Protein AF-0000000068498548 (afdb_homodimer)

Radius of gyration: 34.23 Å; Cα contacts (8 Å, |Δi|>4): 3346; chains: 2; bounding box: 77×100×80 Å

Nearest PDB structures (foldseek):
  8wt1-assembly1_C  TM=9.119E-01  e=1.079E-57  Geobacillus stearothermophilus ATCC 12980
  8wt1-assembly2_E  TM=9.090E-01  e=5.939E-58  Geobacillus stearothermophilus ATCC 12980
  8wt1-assembly2_F  TM=9.086E-01  e=1.578E-57  Geobacillus stearothermophilus ATCC 12980
  3azo-assembly2_B  TM=7.215E-01  e=2.220E-34  Streptomyces morookaense
  3azq-assembly1_A  TM=7.205E-01  e=7.916E-35  Streptomyces morookaense

Sequence (1302 aa):
MEKIKIESSDIFEYIFPHDISCSPDGKHIAYIISNINEEKDCYEHDLYVMDIKTEKQIHMTQTKDVTSFSWISNTELLFTSKRNKPKAGTTDFYTISIEGGEAKKAFSIPKACSVPVSLGNKLWLLTTKNPTDSKKSEPDRAVEGVDYWTFTDKPFIRDGENFSQRRRVTLELYQEGENITKAITPKFCEVAGIDVSSDKNRILYTGQIYEDCATPFSGLWEYHIDSGETKELVPQGKYQISLAKYIGKDKVMLQASTLDRSITQNHDIFILDLSTSEINMIASPDGMYATLLDVDAVYGGGRSNKVIGDKFIGARICRTMTEFNEFDTKTGNIRIITKVDAFTSFDIYDNTMYTVMLKDYELAEIYSIDMTTGTMKKMTAFSKPYLDTHKVSLPEKLTFVAKNKEEVDGFVIPPIDAKEGEKYPAVLFIHGGPKWAYGYMFTHLKQCVTSKGMYVIYCNPHGGDGYGEKFLEMVERWGYVDYEHLMEFVDTCIEKYPGIDADRLGVAGGSYGGYMTNWIIGHTDRFKAAVSQRGISNLITASLIIDFGDRIMKQTCGDKTPWNHEEVLWNHSPIKYVKNVKTPTLFLHSDRDYRCFMGDTFQMFTALKQLGVDTEMYLFHGDTHGLSRNGRPSNRIARANAIVDWFERYLMEKIKIESSDIFEYIFPHDISCSPDGKHIAYIISNINEEKDCYEHDLYVMDIKTEKQIHMTQTKDVTSFSWISNTELLFTSKRNKPKAGTTDFYTISIEGGEAKKAFSIPKACSVPVSLGNKLWLLTTKNPTDSKKSEPDRAVEGVDYWTFTDKPFIRDGENFSQRRRVTLELYQEGENITKAITPKFCEVAGIDVSSDKNRILYTGQIYEDCATPFSGLWEYHIDSGETKELVPQGKYQISLAKYIGKDKVMLQASTLDRSITQNHDIFILDLSTSEINMIASPDGMYATLLDVDAVYGGGRSNKVIGDKFIGARICRTMTEFNEFDTKTGNIRIITKVDAFTSFDIYDNTMYTVMLKDYELAEIYSIDMTTGTMKKMTAFSKPYLDTHKVSLPEKLTFVAKNKEEVDGFVIPPIDAKEGEKYPAVLFIHGGPKWAYGYMFTHLKQCVTSKGMYVIYCNPHGGDGYGEKFLEMVERWGYVDYEHLMEFVDTCIEKYPGIDADRLGVAGGSYGGYMTNWIIGHTDRFKAAVSQRGISNLITASLIIDFGDRIMKQTCGDKTPWNHEEVLWNHSPIKYVKNVKTPTLFLHSDRDYRCFMGDTFQMFTALKQLGVDTEMYLFHGDTHGLSRNGRPSNRIARANAIVDWFERYL

Structure (mmCIF, N/CA/C/O backbone):
data_AF-0000000068498548-model_v1
#
loop_
_entity.id
_entity.type
_entity.pdbx_description
1 polymer 'Peptidase, S9 family'
#
loop_
_atom_site.group_PDB
_atom_site.id
_atom_site.type_symbol
_atom_site.label_atom_id
_atom_site.label_alt_id
_atom_site.label_comp_id
_atom_site.label_asym_id
_atom_site.label_entity_id
_atom_site.label_seq_id
_atom_site.pdbx_PDB_ins_code
_atom_site.Cartn_x
_atom_site.Cartn_y
_atom_site.Cartn_z
_atom_site.occupancy
_atom_site.B_iso_or_equiv
_atom_site.auth_seq_id
_atom_site.auth_comp_id
_atom_site.auth_asym_id
_atom_site.auth_atom_id
_atom_site.pdbx_PDB_model_num
ATOM 1 N N . MET A 1 1 ? -24.969 -42.531 7.281 1 64.19 1 MET A N 1
ATOM 2 C CA . MET A 1 1 ? -25.312 -41.188 7.656 1 64.19 1 MET A CA 1
ATOM 3 C C . MET A 1 1 ? -25.406 -40.281 6.426 1 64.19 1 MET A C 1
ATOM 5 O O . MET A 1 1 ? -24.672 -40.5 5.453 1 64.19 1 MET A O 1
ATOM 9 N N . GLU A 1 2 ? -26.344 -39.406 6.344 1 86.25 2 GLU A N 1
ATOM 10 C CA . GLU A 1 2 ? -26.547 -38.531 5.207 1 86.25 2 GLU A CA 1
ATOM 11 C C . GLU A 1 2 ? -25.391 -37.531 5.086 1 86.25 2 GLU A C 1
ATOM 13 O O . GLU A 1 2 ? -24.969 -36.938 6.086 1 86.25 2 GLU A O 1
ATOM 18 N N . LYS A 1 3 ? -24.688 -37.5 3.918 1 93.81 3 LYS A N 1
ATOM 19 C CA . LYS A 1 3 ? -23.578 -36.594 3.678 1 93.81 3 LYS A CA 1
ATOM 20 C C . LYS A 1 3 ? -24.016 -35.125 3.877 1 93.81 3 LYS A C 1
ATOM 22 O O . LYS A 1 3 ? -25.188 -34.812 3.635 1 93.81 3 LYS A O 1
ATOM 27 N N . ILE A 1 4 ? -23.156 -34.344 4.406 1 96.44 4 ILE A N 1
ATOM 28 C CA . ILE A 1 4 ? -23.469 -32.969 4.672 1 96.44 4 ILE A CA 1
ATOM 29 C C . ILE A 1 4 ? -22.844 -32.094 3.588 1 96.44 4 ILE A C 1
ATOM 31 O O . ILE A 1 4 ? -21.969 -32.531 2.852 1 96.44 4 ILE A O 1
ATOM 35 N N . LYS A 1 5 ? -23.359 -30.844 3.449 1 97.62 5 LYS A N 1
ATOM 36 C CA . LYS A 1 5 ? -22.875 -29.891 2.443 1 97.62 5 LYS A CA 1
ATOM 37 C C . LYS A 1 5 ? -21.531 -29.297 2.857 1 97.62 5 LYS A C 1
ATOM 39 O O . LYS A 1 5 ? -21.25 -29.156 4.051 1 97.62 5 LYS A O 1
ATOM 44 N N . ILE A 1 6 ? -20.766 -28.906 1.907 1 97.62 6 ILE A N 1
ATOM 45 C CA . ILE A 1 6 ? -19.438 -28.344 2.121 1 97.62 6 ILE A CA 1
ATOM 46 C C . ILE A 1 6 ? -19.562 -26.875 2.561 1 97.62 6 ILE A C 1
ATOM 48 O O . ILE A 1 6 ? -20.375 -26.125 2.021 1 97.62 6 ILE A O 1
ATOM 52 N N . GLU A 1 7 ? -18.766 -26.516 3.537 1 97.31 7 GLU A N 1
ATOM 53 C CA . GLU A 1 7 ? -18.688 -25.141 4.047 1 97.31 7 GLU A CA 1
ATOM 54 C C . GLU A 1 7 ? -17.281 -24.578 3.908 1 97.31 7 GLU A C 1
ATOM 56 O O . GLU A 1 7 ? -16.312 -25.328 3.711 1 97.31 7 GLU A O 1
ATOM 61 N N . SER A 1 8 ? -17.203 -23.281 4.027 1 96.88 8 SER A N 1
ATOM 62 C CA . SER A 1 8 ? -15.93 -22.594 3.842 1 96.88 8 SER A CA 1
ATOM 63 C C . SER A 1 8 ? -14.883 -23.094 4.836 1 96.88 8 SER A C 1
ATOM 65 O O . SER A 1 8 ? -13.695 -23.188 4.504 1 96.88 8 SER A O 1
ATOM 67 N N . SER A 1 9 ? -15.219 -23.453 6.027 1 96.56 9 SER A N 1
ATOM 68 C CA . SER A 1 9 ? -14.289 -23.844 7.086 1 96.56 9 SER A CA 1
ATOM 69 C C . SER A 1 9 ? -13.766 -25.266 6.863 1 96.56 9 SER A C 1
ATOM 71 O O . SER A 1 9 ? -12.836 -25.703 7.535 1 96.56 9 SER A O 1
ATOM 73 N N . ASP A 1 10 ? -14.336 -25.984 5.895 1 97.62 10 ASP A N 1
ATOM 74 C CA . ASP A 1 10 ? -13.945 -27.375 5.664 1 97.62 10 ASP A CA 1
ATOM 75 C C . ASP A 1 10 ? -12.492 -27.469 5.191 1 97.62 10 ASP A C 1
ATOM 77 O O . ASP A 1 10 ? -11.906 -28.547 5.188 1 97.62 10 ASP A O 1
ATOM 81 N N . ILE A 1 11 ? -11.891 -26.375 4.793 1 96.31 11 ILE A N 1
ATOM 82 C CA . ILE A 1 11 ? -10.492 -26.391 4.367 1 96.31 11 ILE A CA 1
ATOM 83 C C . ILE A 1 11 ? -9.609 -26.891 5.508 1 96.31 11 ILE A C 1
ATOM 85 O O . ILE A 1 11 ? -8.508 -27.391 5.273 1 96.31 11 ILE A O 1
ATOM 89 N N . PHE A 1 12 ? -10.102 -26.812 6.777 1 96.12 12 PHE A N 1
ATOM 90 C CA . PHE A 1 12 ? -9.352 -27.281 7.941 1 96.12 12 PHE A CA 1
ATOM 91 C C . PHE A 1 12 ? -9.203 -28.797 7.906 1 96.12 12 PHE A C 1
ATOM 93 O O . PHE A 1 12 ? -8.312 -29.344 8.562 1 96.12 12 PHE A O 1
ATOM 100 N N . GLU A 1 13 ? -10.062 -29.438 7.148 1 96.25 13 GLU A N 1
ATOM 101 C CA . GLU A 1 13 ? -10.086 -30.906 7.145 1 96.25 13 GLU A CA 1
ATOM 102 C C . GLU A 1 13 ? -9.25 -31.469 5.996 1 96.25 13 GLU A C 1
ATOM 104 O O . GLU A 1 13 ? -9.031 -32.688 5.918 1 96.25 13 GLU A O 1
ATOM 109 N N . TYR A 1 14 ? -8.812 -30.672 5.121 1 96.62 14 TYR A N 1
ATOM 110 C CA . TYR A 1 14 ? -8.094 -31.125 3.938 1 96.62 14 TYR A CA 1
ATOM 111 C C . TYR A 1 14 ? -6.66 -31.516 4.285 1 96.62 14 TYR A C 1
ATOM 113 O O . TYR A 1 14 ? -6.059 -30.938 5.195 1 96.62 14 TYR A O 1
ATOM 121 N N . ILE A 1 15 ? -6.176 -32.531 3.598 1 96.69 15 ILE A N 1
ATOM 122 C CA . ILE A 1 15 ? -4.785 -32.969 3.617 1 96.69 15 ILE A CA 1
ATOM 123 C C . ILE A 1 15 ? -4.117 -32.625 2.287 1 96.69 15 ILE A C 1
ATOM 125 O O . ILE A 1 15 ? -4.648 -32.938 1.221 1 96.69 15 ILE A O 1
ATOM 129 N N . PHE A 1 16 ? -2.932 -31.969 2.365 1 96.06 16 PHE A N 1
ATOM 130 C CA . PHE A 1 16 ? -2.291 -31.484 1.148 1 96.06 16 PHE A CA 1
ATOM 131 C C . PHE A 1 16 ? -0.941 -32.156 0.942 1 96.06 16 PHE A C 1
ATOM 133 O O . PHE A 1 16 ? 0.096 -31.625 1.34 1 96.06 16 PHE A O 1
ATOM 140 N N . PRO A 1 17 ? -0.869 -33.281 0.301 1 96.94 17 PRO A N 1
ATOM 141 C CA . PRO A 1 17 ? 0.431 -33.875 -0.059 1 96.94 17 PRO A CA 1
ATOM 142 C C . PRO A 1 17 ? 1.116 -33.094 -1.191 1 96.94 17 PRO A C 1
ATOM 144 O O . PRO A 1 17 ? 0.447 -32.594 -2.105 1 96.94 17 PRO A O 1
ATOM 147 N N . HIS A 1 18 ? 2.377 -32.969 -1.12 1 95.12 18 HIS A N 1
ATOM 148 C CA . HIS A 1 18 ? 3.141 -32.344 -2.184 1 95.12 18 HIS A CA 1
ATOM 149 C C . HIS A 1 18 ? 4.625 -32.656 -2.07 1 95.12 18 HIS A C 1
ATOM 151 O O . HIS A 1 18 ? 5.051 -33.312 -1.113 1 95.12 18 HIS A O 1
ATOM 157 N N . ASP A 1 19 ? 5.395 -32.312 -3.107 1 95.69 19 ASP A N 1
ATOM 158 C CA . ASP A 1 19 ? 6.848 -32.406 -3.15 1 95.69 19 ASP A CA 1
ATOM 159 C C . ASP A 1 19 ? 7.285 -33.875 -2.986 1 95.69 19 ASP A C 1
ATOM 161 O O . ASP A 1 19 ? 8.047 -34.188 -2.076 1 95.69 19 ASP A O 1
ATOM 165 N N . ILE A 1 20 ? 6.957 -34.688 -3.93 1 97.19 20 ILE A N 1
ATOM 166 C CA . ILE A 1 20 ? 7.211 -36.125 -3.869 1 97.19 20 ILE A CA 1
ATOM 167 C C . ILE A 1 20 ? 8.57 -36.438 -4.488 1 97.19 20 ILE A C 1
ATOM 169 O O . ILE A 1 20 ? 8.953 -35.844 -5.492 1 97.19 20 ILE A O 1
ATOM 173 N N . SER A 1 21 ? 9.328 -37.438 -3.873 1 97.56 21 SER A N 1
ATOM 174 C CA . SER A 1 21 ? 10.648 -37.844 -4.355 1 97.56 21 SER A CA 1
ATOM 175 C C . SER A 1 21 ? 10.914 -39.312 -4.078 1 97.56 21 SER A C 1
ATOM 177 O O . SER A 1 21 ? 10.617 -39.812 -2.986 1 97.56 21 SER A O 1
ATOM 179 N N . CYS A 1 22 ? 11.5 -39.969 -5.023 1 98 22 CYS A N 1
ATOM 180 C CA . CYS A 1 22 ? 11.836 -41.375 -4.871 1 98 22 CYS A CA 1
ATOM 181 C C . CYS A 1 22 ? 13.188 -41.531 -4.184 1 98 22 CYS A C 1
ATOM 183 O O . CYS A 1 22 ? 14.117 -40.781 -4.434 1 98 22 CYS A O 1
ATOM 185 N N . SER A 1 23 ? 13.227 -42.656 -3.344 1 97.94 23 SER A N 1
ATOM 186 C CA . SER A 1 23 ? 14.539 -43.031 -2.836 1 97.94 23 SER A CA 1
ATOM 187 C C . SER A 1 23 ? 15.445 -43.531 -3.957 1 97.94 23 SER A C 1
ATOM 189 O O . SER A 1 23 ? 14.969 -44 -4.984 1 97.94 23 SER A O 1
ATOM 191 N N . PRO A 1 24 ? 16.766 -43.469 -3.717 1 95.56 24 PRO A N 1
ATOM 192 C CA . PRO A 1 24 ? 17.688 -43.875 -4.781 1 95.56 24 PRO A CA 1
ATOM 193 C C . PRO A 1 24 ? 17.5 -45.312 -5.207 1 95.56 24 PRO A C 1
ATOM 195 O O . PRO A 1 24 ? 17.734 -45.656 -6.371 1 95.56 24 PRO A O 1
ATOM 198 N N . ASP A 1 25 ? 17.062 -46.188 -4.305 1 97 25 ASP A N 1
ATOM 199 C CA . ASP A 1 25 ? 16.906 -47.594 -4.637 1 97 25 ASP A CA 1
ATOM 200 C C . ASP A 1 25 ? 15.484 -47.906 -5.109 1 97 25 ASP A C 1
ATOM 202 O O . ASP A 1 25 ? 15.156 -49.031 -5.398 1 97 25 ASP A O 1
ATOM 206 N N . GLY A 1 26 ? 14.602 -46.906 -5.105 1 97.25 26 GLY A N 1
ATOM 207 C CA . GLY A 1 26 ? 13.258 -47.031 -5.645 1 97.25 26 GLY A CA 1
ATOM 208 C C . GLY A 1 26 ? 12.328 -47.812 -4.723 1 97.25 26 GLY A C 1
ATOM 209 O O . GLY A 1 26 ? 11.234 -48.219 -5.133 1 97.25 26 GLY A O 1
ATOM 210 N N . LYS A 1 27 ? 12.688 -47.969 -3.51 1 97.94 27 LYS A N 1
ATOM 211 C CA . LYS A 1 27 ? 11.875 -48.75 -2.6 1 97.94 27 LYS A CA 1
ATOM 212 C C . LYS A 1 27 ? 10.906 -47.875 -1.815 1 97.94 27 LYS A C 1
ATOM 214 O O . LYS A 1 27 ? 9.906 -48.375 -1.283 1 97.94 27 LYS A O 1
ATOM 219 N N . HIS A 1 28 ? 11.266 -46.656 -1.709 1 98.31 28 HIS A N 1
ATOM 220 C CA . HIS A 1 28 ? 10.453 -45.75 -0.924 1 98.31 28 HIS A CA 1
ATOM 221 C C . HIS A 1 28 ? 10.195 -44.438 -1.688 1 98.31 28 HIS A C 1
ATOM 223 O O . HIS A 1 28 ? 10.922 -44.125 -2.625 1 98.31 28 HIS A O 1
ATOM 229 N N . ILE A 1 29 ? 9.141 -43.75 -1.32 1 98.25 29 ILE A N 1
ATOM 230 C CA . ILE A 1 29 ? 8.891 -42.375 -1.748 1 98.25 29 ILE A CA 1
ATOM 231 C C . ILE A 1 29 ? 8.734 -41.5 -0.524 1 98.25 29 ILE A C 1
ATOM 233 O O . ILE A 1 29 ? 8.133 -41.875 0.474 1 98.25 29 ILE A O 1
ATOM 237 N N . ALA A 1 30 ? 9.359 -40.344 -0.555 1 98.38 30 ALA A N 1
ATOM 238 C CA . ALA A 1 30 ? 9.195 -39.312 0.46 1 98.38 30 ALA A CA 1
ATOM 239 C C . ALA A 1 30 ? 8.344 -38.156 -0.067 1 98.38 30 ALA A C 1
ATOM 241 O O . ALA A 1 30 ? 8.367 -37.875 -1.265 1 98.38 30 ALA A O 1
ATOM 242 N N . TYR A 1 31 ? 7.543 -37.531 0.761 1 97.75 31 TYR A N 1
ATOM 243 C CA . TYR A 1 31 ? 6.707 -36.406 0.413 1 97.75 31 TYR A CA 1
ATOM 244 C C . TYR A 1 31 ? 6.363 -35.562 1.649 1 97.75 31 TYR A C 1
ATOM 246 O O . TYR A 1 31 ? 6.555 -36.031 2.779 1 97.75 31 TYR A O 1
ATOM 254 N N . ILE A 1 32 ? 5.957 -34.375 1.445 1 97.12 32 ILE A N 1
ATOM 255 C CA . ILE A 1 32 ? 5.512 -33.5 2.525 1 97.12 32 ILE A CA 1
ATOM 256 C C . ILE A 1 32 ? 3.988 -33.5 2.594 1 97.12 32 ILE A C 1
ATOM 258 O O . ILE A 1 32 ? 3.312 -33.5 1.562 1 97.12 32 ILE A O 1
ATOM 262 N N . ILE A 1 33 ? 3.436 -33.562 3.754 1 97.31 33 ILE A N 1
ATOM 263 C CA . ILE A 1 33 ? 2.016 -33.312 3.986 1 97.31 33 ILE A CA 1
ATOM 264 C C . ILE A 1 33 ? 1.83 -32 4.73 1 97.31 33 ILE A C 1
ATOM 266 O O . ILE A 1 33 ? 2.428 -31.781 5.785 1 97.31 33 ILE A O 1
ATOM 270 N N . SER A 1 34 ? 1.054 -31.156 4.145 1 96.31 34 SER A N 1
ATOM 271 C CA . SER A 1 34 ? 0.666 -29.906 4.801 1 96.31 34 SER A CA 1
ATOM 272 C C . SER A 1 34 ? -0.772 -29.969 5.301 1 96.31 34 SER A C 1
ATOM 274 O O . SER A 1 34 ? -1.644 -30.531 4.637 1 96.31 34 SER A O 1
ATOM 276 N N . ASN A 1 35 ? -0.998 -29.438 6.465 1 95.19 35 ASN A N 1
ATOM 277 C CA . ASN A 1 35 ? -2.312 -29.281 7.078 1 95.19 35 ASN A CA 1
ATOM 278 C C . ASN A 1 35 ? -2.488 -27.875 7.664 1 95.19 35 ASN A C 1
ATOM 280 O O . ASN A 1 35 ? -1.508 -27.172 7.883 1 95.19 35 ASN A O 1
ATOM 284 N N . ILE A 1 36 ? -3.729 -27.531 7.832 1 96.31 36 ILE A N 1
ATOM 285 C CA . ILE A 1 36 ? -4.023 -26.234 8.422 1 96.31 36 ILE A CA 1
ATOM 286 C C . ILE A 1 36 ? -4.242 -26.375 9.922 1 96.31 36 ILE A C 1
ATOM 288 O O . ILE A 1 36 ? -4.984 -27.25 10.367 1 96.31 36 ILE A O 1
ATOM 292 N N . ASN A 1 37 ? -3.562 -25.609 10.68 1 96.5 37 ASN A N 1
ATOM 293 C CA . ASN A 1 37 ? -3.828 -25.453 12.102 1 96.5 37 ASN A CA 1
ATOM 294 C C . ASN A 1 37 ? -4.789 -24.297 12.375 1 96.5 37 ASN A C 1
ATOM 296 O O . ASN A 1 37 ? -4.418 -23.125 12.25 1 96.5 37 ASN A O 1
ATOM 300 N N . GLU A 1 38 ? -5.957 -24.641 12.742 1 94.38 38 GLU A N 1
ATOM 301 C CA . GLU A 1 38 ? -7.012 -23.656 12.93 1 94.38 38 GLU A CA 1
ATOM 302 C C . GLU A 1 38 ? -6.66 -22.672 14.055 1 94.38 38 GLU A C 1
ATOM 304 O O . GLU A 1 38 ? -6.805 -21.469 13.898 1 94.38 38 GLU A O 1
ATOM 309 N N . GLU A 1 39 ? -6.156 -23.141 15.117 1 93.06 39 GLU A N 1
ATOM 310 C CA . GLU A 1 39 ? -5.863 -22.312 16.297 1 93.06 39 GLU A CA 1
ATOM 311 C C . GLU A 1 39 ? -4.758 -21.312 15.992 1 93.06 39 GLU A C 1
ATOM 313 O O . GLU A 1 39 ? -4.859 -20.141 16.359 1 93.06 39 GLU A O 1
ATOM 318 N N . LYS A 1 40 ? -3.746 -21.781 15.305 1 93.31 40 LYS A N 1
ATOM 319 C CA . LYS A 1 40 ? -2.607 -20.922 15 1 93.31 40 LYS A CA 1
ATOM 320 C C . LYS A 1 40 ? -2.822 -20.156 13.703 1 93.31 40 LYS A C 1
ATOM 322 O O . LYS A 1 40 ? -2.053 -19.25 13.367 1 93.31 40 LYS A O 1
ATOM 327 N N . ASP A 1 41 ? -3.846 -20.484 12.922 1 94.06 41 ASP A N 1
ATOM 328 C CA . ASP A 1 41 ? -4.195 -19.859 11.656 1 94.06 41 ASP A CA 1
ATOM 329 C C . ASP A 1 41 ? -3.018 -19.891 10.68 1 94.06 41 ASP A C 1
ATOM 331 O O . ASP A 1 41 ? -2.613 -18.844 10.156 1 94.06 41 ASP A O 1
ATOM 335 N N . CYS A 1 42 ? -2.451 -21.078 10.531 1 94.88 42 CYS A N 1
ATOM 336 C CA . CYS A 1 42 ? -1.297 -21.25 9.656 1 94.88 42 CYS A CA 1
ATOM 337 C C . CYS A 1 42 ? -1.255 -22.656 9.07 1 94.88 42 CYS A C 1
ATOM 339 O O . CYS A 1 42 ? -2.123 -23.469 9.359 1 94.88 42 CYS A O 1
ATOM 341 N N . TYR A 1 43 ? -0.313 -22.891 8.227 1 95.69 43 TYR A N 1
ATOM 342 C CA . TYR A 1 43 ? -0.053 -24.203 7.648 1 95.69 43 TYR A CA 1
ATOM 343 C C . TYR A 1 43 ? 1.107 -24.891 8.359 1 95.69 43 TYR A C 1
ATOM 345 O O . TYR A 1 43 ? 2.102 -24.25 8.703 1 95.69 43 TYR A O 1
ATOM 353 N N . GLU A 1 44 ? 0.979 -26.156 8.539 1 96.94 44 GLU A N 1
ATOM 354 C CA . GLU A 1 44 ? 2.029 -26.984 9.125 1 96.94 44 GLU A CA 1
ATOM 355 C C . GLU A 1 44 ? 2.49 -28.062 8.156 1 96.94 44 GLU A C 1
ATOM 357 O O . GLU A 1 44 ? 1.691 -28.594 7.375 1 96.94 44 GLU A O 1
ATOM 362 N N . HIS A 1 45 ? 3.727 -28.359 8.172 1 96.69 45 HIS A N 1
ATOM 363 C CA . HIS A 1 45 ? 4.34 -29.234 7.176 1 96.69 45 HIS A CA 1
ATOM 364 C C . HIS A 1 45 ? 5.203 -30.312 7.836 1 96.69 45 HIS A C 1
ATOM 366 O O . HIS A 1 45 ? 6.027 -30 8.695 1 96.69 45 HIS A O 1
ATOM 372 N N . ASP A 1 46 ? 5.031 -31.516 7.422 1 97.31 46 ASP A N 1
ATOM 373 C CA . ASP A 1 46 ? 5.859 -32.625 7.926 1 97.31 46 ASP A CA 1
ATOM 374 C C . ASP A 1 46 ? 6.258 -33.562 6.801 1 97.31 46 ASP A C 1
ATOM 376 O O . ASP A 1 46 ? 5.566 -33.656 5.785 1 97.31 46 ASP A O 1
ATOM 380 N N . LEU A 1 47 ? 7.324 -34.219 7.086 1 97.56 47 LEU A N 1
ATOM 381 C CA . LEU A 1 47 ? 7.879 -35.156 6.137 1 97.56 47 LEU A CA 1
ATOM 382 C C . LEU A 1 47 ? 7.301 -36.562 6.371 1 97.56 47 LEU A C 1
ATOM 384 O O . LEU A 1 47 ? 7.172 -37 7.516 1 97.56 47 LEU A O 1
ATOM 388 N N . TYR A 1 48 ? 6.926 -37.219 5.305 1 98.12 48 TYR A N 1
ATOM 389 C CA . TYR A 1 48 ? 6.434 -38.594 5.309 1 98.12 48 TYR A CA 1
ATOM 390 C C . TYR A 1 48 ? 7.219 -39.469 4.332 1 98.12 48 TYR A C 1
ATOM 392 O O . TYR A 1 48 ? 7.812 -38.969 3.377 1 98.12 48 TYR A O 1
ATOM 400 N N . VAL A 1 49 ? 7.219 -40.781 4.617 1 98.38 49 VAL A N 1
ATOM 401 C CA . VAL A 1 49 ? 7.812 -41.781 3.721 1 98.38 49 VAL A CA 1
ATOM 402 C C . VAL A 1 49 ? 6.859 -42.938 3.543 1 98.38 49 VAL A C 1
ATOM 404 O O . VAL A 1 49 ? 6.199 -43.375 4.496 1 98.38 49 VAL A O 1
ATOM 407 N N . MET A 1 50 ? 6.738 -43.375 2.338 1 98.31 50 MET A N 1
ATOM 408 C CA . MET A 1 50 ? 5.918 -44.562 2.027 1 98.31 50 MET A CA 1
ATOM 409 C C . MET A 1 50 ? 6.758 -45.656 1.419 1 98.31 50 MET A C 1
ATOM 411 O O . MET A 1 50 ? 7.582 -45.406 0.537 1 98.31 50 MET A O 1
ATOM 415 N N . ASP A 1 51 ? 6.578 -46.875 1.948 1 97.75 51 ASP A N 1
ATOM 416 C CA . ASP A 1 51 ? 7.113 -48.062 1.289 1 97.75 51 ASP A CA 1
ATOM 417 C C . ASP A 1 51 ? 6.309 -48.406 0.04 1 97.75 51 ASP A C 1
ATOM 419 O O . ASP A 1 51 ? 5.094 -48.594 0.115 1 97.75 51 ASP A O 1
ATOM 423 N N . ILE A 1 52 ? 6.949 -48.531 -1.05 1 97.06 52 ILE A N 1
ATOM 424 C CA . ILE A 1 52 ? 6.258 -48.656 -2.326 1 97.06 52 ILE A CA 1
ATOM 425 C C . ILE A 1 52 ? 5.57 -50.031 -2.398 1 97.06 52 ILE A C 1
ATOM 427 O O . ILE A 1 52 ? 4.453 -50.125 -2.912 1 97.06 52 ILE A O 1
ATOM 431 N N . LYS A 1 53 ? 6.168 -51 -1.882 1 95.5 53 LYS A N 1
ATOM 432 C CA . LYS A 1 53 ? 5.637 -52.375 -1.973 1 95.5 53 LYS A CA 1
ATOM 433 C C . LYS A 1 53 ? 4.449 -52.562 -1.036 1 95.5 53 LYS A C 1
ATOM 435 O O . LYS A 1 53 ? 3.408 -53.062 -1.443 1 95.5 53 LYS A O 1
ATOM 440 N N . THR A 1 54 ? 4.531 -52.094 0.168 1 96.25 54 THR A N 1
ATOM 441 C CA . THR A 1 54 ? 3.5 -52.312 1.172 1 96.25 54 THR A CA 1
ATOM 442 C C . THR A 1 54 ? 2.533 -51.156 1.24 1 96.25 54 THR A C 1
ATOM 444 O O . THR A 1 54 ? 1.456 -51.25 1.829 1 96.25 54 THR A O 1
ATOM 447 N N . GLU A 1 55 ? 2.975 -50.031 0.701 1 95.19 55 GLU A N 1
ATOM 448 C CA . GLU A 1 55 ? 2.232 -48.781 0.731 1 95.19 55 GLU A CA 1
ATOM 449 C C . GLU A 1 55 ? 2.053 -48.281 2.162 1 95.19 55 GLU A C 1
ATOM 451 O O . GLU A 1 55 ? 1.184 -47.438 2.43 1 95.19 55 GLU A O 1
ATOM 456 N N . LYS A 1 56 ? 2.893 -48.844 3.084 1 96.31 56 LYS A N 1
ATOM 457 C CA . LYS A 1 56 ? 2.893 -48.344 4.461 1 96.31 56 LYS A CA 1
ATOM 458 C C . LYS A 1 56 ? 3.543 -46.969 4.555 1 96.31 56 LYS A C 1
ATOM 460 O O . LYS A 1 56 ? 4.625 -46.75 4.008 1 96.31 56 LYS A O 1
ATOM 465 N N . GLN A 1 57 ? 2.83 -46.062 5.211 1 96.5 57 GLN A N 1
ATOM 466 C CA . GLN A 1 57 ? 3.318 -44.688 5.387 1 96.5 57 GLN A CA 1
ATOM 467 C C . GLN A 1 57 ? 3.916 -44.5 6.777 1 96.5 57 GLN A C 1
ATOM 469 O O . GLN A 1 57 ? 3.385 -45 7.766 1 96.5 57 GLN A O 1
ATOM 474 N N . ILE A 1 58 ? 4.984 -43.781 6.812 1 96.25 58 ILE A N 1
ATOM 475 C CA . ILE A 1 58 ? 5.633 -43.438 8.07 1 96.25 58 ILE A CA 1
ATOM 476 C C . ILE A 1 58 ? 5.691 -41.906 8.219 1 96.25 58 ILE A C 1
ATOM 478 O O . ILE A 1 58 ? 6.152 -41.219 7.316 1 96.25 58 ILE A O 1
ATOM 482 N N . HIS A 1 59 ? 5.184 -41.438 9.32 1 96.56 59 HIS A N 1
ATOM 483 C CA . HIS A 1 59 ? 5.309 -40.031 9.695 1 96.56 59 HIS A CA 1
ATOM 484 C C . HIS A 1 59 ? 6.695 -39.75 10.266 1 96.56 59 HIS A C 1
ATOM 486 O O . HIS A 1 59 ? 6.961 -40 11.438 1 96.56 59 HIS A O 1
ATOM 492 N N . MET A 1 60 ? 7.523 -39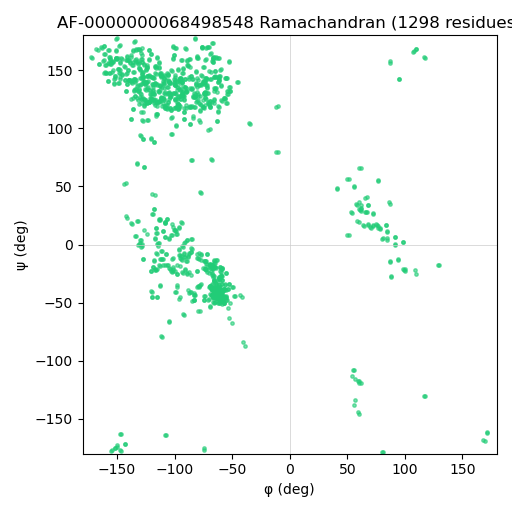.062 9.492 1 97 60 MET A N 1
ATOM 493 C CA . MET A 1 60 ? 8.953 -39 9.781 1 97 60 MET A CA 1
ATOM 494 C C . MET A 1 60 ? 9.258 -37.844 10.742 1 97 60 MET A C 1
ATOM 496 O O . MET A 1 60 ? 10.141 -37.969 11.586 1 97 60 MET A O 1
ATOM 500 N N . THR A 1 61 ? 8.625 -36.75 10.516 1 95.69 61 THR A N 1
ATOM 501 C CA . THR A 1 61 ? 8.922 -35.594 11.352 1 95.69 61 THR A CA 1
ATOM 502 C C . THR A 1 61 ? 7.664 -35.094 12.047 1 95.69 61 THR A C 1
ATOM 504 O O . THR A 1 61 ? 6.547 -35.344 11.602 1 95.69 61 THR A O 1
ATOM 507 N N . GLN A 1 62 ? 7.828 -34.281 13.203 1 92.75 62 GLN A N 1
ATOM 508 C CA . GLN A 1 62 ? 6.738 -33.656 13.938 1 92.75 62 GLN A CA 1
ATOM 509 C C . GLN A 1 62 ? 7.043 -32.188 14.234 1 92.75 62 GLN A C 1
ATOM 511 O O . GLN A 1 62 ? 6.449 -31.594 15.141 1 92.75 62 GLN A O 1
ATOM 516 N N . THR A 1 63 ? 7.934 -31.656 13.492 1 91.12 63 THR A N 1
ATOM 517 C CA . THR A 1 63 ? 8.359 -30.281 13.719 1 91.12 63 THR A CA 1
ATOM 518 C C . THR A 1 63 ? 7.367 -29.297 13.117 1 91.12 63 THR A C 1
ATOM 520 O O . THR A 1 63 ? 7.359 -28.109 13.461 1 91.12 63 THR A O 1
ATOM 523 N N . LYS A 1 64 ? 6.594 -29.641 12.188 1 94.12 64 LYS A N 1
ATOM 524 C CA . LYS A 1 64 ? 5.504 -28.859 11.602 1 94.12 64 LYS A CA 1
ATOM 525 C C . LYS A 1 64 ? 6.039 -27.719 10.75 1 94.12 64 LYS A C 1
ATOM 527 O O . LYS A 1 64 ? 5.316 -26.766 10.453 1 94.12 64 LYS A O 1
ATOM 532 N N . ASP A 1 65 ? 7.359 -27.781 10.375 1 93.88 65 ASP A N 1
ATOM 533 C CA . ASP A 1 65 ? 7.922 -26.656 9.648 1 93.88 65 ASP A CA 1
ATOM 534 C C . ASP A 1 65 ? 8.891 -27.109 8.562 1 93.88 65 ASP A C 1
ATOM 536 O O . ASP A 1 65 ? 9.812 -26.391 8.195 1 93.88 65 ASP A O 1
ATOM 540 N N . VAL A 1 66 ? 8.734 -28.344 8.117 1 93.5 66 VAL A N 1
ATOM 541 C CA . VAL A 1 66 ? 9.594 -28.859 7.055 1 93.5 66 VAL A CA 1
ATOM 542 C C . VAL A 1 66 ? 9.18 -28.25 5.715 1 93.5 66 VAL A C 1
ATOM 544 O O . VAL A 1 66 ? 8.07 -28.5 5.227 1 93.5 66 VAL A O 1
ATOM 547 N N . THR A 1 67 ? 10.07 -27.547 5.18 1 86.75 67 THR A N 1
ATOM 548 C CA . THR A 1 67 ? 9.672 -26.891 3.943 1 86.75 67 THR A CA 1
ATOM 549 C C . THR A 1 67 ? 10.422 -27.469 2.748 1 86.75 67 THR A C 1
ATOM 551 O O . THR A 1 67 ? 10.062 -27.219 1.598 1 86.75 67 THR A O 1
ATOM 554 N N . SER A 1 68 ? 11.414 -28.219 2.994 1 90.62 68 SER A N 1
ATOM 555 C CA . SER A 1 68 ? 12.188 -28.828 1.917 1 90.62 68 SER A CA 1
ATOM 556 C C . SER A 1 68 ? 12.969 -30.047 2.416 1 90.62 68 SER A C 1
ATOM 558 O O . SER A 1 68 ? 13.336 -30.109 3.59 1 90.62 68 SER A O 1
ATOM 560 N N . PHE A 1 69 ? 13.258 -30.969 1.433 1 95.69 69 PHE A N 1
ATOM 561 C CA . PHE A 1 69 ? 14.008 -32.156 1.803 1 95.69 69 PHE A CA 1
ATOM 562 C C . PHE A 1 69 ? 14.703 -32.781 0.587 1 95.69 69 PHE A C 1
ATOM 564 O O . PHE A 1 69 ? 14.43 -32.375 -0.549 1 95.69 69 PHE A O 1
ATOM 571 N N . SER A 1 70 ? 15.633 -33.719 0.852 1 94.88 70 SER A N 1
ATOM 572 C CA . SER A 1 70 ? 16.297 -34.5 -0.18 1 94.88 70 SER A CA 1
ATOM 573 C C . SER A 1 70 ? 16.828 -35.812 0.381 1 94.88 70 SER A C 1
ATOM 575 O O . SER A 1 70 ? 17.188 -35.875 1.558 1 94.88 70 SER A O 1
ATOM 577 N N . TRP A 1 71 ? 16.828 -36.844 -0.466 1 95.5 71 TRP A N 1
ATOM 578 C CA . TRP A 1 71 ? 17.484 -38.062 -0.098 1 95.5 71 TRP A CA 1
ATOM 579 C C . TRP A 1 71 ? 19 -37.938 -0.146 1 95.5 71 TRP A C 1
ATOM 581 O O . TRP A 1 71 ? 19.562 -37.469 -1.145 1 95.5 71 TRP A O 1
ATOM 591 N N . ILE A 1 72 ? 19.656 -38.344 0.868 1 93.12 72 ILE A N 1
ATOM 592 C CA . ILE A 1 72 ? 21.109 -38.312 0.835 1 93.12 72 ILE A CA 1
ATOM 593 C C . ILE A 1 72 ? 21.656 -39.719 0.771 1 93.12 72 ILE A C 1
ATOM 595 O O . ILE A 1 72 ? 22.844 -39.938 0.528 1 93.12 72 ILE A O 1
ATOM 599 N N . SER A 1 73 ? 20.859 -40.688 1.095 1 94.38 73 SER A N 1
ATOM 600 C CA . SER A 1 73 ? 21.094 -42.125 0.885 1 94.38 73 SER A CA 1
ATOM 601 C C . SER A 1 73 ? 19.781 -42.875 0.678 1 94.38 73 SER A C 1
ATOM 603 O O . SER A 1 73 ? 18.719 -42.25 0.544 1 94.38 73 SER A O 1
ATOM 605 N N . ASN A 1 74 ? 19.891 -44.188 0.633 1 96.06 74 ASN A N 1
ATOM 606 C CA . ASN A 1 74 ? 18.688 -45 0.47 1 96.06 74 ASN A CA 1
ATOM 607 C C . ASN A 1 74 ? 17.781 -44.906 1.693 1 96.06 74 ASN A C 1
ATOM 609 O O . ASN A 1 74 ? 16.578 -45.156 1.604 1 96.06 74 ASN A O 1
ATOM 613 N N . THR A 1 75 ? 18.406 -44.5 2.797 1 96.12 75 THR A N 1
ATOM 614 C CA . THR A 1 75 ? 17.625 -44.625 4.027 1 96.12 75 THR A CA 1
ATOM 615 C C . THR A 1 75 ? 17.656 -43.312 4.805 1 96.12 75 THR A C 1
ATOM 617 O O . THR A 1 75 ? 17.078 -43.219 5.891 1 96.12 75 THR A O 1
ATOM 620 N N . GLU A 1 76 ? 18.312 -42.375 4.25 1 95.56 76 GLU A N 1
ATOM 621 C CA . GLU A 1 76 ? 18.453 -41.125 5.008 1 95.56 76 GLU A CA 1
ATOM 622 C C . GLU A 1 76 ? 17.953 -39.938 4.203 1 95.56 76 GLU A C 1
ATOM 624 O O . GLU A 1 76 ? 18.203 -39.844 3.002 1 95.56 76 GLU A O 1
ATOM 629 N N . LEU A 1 77 ? 17.234 -39.031 4.965 1 96.81 77 LEU A N 1
ATOM 630 C CA . LEU A 1 77 ? 16.719 -37.812 4.379 1 96.81 77 LEU A CA 1
ATOM 631 C C . LEU A 1 77 ? 17.312 -36.562 5.059 1 96.81 77 LEU A C 1
ATOM 633 O O . LEU A 1 77 ? 17.484 -36.562 6.277 1 96.81 77 LEU A O 1
ATOM 637 N N . LEU A 1 78 ? 17.688 -35.625 4.227 1 95.56 78 LEU A N 1
ATOM 638 C CA . LEU A 1 78 ? 18.094 -34.281 4.68 1 95.56 78 LEU A CA 1
ATOM 639 C C . LEU A 1 78 ? 16.938 -33.312 4.578 1 95.56 78 LEU A C 1
ATOM 641 O O . LEU A 1 78 ? 16.203 -33.312 3.59 1 95.56 78 LEU A O 1
ATOM 645 N N . PHE A 1 79 ? 16.703 -32.469 5.621 1 95.69 79 PHE A N 1
ATOM 646 C CA . PHE A 1 79 ? 15.625 -31.484 5.578 1 95.69 79 PHE A CA 1
ATOM 647 C C . PHE A 1 79 ? 15.969 -30.266 6.418 1 95.69 79 PHE A C 1
ATOM 649 O O . PHE A 1 79 ? 16.953 -30.266 7.16 1 95.69 79 PHE A O 1
ATOM 656 N N . THR A 1 80 ? 15.234 -29.203 6.254 1 92.44 80 THR A N 1
ATOM 657 C CA . THR A 1 80 ? 15.406 -27.984 7.043 1 92.44 80 THR A CA 1
ATOM 658 C C . THR A 1 80 ? 14.32 -27.891 8.117 1 92.44 80 THR A C 1
ATOM 660 O O . THR A 1 80 ? 13.203 -28.375 7.926 1 92.44 80 THR A O 1
ATOM 663 N N . SER A 1 81 ? 14.625 -27.297 9.227 1 91.69 81 SER A N 1
ATOM 664 C CA . SER A 1 81 ? 13.703 -27.047 10.328 1 91.69 81 SER A CA 1
ATOM 665 C C . SER A 1 81 ? 14.211 -25.938 11.234 1 91.69 81 SER A C 1
ATOM 667 O O . SER A 1 81 ? 15.422 -25.703 11.328 1 91.69 81 SER A O 1
ATOM 669 N N . LYS A 1 82 ? 13.328 -25.172 11.812 1 87.5 82 LYS A N 1
ATOM 670 C CA . LYS A 1 82 ? 13.688 -24.109 12.75 1 87.5 82 LYS A CA 1
ATOM 671 C C . LYS A 1 82 ? 13.586 -24.594 14.195 1 87.5 82 LYS A C 1
ATOM 673 O O . LYS A 1 82 ? 13.523 -23.797 15.125 1 87.5 82 LYS A O 1
ATOM 678 N N . ARG A 1 83 ? 13.516 -25.859 14.375 1 86.62 83 ARG A N 1
ATOM 679 C CA . ARG A 1 83 ? 13.227 -26.484 15.656 1 86.62 83 ARG A CA 1
ATOM 680 C C . ARG A 1 83 ? 14.211 -26.016 16.734 1 86.62 83 ARG A C 1
ATOM 682 O O . ARG A 1 83 ? 13.883 -26 17.922 1 86.62 83 ARG A O 1
ATOM 689 N N . ASN A 1 84 ? 15.336 -25.594 16.359 1 78.38 84 ASN A N 1
ATOM 690 C CA . ASN A 1 84 ? 16.297 -25.141 17.359 1 78.38 84 ASN A CA 1
ATOM 691 C C . ASN A 1 84 ? 16.469 -23.625 17.328 1 78.38 84 ASN A C 1
ATOM 693 O O . ASN A 1 84 ? 17.484 -23.094 17.797 1 78.38 84 ASN A O 1
ATOM 697 N N . LYS A 1 85 ? 15.57 -22.844 16.781 1 77.69 85 LYS A N 1
ATOM 698 C CA . LYS A 1 85 ? 15.516 -21.391 16.75 1 77.69 85 LYS A CA 1
ATOM 699 C C . LYS A 1 85 ? 16.844 -20.812 16.281 1 77.69 85 LYS A C 1
ATOM 701 O O . LYS A 1 85 ? 17.5 -20.062 17 1 77.69 85 LYS A O 1
ATOM 706 N N . PRO A 1 86 ? 17.188 -21.266 15.133 1 79.62 86 PRO A N 1
ATOM 707 C CA . PRO A 1 86 ? 18.453 -20.75 14.594 1 79.62 86 PRO A CA 1
ATOM 708 C C . PRO A 1 86 ? 18.5 -19.219 14.578 1 79.62 86 PRO A C 1
ATOM 710 O O . PRO A 1 86 ? 17.453 -18.562 14.625 1 79.62 86 PRO A O 1
ATOM 713 N N . LYS A 1 87 ? 19.734 -18.594 14.57 1 75.38 87 LYS A N 1
ATOM 714 C CA . LYS A 1 87 ? 19.922 -17.141 14.461 1 75.38 87 LYS A CA 1
ATOM 715 C C . LYS A 1 87 ? 19.328 -16.609 13.164 1 75.38 87 LYS A C 1
ATOM 717 O O . LYS A 1 87 ? 19.266 -17.328 12.164 1 75.38 87 LYS A O 1
ATOM 722 N N . ALA A 1 88 ? 18.938 -15.383 13.273 1 75.69 88 ALA A N 1
ATOM 723 C CA . ALA A 1 88 ? 18.406 -14.742 12.062 1 75.69 88 ALA A CA 1
ATOM 724 C C . ALA A 1 88 ? 19.422 -14.82 10.922 1 75.69 88 ALA A C 1
ATOM 726 O O . ALA A 1 88 ? 20.609 -14.57 11.117 1 75.69 88 ALA A O 1
ATOM 727 N N . GLY A 1 89 ? 19.016 -15.414 9.867 1 77.81 89 GLY A N 1
ATOM 728 C CA . GLY A 1 89 ? 19.875 -15.484 8.695 1 77.81 89 GLY A CA 1
ATOM 729 C C . GLY A 1 89 ? 20.609 -16.797 8.57 1 77.81 89 GLY A C 1
ATOM 730 O O . GLY A 1 89 ? 21.453 -16.969 7.688 1 77.81 89 GLY A O 1
ATOM 731 N N . THR A 1 90 ? 20.375 -17.688 9.438 1 86.38 90 THR A N 1
ATOM 732 C CA . THR A 1 90 ? 21.016 -19 9.383 1 86.38 90 THR A CA 1
ATOM 733 C C . THR A 1 90 ? 20 -20.078 9.078 1 86.38 90 THR A C 1
ATOM 735 O O . THR A 1 90 ? 18.844 -20 9.516 1 86.38 90 THR A O 1
ATOM 738 N N . THR A 1 91 ? 20.484 -21.125 8.359 1 90.69 91 THR A N 1
ATOM 739 C CA . THR A 1 91 ? 19.641 -22.266 8.078 1 90.69 91 THR A CA 1
ATOM 740 C C . THR A 1 91 ? 20.25 -23.547 8.641 1 90.69 91 THR A C 1
ATOM 742 O O . THR A 1 91 ? 21.406 -23.891 8.328 1 90.69 91 THR A O 1
ATOM 745 N N . ASP A 1 92 ? 19.484 -24.188 9.422 1 92 92 ASP A N 1
ATOM 746 C CA . ASP A 1 92 ? 19.906 -25.469 9.969 1 92 92 ASP A CA 1
ATOM 747 C C . ASP A 1 92 ? 19.375 -26.641 9.125 1 92 92 ASP A C 1
ATOM 749 O O . ASP A 1 92 ? 18.234 -26.609 8.68 1 92 92 ASP A O 1
ATOM 753 N N . PHE A 1 93 ? 20.25 -27.609 8.984 1 93 93 PHE A N 1
ATOM 754 C CA . PHE A 1 93 ? 19.891 -28.828 8.258 1 93 93 PHE A CA 1
ATOM 755 C C . PHE A 1 93 ? 19.953 -30.047 9.18 1 93 93 PHE A C 1
ATOM 757 O O . PHE A 1 93 ? 20.875 -30.156 9.992 1 93 93 PHE A O 1
ATOM 764 N N . TYR A 1 94 ? 18.969 -30.891 9.031 1 95.25 94 TYR A N 1
ATOM 765 C CA . TYR A 1 94 ? 18.859 -32.094 9.836 1 95.25 94 TYR A CA 1
ATOM 766 C C . TYR A 1 94 ? 18.781 -33.344 8.945 1 95.25 94 TYR A C 1
ATOM 768 O O . TYR A 1 94 ? 18.375 -33.25 7.789 1 95.25 94 TYR A O 1
ATOM 776 N N . THR A 1 95 ? 19.203 -34.5 9.492 1 95.69 95 THR A N 1
ATOM 777 C CA . THR A 1 95 ? 19 -35.781 8.844 1 95.69 95 THR A CA 1
ATOM 778 C C . THR A 1 95 ? 18.109 -36.688 9.695 1 95.69 95 THR A C 1
ATOM 780 O O . THR A 1 95 ? 18.109 -36.562 10.93 1 95.69 95 THR A O 1
ATOM 783 N N . ILE A 1 96 ? 17.375 -37.469 9.016 1 97.31 96 ILE A N 1
ATOM 784 C CA . ILE A 1 96 ? 16.562 -38.469 9.703 1 97.31 96 ILE A CA 1
ATOM 785 C C . ILE A 1 96 ? 16.562 -39.781 8.898 1 97.31 96 ILE A C 1
ATOM 787 O O . ILE A 1 96 ? 16.5 -39.75 7.668 1 97.31 96 ILE A O 1
ATOM 791 N N . SER A 1 97 ? 16.672 -40.906 9.609 1 97.44 97 SER A N 1
ATOM 792 C CA . SER A 1 97 ? 16.703 -42.25 8.984 1 97.44 97 SER A CA 1
ATOM 793 C C . SER A 1 97 ? 15.312 -42.875 8.953 1 97.44 97 SER A C 1
ATOM 795 O O . SER A 1 97 ? 14.555 -42.781 9.922 1 97.44 97 SER A O 1
ATOM 797 N N . ILE A 1 98 ? 14.977 -43.594 7.875 1 96.62 98 ILE A N 1
ATOM 798 C CA . ILE A 1 98 ? 13.688 -44.281 7.789 1 96.62 98 ILE A CA 1
ATOM 799 C C . ILE A 1 98 ? 13.734 -45.562 8.578 1 96.62 98 ILE A C 1
ATOM 801 O O . ILE A 1 98 ? 12.703 -46.219 8.797 1 96.62 98 ILE A O 1
ATOM 805 N N . GLU A 1 99 ? 14.859 -45.906 9.039 1 94.62 99 GLU A N 1
ATOM 806 C CA . GLU A 1 99 ? 15.031 -47.125 9.828 1 94.62 99 GLU A CA 1
ATOM 807 C C . GLU A 1 99 ? 14.867 -46.844 11.32 1 94.62 99 GLU A C 1
ATOM 809 O O . GLU A 1 99 ? 15.047 -47.75 12.148 1 94.62 99 GLU A O 1
ATOM 814 N N . GLY A 1 100 ? 14.602 -45.719 11.633 1 90.88 100 GLY A N 1
ATOM 815 C CA . GLY A 1 100 ? 14.312 -45.344 13.008 1 90.88 100 GLY A CA 1
ATOM 816 C C . GLY A 1 100 ? 15.305 -44.375 13.586 1 90.88 100 GLY A C 1
ATOM 817 O O . GLY A 1 100 ? 16.312 -44.062 12.961 1 90.88 100 GLY A O 1
ATOM 818 N N . GLY A 1 101 ? 14.859 -43.688 14.711 1 90.75 101 GLY A N 1
ATOM 819 C CA . GLY A 1 101 ? 15.672 -42.688 15.383 1 90.75 101 GLY A CA 1
ATOM 820 C C . GLY A 1 101 ? 15.148 -41.281 15.195 1 90.75 101 GLY A C 1
ATOM 821 O O . GLY A 1 101 ? 14.32 -41.031 14.32 1 90.75 101 GLY A O 1
ATOM 822 N N . GLU A 1 102 ? 15.719 -40.438 15.984 1 92.62 102 GLU A N 1
ATOM 823 C CA . GLU A 1 102 ? 15.336 -39.031 15.922 1 92.62 102 GLU A CA 1
ATOM 824 C C . GLU A 1 102 ? 16.188 -38.281 14.906 1 92.62 102 GLU A C 1
ATOM 826 O O . GLU A 1 102 ? 17.266 -38.719 14.531 1 92.62 102 GLU A O 1
ATOM 831 N N . ALA A 1 103 ? 15.641 -37.156 14.445 1 95.06 103 ALA A N 1
ATOM 832 C CA . ALA A 1 103 ? 16.391 -36.281 13.547 1 95.06 103 ALA A CA 1
ATOM 833 C C . ALA A 1 103 ? 17.672 -35.75 14.227 1 95.06 103 ALA A C 1
ATOM 835 O O . ALA A 1 103 ? 17.656 -35.438 15.414 1 95.06 103 ALA A O 1
ATOM 836 N N . LYS A 1 104 ? 18.75 -35.656 13.523 1 94.75 104 LYS A N 1
ATOM 837 C CA . LYS A 1 104 ? 20.031 -35.125 13.992 1 94.75 104 LYS A CA 1
ATOM 838 C C . LYS A 1 104 ? 20.453 -33.906 13.188 1 94.75 104 LYS A C 1
ATOM 840 O O . LYS A 1 104 ? 20.297 -33.875 11.969 1 94.75 104 LYS A O 1
ATOM 845 N N . LYS A 1 105 ? 20.953 -32.969 13.922 1 93.38 105 LYS A N 1
ATOM 846 C CA . LYS A 1 105 ? 21.5 -31.797 13.211 1 93.38 105 LYS A CA 1
ATOM 847 C C . LYS A 1 105 ? 22.719 -32.188 12.383 1 93.38 105 LYS A C 1
ATOM 849 O O . LYS A 1 105 ? 23.656 -32.812 12.891 1 93.38 105 LYS A O 1
ATOM 854 N N . ALA A 1 106 ? 22.656 -31.906 11.18 1 91.94 106 ALA A N 1
ATOM 855 C CA . ALA A 1 106 ? 23.734 -32.25 10.273 1 91.94 106 ALA A CA 1
ATOM 856 C C . ALA A 1 106 ? 24.75 -31.094 10.164 1 91.94 106 ALA A C 1
ATOM 858 O O . ALA A 1 106 ? 25.922 -31.266 10.5 1 91.94 106 ALA A O 1
ATOM 859 N N . PHE A 1 107 ? 24.297 -29.922 9.703 1 90.44 107 PHE A N 1
ATOM 860 C CA . PHE A 1 107 ? 25.125 -28.734 9.586 1 90.44 107 PHE A CA 1
ATOM 861 C C . PHE A 1 107 ? 24.266 -27.484 9.477 1 90.44 107 PHE A C 1
ATOM 863 O O . PHE A 1 107 ? 23.031 -27.562 9.469 1 90.44 107 PHE A O 1
ATOM 870 N N . SER A 1 108 ? 24.922 -26.391 9.562 1 90.44 108 SER A N 1
ATOM 871 C CA . SER A 1 108 ? 24.266 -25.094 9.414 1 90.44 108 SER A CA 1
ATOM 872 C C . SER A 1 108 ? 24.984 -24.234 8.367 1 90.44 108 SER A C 1
ATOM 874 O O . SER A 1 108 ? 26.203 -24.344 8.195 1 90.44 108 SER A O 1
ATOM 876 N N . ILE A 1 109 ? 24.203 -23.453 7.734 1 88.94 109 ILE A N 1
ATOM 877 C CA . ILE A 1 109 ? 24.734 -22.484 6.793 1 88.94 109 ILE A CA 1
ATOM 878 C C . ILE A 1 109 ? 24.328 -21.062 7.227 1 88.94 109 ILE A C 1
ATOM 880 O O . ILE A 1 109 ? 23.172 -20.812 7.52 1 88.94 109 ILE A O 1
ATOM 884 N N . PRO A 1 110 ? 25.25 -20.141 7.312 1 84.62 110 PRO A N 1
ATOM 885 C CA . PRO A 1 110 ? 24.938 -18.781 7.758 1 84.62 110 PRO A CA 1
ATOM 886 C C .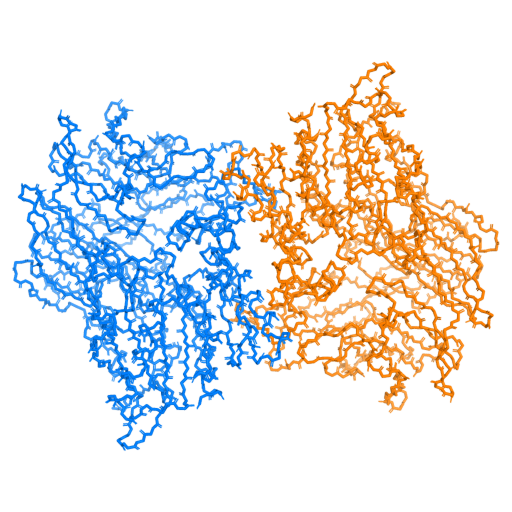 PRO A 1 110 ? 24.266 -17.938 6.668 1 84.62 110 PRO A C 1
ATOM 888 O O . PRO A 1 110 ? 24.641 -16.781 6.445 1 84.62 110 PRO A O 1
ATOM 891 N N . LYS A 1 111 ? 23.344 -18.5 6.004 1 85.56 111 LYS A N 1
ATOM 892 C CA . LYS A 1 111 ? 22.484 -17.859 5.008 1 85.56 111 LYS A CA 1
ATOM 893 C C . LYS A 1 111 ? 21.109 -18.516 4.977 1 85.56 111 LYS A C 1
ATOM 895 O O . LYS A 1 111 ? 20.969 -19.688 5.328 1 85.56 111 LYS A O 1
ATOM 900 N N . ALA A 1 112 ? 20.188 -17.656 4.602 1 83.56 112 ALA A N 1
ATOM 901 C CA . ALA A 1 112 ? 18.875 -18.25 4.324 1 83.56 112 ALA A CA 1
ATOM 902 C C . ALA A 1 112 ? 18.875 -18.984 2.992 1 83.56 112 ALA A C 1
ATOM 904 O O . ALA A 1 112 ? 19.219 -18.406 1.955 1 83.56 112 ALA A O 1
ATOM 905 N N . CYS A 1 113 ? 18.641 -20.172 3.049 1 85.19 113 CYS A N 1
ATOM 906 C CA . CYS A 1 113 ? 18.609 -20.969 1.821 1 85.19 113 CYS A CA 1
ATOM 907 C C . CYS A 1 113 ? 17.734 -22.203 1.984 1 85.19 113 CYS A C 1
ATOM 909 O O . CYS A 1 113 ? 17.391 -22.578 3.105 1 85.19 113 CYS A O 1
ATOM 911 N N . SER A 1 114 ? 17.25 -22.703 0.773 1 81.75 114 SER A N 1
ATOM 912 C CA . SER A 1 114 ? 16.562 -23.984 0.767 1 81.75 114 SER A CA 1
ATOM 913 C C . SER A 1 114 ? 17.547 -25.141 0.735 1 81.75 114 SER A C 1
ATOM 915 O O . SER A 1 114 ? 18.766 -24.938 0.763 1 81.75 114 SER A O 1
ATOM 917 N N . VAL A 1 115 ? 16.938 -26.375 0.78 1 80.12 115 VAL A N 1
ATOM 918 C CA . VAL A 1 115 ? 17.828 -27.531 0.75 1 80.12 115 VAL A CA 1
ATOM 919 C C . VAL A 1 115 ? 18.703 -27.484 -0.492 1 80.12 115 VAL A C 1
ATOM 921 O O . VAL A 1 115 ? 18.203 -27.391 -1.616 1 80.12 115 VAL A O 1
ATOM 924 N N . PRO A 1 116 ? 20.016 -27.578 -0.256 1 86.81 116 PRO A N 1
ATOM 925 C CA . PRO A 1 116 ? 21 -27.469 -1.339 1 86.81 116 PRO A CA 1
ATOM 926 C C . PRO A 1 116 ? 21.156 -28.766 -2.121 1 86.81 116 PRO A C 1
ATOM 928 O O . PRO A 1 116 ? 20.688 -29.812 -1.682 1 86.81 116 PRO A O 1
ATOM 931 N N . VAL A 1 117 ? 21.672 -28.641 -3.268 1 91.12 117 VAL A N 1
ATOM 932 C CA . VAL A 1 117 ? 21.984 -29.781 -4.102 1 91.12 117 VAL A CA 1
ATOM 933 C C . VAL A 1 117 ? 23.344 -30.344 -3.713 1 91.12 117 VAL A C 1
ATOM 935 O O . VAL A 1 117 ? 24.328 -29.609 -3.643 1 91.12 117 VAL A O 1
ATOM 938 N N . SER A 1 118 ? 23.406 -31.656 -3.422 1 92.25 118 SER A N 1
ATOM 939 C CA . SER A 1 118 ? 24.672 -32.312 -3.107 1 92.25 118 SER A CA 1
ATOM 940 C C . SER A 1 118 ? 25.531 -32.5 -4.355 1 92.25 118 SER A C 1
ATOM 942 O O . SER A 1 118 ? 25.062 -33.031 -5.359 1 92.25 118 SER A O 1
ATOM 944 N N . LEU A 1 119 ? 26.781 -32.094 -4.254 1 94.62 119 LEU A N 1
ATOM 945 C CA . LEU A 1 119 ? 27.719 -32.25 -5.355 1 94.62 119 LEU A CA 1
ATOM 946 C C . LEU A 1 119 ? 28.75 -33.344 -5.043 1 94.62 119 LEU A C 1
ATOM 948 O O . LEU A 1 119 ? 29.719 -33.5 -5.781 1 94.62 119 LEU A O 1
ATOM 952 N N . GLY A 1 120 ? 28.531 -34 -3.959 1 90.81 120 GLY A N 1
ATOM 953 C CA . GLY A 1 120 ? 29.484 -35 -3.504 1 90.81 120 GLY A CA 1
ATOM 954 C C . GLY A 1 120 ? 30.594 -34.438 -2.648 1 90.81 120 GLY A C 1
ATOM 955 O O . GLY A 1 120 ? 30.812 -33.219 -2.639 1 90.81 120 GLY A O 1
ATOM 956 N N . ASN A 1 121 ? 31.172 -35.281 -1.847 1 91.31 121 ASN A N 1
ATOM 957 C CA . ASN A 1 121 ? 32.312 -34.938 -1.003 1 91.31 121 ASN A CA 1
ATOM 958 C C . ASN A 1 121 ? 31.984 -33.781 -0.065 1 91.31 121 ASN A C 1
ATOM 960 O O . ASN A 1 121 ? 32.781 -32.844 0.097 1 91.31 121 ASN A O 1
ATOM 964 N N . LYS A 1 122 ? 30.766 -33.719 0.368 1 90.94 122 LYS A N 1
ATOM 965 C CA . LYS A 1 122 ? 30.281 -32.75 1.332 1 90.94 122 LYS A CA 1
ATOM 966 C C . LYS A 1 122 ? 30.281 -31.344 0.731 1 90.94 122 LYS A C 1
ATOM 968 O O . LYS A 1 122 ? 30.359 -30.344 1.459 1 90.94 122 LYS A O 1
ATOM 973 N N . LEU A 1 123 ? 30.359 -31.344 -0.595 1 93.62 123 LEU A N 1
ATOM 974 C CA . LEU A 1 123 ? 30.203 -30.078 -1.315 1 93.62 123 LEU A CA 1
ATOM 975 C C . LEU A 1 123 ? 28.75 -29.875 -1.722 1 93.62 123 LEU A C 1
ATOM 977 O O . LEU A 1 123 ? 28.109 -30.781 -2.25 1 93.62 123 LEU A O 1
ATOM 981 N N . TRP A 1 124 ? 28.25 -28.641 -1.433 1 94.12 124 TRP A N 1
ATOM 982 C CA . TRP A 1 124 ? 26.844 -28.344 -1.666 1 94.12 124 TRP A CA 1
ATOM 983 C C . TRP A 1 124 ? 26.688 -27.125 -2.58 1 94.12 124 TRP A C 1
ATOM 985 O O . TRP A 1 124 ? 27.453 -26.156 -2.473 1 94.12 124 TRP A O 1
ATOM 995 N N . LEU A 1 125 ? 25.734 -27.203 -3.469 1 95.69 125 LEU A N 1
ATOM 996 C CA . LEU A 1 125 ? 25.328 -26.062 -4.273 1 95.69 125 LEU A CA 1
ATOM 997 C C . LEU A 1 125 ? 24.125 -25.344 -3.639 1 95.69 125 LEU A C 1
ATOM 999 O O . LEU A 1 125 ? 23.047 -25.938 -3.521 1 95.69 125 LEU A O 1
ATOM 1003 N N . LEU A 1 126 ? 24.328 -24.078 -3.303 1 93.75 126 LEU A N 1
ATOM 1004 C CA . LEU A 1 126 ? 23.312 -23.281 -2.641 1 93.75 126 LEU A CA 1
ATOM 1005 C C . LEU A 1 126 ? 22.672 -22.297 -3.617 1 93.75 126 LEU A C 1
ATOM 1007 O O . LEU A 1 126 ? 23.359 -21.734 -4.473 1 93.75 126 LEU A O 1
ATOM 1011 N N . THR A 1 127 ? 21.359 -22.141 -3.49 1 92.62 127 THR A N 1
ATOM 1012 C CA . THR A 1 127 ? 20.656 -21 -4.066 1 92.62 127 THR A CA 1
ATOM 1013 C C . THR A 1 127 ? 20.297 -19.984 -2.988 1 92.62 127 THR A C 1
ATOM 1015 O O . THR A 1 127 ? 19.594 -20.312 -2.033 1 92.62 127 THR A O 1
ATOM 1018 N N . THR A 1 128 ? 20.828 -18.781 -3.094 1 89.88 128 THR A N 1
ATOM 1019 C CA . THR A 1 128 ? 20.625 -17.734 -2.092 1 89.88 128 THR A CA 1
ATOM 1020 C C . THR A 1 128 ? 20.156 -16.438 -2.746 1 89.88 128 THR A C 1
ATOM 1022 O O . THR A 1 128 ? 20.188 -16.312 -3.971 1 89.88 128 THR A O 1
ATOM 1025 N N . LYS A 1 129 ? 19.562 -15.594 -1.976 1 87.56 129 LYS A N 1
ATOM 1026 C CA . LYS A 1 129 ? 19.219 -14.242 -2.402 1 87.56 129 LYS A CA 1
ATOM 1027 C C . LYS A 1 129 ? 20.109 -13.203 -1.727 1 87.56 129 LYS A C 1
ATOM 1029 O O . LYS A 1 129 ? 20.094 -13.07 -0.5 1 87.56 129 LYS A O 1
ATOM 1034 N N . ASN A 1 130 ? 20.875 -12.469 -2.531 1 85.69 130 ASN A N 1
ATOM 1035 C CA . ASN A 1 130 ? 21.859 -11.547 -1.994 1 85.69 130 ASN A CA 1
ATOM 1036 C C . ASN A 1 130 ? 21.703 -10.148 -2.592 1 85.69 130 ASN A C 1
ATOM 1038 O O . ASN A 1 130 ? 21.281 -10.008 -3.738 1 85.69 130 ASN A O 1
ATOM 1042 N N . PRO A 1 131 ? 21.984 -9.141 -1.833 1 82.38 131 PRO A N 1
ATOM 1043 C CA . PRO A 1 131 ? 21.984 -7.781 -2.379 1 82.38 131 PRO A CA 1
ATOM 1044 C C . PRO A 1 131 ? 23.078 -7.559 -3.414 1 82.38 131 PRO A C 1
ATOM 1046 O O . PRO A 1 131 ? 24.156 -8.164 -3.318 1 82.38 131 PRO A O 1
ATOM 1049 N N . THR A 1 132 ? 22.781 -6.75 -4.445 1 78.38 132 THR A N 1
ATOM 1050 C CA . THR A 1 132 ? 23.781 -6.441 -5.465 1 78.38 132 THR A CA 1
ATOM 1051 C C . THR A 1 132 ? 24.828 -5.465 -4.93 1 78.38 132 THR A C 1
ATOM 1053 O O . THR A 1 132 ? 25.953 -5.426 -5.422 1 78.38 132 THR A O 1
ATOM 1056 N N . ASP A 1 133 ? 24.453 -4.461 -4.34 1 66.12 133 ASP A N 1
ATOM 1057 C CA . ASP A 1 133 ? 25.422 -3.516 -3.777 1 66.12 133 ASP A CA 1
ATOM 1058 C C . ASP A 1 133 ? 25.609 -3.748 -2.279 1 66.12 133 ASP A C 1
ATOM 1060 O O . ASP A 1 133 ? 24.625 -3.789 -1.526 1 66.12 133 ASP A O 1
ATOM 1064 N N . SER A 1 134 ? 26.797 -4.461 -1.911 1 51.78 134 SER A N 1
ATOM 1065 C CA . SER A 1 134 ? 27.219 -4.832 -0.561 1 51.78 134 SER A CA 1
ATOM 1066 C C . SER A 1 134 ? 26.969 -3.691 0.422 1 51.78 134 SER A C 1
ATOM 1068 O O . SER A 1 134 ? 26.797 -3.922 1.619 1 51.78 134 SER A O 1
ATOM 1070 N N . LYS A 1 135 ? 27.297 -2.49 0.084 1 46.44 135 LYS A N 1
ATOM 1071 C CA . LYS A 1 135 ? 27.25 -1.445 1.104 1 46.44 135 LYS A CA 1
ATOM 1072 C C . LYS A 1 135 ? 25.844 -1.297 1.675 1 46.44 135 LYS A C 1
ATOM 1074 O O . LYS A 1 135 ? 25.656 -0.746 2.762 1 46.44 135 LYS A O 1
ATOM 1079 N N . LYS A 1 136 ? 24.844 -1.64 0.9 1 48.09 136 LYS A N 1
ATOM 1080 C CA . LYS A 1 136 ? 23.453 -1.424 1.263 1 48.09 136 LYS A CA 1
ATOM 1081 C C . LYS A 1 136 ? 22.797 -2.721 1.737 1 48.09 136 LYS A C 1
ATOM 1083 O O . LYS A 1 136 ? 21.578 -2.865 1.676 1 48.09 136 LYS A O 1
ATOM 1088 N N . SER A 1 137 ? 23.469 -3.785 1.927 1 39.66 137 SER A N 1
ATOM 1089 C CA . SER A 1 137 ? 23.172 -5.211 1.836 1 39.66 137 SER A CA 1
ATOM 1090 C C . SER A 1 137 ? 21.938 -5.566 2.664 1 39.66 137 SER A C 1
ATOM 1092 O O . SER A 1 137 ? 21.469 -6.707 2.621 1 39.66 137 SER A O 1
ATOM 1094 N N . GLU A 1 138 ? 21.844 -5.43 4.012 1 37.91 138 GLU A N 1
ATOM 1095 C CA . GLU A 1 138 ? 20.953 -6.41 4.621 1 37.91 138 GLU A CA 1
ATOM 1096 C C . GLU A 1 138 ? 19.484 -6.121 4.277 1 37.91 138 GLU A C 1
ATOM 1098 O O . GLU A 1 138 ? 18.984 -5.039 4.574 1 37.91 138 GLU A O 1
ATOM 1103 N N . PRO A 1 139 ? 19.078 -6.789 3.377 1 39.06 139 PRO A N 1
ATOM 1104 C CA . PRO A 1 139 ? 17.766 -6.66 2.721 1 39.06 139 PRO A CA 1
ATOM 1105 C C . PRO A 1 139 ? 16.641 -6.352 3.705 1 39.06 139 PRO A C 1
ATOM 1107 O O . PRO A 1 139 ? 15.805 -5.488 3.438 1 39.06 139 PRO A O 1
ATOM 1110 N N . ASP A 1 140 ? 16.234 -7.625 4.121 1 36.88 140 ASP A N 1
ATOM 1111 C CA . ASP A 1 140 ? 14.93 -7.805 4.746 1 36.88 140 ASP A CA 1
ATOM 1112 C C . ASP A 1 140 ? 14.742 -6.836 5.91 1 36.88 140 ASP A C 1
ATOM 1114 O O . ASP A 1 140 ? 13.68 -6.82 6.543 1 36.88 140 ASP A O 1
ATOM 1118 N N . ARG A 1 141 ? 15.836 -6.918 6.738 1 35.47 141 ARG A N 1
ATOM 1119 C CA . ARG A 1 141 ? 15.594 -6.148 7.953 1 35.47 141 ARG A CA 1
ATOM 1120 C C . ARG A 1 141 ? 15.664 -4.652 7.672 1 35.47 141 ARG A C 1
ATOM 1122 O O . ARG A 1 141 ? 16.453 -4.203 6.844 1 35.47 141 ARG A O 1
ATOM 1129 N N . ALA A 1 142 ? 14.695 -3.889 7.875 1 37.12 142 ALA A N 1
ATOM 1130 C CA . ALA A 1 142 ? 15.008 -2.564 8.406 1 37.12 142 ALA A CA 1
ATOM 1131 C C . ALA A 1 142 ? 16.469 -2.479 8.836 1 37.12 142 ALA A C 1
ATOM 1133 O O . ALA A 1 142 ? 16.953 -3.346 9.57 1 37.12 142 ALA A O 1
ATOM 1134 N N . VAL A 1 143 ? 17.5 -2.287 8.031 1 35.38 143 VAL A N 1
ATOM 1135 C CA . VAL A 1 143 ? 18.75 -2.066 8.75 1 35.38 143 VAL A CA 1
ATOM 1136 C C . VAL A 1 143 ? 18.453 -1.877 10.242 1 35.38 143 VAL A C 1
ATOM 1138 O O . VAL A 1 143 ? 17.516 -1.169 10.609 1 35.38 143 VAL A O 1
ATOM 1141 N N . GLU A 1 144 ? 18.953 -2.668 10.977 1 38.22 144 GLU A N 1
ATOM 1142 C CA . GLU A 1 144 ? 18.922 -2.27 12.383 1 38.22 144 GLU A CA 1
ATOM 1143 C C . GLU A 1 144 ? 19.094 -0.76 12.531 1 38.22 144 GLU A C 1
ATOM 1145 O O . GLU A 1 144 ? 20.031 -0.177 11.992 1 38.22 144 GLU A O 1
ATOM 1150 N N . GLY A 1 145 ? 18.156 0.013 12.797 1 46 145 GLY A N 1
ATOM 1151 C CA . GLY A 1 145 ? 18.109 1.443 13.055 1 46 145 GLY A CA 1
ATOM 1152 C C . GLY A 1 145 ? 17.469 2.234 11.938 1 46 145 GLY A C 1
ATOM 1153 O O . GLY A 1 145 ? 17.156 3.418 12.102 1 46 145 GLY A O 1
ATOM 1154 N N . VAL A 1 146 ? 17.531 1.376 10.484 1 60 146 VAL A N 1
ATOM 1155 C CA . VAL A 1 146 ? 16.859 2.252 9.523 1 60 146 VAL A CA 1
ATOM 1156 C C . VAL A 1 146 ? 15.516 1.652 9.125 1 60 146 VAL A C 1
ATOM 1158 O O . VAL A 1 146 ? 15.391 0.433 8.984 1 60 146 VAL A O 1
ATOM 1161 N N . ASP A 1 147 ? 14.375 2.27 8.922 1 79.88 147 ASP A N 1
ATOM 1162 C CA . ASP A 1 147 ? 13 1.843 8.68 1 79.88 147 ASP A CA 1
ATOM 1163 C C . ASP A 1 147 ? 12.5 2.346 7.332 1 79.88 147 ASP A C 1
ATOM 1165 O O . ASP A 1 147 ? 11.422 2.936 7.246 1 79.88 147 ASP A O 1
ATOM 1169 N N . TYR A 1 148 ? 13.602 2.189 6.062 1 86.5 148 TYR A N 1
ATOM 1170 C CA . TYR A 1 148 ? 13.188 2.527 4.703 1 86.5 148 TYR A CA 1
ATOM 1171 C C . TYR A 1 148 ? 13.805 1.566 3.695 1 86.5 148 TYR A C 1
ATOM 1173 O O . TYR A 1 148 ? 14.773 0.867 4.008 1 86.5 148 TYR A O 1
ATOM 1181 N N . TRP A 1 149 ? 13.25 1.417 2.475 1 85.81 149 TRP A N 1
ATOM 1182 C CA . TRP A 1 149 ? 13.805 0.691 1.336 1 85.81 149 TRP A CA 1
ATOM 1183 C C . TRP A 1 149 ? 14.312 1.656 0.27 1 85.81 149 TRP A C 1
ATOM 1185 O O . TRP A 1 149 ? 13.812 2.777 0.15 1 85.81 149 TRP A O 1
ATOM 1195 N N . THR A 1 150 ? 15.367 1.267 -0.439 1 88.38 150 THR A N 1
ATOM 1196 C CA . THR A 1 150 ? 15.875 2.021 -1.582 1 88.38 150 THR A CA 1
ATOM 1197 C C . THR A 1 150 ? 15.812 1.182 -2.854 1 88.38 150 THR A C 1
ATOM 1199 O O . THR A 1 150 ? 16.078 -0.02 -2.826 1 88.38 150 THR A O 1
ATOM 1202 N N . PHE A 1 151 ? 15.492 1.847 -3.959 1 87 151 PHE A N 1
ATOM 1203 C CA . PHE A 1 151 ? 15.352 1.172 -5.246 1 87 151 PHE A CA 1
ATOM 1204 C C . PHE A 1 151 ? 16.078 1.947 -6.344 1 87 151 PHE A C 1
ATOM 1206 O O . PHE A 1 151 ? 15.992 3.176 -6.398 1 87 151 PHE A O 1
ATOM 1213 N N . THR A 1 152 ? 16.844 1.202 -7.156 1 88.56 152 THR A N 1
ATOM 1214 C CA . THR A 1 152 ? 17.5 1.8 -8.312 1 88.56 152 THR A CA 1
ATOM 1215 C C . THR A 1 152 ? 17.266 0.954 -9.562 1 88.56 152 THR A C 1
ATOM 1217 O O . THR A 1 152 ? 17.797 1.259 -10.633 1 88.56 152 THR A O 1
ATOM 1220 N N . ASP A 1 153 ? 16.516 -0.162 -9.375 1 88.25 153 ASP A N 1
ATOM 1221 C CA . ASP A 1 153 ? 16.281 -1.06 -10.5 1 88.25 153 ASP A CA 1
ATOM 1222 C C . ASP A 1 153 ? 14.82 -1.511 -10.547 1 88.25 153 ASP A C 1
ATOM 1224 O O . ASP A 1 153 ? 14.039 -1.191 -9.656 1 88.25 153 ASP A O 1
ATOM 1228 N N . LYS A 1 154 ? 14.477 -2.1 -11.672 1 88.19 154 LYS A N 1
ATOM 1229 C CA . LYS A 1 154 ? 13.164 -2.717 -11.883 1 88.19 154 LYS A CA 1
ATOM 1230 C C . LYS A 1 154 ? 13.312 -4.156 -12.359 1 88.19 154 LYS A C 1
ATOM 1232 O O . LYS A 1 154 ? 14.164 -4.457 -13.203 1 88.19 154 LYS A O 1
ATOM 1237 N N . PRO A 1 155 ? 12.492 -5.035 -11.906 1 88.19 155 PRO A N 1
ATOM 1238 C CA . PRO A 1 155 ? 11.391 -4.77 -10.977 1 88.19 155 PRO A CA 1
ATOM 1239 C C . PRO A 1 155 ? 11.867 -4.484 -9.555 1 88.19 155 PRO A C 1
ATOM 1241 O O . PRO A 1 155 ? 12.836 -5.09 -9.094 1 88.19 155 PRO A O 1
ATOM 1244 N N . PHE A 1 156 ? 11.164 -3.551 -8.875 1 87.69 156 PHE A N 1
ATOM 1245 C CA . PHE A 1 156 ? 11.492 -3.215 -7.492 1 87.69 156 PHE A CA 1
ATOM 1246 C C . PHE A 1 156 ? 10.523 -3.879 -6.523 1 87.69 156 PHE A C 1
ATOM 1248 O O . PHE A 1 156 ? 10.766 -3.916 -5.316 1 87.69 156 PHE A O 1
ATOM 1255 N N . ILE A 1 157 ? 9.492 -4.391 -7.105 1 86.88 157 ILE A N 1
ATOM 1256 C CA . ILE A 1 157 ? 8.516 -5.125 -6.301 1 86.88 157 ILE A CA 1
ATOM 1257 C C . ILE A 1 157 ? 8.227 -6.477 -6.953 1 86.88 157 ILE A C 1
ATOM 1259 O O . ILE A 1 157 ? 8.211 -6.59 -8.18 1 86.88 157 ILE A O 1
ATOM 1263 N N . ARG A 1 158 ? 8.031 -7.465 -6.137 1 86.44 158 ARG A N 1
ATOM 1264 C CA . ARG A 1 158 ? 7.66 -8.805 -6.57 1 86.44 158 ARG A CA 1
ATOM 1265 C C . ARG A 1 158 ? 6.672 -9.438 -5.598 1 86.44 158 ARG A C 1
ATOM 1267 O O . ARG A 1 158 ? 6.879 -9.398 -4.383 1 86.44 158 ARG A O 1
ATOM 1274 N N . ASP A 1 159 ? 5.648 -9.977 -6.184 1 88.06 159 ASP A N 1
ATOM 1275 C CA . ASP A 1 159 ? 4.66 -10.609 -5.316 1 88.06 159 ASP A CA 1
ATOM 1276 C C . ASP A 1 159 ? 5.289 -11.742 -4.5 1 88.06 159 ASP A C 1
ATOM 1278 O O . ASP A 1 159 ? 6.055 -12.547 -5.031 1 88.06 159 ASP A O 1
ATOM 1282 N N . GLY A 1 160 ? 4.953 -11.789 -3.266 1 79.81 160 GLY A N 1
ATOM 1283 C CA . GLY A 1 160 ? 5.484 -12.797 -2.367 1 79.81 160 GLY A CA 1
ATOM 1284 C C . GLY A 1 160 ? 6.785 -12.383 -1.707 1 79.81 160 GLY A C 1
ATOM 1285 O O . GLY A 1 160 ? 7.18 -12.953 -0.686 1 79.81 160 GLY A O 1
ATOM 1286 N N . GLU A 1 161 ? 7.641 -11.531 -2.299 1 69.5 161 GLU A N 1
ATOM 1287 C CA . GLU A 1 161 ? 8.938 -11.141 -1.763 1 69.5 161 GLU A CA 1
ATOM 1288 C C . GLU A 1 161 ? 8.891 -9.727 -1.18 1 69.5 161 GLU A C 1
ATOM 1290 O O . GLU A 1 161 ? 9.867 -9.266 -0.59 1 69.5 161 GLU A O 1
ATOM 1295 N N . ASN A 1 162 ? 7.789 -9.109 -1.113 1 65.5 162 ASN A N 1
ATOM 1296 C CA . ASN A 1 162 ? 7.723 -7.699 -0.762 1 65.5 162 ASN A CA 1
ATOM 1297 C C . ASN A 1 162 ? 8.578 -6.848 -1.695 1 65.5 162 ASN A C 1
ATOM 1299 O O . ASN A 1 162 ? 8.57 -7.047 -2.912 1 65.5 162 ASN A O 1
ATOM 1303 N N . PHE A 1 163 ? 9.352 -5.836 -1.224 1 72.62 163 PHE A N 1
ATOM 1304 C CA . PHE A 1 163 ? 10.211 -4.941 -1.997 1 72.62 163 PHE A CA 1
ATOM 1305 C C . PHE A 1 163 ? 11.594 -5.543 -2.18 1 72.62 163 PHE A C 1
ATOM 1307 O O . PHE A 1 163 ? 12.156 -6.121 -1.246 1 72.62 163 PHE A O 1
ATOM 1314 N N . SER A 1 164 ? 12.008 -5.793 -3.504 1 64.12 164 SER A N 1
ATOM 1315 C CA . SER A 1 164 ? 13.195 -6.543 -3.912 1 64.12 164 SER A CA 1
ATOM 1316 C C . SER A 1 164 ? 14.438 -6.062 -3.166 1 64.12 164 SER A C 1
ATOM 1318 O O . SER A 1 164 ? 15.281 -6.871 -2.775 1 64.12 164 SER A O 1
ATOM 1320 N N . GLN A 1 165 ? 14.555 -4.766 -2.895 1 62.16 165 GLN A N 1
ATOM 1321 C CA . GLN A 1 165 ? 15.703 -4.148 -2.242 1 62.16 165 GLN A CA 1
ATOM 1322 C C . GLN A 1 165 ? 17 -4.512 -2.957 1 62.16 165 GLN A C 1
ATOM 1324 O O . GLN A 1 165 ? 18.016 -4.797 -2.312 1 62.16 165 GLN A O 1
ATOM 1329 N N . ARG A 1 166 ? 16.891 -4.773 -4.254 1 76.31 166 ARG A N 1
ATOM 1330 C CA . ARG A 1 166 ? 18 -5.062 -5.156 1 76.31 166 ARG A CA 1
ATOM 1331 C C . ARG A 1 166 ? 18.641 -6.406 -4.824 1 76.31 166 ARG A C 1
ATOM 1333 O O . ARG A 1 166 ? 19.859 -6.531 -4.832 1 76.31 166 ARG A O 1
ATOM 1340 N N . ARG A 1 167 ? 17.938 -7.266 -4.43 1 83.88 167 ARG A N 1
ATOM 1341 C CA . ARG A 1 167 ? 18.438 -8.617 -4.191 1 83.88 167 ARG A CA 1
ATOM 1342 C C . ARG A 1 167 ? 18.234 -9.5 -5.418 1 83.88 167 ARG A C 1
ATOM 1344 O O . ARG A 1 167 ? 17.281 -9.305 -6.172 1 83.88 167 ARG A O 1
ATOM 1351 N N . ARG A 1 168 ? 19.234 -10.398 -5.508 1 90 168 ARG A N 1
ATOM 1352 C CA . ARG A 1 168 ? 19.219 -11.336 -6.633 1 90 168 ARG A CA 1
ATOM 1353 C C . ARG A 1 168 ? 19.344 -12.773 -6.148 1 90 168 ARG A C 1
ATOM 1355 O O . ARG A 1 168 ? 20.031 -13.055 -5.164 1 90 168 ARG A O 1
ATOM 1362 N N . VAL A 1 169 ? 18.656 -13.648 -6.836 1 92.19 169 VAL A N 1
ATOM 1363 C CA . VAL A 1 169 ? 18.891 -15.07 -6.629 1 92.19 169 VAL A CA 1
ATOM 1364 C C . VAL A 1 169 ? 20.25 -15.461 -7.203 1 92.19 169 VAL A C 1
ATOM 1366 O O . VAL A 1 169 ? 20.516 -15.242 -8.391 1 92.19 169 VAL A O 1
ATOM 1369 N N . THR A 1 170 ? 21.125 -16.016 -6.359 1 93.56 170 THR A N 1
ATOM 1370 C CA . THR A 1 170 ? 22.484 -16.359 -6.758 1 93.56 170 THR A CA 1
ATOM 1371 C C . THR A 1 170 ? 22.812 -17.797 -6.379 1 93.56 170 THR A C 1
ATOM 1373 O O . THR A 1 170 ? 22.078 -18.438 -5.633 1 93.56 170 THR A O 1
ATOM 1376 N N . LEU A 1 171 ? 23.875 -18.297 -6.965 1 96.19 171 LEU A N 1
ATOM 1377 C CA . LEU A 1 171 ? 24.391 -19.625 -6.648 1 96.19 171 LEU A CA 1
ATOM 1378 C C . LEU A 1 171 ? 25.719 -19.547 -5.902 1 96.19 171 LEU A C 1
ATOM 1380 O O . LEU A 1 171 ? 26.562 -18.719 -6.242 1 96.19 171 LEU A O 1
ATOM 1384 N N . GLU A 1 172 ? 25.812 -20.422 -4.922 1 95.38 172 GLU A N 1
ATOM 1385 C CA . GLU A 1 172 ? 27.031 -20.469 -4.121 1 95.38 172 GLU A CA 1
ATOM 1386 C C . GLU A 1 172 ? 27.406 -21.922 -3.795 1 95.38 172 GLU A C 1
ATOM 1388 O O . GLU A 1 172 ? 26.531 -22.781 -3.693 1 95.38 172 GLU A O 1
ATOM 1393 N N . LEU A 1 173 ? 28.719 -22.078 -3.664 1 95.44 173 LEU A N 1
ATOM 1394 C CA . LEU A 1 173 ? 29.219 -23.359 -3.188 1 95.44 173 LEU A CA 1
ATOM 1395 C C . LEU A 1 173 ? 29.516 -23.297 -1.693 1 95.44 173 LEU A C 1
ATOM 1397 O O . LEU A 1 173 ? 30.016 -22.297 -1.194 1 95.44 173 LEU A O 1
ATOM 1401 N N . TYR A 1 174 ? 29.188 -24.344 -1.055 1 94.5 174 TYR A N 1
ATOM 1402 C CA . TYR A 1 174 ? 29.469 -24.469 0.37 1 94.5 174 TYR A CA 1
ATOM 1403 C C . TYR A 1 174 ? 30.109 -25.812 0.675 1 94.5 174 TYR A C 1
ATOM 1405 O O . TYR A 1 174 ? 29.547 -26.875 0.365 1 94.5 174 TYR A O 1
ATOM 1413 N N . GLN A 1 175 ? 31.234 -25.703 1.315 1 92.88 175 GLN A N 1
ATOM 1414 C CA . GLN A 1 175 ? 31.922 -26.891 1.815 1 92.88 175 GLN A CA 1
ATOM 1415 C C . GLN A 1 175 ? 31.609 -27.125 3.293 1 92.88 175 GLN A C 1
ATOM 1417 O O . GLN A 1 175 ? 31.953 -26.297 4.141 1 92.88 175 GLN A O 1
ATOM 1422 N N . GLU A 1 176 ? 31 -28.266 3.52 1 89.69 176 GLU A N 1
ATOM 1423 C CA . GLU A 1 176 ? 30.688 -28.562 4.91 1 89.69 176 GLU A CA 1
ATOM 1424 C C . GLU A 1 176 ? 31.922 -28.484 5.793 1 89.69 176 GLU A C 1
ATOM 1426 O O . GLU A 1 176 ? 32.969 -29.031 5.453 1 89.69 176 GLU A O 1
ATOM 1431 N N . GLY A 1 177 ? 31.781 -27.828 6.84 1 85.94 177 GLY A N 1
ATOM 1432 C CA . GLY A 1 177 ? 32.875 -27.672 7.789 1 85.94 177 GLY A CA 1
ATOM 1433 C C . GLY A 1 177 ? 33.594 -26.344 7.664 1 85.94 177 GLY A C 1
ATOM 1434 O O . GLY A 1 177 ? 34.312 -25.938 8.586 1 85.94 177 GLY A O 1
ATOM 1435 N N . GLU A 1 178 ? 33.625 -25.562 6.582 1 83.38 178 GLU A N 1
ATOM 1436 C CA . GLU A 1 178 ? 34.375 -24.328 6.363 1 83.38 178 GLU A CA 1
ATOM 1437 C C . GLU A 1 178 ? 33.531 -23.094 6.68 1 83.38 178 GLU A C 1
ATOM 1439 O O . GLU A 1 178 ? 34.062 -22.047 7.027 1 83.38 178 GLU A O 1
ATOM 1444 N N . ASN A 1 179 ? 32.188 -23.078 6.926 1 81.19 179 ASN A N 1
ATOM 1445 C CA . ASN A 1 179 ? 31.219 -22.031 7.219 1 81.19 179 ASN A CA 1
ATOM 1446 C C . ASN A 1 179 ? 31.328 -20.875 6.223 1 81.19 179 ASN A C 1
ATOM 1448 O O . ASN A 1 179 ? 30.938 -19.75 6.531 1 81.19 179 ASN A O 1
ATOM 1452 N N . ILE A 1 180 ? 32.062 -20.906 5.176 1 86.06 180 ILE A N 1
ATOM 1453 C CA . ILE A 1 180 ? 32.156 -19.891 4.133 1 86.06 180 ILE A CA 1
ATOM 1454 C C . ILE A 1 180 ? 31.547 -20.406 2.842 1 86.06 180 ILE A C 1
ATOM 1456 O O . ILE A 1 180 ? 31.641 -21.609 2.541 1 86.06 180 ILE A O 1
ATOM 1460 N N . THR A 1 181 ? 30.922 -19.531 2.102 1 90.12 181 THR A N 1
ATOM 1461 C CA . THR A 1 181 ? 30.344 -19.844 0.799 1 90.12 181 THR A CA 1
ATOM 1462 C C . THR A 1 181 ? 31.094 -19.125 -0.315 1 90.12 181 THR A C 1
ATOM 1464 O O . THR A 1 181 ? 31.703 -18.078 -0.086 1 90.12 181 THR A O 1
ATOM 1467 N N . LYS A 1 182 ? 31.219 -19.703 -1.435 1 92 182 LYS A N 1
ATOM 1468 C CA . LYS A 1 182 ? 31.828 -19.094 -2.623 1 92 182 LYS A CA 1
ATOM 1469 C C . LYS A 1 182 ? 30.781 -18.859 -3.709 1 92 182 LYS A C 1
ATOM 1471 O O . LYS A 1 182 ? 30.141 -19.812 -4.191 1 92 182 LYS A O 1
ATOM 1476 N N . ALA A 1 183 ? 30.703 -17.656 -4.121 1 92.38 183 ALA A N 1
ATOM 1477 C CA . ALA A 1 183 ? 29.766 -17.312 -5.184 1 92.38 183 ALA A CA 1
ATOM 1478 C C . ALA A 1 183 ? 30.25 -17.828 -6.535 1 92.38 183 ALA A C 1
ATOM 1480 O O . ALA A 1 183 ? 31.438 -17.719 -6.852 1 92.38 183 ALA A O 1
ATOM 1481 N N . ILE A 1 184 ? 29.281 -18.328 -7.312 1 94.5 184 ILE A N 1
ATOM 1482 C CA . ILE A 1 184 ? 29.703 -18.75 -8.633 1 94.5 184 ILE A CA 1
ATOM 1483 C C . ILE A 1 184 ? 29 -17.938 -9.711 1 94.5 184 ILE A C 1
ATOM 1485 O O . ILE A 1 184 ? 29.359 -17.984 -10.883 1 94.5 184 ILE A O 1
ATOM 1489 N N . THR A 1 185 ? 27.938 -17.188 -9.367 1 95.25 185 THR A N 1
ATOM 1490 C CA . THR A 1 185 ? 27.25 -16.312 -10.312 1 95.25 185 THR A CA 1
ATOM 1491 C C . THR A 1 185 ? 27.75 -14.875 -10.172 1 95.25 185 THR A C 1
ATOM 1493 O O . THR A 1 185 ? 28.125 -14.453 -9.086 1 95.25 185 THR A O 1
ATOM 1496 N N . PRO A 1 186 ? 27.703 -14.117 -11.297 1 91.06 186 PRO A N 1
ATOM 1497 C CA . PRO A 1 186 ? 28.125 -12.719 -11.195 1 91.06 186 PRO A CA 1
ATOM 1498 C C . PRO A 1 186 ? 27.141 -11.867 -10.375 1 91.06 186 PRO A C 1
ATOM 1500 O O . PRO A 1 186 ? 26 -12.281 -10.156 1 91.06 186 PRO A O 1
ATOM 1503 N N . LYS A 1 187 ? 27.594 -10.727 -9.977 1 85.19 187 LYS A N 1
ATOM 1504 C CA . LYS A 1 187 ? 26.938 -9.812 -9.047 1 85.19 187 LYS A CA 1
ATOM 1505 C C . LYS A 1 187 ? 25.547 -9.422 -9.555 1 85.19 187 LYS A C 1
ATOM 1507 O O . LYS A 1 187 ? 24.609 -9.32 -8.766 1 85.19 187 LYS A O 1
ATOM 1512 N N . PHE A 1 188 ? 25.266 -9.203 -10.797 1 91.06 188 PHE A N 1
ATOM 1513 C CA . PHE A 1 188 ? 24 -8.672 -11.305 1 91.06 188 PHE A CA 1
ATOM 1514 C C . PHE A 1 188 ? 23.203 -9.773 -11.992 1 91.06 188 PHE A C 1
ATOM 1516 O O . PHE A 1 188 ? 22.25 -9.484 -12.734 1 91.06 188 PHE A O 1
ATOM 1523 N N . CYS A 1 189 ? 23.594 -10.977 -11.562 1 93.5 189 CYS A N 1
ATOM 1524 C CA . CYS A 1 189 ? 22.891 -12.094 -12.18 1 93.5 189 CYS A CA 1
ATOM 1525 C C . CYS A 1 189 ? 21.688 -12.523 -11.328 1 93.5 189 CYS A C 1
ATOM 1527 O O . CYS A 1 189 ? 21.828 -12.711 -10.117 1 93.5 189 CYS A O 1
ATOM 1529 N N . GLU A 1 190 ? 20.578 -12.617 -11.93 1 94.19 190 GLU A N 1
ATOM 1530 C CA . GLU A 1 190 ? 19.391 -13.234 -11.344 1 94.19 190 GLU A CA 1
ATOM 1531 C C . GLU A 1 190 ? 19.172 -14.641 -11.914 1 94.19 190 GLU A C 1
ATOM 1533 O O . GLU A 1 190 ? 18.719 -14.789 -13.047 1 94.19 190 GLU A O 1
ATOM 1538 N N . VAL A 1 191 ? 19.422 -15.578 -11.039 1 95.56 191 VAL A N 1
ATOM 1539 C CA . VAL A 1 191 ? 19.328 -16.969 -11.492 1 95.56 191 VAL A CA 1
ATOM 1540 C C . VAL A 1 191 ? 17.859 -17.375 -11.594 1 95.56 191 VAL A C 1
ATOM 1542 O O . VAL A 1 191 ? 17.062 -17.062 -10.711 1 95.56 191 VAL A O 1
ATOM 1545 N N . ALA A 1 192 ? 17.562 -18.109 -12.719 1 94.06 192 ALA A N 1
ATOM 1546 C CA . ALA A 1 192 ? 16.172 -18.531 -12.953 1 94.06 192 ALA A CA 1
ATOM 1547 C C . ALA A 1 192 ? 16.078 -20.062 -12.992 1 94.06 192 ALA A C 1
ATOM 1549 O O . ALA A 1 192 ? 14.977 -20.609 -12.867 1 94.06 192 ALA A O 1
ATOM 1550 N N . GLY A 1 193 ? 17.109 -20.734 -13.195 1 94.5 193 GLY A N 1
ATOM 1551 C CA . GLY A 1 193 ? 17.109 -22.188 -13.266 1 94.5 193 GLY A CA 1
ATOM 1552 C C . GLY A 1 193 ? 18.5 -22.781 -13.164 1 94.5 193 GLY A C 1
ATOM 1553 O O . GLY A 1 193 ? 19.484 -22.141 -13.5 1 94.5 193 GLY A O 1
ATOM 1554 N N . ILE A 1 194 ? 18.547 -24.047 -12.711 1 96.19 194 ILE A N 1
ATOM 1555 C CA . ILE A 1 194 ? 19.844 -24.719 -12.539 1 96.19 194 ILE A CA 1
ATOM 1556 C C . ILE A 1 194 ? 19.703 -26.188 -12.906 1 96.19 194 ILE A C 1
ATOM 1558 O O . ILE A 1 194 ? 18.609 -26.75 -12.891 1 96.19 194 ILE A O 1
ATOM 1562 N N . ASP A 1 195 ? 20.781 -26.734 -13.312 1 96.88 195 ASP A N 1
ATOM 1563 C CA . ASP A 1 195 ? 20.938 -28.172 -13.461 1 96.88 195 ASP A CA 1
ATOM 1564 C C . ASP A 1 195 ? 22.375 -28.594 -13.18 1 96.88 195 ASP A C 1
ATOM 1566 O O . ASP A 1 195 ? 23.312 -27.828 -13.383 1 96.88 195 ASP A O 1
ATOM 1570 N N . VAL A 1 196 ? 22.547 -29.781 -12.648 1 96.5 196 VAL A N 1
ATOM 1571 C CA . VAL A 1 196 ? 23.859 -30.328 -12.344 1 96.5 196 VAL A CA 1
ATOM 1572 C C . VAL A 1 196 ? 24.125 -31.562 -13.195 1 96.5 196 VAL A C 1
ATOM 1574 O O . VAL A 1 196 ? 23.234 -32.406 -13.375 1 96.5 196 VAL A O 1
ATOM 1577 N N . SER A 1 197 ? 25.344 -31.641 -13.68 1 95.75 197 SER A N 1
ATOM 1578 C CA . SER A 1 197 ? 25.703 -32.781 -14.523 1 95.75 197 SER A CA 1
ATOM 1579 C C . SER A 1 197 ? 25.703 -34.094 -13.734 1 95.75 197 SER A C 1
ATOM 1581 O O . SER A 1 197 ? 25.812 -34.062 -12.508 1 95.75 197 SER A O 1
ATOM 1583 N N . SER A 1 198 ? 25.609 -35.219 -14.438 1 92 198 SER A N 1
ATOM 1584 C CA . SER A 1 198 ? 25.516 -36.531 -13.797 1 92 198 SER A CA 1
ATOM 1585 C C . SER A 1 198 ? 26.75 -36.812 -12.969 1 92 198 SER A C 1
ATOM 1587 O O . SER A 1 198 ? 26.672 -37.5 -11.945 1 92 198 SER A O 1
ATOM 1589 N N . ASP A 1 199 ? 27.891 -36.344 -13.422 1 92.44 199 ASP A N 1
ATOM 1590 C CA . ASP A 1 199 ? 29.125 -36.594 -12.688 1 92.44 199 ASP A CA 1
ATOM 1591 C C . ASP A 1 199 ? 29.328 -35.562 -11.586 1 92.44 199 ASP A C 1
ATOM 1593 O O . ASP A 1 199 ? 30.328 -35.594 -10.875 1 92.44 199 ASP A O 1
ATOM 1597 N N . LYS A 1 200 ? 28.422 -34.562 -11.492 1 94.88 200 LYS A N 1
ATOM 1598 C CA . LYS A 1 200 ? 28.359 -33.562 -10.445 1 94.88 200 LYS A CA 1
ATOM 1599 C C . LYS A 1 200 ? 29.578 -32.625 -10.508 1 94.88 200 LYS A C 1
ATOM 1601 O O . LYS A 1 200 ? 30.031 -32.125 -9.484 1 94.88 200 LYS A O 1
ATOM 1606 N N . ASN A 1 201 ? 30.109 -32.469 -11.727 1 95.25 201 ASN A N 1
ATOM 1607 C CA . ASN A 1 201 ? 31.297 -31.641 -11.852 1 95.25 201 ASN A CA 1
ATOM 1608 C C . ASN A 1 201 ? 30.984 -30.344 -12.609 1 95.25 201 ASN A C 1
ATOM 1610 O O . ASN A 1 201 ? 31.812 -29.438 -12.648 1 95.25 201 ASN A O 1
ATOM 1614 N N . ARG A 1 202 ? 29.875 -30.25 -13.227 1 96.94 202 ARG A N 1
ATOM 1615 C CA . ARG A 1 202 ? 29.453 -29.047 -13.961 1 96.94 202 ARG A CA 1
ATOM 1616 C C . ARG A 1 202 ? 28.078 -28.594 -13.5 1 96.94 202 ARG A C 1
ATOM 1618 O O . ARG A 1 202 ? 27.188 -29.406 -13.227 1 96.94 202 ARG A O 1
ATOM 1625 N N . ILE A 1 203 ? 27.906 -27.312 -13.383 1 97.56 203 ILE A N 1
ATOM 1626 C CA . ILE A 1 203 ? 26.641 -26.688 -13.008 1 97.56 203 ILE A CA 1
ATOM 1627 C C . ILE A 1 203 ? 26.141 -25.812 -14.164 1 97.56 203 ILE A C 1
ATOM 1629 O O . ILE A 1 203 ? 26.844 -24.922 -14.625 1 97.56 203 ILE A O 1
ATOM 1633 N N . LEU A 1 204 ? 25 -26.141 -14.633 1 97.5 204 LEU A N 1
ATOM 1634 C CA . LEU A 1 204 ? 24.297 -25.328 -15.633 1 97.5 204 LEU A CA 1
ATOM 1635 C C . LEU A 1 204 ? 23.344 -24.344 -14.953 1 97.5 204 LEU A C 1
ATOM 1637 O O . LEU A 1 204 ? 22.594 -24.719 -14.055 1 97.5 204 LEU A O 1
ATOM 1641 N N . TYR A 1 205 ? 23.438 -23.062 -15.312 1 97.44 205 TYR A N 1
ATOM 1642 C CA . TYR A 1 205 ? 22.453 -22.125 -14.781 1 97.44 205 TYR A CA 1
ATOM 1643 C C . TYR A 1 205 ? 22.031 -21.125 -15.844 1 97.44 205 TYR A C 1
ATOM 1645 O O . TYR A 1 205 ? 22.828 -20.766 -16.719 1 97.44 205 TYR A O 1
ATOM 1653 N N . THR A 1 206 ? 20.781 -20.781 -15.859 1 97.44 206 THR A N 1
ATOM 1654 C CA . THR A 1 206 ? 20.203 -19.734 -16.703 1 97.44 206 THR A CA 1
ATOM 1655 C C . THR A 1 206 ? 19.703 -18.578 -15.867 1 97.44 206 THR A C 1
ATOM 1657 O O . THR A 1 206 ? 19.484 -18.719 -14.664 1 97.44 206 THR A O 1
ATOM 1660 N N . GLY A 1 207 ? 19.609 -17.422 -16.484 1 96.12 207 GLY A N 1
ATOM 1661 C CA . GLY A 1 207 ? 19.156 -16.234 -15.805 1 96.12 207 GLY A CA 1
ATOM 1662 C C . GLY A 1 207 ? 19.391 -14.961 -16.594 1 96.12 207 GLY A C 1
ATOM 1663 O O . GLY A 1 207 ? 19.641 -15.008 -17.797 1 96.12 207 GLY A O 1
ATOM 1664 N N . GLN A 1 208 ? 19.203 -13.852 -15.883 1 95.31 208 GLN A N 1
ATOM 1665 C CA . GLN A 1 208 ? 19.359 -12.531 -16.484 1 95.31 208 GLN A CA 1
ATOM 1666 C C . GLN A 1 208 ? 20.422 -11.719 -15.734 1 95.31 208 GLN A C 1
ATOM 1668 O O . GLN A 1 208 ? 20.453 -11.711 -14.508 1 95.31 208 GLN A O 1
ATOM 1673 N N . ILE A 1 209 ? 21.266 -11.133 -16.469 1 95 209 ILE A N 1
ATOM 1674 C CA . ILE A 1 209 ? 22.188 -10.164 -15.906 1 95 209 ILE A CA 1
ATOM 1675 C C . ILE A 1 209 ? 21.719 -8.75 -16.25 1 95 209 ILE A C 1
ATOM 1677 O O . ILE A 1 209 ? 21.594 -8.398 -17.422 1 95 209 ILE A O 1
ATOM 1681 N N . TYR A 1 210 ? 21.359 -7.965 -15.258 1 91.25 210 TYR A N 1
ATOM 1682 C CA . TYR A 1 210 ? 20.906 -6.59 -15.469 1 91.25 210 TYR A CA 1
ATOM 1683 C C . TYR A 1 210 ? 21.203 -5.727 -14.25 1 91.25 210 TYR A C 1
ATOM 1685 O O . TYR A 1 210 ? 21.156 -6.203 -13.117 1 91.25 210 TYR A O 1
ATOM 1693 N N . GLU A 1 211 ? 21.531 -4.496 -14.477 1 88.69 211 GLU A N 1
ATOM 1694 C CA . GLU A 1 211 ? 21.781 -3.561 -13.391 1 88.69 211 GLU A CA 1
ATOM 1695 C C . GLU A 1 211 ? 20.578 -2.676 -13.117 1 88.69 211 GLU A C 1
ATOM 1697 O O . GLU A 1 211 ? 20.219 -2.441 -11.961 1 88.69 211 GLU A O 1
ATOM 1702 N N . ASP A 1 212 ? 19.906 -2.211 -14.211 1 89.06 212 ASP A N 1
ATOM 1703 C CA . ASP A 1 212 ? 18.828 -1.237 -14.086 1 89.06 212 ASP A CA 1
ATOM 1704 C C . ASP A 1 212 ? 17.453 -1.901 -14.281 1 89.06 212 ASP A C 1
ATOM 1706 O O . ASP A 1 212 ? 16.703 -2.076 -13.32 1 89.06 212 ASP A O 1
ATOM 1710 N N . CYS A 1 213 ? 17.25 -2.367 -15.523 1 90.31 213 CYS A N 1
ATOM 1711 C CA . CYS A 1 213 ? 15.977 -2.992 -15.859 1 90.31 213 CYS A CA 1
ATOM 1712 C C . CYS A 1 213 ? 16.172 -4.441 -16.297 1 90.31 213 CYS A C 1
ATOM 1714 O O . CYS A 1 213 ? 17.016 -4.727 -17.156 1 90.31 213 CYS A O 1
ATOM 1716 N N . ALA A 1 214 ? 15.398 -5.262 -15.688 1 89.25 214 ALA A N 1
ATOM 1717 C CA . ALA A 1 214 ? 15.43 -6.656 -16.125 1 89.25 214 ALA A CA 1
ATOM 1718 C C . ALA A 1 214 ? 14.922 -6.797 -17.547 1 89.25 214 ALA A C 1
ATOM 1720 O O . ALA A 1 214 ? 14.141 -5.969 -18.031 1 89.25 214 ALA A O 1
ATOM 1721 N N . THR A 1 215 ? 15.461 -7.773 -18.219 1 86.94 215 THR A N 1
ATOM 1722 C CA . THR A 1 215 ? 15.047 -8.125 -19.578 1 86.94 215 THR A CA 1
ATOM 1723 C C . THR A 1 215 ? 14.383 -9.5 -19.594 1 86.94 215 THR A C 1
ATOM 1725 O O . THR A 1 215 ? 14.625 -10.328 -18.719 1 86.94 215 THR A O 1
ATOM 1728 N N . PRO A 1 216 ? 13.492 -9.703 -20.562 1 86.69 216 PRO A N 1
ATOM 1729 C CA . PRO A 1 216 ? 12.891 -11.039 -20.641 1 86.69 216 PRO A CA 1
ATOM 1730 C C . PRO A 1 216 ? 13.859 -12.094 -21.156 1 86.69 216 PRO A C 1
ATOM 1732 O O . PRO A 1 216 ? 13.562 -13.297 -21.094 1 86.69 216 PRO A O 1
ATOM 1735 N N . PHE A 1 217 ? 15.008 -11.695 -21.609 1 92.81 217 PHE A N 1
ATOM 1736 C CA . PHE A 1 217 ? 15.945 -12.625 -22.219 1 92.81 217 PHE A CA 1
ATOM 1737 C C . PHE A 1 217 ? 16.969 -13.117 -21.219 1 92.81 217 PHE A C 1
ATOM 1739 O O . PHE A 1 217 ? 17.438 -12.344 -20.375 1 92.81 217 PHE A O 1
ATOM 1746 N N . SER A 1 218 ? 17.266 -14.336 -21.391 1 95.94 218 SER A N 1
ATOM 1747 C CA . SER A 1 218 ? 18.156 -15.016 -20.453 1 95.94 218 SER A CA 1
ATOM 1748 C C . SER A 1 218 ? 19.438 -15.469 -21.156 1 95.94 218 SER A C 1
ATOM 1750 O O . SER A 1 218 ? 19.469 -15.602 -22.391 1 95.94 218 SER A O 1
ATOM 1752 N N . GLY A 1 219 ? 20.469 -15.555 -20.344 1 97.12 219 GLY A N 1
ATOM 1753 C CA . GLY A 1 219 ? 21.641 -16.297 -20.766 1 97.12 219 GLY A CA 1
ATOM 1754 C C . GLY A 1 219 ? 21.703 -17.688 -20.188 1 97.12 219 GLY A C 1
ATOM 1755 O O . GLY A 1 219 ? 20.828 -18.094 -19.422 1 97.12 219 GLY A O 1
ATOM 1756 N N . LEU A 1 220 ? 22.641 -18.469 -20.734 1 98.19 220 LEU A N 1
ATOM 1757 C CA . LEU A 1 220 ? 22.953 -19.797 -20.234 1 98.19 220 LEU A CA 1
ATOM 1758 C C . LEU A 1 220 ? 24.453 -19.969 -20 1 98.19 220 LEU A C 1
ATOM 1760 O O . LEU A 1 220 ? 25.25 -19.641 -20.891 1 98.19 220 LEU A O 1
ATOM 1764 N N . TRP A 1 221 ? 24.797 -20.438 -18.828 1 98.06 221 TRP A N 1
ATOM 1765 C CA . TRP A 1 221 ? 26.188 -20.594 -18.453 1 98.06 221 TRP A CA 1
ATOM 1766 C C . TRP A 1 221 ? 26.438 -21.984 -17.875 1 98.06 221 TRP A C 1
ATOM 1768 O O . TRP A 1 221 ? 25.516 -22.625 -17.375 1 98.06 221 TRP A O 1
ATOM 1778 N N . GLU A 1 222 ? 27.656 -22.391 -17.969 1 97.81 222 GLU A N 1
ATOM 1779 C CA . GLU A 1 222 ? 28.141 -23.625 -17.375 1 97.81 222 GLU A CA 1
ATOM 1780 C C . GLU A 1 222 ? 29.359 -23.375 -16.5 1 97.81 222 GLU A C 1
ATOM 1782 O O . GLU A 1 222 ? 30.375 -22.875 -16.984 1 97.81 222 GLU A O 1
ATOM 1787 N N . TYR A 1 223 ? 29.234 -23.703 -15.266 1 97.94 223 TYR A N 1
ATOM 1788 C CA . TYR A 1 223 ? 30.328 -23.594 -14.312 1 97.94 223 TYR A CA 1
ATOM 1789 C C . TYR A 1 223 ? 31 -24.938 -14.094 1 97.94 223 TYR A C 1
ATOM 1791 O O . TYR A 1 223 ? 30.344 -25.938 -13.789 1 97.94 223 TYR A O 1
ATOM 1799 N N . HIS A 1 224 ? 32.312 -24.922 -14.203 1 97.31 224 HIS A N 1
ATOM 1800 C CA . HIS A 1 224 ? 33.125 -26.109 -13.938 1 97.31 224 HIS A CA 1
ATOM 1801 C C . HIS A 1 224 ? 33.719 -26.078 -12.539 1 97.31 224 HIS A C 1
ATOM 1803 O O . HIS A 1 224 ? 34.562 -25.219 -12.242 1 97.31 224 HIS A O 1
ATOM 1809 N N . ILE A 1 225 ? 33.375 -27.031 -11.734 1 96.62 225 ILE A N 1
ATOM 1810 C CA . ILE A 1 225 ? 33.688 -27.016 -10.312 1 96.62 225 ILE A CA 1
ATOM 1811 C C . ILE A 1 225 ? 35.219 -27.156 -10.141 1 96.62 225 ILE A C 1
ATOM 1813 O O . ILE A 1 225 ? 35.812 -26.438 -9.344 1 96.62 225 ILE A O 1
ATOM 1817 N N . ASP A 1 226 ? 35.812 -28 -10.859 1 94.44 226 ASP A N 1
ATOM 1818 C CA . ASP A 1 226 ? 37.25 -28.281 -10.688 1 94.44 226 ASP A CA 1
ATOM 1819 C C . ASP A 1 226 ? 38.094 -27.062 -11.07 1 94.44 226 ASP A C 1
ATOM 1821 O O . ASP A 1 226 ? 39.031 -26.703 -10.344 1 94.44 226 ASP A O 1
ATOM 1825 N N . SER A 1 227 ? 37.75 -26.453 -12.172 1 95.75 227 SER A N 1
ATOM 1826 C CA . SER A 1 227 ? 38.562 -25.344 -12.656 1 95.75 227 SER A CA 1
ATOM 1827 C C . SER A 1 227 ? 38.094 -24.016 -12.07 1 95.75 227 SER A C 1
ATOM 1829 O O . SER A 1 227 ? 38.844 -23.031 -12.062 1 95.75 227 SER A O 1
ATOM 1831 N N . GLY A 1 228 ? 36.875 -23.984 -11.695 1 95.12 228 GLY A N 1
ATOM 1832 C CA . GLY A 1 228 ? 36.312 -22.734 -11.203 1 95.12 228 GLY A CA 1
ATOM 1833 C C . GLY A 1 228 ? 35.938 -21.766 -12.312 1 95.12 228 GLY A C 1
ATOM 1834 O O . GLY A 1 228 ? 35.656 -20.594 -12.055 1 95.12 228 GLY A O 1
ATOM 1835 N N . GLU A 1 229 ? 35.906 -22.234 -13.484 1 95.94 229 GLU A N 1
ATOM 1836 C CA . GLU A 1 229 ? 35.656 -21.375 -14.633 1 95.94 229 GLU A CA 1
ATOM 1837 C C . GLU A 1 229 ? 34.188 -21.484 -15.086 1 95.94 229 GLU A C 1
ATOM 1839 O O . GLU A 1 229 ? 33.594 -22.562 -15.008 1 95.94 229 GLU A O 1
ATOM 1844 N N . THR A 1 230 ? 33.656 -20.391 -15.523 1 97.06 230 THR A N 1
ATOM 1845 C CA . THR A 1 230 ? 32.344 -20.344 -16.094 1 97.06 230 THR A CA 1
ATOM 1846 C C . THR A 1 230 ? 32.375 -20.078 -17.594 1 97.06 230 THR A C 1
ATOM 1848 O O . THR A 1 230 ? 33.062 -19.141 -18.047 1 97.06 230 THR A O 1
ATOM 1851 N N . LYS A 1 231 ? 31.781 -20.859 -18.328 1 96.38 231 LYS A N 1
ATOM 1852 C CA . LYS A 1 231 ? 31.672 -20.688 -19.781 1 96.38 231 LYS A CA 1
ATOM 1853 C C . LYS A 1 231 ? 30.266 -20.219 -20.156 1 96.38 231 LYS A C 1
ATOM 1855 O O . LYS A 1 231 ? 29.281 -20.766 -19.703 1 96.38 231 LYS A O 1
ATOM 1860 N N . GLU A 1 232 ? 30.219 -19.156 -20.984 1 96.88 232 GLU A N 1
ATOM 1861 C CA . GLU A 1 232 ? 28.938 -18.719 -21.562 1 96.88 232 GLU A CA 1
ATOM 1862 C C . GLU A 1 232 ? 28.531 -19.625 -22.734 1 96.88 232 GLU A C 1
ATOM 1864 O O . GLU A 1 232 ? 29.281 -19.75 -23.703 1 96.88 232 GLU A O 1
ATOM 1869 N N . LEU A 1 233 ? 27.406 -20.234 -22.609 1 97.62 233 LEU A N 1
ATOM 1870 C CA . LEU A 1 233 ? 26.938 -21.141 -23.641 1 97.62 233 LEU A CA 1
ATOM 1871 C C . LEU A 1 233 ? 25.984 -20.422 -24.594 1 97.62 233 LEU A C 1
ATOM 1873 O O . LEU A 1 233 ? 26.031 -20.656 -25.812 1 97.62 233 LEU A O 1
ATOM 1877 N N . VAL A 1 234 ? 25.062 -19.703 -24.094 1 97.69 234 VAL A N 1
ATOM 1878 C CA . VAL A 1 234 ? 24.109 -18.891 -24.844 1 97.69 234 VAL A CA 1
ATOM 1879 C C . VAL A 1 234 ? 24.109 -17.453 -24.312 1 97.69 234 VAL A C 1
ATOM 1881 O O . VAL A 1 234 ? 23.719 -17.219 -23.172 1 97.69 234 VAL A O 1
ATOM 1884 N N . PRO A 1 235 ? 24.547 -16.562 -25.141 1 96.19 235 PRO A N 1
ATOM 1885 C CA . PRO A 1 235 ? 24.516 -15.172 -24.688 1 96.19 235 PRO A CA 1
ATOM 1886 C C . PRO A 1 235 ? 23.109 -14.648 -24.453 1 96.19 235 PRO A C 1
ATOM 1888 O O . PRO A 1 235 ? 22.172 -15.062 -25.141 1 96.19 235 PRO A O 1
ATOM 1891 N N . GLN A 1 236 ? 23.031 -13.836 -23.453 1 95.19 236 GLN A N 1
ATOM 1892 C CA . GLN A 1 236 ? 21.766 -13.148 -23.203 1 95.19 236 GLN A CA 1
ATOM 1893 C C . GLN A 1 236 ? 21.359 -12.273 -24.375 1 95.19 236 GLN A C 1
ATOM 1895 O O . GLN A 1 236 ? 22.219 -11.633 -25 1 95.19 236 GLN A O 1
ATOM 1900 N N . GLY A 1 237 ? 19.969 -12.164 -24.672 1 93.69 237 GLY A N 1
ATOM 1901 C CA . GLY A 1 237 ? 19.516 -11.234 -25.703 1 93.69 237 GLY A CA 1
ATOM 1902 C C . GLY A 1 237 ? 18.594 -11.875 -26.719 1 93.69 237 GLY A C 1
ATOM 1903 O O . GLY A 1 237 ? 17.828 -11.18 -27.391 1 93.69 237 GLY A O 1
ATOM 1904 N N . LYS A 1 238 ? 18.641 -13.164 -26.734 1 93.75 238 LYS A N 1
ATOM 1905 C CA . LYS A 1 238 ? 17.891 -13.797 -27.828 1 93.75 238 LYS A CA 1
ATOM 1906 C C . LYS A 1 238 ? 16.812 -14.727 -27.281 1 93.75 238 LYS A C 1
ATOM 1908 O O . LYS A 1 238 ? 15.719 -14.797 -27.844 1 93.75 238 LYS A O 1
ATOM 1913 N N . TYR A 1 239 ? 17.047 -15.477 -26.266 1 95.38 239 TYR A N 1
ATOM 1914 C CA . TYR A 1 239 ? 16.156 -16.516 -25.766 1 95.38 239 TYR A CA 1
ATOM 1915 C C . TYR A 1 239 ? 15.609 -16.156 -24.391 1 95.38 239 TYR A C 1
ATOM 1917 O O . TYR A 1 239 ? 16.344 -15.633 -23.547 1 95.38 239 TYR A O 1
ATOM 1925 N N . GLN A 1 240 ? 14.383 -16.281 -24.281 1 94.62 240 GLN A N 1
ATOM 1926 C CA . GLN A 1 240 ? 13.797 -16.406 -22.953 1 94.62 240 GLN A CA 1
ATOM 1927 C C . GLN A 1 240 ? 13.789 -17.875 -22.5 1 94.62 240 GLN A C 1
ATOM 1929 O O . GLN A 1 240 ? 12.945 -18.656 -22.938 1 94.62 240 GLN A O 1
ATOM 1934 N N . ILE A 1 241 ? 14.711 -18.219 -21.609 1 95.81 241 ILE A N 1
ATOM 1935 C CA . ILE A 1 241 ? 14.898 -19.625 -21.234 1 95.81 241 ILE A CA 1
ATOM 1936 C C . ILE A 1 241 ? 14.148 -19.906 -19.938 1 95.81 241 ILE A C 1
ATOM 1938 O O . ILE A 1 241 ? 14.406 -19.266 -18.906 1 95.81 241 ILE A O 1
ATOM 1942 N N . SER A 1 242 ? 13.242 -20.844 -20 1 92.31 242 SER A N 1
ATOM 1943 C CA . SER A 1 242 ? 12.5 -21.219 -18.797 1 92.31 242 SER A CA 1
ATOM 1944 C C . SER A 1 242 ? 13.102 -22.453 -18.141 1 92.31 242 SER A C 1
ATOM 1946 O O . SER A 1 242 ? 12.898 -22.688 -16.938 1 92.31 242 SER A O 1
ATOM 1948 N N . LEU A 1 243 ? 13.75 -23.234 -18.891 1 94.62 243 LEU A N 1
ATOM 1949 C CA . LEU A 1 243 ? 14.32 -24.484 -18.391 1 94.62 243 LEU A CA 1
ATOM 1950 C C . LEU A 1 243 ? 15.547 -24.875 -19.203 1 94.62 243 LEU A C 1
ATOM 1952 O O . LEU A 1 243 ? 15.562 -24.734 -20.422 1 94.62 243 LEU A O 1
ATOM 1956 N N . ALA A 1 244 ? 16.562 -25.344 -18.562 1 97 244 ALA A N 1
ATOM 1957 C CA . ALA A 1 244 ? 17.766 -25.922 -19.172 1 97 244 ALA A CA 1
ATOM 1958 C C . ALA A 1 244 ? 18.219 -27.172 -18.422 1 97 244 ALA A C 1
ATOM 1960 O O . ALA A 1 244 ? 18.391 -27.141 -17.203 1 97 244 ALA A O 1
ATOM 1961 N N . LYS A 1 245 ? 18.344 -28.25 -19.188 1 96.75 245 LYS A N 1
ATOM 1962 C CA . LYS A 1 245 ? 18.734 -29.516 -18.594 1 96.75 245 LYS A CA 1
ATOM 1963 C C . LYS A 1 245 ? 19.812 -30.219 -19.422 1 96.75 245 LYS A C 1
ATOM 1965 O O . LYS A 1 245 ? 19.781 -30.188 -20.656 1 96.75 245 LYS A O 1
ATOM 1970 N N . TYR A 1 246 ? 20.781 -30.828 -18.734 1 96.94 246 TYR A N 1
ATOM 1971 C CA . TYR A 1 246 ? 21.75 -31.688 -19.422 1 96.94 246 TYR A CA 1
ATOM 1972 C C . TYR A 1 246 ? 21.062 -32.906 -20.016 1 96.94 246 TYR A C 1
ATOM 1974 O O . TYR A 1 246 ? 20.188 -33.5 -19.391 1 96.94 246 TYR A O 1
ATOM 1982 N N . ILE A 1 247 ? 21.391 -33.188 -21.25 1 94.69 247 ILE A N 1
ATOM 1983 C CA . ILE A 1 247 ? 21.062 -34.438 -21.906 1 94.69 247 ILE A CA 1
ATOM 1984 C C . ILE A 1 247 ? 22.344 -35.188 -22.234 1 94.69 247 ILE A C 1
ATOM 1986 O O . ILE A 1 247 ? 23.062 -34.844 -23.172 1 94.69 247 ILE A O 1
ATOM 1990 N N . GLY A 1 248 ? 22.516 -36.281 -21.562 1 88.69 248 GLY A N 1
ATOM 1991 C CA . GLY A 1 248 ? 23.797 -36.938 -21.719 1 88.69 248 GLY A CA 1
ATOM 1992 C C . GLY A 1 248 ? 24.969 -36.094 -21.328 1 88.69 248 GLY A C 1
ATOM 1993 O O . GLY A 1 248 ? 24.906 -35.344 -20.344 1 88.69 248 GLY A O 1
ATOM 1994 N N . LYS A 1 249 ? 26.094 -36.25 -22.062 1 87.56 249 LYS A N 1
ATOM 1995 C CA . LYS A 1 249 ? 27.312 -35.531 -21.672 1 87.56 249 LYS A CA 1
ATOM 1996 C C . LYS A 1 249 ? 27.531 -34.312 -22.531 1 87.56 249 LYS A C 1
ATOM 1998 O O . LYS A 1 249 ? 28.172 -33.344 -22.094 1 87.56 249 LYS A O 1
ATOM 2003 N N . ASP A 1 250 ? 26.922 -34.312 -23.703 1 91.44 250 ASP A N 1
ATOM 2004 C CA . ASP A 1 250 ? 27.406 -33.312 -24.641 1 91.44 250 ASP A CA 1
ATOM 2005 C C . ASP A 1 250 ? 26.25 -32.469 -25.156 1 91.44 250 ASP A C 1
ATOM 2007 O O . ASP A 1 250 ? 26.422 -31.719 -26.125 1 91.44 250 ASP A O 1
ATOM 2011 N N . LYS A 1 251 ? 25.109 -32.562 -24.547 1 95.56 251 LYS A N 1
ATOM 2012 C CA . LYS A 1 251 ? 23.969 -31.781 -25.031 1 95.56 251 LYS A CA 1
ATOM 2013 C C . LYS A 1 251 ? 23.203 -31.156 -23.859 1 95.56 251 LYS A C 1
ATOM 2015 O O . LYS A 1 251 ? 23.266 -31.641 -22.734 1 95.56 251 LYS A O 1
ATOM 2020 N N . VAL A 1 252 ? 22.516 -30.047 -24.172 1 97.31 252 VAL A N 1
ATOM 2021 C CA . VAL A 1 252 ? 21.609 -29.375 -23.25 1 97.31 252 VAL A CA 1
ATOM 2022 C C . VAL A 1 252 ? 20.266 -29.125 -23.922 1 97.31 252 VAL A C 1
ATOM 2024 O O . VAL A 1 252 ? 20.219 -28.625 -25.047 1 97.31 252 VAL A O 1
ATOM 2027 N N . MET A 1 253 ? 19.25 -29.547 -23.312 1 95.94 253 MET A N 1
ATOM 2028 C CA . MET A 1 253 ? 17.906 -29.203 -23.766 1 95.94 253 MET A CA 1
ATOM 2029 C C . MET A 1 253 ? 17.453 -27.875 -23.172 1 95.94 253 MET A C 1
ATOM 2031 O O . MET A 1 253 ? 17.609 -27.641 -21.984 1 95.94 253 MET A O 1
ATOM 2035 N N . LEU A 1 254 ? 16.891 -27.047 -24.031 1 95.88 254 LEU A N 1
ATOM 2036 C CA . LEU A 1 254 ? 16.328 -25.766 -23.609 1 95.88 254 LEU A CA 1
ATOM 2037 C C . LEU A 1 254 ? 14.828 -25.703 -23.891 1 95.88 254 LEU A C 1
ATOM 2039 O O . LEU A 1 254 ? 14.375 -26.094 -24.969 1 95.88 254 LEU A O 1
ATOM 2043 N N . GLN A 1 255 ? 14.055 -25.344 -22.906 1 94.31 255 GLN A N 1
ATOM 2044 C CA . GLN A 1 255 ? 12.75 -24.75 -23.156 1 94.31 255 GLN A CA 1
ATOM 2045 C C . GLN A 1 255 ? 12.836 -23.234 -23.219 1 94.31 255 GLN A C 1
ATOM 2047 O O . GLN A 1 255 ? 13.18 -22.578 -22.234 1 94.31 255 GLN A O 1
ATOM 2052 N N . ALA A 1 256 ? 12.578 -22.688 -24.391 1 95.19 256 ALA A N 1
ATOM 2053 C CA . ALA A 1 256 ? 12.828 -21.266 -24.578 1 95.19 256 ALA A CA 1
ATOM 2054 C C . ALA A 1 256 ? 11.922 -20.688 -25.672 1 95.19 256 ALA A C 1
ATOM 2056 O O . ALA A 1 256 ? 11.312 -21.438 -26.422 1 95.19 256 ALA A O 1
ATOM 2057 N N . SER A 1 257 ? 11.766 -19.422 -25.562 1 93.12 257 SER A N 1
ATOM 2058 C CA . SER A 1 257 ? 11.086 -18.656 -26.609 1 93.12 257 SER A CA 1
ATOM 2059 C C . SER A 1 257 ? 11.969 -17.547 -27.141 1 93.12 257 SER A C 1
ATOM 2061 O O . SER A 1 257 ? 12.766 -16.969 -26.406 1 93.12 257 SER A O 1
ATOM 2063 N N . THR A 1 258 ? 11.867 -17.266 -28.438 1 91.19 258 THR A N 1
ATOM 2064 C CA . THR A 1 258 ? 12.555 -16.125 -29.031 1 91.19 258 THR A CA 1
ATOM 2065 C C . THR A 1 258 ? 11.648 -14.891 -29.031 1 91.19 258 THR A C 1
ATOM 2067 O O . THR A 1 258 ? 12.102 -13.789 -29.344 1 91.19 258 THR A O 1
ATOM 2070 N N . LEU A 1 259 ? 10.398 -15.086 -28.672 1 84.19 259 LEU A N 1
ATOM 2071 C CA . LEU A 1 259 ? 9.375 -14.055 -28.594 1 84.19 259 LEU A CA 1
ATOM 2072 C C . LEU A 1 259 ? 9.156 -13.406 -29.953 1 84.19 259 LEU A C 1
ATOM 2074 O O . LEU A 1 259 ? 8.633 -12.297 -30.047 1 84.19 259 LEU A O 1
ATOM 2078 N N . ASP A 1 260 ? 9.539 -14.016 -31.016 1 80.81 260 ASP A N 1
ATOM 2079 C CA . ASP A 1 260 ? 9.43 -13.469 -32.344 1 80.81 260 ASP A CA 1
ATOM 2080 C C . ASP A 1 260 ? 8 -13.586 -32.875 1 80.81 260 ASP A C 1
ATOM 2082 O O . ASP A 1 260 ? 7.547 -12.734 -33.656 1 80.81 260 ASP A O 1
ATOM 2086 N N . ARG A 1 261 ? 7.352 -14.609 -32.531 1 75.25 261 ARG A N 1
ATOM 2087 C CA . ARG A 1 261 ? 6.008 -14.852 -33.031 1 75.25 261 ARG A CA 1
ATOM 2088 C C . ARG A 1 261 ? 4.965 -14.086 -32.219 1 75.25 261 ARG A C 1
ATOM 2090 O O . ARG A 1 261 ? 4.051 -13.484 -32.781 1 75.25 261 ARG A O 1
ATOM 2097 N N . SER A 1 262 ? 5.117 -14.219 -30.938 1 76.5 262 SER A N 1
ATOM 2098 C CA . SER A 1 262 ? 4.203 -13.539 -30.031 1 76.5 262 SER A CA 1
ATOM 2099 C C . SER A 1 262 ? 4.828 -13.359 -28.656 1 76.5 262 SER A C 1
ATOM 2101 O O . SER A 1 262 ? 5.715 -14.125 -28.266 1 76.5 262 SER A O 1
ATOM 2103 N N . ILE A 1 263 ? 4.316 -12.375 -27.953 1 73.56 263 ILE A N 1
ATOM 2104 C CA . ILE A 1 263 ? 4.809 -12.141 -26.594 1 73.56 263 ILE A CA 1
ATOM 2105 C C . ILE A 1 263 ? 4.262 -13.211 -25.656 1 73.56 263 ILE A C 1
ATOM 2107 O O . ILE A 1 263 ? 4.797 -13.43 -24.578 1 73.56 263 ILE A O 1
ATOM 2111 N N . THR A 1 264 ? 3.246 -13.93 -26.141 1 78.38 264 THR A N 1
ATOM 2112 C CA . THR A 1 264 ? 2.623 -14.945 -25.312 1 78.38 264 THR A CA 1
ATOM 2113 C C . THR A 1 264 ? 2.941 -16.344 -25.828 1 78.38 264 THR A C 1
ATOM 2115 O O . THR A 1 264 ? 2.344 -17.328 -25.391 1 78.38 264 THR A O 1
ATOM 2118 N N . GLN A 1 265 ? 3.854 -16.391 -26.703 1 84.62 265 GLN A N 1
ATOM 2119 C CA . GLN A 1 265 ? 4.133 -17.688 -27.312 1 84.62 265 GLN A CA 1
ATOM 2120 C C . GLN A 1 265 ? 4.633 -18.688 -26.281 1 84.62 265 GLN A C 1
ATOM 2122 O O . GLN A 1 265 ? 5.344 -18.328 -25.344 1 84.62 265 GLN A O 1
ATOM 2127 N N . ASN A 1 266 ? 4.203 -19.969 -26.484 1 89.19 266 ASN A N 1
ATOM 2128 C CA . ASN A 1 266 ? 4.762 -21.047 -25.672 1 89.19 266 ASN A CA 1
ATOM 2129 C C . ASN A 1 266 ? 6.238 -21.266 -25.984 1 89.19 266 ASN A C 1
ATOM 2131 O O . ASN A 1 266 ? 6.711 -20.922 -27.062 1 89.19 266 ASN A O 1
ATOM 2135 N N . HIS A 1 267 ? 6.863 -21.812 -25.062 1 92.06 267 HIS A N 1
ATOM 2136 C CA . HIS A 1 267 ? 8.273 -22.109 -25.25 1 92.06 267 HIS A CA 1
ATOM 2137 C C . HIS A 1 267 ? 8.453 -23.312 -26.172 1 92.06 267 HIS A C 1
ATOM 2139 O O . HIS A 1 267 ? 7.684 -24.281 -26.109 1 92.06 267 HIS A O 1
ATOM 2145 N N . ASP A 1 268 ? 9.414 -23.188 -26.984 1 92.69 268 ASP A N 1
ATOM 2146 C CA . ASP A 1 268 ? 9.852 -24.297 -27.828 1 92.69 268 ASP A CA 1
ATOM 2147 C C . ASP A 1 268 ? 10.93 -25.109 -27.125 1 92.69 268 ASP A C 1
ATOM 2149 O O . ASP A 1 268 ? 11.422 -24.734 -26.062 1 92.69 268 ASP A O 1
ATOM 2153 N N . ILE A 1 269 ? 11.172 -26.266 -27.75 1 93.5 269 ILE A N 1
ATOM 2154 C CA . ILE A 1 269 ? 12.242 -27.125 -27.25 1 93.5 269 ILE A CA 1
ATOM 2155 C C . ILE A 1 269 ? 13.445 -27.047 -28.188 1 93.5 269 ILE A C 1
ATOM 2157 O O . ILE A 1 269 ? 13.328 -27.297 -29.391 1 93.5 269 ILE A O 1
ATOM 2161 N N . PHE A 1 270 ? 14.57 -26.656 -27.625 1 95.56 270 PHE A N 1
ATOM 2162 C CA . PHE A 1 270 ? 15.828 -26.578 -28.359 1 95.56 270 PHE A CA 1
ATOM 2163 C C . PHE A 1 270 ? 16.844 -27.562 -27.797 1 95.56 270 PHE A C 1
ATOM 2165 O O . PHE A 1 270 ? 16.781 -27.938 -26.625 1 95.56 270 PHE A O 1
ATOM 2172 N N . ILE A 1 271 ? 17.766 -28.016 -28.672 1 96.38 271 ILE A N 1
ATOM 2173 C CA . ILE A 1 271 ? 18.922 -28.781 -28.234 1 96.38 271 ILE A CA 1
ATOM 2174 C C . ILE A 1 271 ? 20.203 -28.016 -28.562 1 96.38 271 ILE A C 1
ATOM 2176 O O . ILE A 1 271 ? 20.422 -27.609 -29.703 1 96.38 271 ILE A O 1
ATOM 2180 N N . LEU A 1 272 ? 20.938 -27.781 -27.578 1 97.62 272 LEU A N 1
ATOM 2181 C CA . LEU A 1 272 ? 22.266 -27.203 -27.703 1 97.62 272 LEU A CA 1
ATOM 2182 C C . LEU A 1 272 ? 23.344 -28.281 -27.672 1 97.62 272 LEU A C 1
ATOM 2184 O O . LEU A 1 272 ? 23.438 -29.031 -26.703 1 97.62 272 LEU A O 1
ATOM 2188 N N . ASP A 1 273 ? 24.109 -28.312 -28.75 1 96.25 273 ASP A N 1
ATOM 2189 C CA . ASP A 1 273 ? 25.297 -29.172 -28.766 1 96.25 273 ASP A CA 1
ATOM 2190 C C . ASP A 1 273 ? 26.5 -28.469 -28.141 1 96.25 273 ASP A C 1
ATOM 2192 O O . ASP A 1 273 ? 26.969 -27.453 -28.672 1 96.25 273 ASP A O 1
ATOM 2196 N N . LEU A 1 274 ? 27 -29.047 -27.094 1 95.88 274 LEU A N 1
ATOM 2197 C CA . LEU A 1 274 ? 28.047 -28.359 -26.344 1 95.88 274 LEU A CA 1
ATOM 2198 C C . LEU A 1 274 ? 29.375 -28.391 -27.094 1 95.88 274 LEU A C 1
ATOM 2200 O O . LEU A 1 274 ? 30.25 -27.562 -26.859 1 95.88 274 LEU A O 1
ATOM 2204 N N . SER A 1 275 ? 29.547 -29.297 -27.984 1 93.62 275 SER A N 1
ATOM 2205 C CA . SER A 1 275 ? 30.781 -29.406 -28.734 1 93.62 275 SER A CA 1
ATOM 2206 C C . SER A 1 275 ? 30.812 -28.391 -29.891 1 93.62 275 SER A C 1
ATOM 2208 O O . SER A 1 275 ? 31.859 -27.812 -30.172 1 93.62 275 SER A O 1
ATOM 2210 N N . THR A 1 276 ? 29.688 -28.156 -30.5 1 94.75 276 THR A N 1
ATOM 2211 C CA . THR A 1 276 ? 29.641 -27.281 -31.672 1 94.75 276 THR A CA 1
ATOM 2212 C C . THR A 1 276 ? 29.031 -25.922 -31.312 1 94.75 276 THR A C 1
ATOM 2214 O O . THR A 1 276 ? 29.156 -24.969 -32.094 1 94.75 276 THR A O 1
ATOM 2217 N N . SER A 1 277 ? 28.359 -25.875 -30.219 1 94.06 277 SER A N 1
ATOM 2218 C CA . SER A 1 277 ? 27.641 -24.688 -29.766 1 94.06 277 SER A CA 1
ATOM 2219 C C . SER A 1 277 ? 26.438 -24.391 -30.641 1 94.06 277 SER A C 1
ATOM 2221 O O . SER A 1 277 ? 25.906 -23.281 -30.625 1 94.06 277 SER A O 1
ATOM 2223 N N . GLU A 1 278 ? 26.062 -25.375 -31.422 1 95.88 278 GLU A N 1
ATOM 2224 C CA . GLU A 1 278 ? 24.891 -25.203 -32.25 1 95.88 278 GLU A CA 1
ATOM 2225 C C . GLU A 1 278 ? 23.594 -25.438 -31.469 1 95.88 278 GLU A C 1
ATOM 2227 O O . GLU A 1 278 ? 23.531 -26.359 -30.641 1 95.88 278 GLU A O 1
ATOM 2232 N N . ILE A 1 279 ? 22.641 -24.578 -31.672 1 96.44 279 ILE A N 1
ATOM 2233 C CA . ILE A 1 279 ? 21.312 -24.688 -31.047 1 96.44 279 ILE A CA 1
ATOM 2234 C C . ILE A 1 279 ? 20.266 -24.953 -32.125 1 96.44 279 ILE A C 1
ATOM 2236 O O . ILE A 1 279 ? 20.125 -24.156 -33.062 1 96.44 279 ILE A O 1
ATOM 2240 N N . ASN A 1 280 ? 19.531 -26 -32 1 94.94 280 ASN A N 1
ATOM 2241 C CA . ASN A 1 280 ? 18.5 -26.359 -32.969 1 94.94 280 ASN A CA 1
ATOM 2242 C C . ASN A 1 280 ? 17.141 -26.562 -32.281 1 94.94 280 ASN A C 1
ATOM 2244 O O . ASN A 1 280 ? 17.062 -27.219 -31.25 1 94.94 280 ASN A O 1
ATOM 2248 N N . MET A 1 281 ? 16.109 -25.969 -32.875 1 93.56 281 MET A N 1
ATOM 2249 C CA . MET A 1 281 ? 14.75 -26.234 -32.406 1 93.56 281 MET A CA 1
ATOM 2250 C C . MET A 1 281 ? 14.297 -27.625 -32.844 1 93.56 281 MET A C 1
ATOM 2252 O O . MET A 1 281 ? 14.352 -27.953 -34.031 1 93.56 281 MET A O 1
ATOM 2256 N N . ILE A 1 282 ? 13.797 -28.344 -31.922 1 91.5 282 ILE A N 1
ATOM 2257 C CA . ILE A 1 282 ? 13.477 -29.719 -32.281 1 91.5 282 ILE A CA 1
ATOM 2258 C C . ILE A 1 282 ? 11.977 -29.969 -32.156 1 91.5 282 ILE A C 1
ATOM 2260 O O . ILE A 1 282 ? 11.445 -30.938 -32.688 1 91.5 282 ILE A O 1
ATOM 2264 N N . ALA A 1 283 ? 11.312 -29.141 -31.359 1 90.31 283 ALA A N 1
ATOM 2265 C CA . ALA A 1 283 ? 9.867 -29.281 -31.203 1 90.31 283 ALA A CA 1
ATOM 2266 C C . ALA A 1 283 ? 9.234 -27.953 -30.781 1 90.31 283 ALA A C 1
ATOM 2268 O O . ALA A 1 283 ? 9.891 -27.109 -30.172 1 90.31 283 ALA A O 1
ATOM 2269 N N . SER A 1 284 ? 7.934 -27.781 -31.078 1 89.31 284 SER A N 1
ATOM 2270 C CA . SER A 1 284 ? 7.117 -26.641 -30.688 1 89.31 284 SER A CA 1
ATOM 2271 C C . SER A 1 284 ? 5.777 -27.094 -30.109 1 89.31 284 SER A C 1
ATOM 2273 O O . SER A 1 284 ? 4.73 -26.875 -30.734 1 89.31 284 SER A O 1
ATOM 2275 N N . PRO A 1 285 ? 5.887 -27.672 -28.969 1 87.56 285 PRO A N 1
ATOM 2276 C CA . PRO A 1 285 ? 4.641 -28.188 -28.391 1 87.56 285 PRO A CA 1
ATOM 2277 C C . PRO A 1 285 ? 3.684 -27.078 -27.969 1 87.56 285 PRO A C 1
ATOM 2279 O O . PRO A 1 285 ? 4.125 -26 -27.547 1 87.56 285 PRO A O 1
ATOM 2282 N N . ASP A 1 286 ? 2.385 -27.438 -28.078 1 87.81 286 ASP A N 1
ATOM 2283 C CA . ASP A 1 286 ? 1.351 -26.547 -27.547 1 87.81 286 ASP A CA 1
ATOM 2284 C C . ASP A 1 286 ? 1.184 -26.734 -26.047 1 87.81 286 ASP A C 1
ATOM 2286 O O . ASP A 1 286 ? 1.411 -27.828 -25.516 1 87.81 286 ASP A O 1
ATOM 2290 N N . GLY A 1 287 ? 0.812 -25.594 -25.375 1 89.31 287 GLY A N 1
ATOM 2291 C CA . GLY A 1 287 ? 0.526 -25.672 -23.953 1 89.31 287 GLY A CA 1
ATOM 2292 C C . GLY A 1 287 ? 1.721 -25.328 -23.078 1 89.31 287 GLY A C 1
ATOM 2293 O O . GLY A 1 287 ? 2.854 -25.703 -23.406 1 89.31 287 GLY A O 1
ATOM 2294 N N . MET A 1 288 ? 1.416 -24.672 -22.016 1 85.62 288 MET A N 1
ATOM 2295 C CA . MET A 1 288 ? 2.457 -24.297 -21.062 1 85.62 288 MET A CA 1
ATOM 2296 C C . MET A 1 288 ? 2.91 -25.5 -20.25 1 85.62 288 MET A C 1
ATOM 2298 O O . MET A 1 288 ? 2.086 -26.312 -19.812 1 85.62 288 MET A O 1
ATOM 2302 N N . TYR A 1 289 ? 4.172 -25.578 -20.078 1 78.31 289 TYR A N 1
ATOM 2303 C CA . TYR A 1 289 ? 4.738 -26.641 -19.25 1 78.31 289 TYR A CA 1
ATOM 2304 C C . TYR A 1 289 ? 4.781 -26.234 -17.781 1 78.31 289 TYR A C 1
ATOM 2306 O O . TYR A 1 289 ? 4.906 -25.047 -17.469 1 78.31 289 TYR A O 1
ATOM 2314 N N . ALA A 1 290 ? 4.73 -27.219 -16.906 1 68.31 290 ALA A N 1
ATOM 2315 C CA . ALA A 1 290 ? 4.988 -27.125 -15.469 1 68.31 290 ALA A CA 1
ATOM 2316 C C . ALA A 1 290 ? 3.988 -26.188 -14.797 1 68.31 290 ALA A C 1
ATOM 2318 O O . ALA A 1 290 ? 4.352 -25.422 -13.898 1 68.31 290 ALA A O 1
ATOM 2319 N N . THR A 1 291 ? 2.85 -26.25 -15.352 1 70.75 291 THR A N 1
ATOM 2320 C CA . THR A 1 291 ? 1.837 -25.406 -14.727 1 70.75 291 THR A CA 1
ATOM 2321 C C . THR A 1 291 ? 0.643 -26.25 -14.273 1 70.75 291 THR A C 1
ATOM 2323 O O . THR A 1 291 ? 0.344 -27.281 -14.867 1 70.75 291 THR A O 1
ATOM 2326 N N . LEU A 1 292 ? 0.173 -25.672 -13.141 1 71.62 292 LEU A N 1
ATOM 2327 C CA . LEU A 1 292 ? -1.07 -26.234 -12.633 1 71.62 292 LEU A CA 1
ATOM 2328 C C . LEU A 1 292 ? -2.273 -25.438 -13.109 1 71.62 292 LEU A C 1
ATOM 2330 O O . LEU A 1 292 ? -2.184 -24.219 -13.273 1 71.62 292 LEU A O 1
ATOM 2334 N N . LEU A 1 293 ? -3.299 -26.141 -13.375 1 77.81 293 LEU A N 1
ATOM 2335 C CA . LEU A 1 293 ? -4.582 -25.5 -13.656 1 77.81 293 LEU A CA 1
ATOM 2336 C C . LEU A 1 293 ? -5.094 -24.75 -12.438 1 77.81 293 LEU A C 1
ATOM 2338 O O . LEU A 1 293 ? -4.566 -24.922 -11.336 1 77.81 293 LEU A O 1
ATOM 2342 N N . ASP A 1 294 ? -5.984 -23.844 -12.602 1 84.38 294 ASP A N 1
ATOM 2343 C CA . ASP A 1 294 ? -6.539 -23 -11.555 1 84.38 294 ASP A CA 1
ATOM 2344 C C . ASP A 1 294 ? -7.297 -23.812 -10.516 1 84.38 294 ASP A C 1
ATOM 2346 O O . ASP A 1 294 ? -8.367 -24.359 -10.805 1 84.38 294 ASP A O 1
ATOM 2350 N N . VAL A 1 295 ? -6.68 -23.969 -9.305 1 86.44 295 VAL A N 1
ATOM 2351 C CA . VAL A 1 295 ? -7.281 -24.75 -8.227 1 86.44 295 VAL A CA 1
ATOM 2352 C C . VAL A 1 295 ? -6.938 -24.125 -6.879 1 86.44 295 VAL A C 1
ATOM 2354 O O . VAL A 1 295 ? -5.871 -23.516 -6.723 1 86.44 295 VAL A O 1
ATOM 2357 N N . ASP A 1 296 ? -7.902 -24.219 -5.914 1 92.5 296 ASP A N 1
ATOM 2358 C CA . ASP A 1 296 ? -7.691 -23.578 -4.621 1 92.5 296 ASP A CA 1
ATOM 2359 C C . ASP A 1 296 ? -7.605 -24.609 -3.502 1 92.5 296 ASP A C 1
ATOM 2361 O O . ASP A 1 296 ? -7.68 -24.266 -2.322 1 92.5 296 ASP A O 1
ATOM 2365 N N . ALA A 1 297 ? -7.531 -25.922 -3.861 1 94 297 ALA A N 1
ATOM 2366 C CA . ALA A 1 297 ? -7.527 -26.969 -2.84 1 94 297 ALA A CA 1
ATOM 2367 C C . ALA A 1 297 ? -6.23 -27.766 -2.881 1 94 297 ALA A C 1
ATOM 2369 O O . ALA A 1 297 ? -6.242 -28.984 -2.656 1 94 297 ALA A O 1
ATOM 2370 N N . VAL A 1 298 ? -5.195 -27.141 -3.266 1 91.56 298 VAL A N 1
ATOM 2371 C CA . VAL A 1 298 ? -3.861 -27.734 -3.232 1 91.56 298 VAL A CA 1
ATOM 2372 C C . VAL A 1 298 ? -2.896 -26.812 -2.506 1 91.56 298 VAL A C 1
ATOM 2374 O O . VAL A 1 298 ? -3.184 -25.625 -2.334 1 91.56 298 VAL A O 1
ATOM 2377 N N . TYR A 1 299 ? -1.884 -27.391 -2.033 1 90.81 299 TYR A N 1
ATOM 2378 C CA . TYR A 1 299 ? -0.815 -26.625 -1.403 1 90.81 299 TYR A CA 1
ATOM 2379 C C . TYR A 1 299 ? 0.553 -27.156 -1.814 1 90.81 299 TYR A C 1
ATOM 2381 O O . TYR A 1 299 ? 0.741 -28.359 -1.953 1 90.81 299 TYR A O 1
ATOM 2389 N N . GLY A 1 300 ? 1.402 -26.234 -1.992 1 87.62 300 GLY A N 1
ATOM 2390 C CA . GLY A 1 300 ? 2.775 -26.625 -2.266 1 87.62 300 GLY A CA 1
ATOM 2391 C C . GLY A 1 300 ? 3.006 -27.016 -3.711 1 87.62 300 GLY A C 1
ATOM 2392 O O . GLY A 1 300 ? 2.09 -26.953 -4.531 1 87.62 300 GLY A O 1
ATOM 2393 N N . GLY A 1 301 ? 4.191 -27.406 -4.062 1 88.94 301 GLY A N 1
ATOM 2394 C CA . GLY A 1 301 ? 4.656 -27.828 -5.371 1 88.94 301 GLY A CA 1
ATOM 2395 C C . GLY A 1 301 ? 5.73 -28.906 -5.305 1 88.94 301 GLY A C 1
ATOM 2396 O O . GLY A 1 301 ? 5.777 -29.688 -4.348 1 88.94 301 GLY A O 1
ATOM 2397 N N . GLY A 1 302 ? 6.406 -29.094 -6.324 1 90.69 302 GLY A N 1
ATOM 2398 C CA . GLY A 1 302 ? 7.504 -30.047 -6.441 1 90.69 302 GLY A CA 1
ATOM 2399 C C . GLY A 1 302 ? 8.008 -30.203 -7.863 1 90.69 302 GLY A C 1
ATOM 2400 O O . GLY A 1 302 ? 7.77 -29.344 -8.711 1 90.69 302 GLY A O 1
ATOM 2401 N N . ARG A 1 303 ? 8.672 -31.25 -8.016 1 92.38 303 ARG A N 1
ATOM 2402 C CA . ARG A 1 303 ? 9.273 -31.5 -9.32 1 92.38 303 ARG A CA 1
ATOM 2403 C C . ARG A 1 303 ? 8.203 -31.641 -10.398 1 92.38 303 ARG A C 1
ATOM 2405 O O . ARG A 1 303 ? 7.168 -32.281 -10.18 1 92.38 303 ARG A O 1
ATOM 2412 N N . SER A 1 304 ? 8.523 -31.047 -11.555 1 93.38 304 SER A N 1
ATOM 2413 C CA . SER A 1 304 ? 7.555 -31.078 -12.641 1 93.38 304 SER A CA 1
ATOM 2414 C C . SER A 1 304 ? 8.195 -31.562 -13.938 1 93.38 304 SER A C 1
ATOM 2416 O O . SER A 1 304 ? 7.551 -31.578 -14.992 1 93.38 304 SER A O 1
ATOM 2418 N N . ASN A 1 305 ? 9.469 -31.938 -13.852 1 94.12 305 ASN A N 1
ATOM 2419 C CA . ASN A 1 305 ? 10.164 -32.5 -15.008 1 94.12 305 ASN A CA 1
ATOM 2420 C C . ASN A 1 305 ? 11.336 -33.375 -14.586 1 94.12 305 ASN A C 1
ATOM 2422 O O . ASN A 1 305 ? 11.828 -33.25 -13.461 1 94.12 305 ASN A O 1
ATOM 2426 N N . LYS A 1 306 ? 11.727 -34.219 -15.477 1 94.81 306 LYS A N 1
ATOM 2427 C CA . LYS A 1 306 ? 12.844 -35.094 -15.219 1 94.81 306 LYS A CA 1
ATOM 2428 C C . LYS A 1 306 ? 13.469 -35.594 -16.516 1 94.81 306 LYS A C 1
ATOM 2430 O O . LYS A 1 306 ? 12.758 -35.844 -17.5 1 94.81 306 LYS A O 1
ATOM 2435 N N . VAL A 1 307 ? 14.789 -35.656 -16.5 1 94.44 307 VAL A N 1
ATOM 2436 C CA . VAL A 1 307 ? 15.516 -36.25 -17.625 1 94.44 307 VAL A CA 1
ATOM 2437 C C . VAL A 1 307 ? 15.953 -37.688 -17.281 1 94.44 307 VAL A C 1
ATOM 2439 O O . VAL A 1 307 ? 16.516 -37.906 -16.219 1 94.44 307 VAL A O 1
ATOM 2442 N N . ILE A 1 308 ? 15.672 -38.594 -18.172 1 93.31 308 ILE A N 1
ATOM 2443 C CA . ILE A 1 308 ? 16.109 -40 -18.078 1 93.31 308 ILE A CA 1
ATOM 2444 C C . ILE A 1 308 ? 16.812 -40.406 -19.359 1 93.31 308 ILE A C 1
ATOM 2446 O O . ILE A 1 308 ? 16.156 -40.656 -20.375 1 93.31 308 ILE A O 1
ATOM 2450 N N . GLY A 1 309 ? 18.094 -40.531 -19.281 1 90.62 309 GLY A N 1
ATOM 2451 C CA . GLY A 1 309 ? 18.844 -40.781 -20.516 1 90.62 309 GLY A CA 1
ATOM 2452 C C . GLY A 1 309 ? 18.703 -39.656 -21.516 1 90.62 309 GLY A C 1
ATOM 2453 O O . GLY A 1 309 ? 18.969 -38.5 -21.203 1 90.62 309 GLY A O 1
ATOM 2454 N N . ASP A 1 310 ? 18.141 -40.031 -22.688 1 91.19 310 ASP A N 1
ATOM 2455 C CA . ASP A 1 310 ? 17.969 -39.062 -23.75 1 91.19 310 ASP A CA 1
ATOM 2456 C C . ASP A 1 310 ? 16.516 -38.594 -23.828 1 91.19 310 ASP A C 1
ATOM 2458 O O . ASP A 1 310 ? 16.094 -38.031 -24.844 1 91.19 310 ASP A O 1
ATOM 2462 N N . LYS A 1 311 ? 15.805 -38.844 -22.734 1 93.31 311 LYS A N 1
ATOM 2463 C CA . LYS A 1 311 ? 14.391 -38.5 -22.719 1 93.31 311 LYS A CA 1
ATOM 2464 C C . LYS A 1 311 ? 14.102 -37.406 -21.688 1 93.31 311 LYS A C 1
ATOM 2466 O O . LYS A 1 311 ? 14.656 -37.438 -20.578 1 93.31 311 LYS A O 1
ATOM 2471 N N . PHE A 1 312 ? 13.289 -36.5 -22.125 1 93.75 312 PHE A N 1
ATOM 2472 C CA . PHE A 1 312 ? 12.766 -35.469 -21.234 1 93.75 312 PHE A CA 1
ATOM 2473 C C . PHE A 1 312 ? 11.297 -35.719 -20.922 1 93.75 312 PHE A C 1
ATOM 2475 O O . PHE A 1 312 ? 10.469 -35.781 -21.844 1 93.75 312 PHE A O 1
ATOM 2482 N N . ILE A 1 313 ? 10.984 -35.906 -19.641 1 95.31 313 ILE A N 1
ATOM 2483 C CA . ILE A 1 313 ? 9.609 -36.125 -19.203 1 95.31 313 ILE A CA 1
ATOM 2484 C C . ILE A 1 313 ? 9.07 -34.844 -18.562 1 95.31 313 ILE A C 1
ATOM 2486 O O . ILE A 1 313 ? 9.719 -34.25 -17.703 1 95.31 313 ILE A O 1
ATOM 2490 N N . GLY A 1 314 ? 7.938 -34.375 -19.031 1 93.12 314 GLY A N 1
ATOM 2491 C CA . GLY A 1 314 ? 7.285 -33.188 -18.5 1 93.12 314 GLY A CA 1
ATOM 2492 C C . GLY A 1 314 ? 5.773 -33.25 -18.547 1 93.12 314 GLY A C 1
ATOM 2493 O O . GLY A 1 314 ? 5.207 -34.312 -18.844 1 93.12 314 GLY A O 1
ATOM 2494 N N . ALA A 1 315 ? 5.152 -32.156 -18.109 1 93 315 ALA A N 1
ATOM 2495 C CA . ALA A 1 315 ? 3.699 -32.031 -18.125 1 93 315 ALA A CA 1
ATOM 2496 C C . ALA A 1 315 ? 3.275 -30.703 -18.766 1 93 315 ALA A C 1
ATOM 2498 O O . ALA A 1 315 ? 3.896 -29.672 -18.516 1 93 315 ALA A O 1
ATOM 2499 N N . ARG A 1 316 ? 2.291 -30.719 -19.578 1 91.94 316 ARG A N 1
ATOM 2500 C CA . ARG A 1 316 ? 1.796 -29.516 -20.234 1 91.94 316 ARG A CA 1
ATOM 2501 C C . ARG A 1 316 ? 0.273 -29.438 -20.172 1 91.94 316 ARG A C 1
ATOM 2503 O O . ARG A 1 316 ? -0.397 -30.469 -20.094 1 91.94 316 ARG A O 1
ATOM 2510 N N . ILE A 1 317 ? -0.25 -28.266 -20.297 1 93.19 317 ILE A N 1
ATOM 2511 C CA . ILE A 1 317 ? -1.692 -28.047 -20.344 1 93.19 317 ILE A CA 1
ATOM 2512 C C . ILE A 1 317 ? -2.229 -28.484 -21.703 1 93.19 317 ILE A C 1
ATOM 2514 O O . ILE A 1 317 ? -1.645 -28.156 -22.75 1 93.19 317 ILE A O 1
ATOM 2518 N N . CYS A 1 318 ? -3.221 -29.234 -21.656 1 94.06 318 CYS A N 1
ATOM 2519 C CA . CYS A 1 318 ? -3.967 -29.641 -22.844 1 94.06 318 CYS A CA 1
ATOM 2520 C C . CYS A 1 318 ? -5.461 -29.422 -22.641 1 94.06 318 CYS A C 1
ATOM 2522 O O . CYS A 1 318 ? -6.164 -30.312 -22.156 1 94.06 318 CYS A O 1
ATOM 2524 N N . ARG A 1 319 ? -5.867 -28.188 -23.141 1 94.31 319 ARG A N 1
ATOM 2525 C CA . ARG A 1 319 ? -7.25 -27.75 -22.969 1 94.31 319 ARG A CA 1
ATOM 2526 C C . ARG A 1 319 ? -7.656 -27.781 -21.5 1 94.31 319 ARG A C 1
ATOM 2528 O O . ARG A 1 319 ? -7.117 -27.031 -20.672 1 94.31 319 ARG A O 1
ATOM 2535 N N . THR A 1 320 ? -8.539 -28.766 -21.109 1 95.12 320 THR A N 1
ATOM 2536 C CA . THR A 1 320 ? -9.039 -28.781 -19.734 1 95.12 320 THR A CA 1
ATOM 2537 C C . THR A 1 320 ? -8.289 -29.797 -18.891 1 95.12 320 THR A C 1
ATOM 2539 O O . THR A 1 320 ? -8.719 -30.125 -17.781 1 95.12 320 THR A O 1
ATOM 2542 N N . MET A 1 321 ? -7.152 -30.344 -19.375 1 94.06 321 MET A N 1
ATOM 2543 C CA . MET A 1 321 ? -6.395 -31.391 -18.703 1 94.06 321 MET A CA 1
ATOM 2544 C C . MET A 1 321 ? -4.902 -31.094 -18.734 1 94.06 321 MET A C 1
ATOM 2546 O O . MET A 1 321 ? -4.477 -30.109 -19.328 1 94.06 321 MET A O 1
ATOM 2550 N N . THR A 1 322 ? -4.184 -31.969 -18.031 1 93.75 322 THR A N 1
ATOM 2551 C CA . THR A 1 322 ? -2.727 -31.984 -18.078 1 93.75 322 THR A CA 1
ATOM 2552 C C . THR A 1 322 ? -2.209 -33.25 -18.75 1 93.75 322 THR A C 1
ATOM 2554 O O . THR A 1 322 ? -2.676 -34.344 -18.438 1 93.75 322 THR A O 1
ATOM 2557 N N . GLU A 1 323 ? -1.326 -33.062 -19.609 1 94.25 323 GLU A N 1
ATOM 2558 C CA . GLU A 1 323 ? -0.748 -34.188 -20.344 1 94.25 323 GLU A CA 1
ATOM 2559 C C . GLU A 1 323 ? 0.692 -34.438 -19.906 1 94.25 323 GLU A C 1
ATOM 2561 O O . GLU A 1 323 ? 1.551 -33.562 -20.031 1 94.25 323 GLU A O 1
ATOM 2566 N N . PHE A 1 324 ? 0.93 -35.688 -19.359 1 95.5 324 PHE A N 1
ATOM 2567 C CA . PHE A 1 324 ? 2.305 -36.125 -19.172 1 95.5 324 PHE A CA 1
ATOM 2568 C C . PHE A 1 324 ? 2.889 -36.656 -20.469 1 95.5 324 PHE A C 1
ATOM 2570 O O . PHE A 1 324 ? 2.271 -37.5 -21.141 1 95.5 324 PHE A O 1
ATOM 2577 N N . ASN A 1 325 ? 4.062 -36.188 -20.781 1 94.38 325 ASN A N 1
ATOM 2578 C CA . ASN A 1 325 ? 4.652 -36.625 -22.047 1 94.38 325 ASN A CA 1
ATOM 2579 C C . ASN A 1 325 ? 6.148 -36.875 -21.906 1 94.38 325 ASN A C 1
ATOM 2581 O O . ASN A 1 325 ? 6.777 -36.438 -20.938 1 94.38 325 ASN A O 1
ATOM 2585 N N . GLU A 1 326 ? 6.613 -37.625 -22.797 1 94.31 326 GLU A N 1
ATOM 2586 C CA . GLU A 1 326 ? 8.023 -37.938 -22.969 1 94.31 326 GLU A CA 1
ATOM 2587 C C . GLU A 1 326 ? 8.555 -37.406 -24.297 1 94.31 326 GLU A C 1
ATOM 2589 O O . GLU A 1 326 ? 8.016 -37.719 -25.359 1 94.31 326 GLU A O 1
ATOM 2594 N N . PHE A 1 327 ? 9.539 -36.625 -24.172 1 91.94 327 PHE A N 1
ATOM 2595 C CA . PHE A 1 327 ? 10.203 -36.094 -25.359 1 91.94 327 PHE A CA 1
ATOM 2596 C C . PHE A 1 327 ? 11.523 -36.812 -25.609 1 91.94 327 PHE A C 1
ATOM 2598 O O . PHE A 1 327 ? 12.406 -36.844 -24.75 1 91.94 327 PHE A O 1
ATOM 2605 N N . ASP A 1 328 ? 11.617 -37.281 -26.844 1 92.5 328 ASP A N 1
ATOM 2606 C CA . ASP A 1 328 ? 12.867 -37.938 -27.266 1 92.5 328 ASP A CA 1
ATOM 2607 C C . ASP A 1 328 ? 13.812 -36.906 -27.891 1 92.5 328 ASP A C 1
ATOM 2609 O O . ASP A 1 328 ? 13.531 -36.375 -28.969 1 92.5 328 ASP A O 1
ATOM 2613 N N . THR A 1 329 ? 14.938 -36.719 -27.281 1 89 329 THR A N 1
ATOM 2614 C CA . THR A 1 329 ? 15.812 -35.625 -27.688 1 89 329 THR A CA 1
ATOM 2615 C C . THR A 1 329 ? 16.562 -35.969 -28.969 1 89 329 THR A C 1
ATOM 2617 O O . THR A 1 329 ? 17.156 -35.094 -29.609 1 89 329 THR A O 1
ATOM 2620 N N . LYS A 1 330 ? 16.578 -37.156 -29.375 1 86.5 330 LYS A N 1
ATOM 2621 C CA . LYS A 1 330 ? 17.25 -37.594 -30.594 1 86.5 330 LYS A CA 1
ATOM 2622 C C . LYS A 1 330 ? 16.328 -37.438 -31.812 1 86.5 330 LYS A C 1
ATOM 2624 O O . LYS A 1 330 ? 16.766 -36.969 -32.875 1 86.5 330 LYS A O 1
ATOM 2629 N N . THR A 1 331 ? 15.125 -37.781 -31.578 1 87.94 331 THR A N 1
ATOM 2630 C CA . THR A 1 331 ? 14.219 -37.844 -32.719 1 87.94 331 THR A CA 1
ATOM 2631 C C . THR A 1 331 ? 13.32 -36.594 -32.75 1 87.94 331 THR A C 1
ATOM 2633 O O . THR A 1 331 ? 12.734 -36.281 -33.781 1 87.94 331 THR A O 1
ATOM 2636 N N . GLY A 1 332 ? 13.188 -36.062 -31.641 1 88.44 332 GLY A N 1
ATOM 2637 C CA . GLY A 1 332 ? 12.266 -34.938 -31.547 1 88.44 332 GLY A CA 1
ATOM 2638 C C . GLY A 1 332 ? 10.82 -35.344 -31.344 1 88.44 332 GLY A C 1
ATOM 2639 O O . GLY A 1 332 ? 9.93 -34.531 -31.219 1 88.44 332 GLY A O 1
ATOM 2640 N N . ASN A 1 333 ? 10.609 -36.625 -31.172 1 91.88 333 ASN A N 1
ATOM 2641 C CA . ASN A 1 333 ? 9.25 -37.125 -31.031 1 91.88 333 ASN A CA 1
ATOM 2642 C C . ASN A 1 333 ? 8.727 -36.938 -29.609 1 91.88 333 ASN A C 1
ATOM 2644 O O . ASN A 1 333 ? 9.469 -37.094 -28.641 1 91.88 333 ASN A O 1
ATOM 2648 N N . ILE A 1 334 ? 7.445 -36.625 -29.531 1 91.38 334 ILE A N 1
ATOM 2649 C CA . ILE A 1 334 ? 6.75 -36.5 -28.266 1 91.38 334 ILE A CA 1
ATOM 2650 C C . ILE A 1 334 ? 5.746 -37.625 -28.109 1 91.38 334 ILE A C 1
ATOM 2652 O O . ILE A 1 334 ? 4.863 -37.812 -28.938 1 91.38 334 ILE A O 1
ATOM 2656 N N . ARG A 1 335 ? 5.93 -38.375 -27.125 1 94.75 335 ARG A N 1
ATOM 2657 C CA . ARG A 1 335 ? 4.992 -39.438 -26.797 1 94.75 335 ARG A CA 1
ATOM 2658 C C . ARG A 1 335 ? 4.152 -39.094 -25.578 1 94.75 335 ARG A C 1
ATOM 2660 O O . ARG A 1 335 ? 4.688 -38.688 -24.531 1 94.75 335 ARG A O 1
ATOM 2667 N N . ILE A 1 336 ? 2.824 -39.25 -25.719 1 95.56 336 ILE A N 1
ATOM 2668 C CA . ILE A 1 336 ? 1.922 -39.031 -24.594 1 95.56 336 ILE A CA 1
ATOM 2669 C C . ILE A 1 336 ? 1.922 -40.219 -23.656 1 95.56 336 ILE A C 1
ATOM 2671 O O . ILE A 1 336 ? 1.64 -41.344 -24.078 1 95.56 336 ILE A O 1
ATOM 2675 N N . ILE A 1 337 ? 2.26 -39.969 -22.406 1 96.62 337 ILE A N 1
ATOM 2676 C CA . ILE A 1 337 ? 2.197 -41.031 -21.406 1 96.62 337 ILE A CA 1
ATOM 2677 C C . ILE A 1 337 ? 0.754 -41.219 -20.953 1 96.62 337 ILE A C 1
ATOM 2679 O O . ILE A 1 337 ? 0.212 -42.344 -21.031 1 96.62 337 ILE A O 1
ATOM 2683 N N . THR A 1 338 ? 0.178 -40.188 -20.469 1 95.81 338 THR A N 1
ATOM 2684 C CA . THR A 1 338 ? -1.225 -40.156 -20.062 1 95.81 338 THR A CA 1
ATOM 2685 C C . THR A 1 338 ? -1.712 -38.75 -19.828 1 95.81 338 THR A C 1
ATOM 2687 O O . THR A 1 338 ? -0.926 -37.781 -19.891 1 95.81 338 THR A O 1
ATOM 2690 N N . LYS A 1 339 ? -2.99 -38.594 -19.719 1 93.88 339 LYS A N 1
ATOM 2691 C CA . LYS A 1 339 ? -3.611 -37.344 -19.359 1 93.88 339 LYS A CA 1
ATOM 2692 C C . LYS A 1 339 ? -4.277 -37.406 -17.984 1 93.88 339 LYS A C 1
ATOM 2694 O O . LYS A 1 339 ? -4.879 -38.438 -17.641 1 93.88 339 LYS A O 1
ATOM 2699 N N . VAL A 1 340 ? -4.094 -36.406 -17.203 1 93.06 340 VAL A N 1
ATOM 2700 C CA . VAL A 1 340 ? -4.691 -36.312 -15.875 1 93.06 340 VAL A CA 1
ATOM 2701 C C . VAL A 1 340 ? -5.387 -34.969 -15.688 1 93.06 340 VAL A C 1
ATOM 2703 O O . VAL A 1 340 ? -5.223 -34.062 -16.516 1 93.06 340 VAL A O 1
ATOM 2706 N N . ASP A 1 341 ? -6.176 -34.844 -14.656 1 92.88 341 ASP A N 1
ATOM 2707 C CA . ASP A 1 341 ? -6.883 -33.594 -14.398 1 92.88 341 ASP A CA 1
ATOM 2708 C C . ASP A 1 341 ? -5.914 -32.469 -13.984 1 92.88 341 ASP A C 1
ATOM 2710 O O . ASP A 1 341 ? -5.898 -31.406 -14.586 1 92.88 341 ASP A O 1
ATOM 2714 N N . ALA A 1 342 ? -5.098 -32.719 -12.992 1 91.38 342 ALA A N 1
ATOM 2715 C CA . ALA A 1 342 ? -4.039 -31.828 -12.539 1 91.38 342 ALA A CA 1
ATOM 2716 C C . ALA A 1 342 ? -3.006 -32.562 -11.703 1 91.38 342 ALA A C 1
ATOM 2718 O O . ALA A 1 342 ? -3.256 -33.688 -11.25 1 91.38 342 ALA A O 1
ATOM 2719 N N . PHE A 1 343 ? -1.862 -31.938 -11.531 1 92.69 343 PHE A N 1
ATOM 2720 C CA . PHE A 1 343 ? -0.826 -32.531 -10.688 1 92.69 343 PHE A CA 1
ATOM 2721 C C . PHE A 1 343 ? -0.044 -31.438 -9.961 1 92.69 343 PHE A C 1
ATOM 2723 O O . PHE A 1 343 ? -0.066 -30.281 -10.359 1 92.69 343 PHE A O 1
ATOM 2730 N N . THR A 1 344 ? 0.64 -31.781 -8.867 1 91.75 344 THR A N 1
ATOM 2731 C CA . THR A 1 344 ? 1.472 -30.812 -8.172 1 91.75 344 THR A CA 1
ATOM 2732 C C . THR A 1 344 ? 2.949 -31.172 -8.297 1 91.75 344 THR A C 1
ATOM 2734 O O . THR A 1 344 ? 3.809 -30.281 -8.336 1 91.75 344 THR A O 1
ATOM 2737 N N . SER A 1 345 ? 3.232 -32.469 -8.297 1 95.06 345 SER A N 1
ATOM 2738 C CA . SER A 1 345 ? 4.617 -32.906 -8.375 1 95.06 345 SER A CA 1
ATOM 2739 C C . SER A 1 345 ? 4.699 -34.375 -8.805 1 95.06 345 SER A C 1
ATOM 2741 O O . SER A 1 345 ? 3.719 -35.094 -8.695 1 95.06 345 SER A O 1
ATOM 2743 N N . PHE A 1 346 ? 5.867 -34.719 -9.344 1 96.69 346 PHE A N 1
ATOM 2744 C CA . PHE A 1 346 ? 6.086 -36.125 -9.641 1 96.69 346 PHE A CA 1
ATOM 2745 C C . PHE A 1 346 ? 7.57 -36.469 -9.555 1 96.69 346 PHE A C 1
ATOM 2747 O O . PHE A 1 346 ? 8.422 -35.594 -9.539 1 96.69 346 PHE A O 1
ATOM 2754 N N . ASP A 1 347 ? 7.84 -37.688 -9.406 1 97.62 347 ASP A N 1
ATOM 2755 C CA . ASP A 1 347 ? 9.156 -38.281 -9.586 1 97.62 347 ASP A CA 1
ATOM 2756 C C . ASP A 1 347 ? 9.055 -39.656 -10.266 1 97.62 347 ASP A C 1
ATOM 2758 O O . ASP A 1 347 ? 7.965 -40.188 -10.383 1 97.62 347 ASP A O 1
ATOM 2762 N N . ILE A 1 348 ? 10.211 -40.062 -10.789 1 97.94 348 ILE A N 1
ATOM 2763 C CA . ILE A 1 348 ? 10.18 -41.281 -11.594 1 97.94 348 ILE A CA 1
ATOM 2764 C C . ILE A 1 348 ? 11.297 -42.219 -11.141 1 97.94 348 ILE A C 1
ATOM 2766 O O . ILE A 1 348 ? 12.43 -41.781 -10.914 1 97.94 348 ILE A O 1
ATOM 2770 N N . TYR A 1 349 ? 10.961 -43.406 -10.961 1 97 349 TYR A N 1
ATOM 2771 C CA . TYR A 1 349 ? 11.93 -44.5 -10.766 1 97 349 TYR A CA 1
ATOM 2772 C C . TYR A 1 349 ? 11.633 -45.656 -11.695 1 97 349 TYR A C 1
ATOM 2774 O O . TYR A 1 349 ? 10.516 -46.188 -11.711 1 97 349 TYR A O 1
ATOM 2782 N N . ASP A 1 350 ? 12.695 -45.969 -12.516 1 92.69 350 ASP A N 1
ATOM 2783 C CA . ASP A 1 350 ? 12.57 -46.969 -13.547 1 92.69 350 ASP A CA 1
ATOM 2784 C C . ASP A 1 350 ? 11.398 -46.688 -14.484 1 92.69 350 ASP A C 1
ATOM 2786 O O . ASP A 1 350 ? 11.336 -45.594 -15.086 1 92.69 350 ASP A O 1
ATOM 2790 N N . ASN A 1 351 ? 10.398 -47.375 -14.562 1 95.5 351 ASN A N 1
ATOM 2791 C CA . ASN A 1 351 ? 9.312 -47.156 -15.516 1 95.5 351 ASN A CA 1
ATOM 2792 C C . ASN A 1 351 ? 8.023 -46.75 -14.812 1 95.5 351 ASN A C 1
ATOM 2794 O O . ASN A 1 351 ? 6.934 -46.906 -15.375 1 95.5 351 ASN A O 1
ATOM 2798 N N . THR A 1 352 ? 8.203 -46.25 -13.641 1 98.06 352 THR A N 1
ATOM 2799 C CA . THR A 1 352 ? 7.016 -45.875 -12.883 1 98.06 352 THR A CA 1
ATOM 2800 C C . THR A 1 352 ? 7.113 -44.438 -12.43 1 98.06 352 THR A C 1
ATOM 2802 O O . THR A 1 352 ? 8.117 -44.031 -11.828 1 98.06 352 THR A O 1
ATOM 2805 N N . MET A 1 353 ? 6.102 -43.656 -12.766 1 98.12 353 MET A N 1
ATOM 2806 C CA . MET A 1 353 ? 5.953 -42.312 -12.25 1 98.12 353 MET A CA 1
ATOM 2807 C C . MET A 1 353 ? 5.113 -42.281 -10.977 1 98.12 353 MET A C 1
ATOM 2809 O O . MET A 1 353 ? 4.031 -42.875 -10.938 1 98.12 353 MET A O 1
ATOM 2813 N N . TYR A 1 354 ? 5.629 -41.75 -9.938 1 98.38 354 TYR A N 1
ATOM 2814 C CA . TYR A 1 354 ? 4.875 -41.438 -8.727 1 98.38 354 TYR A CA 1
ATOM 2815 C C . TYR A 1 354 ? 4.504 -39.969 -8.672 1 98.38 354 TYR A C 1
ATOM 2817 O O . TYR A 1 354 ? 5.371 -39.094 -8.812 1 98.38 354 TYR A O 1
ATOM 2825 N N . THR A 1 355 ? 3.215 -39.688 -8.531 1 97.38 355 THR A N 1
ATOM 2826 C CA . THR A 1 355 ? 2.752 -38.312 -8.68 1 97.38 355 THR A CA 1
ATOM 2827 C C . THR A 1 355 ? 1.693 -37.969 -7.633 1 97.38 355 THR A C 1
ATOM 2829 O O . THR A 1 355 ? 0.946 -38.844 -7.199 1 97.38 355 THR A O 1
ATOM 2832 N N . VAL A 1 356 ? 1.767 -36.75 -7.129 1 96.62 356 VAL A N 1
ATOM 2833 C CA . VAL A 1 356 ? 0.635 -36.156 -6.426 1 96.62 356 VAL A CA 1
ATOM 2834 C C . VAL A 1 356 ? -0.297 -35.469 -7.426 1 96.62 356 VAL A C 1
ATOM 2836 O O . VAL A 1 356 ? 0.102 -34.531 -8.109 1 96.62 356 VAL A O 1
ATOM 2839 N N . MET A 1 357 ? -1.505 -35.906 -7.496 1 94.56 357 MET A N 1
ATOM 2840 C CA . MET A 1 357 ? -2.391 -35.406 -8.531 1 94.56 357 MET A CA 1
ATOM 2841 C C . MET A 1 357 ? -3.844 -35.406 -8.07 1 94.56 357 MET A C 1
ATOM 2843 O O . MET A 1 357 ? -4.164 -36.031 -7.051 1 94.56 357 MET A O 1
ATOM 2847 N N . LEU A 1 358 ? -4.625 -34.625 -8.758 1 93.44 358 LEU A N 1
ATOM 2848 C CA . LEU A 1 358 ? -6.074 -34.625 -8.617 1 93.44 358 LEU A CA 1
ATOM 2849 C C . LEU A 1 358 ? -6.73 -35.469 -9.695 1 93.44 358 LEU A C 1
ATOM 2851 O O . LEU A 1 358 ? -6.332 -35.406 -10.867 1 93.44 358 LEU A O 1
ATOM 2855 N N . LYS A 1 359 ? -7.625 -36.281 -9.273 1 92.88 359 LYS A N 1
ATOM 2856 C CA . LYS A 1 359 ? -8.352 -37.125 -10.203 1 92.88 359 LYS A CA 1
ATOM 2857 C C . LYS A 1 359 ? -9.781 -37.375 -9.727 1 92.88 359 LYS A C 1
ATOM 2859 O O . LYS A 1 359 ? -10.031 -37.469 -8.523 1 92.88 359 LYS A O 1
ATOM 2864 N N . ASP A 1 360 ? -10.734 -37.406 -10.734 1 92.56 360 ASP A N 1
ATOM 2865 C CA . ASP A 1 360 ? -12.125 -37.812 -10.508 1 92.56 360 ASP A CA 1
ATOM 2866 C C . ASP A 1 360 ? -12.82 -36.812 -9.578 1 92.56 360 ASP A C 1
ATOM 2868 O O . ASP A 1 360 ? -13.648 -37.188 -8.758 1 92.56 360 ASP A O 1
ATOM 2872 N N . TYR A 1 361 ? -12.32 -35.562 -9.641 1 94.38 361 TYR A N 1
ATOM 2873 C CA . TYR A 1 361 ? -12.867 -34.438 -8.891 1 94.38 361 TYR A CA 1
ATOM 2874 C C . TYR A 1 361 ? -12.758 -34.688 -7.387 1 94.38 361 TYR A C 1
ATOM 2876 O O . TYR A 1 361 ? -13.648 -34.312 -6.625 1 94.38 361 TYR A O 1
ATOM 2884 N N . GLU A 1 362 ? -11.688 -35.438 -6.973 1 94.62 362 GLU A N 1
ATOM 2885 C CA . GLU A 1 362 ? -11.312 -35.625 -5.574 1 94.62 362 GLU A CA 1
ATOM 2886 C C . GLU A 1 362 ? -10.125 -34.719 -5.207 1 94.62 362 GLU A C 1
ATOM 2888 O O . GLU A 1 362 ? -9.562 -34.062 -6.07 1 94.62 362 GLU A O 1
ATOM 2893 N N . LEU A 1 363 ? -9.883 -34.719 -3.887 1 95.5 363 LEU A N 1
ATOM 2894 C CA . LEU A 1 363 ? -8.695 -34 -3.428 1 95.5 363 LEU A CA 1
ATOM 2895 C C . LEU A 1 363 ? -7.426 -34.75 -3.824 1 95.5 363 LEU A C 1
ATOM 2897 O O . LEU A 1 363 ? -7.492 -35.875 -4.328 1 95.5 363 LEU A O 1
ATOM 2901 N N . ALA A 1 364 ? -6.277 -34.094 -3.646 1 95.38 364 ALA A N 1
ATOM 2902 C CA . ALA A 1 364 ? -5.004 -34.625 -4.125 1 95.38 364 ALA A CA 1
ATOM 2903 C C . ALA A 1 364 ? -4.641 -35.938 -3.402 1 95.38 364 ALA A C 1
ATOM 2905 O O . ALA A 1 364 ? -4.84 -36.031 -2.191 1 95.38 364 ALA A O 1
ATOM 2906 N N . GLU A 1 365 ? -4.215 -36.906 -4.109 1 97.31 365 GLU A N 1
ATOM 2907 C CA . GLU A 1 365 ? -3.705 -38.188 -3.641 1 97.31 365 GLU A CA 1
ATOM 2908 C C . GLU A 1 365 ? -2.41 -38.562 -4.355 1 97.31 365 GLU A C 1
ATOM 2910 O O . GLU A 1 365 ? -2.047 -37.938 -5.355 1 97.31 365 GLU A O 1
ATOM 2915 N N . ILE A 1 366 ? -1.776 -39.531 -3.85 1 98.06 366 ILE A N 1
ATOM 2916 C CA . ILE A 1 366 ? -0.579 -40.062 -4.496 1 98.06 366 ILE A CA 1
ATOM 2917 C C . ILE A 1 366 ? -0.954 -41.219 -5.406 1 98.06 366 ILE A C 1
ATOM 2919 O O . ILE A 1 366 ? -1.713 -42.125 -5.008 1 98.06 366 ILE A O 1
ATOM 2923 N N . TYR A 1 367 ? -0.481 -41.156 -6.621 1 98.19 367 TYR A N 1
ATOM 2924 C CA . TYR A 1 367 ? -0.702 -42.219 -7.613 1 98.19 367 TYR A CA 1
ATOM 2925 C C . TYR A 1 367 ? 0.621 -42.719 -8.164 1 98.19 367 TYR A C 1
ATOM 2927 O O . TYR A 1 367 ? 1.616 -42 -8.188 1 98.19 367 TYR A O 1
ATOM 2935 N N . SER A 1 368 ? 0.621 -44 -8.57 1 98.25 368 SER A N 1
ATOM 2936 C CA . SER A 1 368 ? 1.655 -44.531 -9.461 1 98.25 368 SER A CA 1
ATOM 2937 C C . SER A 1 368 ? 1.133 -44.688 -10.883 1 98.25 368 SER A C 1
ATOM 2939 O O . SER A 1 368 ? -0.022 -45.062 -11.086 1 98.25 368 SER A O 1
ATOM 2941 N N . ILE A 1 369 ? 1.941 -44.344 -11.867 1 98.25 369 ILE A N 1
ATOM 2942 C CA . ILE A 1 369 ? 1.594 -44.469 -13.281 1 98.25 369 ILE A CA 1
ATOM 2943 C C . ILE A 1 369 ? 2.65 -45.281 -14.016 1 98.25 369 ILE A C 1
ATOM 2945 O O . ILE A 1 369 ? 3.84 -44.969 -13.969 1 98.25 369 ILE A O 1
ATOM 2949 N N . ASP A 1 370 ? 2.238 -46.344 -14.664 1 98.19 370 ASP A N 1
ATOM 2950 C CA . ASP A 1 370 ? 3.129 -47.062 -15.57 1 98.19 370 ASP A CA 1
ATOM 2951 C C . ASP A 1 370 ? 3.412 -46.25 -16.828 1 98.19 370 ASP A C 1
ATOM 2953 O O . ASP A 1 370 ? 2.5 -45.969 -17.609 1 98.19 370 ASP A O 1
ATOM 2957 N N . MET A 1 371 ? 4.605 -45.969 -17.062 1 96.94 371 MET A N 1
ATOM 2958 C CA . MET A 1 371 ? 4.949 -45.031 -18.125 1 96.94 371 MET A CA 1
ATOM 2959 C C . MET A 1 371 ? 4.777 -45.625 -19.5 1 96.94 371 MET A C 1
ATOM 2961 O O . MET A 1 371 ? 4.703 -44.938 -20.5 1 96.94 371 MET A O 1
ATOM 2965 N N . THR A 1 372 ? 4.766 -46.906 -19.547 1 96 372 THR A N 1
ATOM 2966 C CA . THR A 1 372 ? 4.594 -47.594 -20.828 1 96 372 THR A CA 1
ATOM 2967 C C . THR A 1 372 ? 3.115 -47.688 -21.188 1 96 372 THR A C 1
ATOM 2969 O O . THR A 1 372 ? 2.729 -47.375 -22.312 1 96 372 THR A O 1
ATOM 2972 N N . THR A 1 373 ? 2.271 -48 -20.203 1 96.81 373 THR A N 1
ATOM 2973 C CA . THR A 1 373 ? 0.866 -48.281 -20.484 1 96.81 373 THR A CA 1
ATOM 2974 C C . THR A 1 373 ? 0.004 -47.062 -20.141 1 96.81 373 THR A C 1
ATOM 2976 O O . THR A 1 373 ? -1.133 -46.938 -20.594 1 96.81 373 THR A O 1
ATOM 2979 N N . GLY A 1 374 ? 0.51 -46.312 -19.344 1 96.25 374 GLY A N 1
ATOM 2980 C CA . GLY A 1 374 ? -0.282 -45.188 -18.859 1 96.25 374 GLY A CA 1
ATOM 2981 C C . GLY A 1 374 ? -1.244 -45.562 -17.75 1 96.25 374 GLY A C 1
ATOM 2982 O O . GLY A 1 374 ? -2.012 -44.719 -17.266 1 96.25 374 GLY A O 1
ATOM 2983 N N . THR A 1 375 ? -1.183 -46.781 -17.281 1 96.88 375 THR A N 1
ATOM 2984 C CA . THR A 1 375 ? -2.09 -47.281 -16.25 1 96.88 375 THR A CA 1
ATOM 2985 C C . THR A 1 375 ? -1.757 -46.656 -14.891 1 96.88 375 THR A C 1
ATOM 2987 O O . THR A 1 375 ? -0.587 -46.562 -14.508 1 96.88 375 THR A O 1
ATOM 2990 N N . MET A 1 376 ? -2.826 -46.25 -14.242 1 97 376 MET A N 1
ATOM 2991 C CA . MET A 1 376 ? -2.664 -45.562 -12.969 1 97 376 MET A CA 1
ATOM 2992 C C . MET A 1 376 ? -3.17 -46.406 -11.812 1 97 376 MET A C 1
ATOM 2994 O O . MET A 1 376 ? -4.164 -47.125 -11.953 1 97 376 MET A O 1
ATOM 2998 N N . LYS A 1 377 ? -2.502 -46.312 -10.68 1 97.69 377 LYS A N 1
ATOM 2999 C CA . LYS A 1 377 ? -2.932 -46.906 -9.422 1 97.69 377 LYS A CA 1
ATOM 3000 C C . LYS A 1 377 ? -2.924 -45.875 -8.289 1 97.69 377 LYS A C 1
ATOM 3002 O O . LYS A 1 377 ? -1.907 -45.219 -8.039 1 97.69 377 LYS A O 1
ATOM 3007 N N . LYS A 1 378 ? -4.094 -45.719 -7.586 1 97.56 378 LYS A N 1
ATOM 3008 C CA . LYS A 1 378 ? -4.172 -44.875 -6.406 1 97.56 378 LYS A CA 1
ATOM 3009 C C . LYS A 1 378 ? -3.477 -45.5 -5.211 1 97.56 378 LYS A C 1
ATOM 3011 O O . LYS A 1 378 ? -3.811 -46.625 -4.816 1 97.56 378 LYS A O 1
ATOM 3016 N N . MET A 1 379 ? -2.549 -44.781 -4.609 1 98.12 379 MET A N 1
ATOM 3017 C CA . MET A 1 379 ? -1.718 -45.375 -3.564 1 98.12 379 MET A CA 1
ATOM 3018 C C . MET A 1 379 ? -2.16 -44.906 -2.184 1 98.12 379 MET A C 1
ATOM 3020 O O . MET A 1 379 ? -1.784 -45.5 -1.17 1 98.12 379 MET A O 1
ATOM 3024 N N . THR A 1 380 ? -2.852 -43.812 -2.119 1 97.75 380 THR A N 1
ATOM 3025 C CA . THR A 1 380 ? -3.277 -43.25 -0.838 1 97.75 380 THR A CA 1
ATOM 3026 C C . THR A 1 380 ? -4.77 -42.969 -0.851 1 97.75 380 THR A C 1
ATOM 3028 O O . THR A 1 380 ? -5.406 -43 -1.905 1 97.75 380 THR A O 1
ATOM 3031 N N . ALA A 1 381 ? -5.359 -42.656 0.318 1 96.62 381 ALA A N 1
ATOM 3032 C CA . ALA A 1 381 ? -6.758 -42.281 0.492 1 96.62 381 ALA A CA 1
ATOM 3033 C C . ALA A 1 381 ? -6.906 -41.219 1.579 1 96.62 381 ALA A C 1
ATOM 3035 O O . ALA A 1 381 ? -7.711 -41.375 2.502 1 96.62 381 ALA A O 1
ATOM 3036 N N . PHE A 1 382 ? -6.148 -40.188 1.421 1 96.44 382 PHE A N 1
ATOM 3037 C CA . PHE A 1 382 ? -6.133 -39.125 2.408 1 96.44 382 PHE A CA 1
ATOM 3038 C C . PHE A 1 382 ? -7.504 -38.469 2.527 1 96.44 382 PHE A C 1
ATOM 3040 O O . PHE A 1 382 ? -7.906 -38.062 3.615 1 96.44 382 PHE A O 1
ATOM 3047 N N . SER A 1 383 ? -8.195 -38.344 1.451 1 94.31 383 SER A N 1
ATOM 3048 C CA . SER A 1 383 ? -9.414 -37.531 1.386 1 94.31 383 SER A CA 1
ATOM 3049 C C . SER A 1 383 ? -10.648 -38.375 1.687 1 94.31 383 SER A C 1
ATOM 3051 O O . SER A 1 383 ? -11.742 -37.844 1.872 1 94.31 383 SER A O 1
ATOM 3053 N N . LYS A 1 384 ? -10.531 -39.625 1.743 1 95.69 384 LYS A N 1
ATOM 3054 C CA . LYS A 1 384 ? -11.672 -40.531 1.838 1 95.69 384 LYS A CA 1
ATOM 3055 C C . LYS A 1 384 ? -12.516 -40.219 3.066 1 95.69 384 LYS A C 1
ATOM 3057 O O . LYS A 1 384 ? -13.742 -40.094 2.971 1 95.69 384 LYS A O 1
ATOM 3062 N N . PRO A 1 385 ? -11.945 -40.062 4.23 1 96 385 PRO A N 1
ATOM 3063 C CA . PRO A 1 385 ? -12.789 -39.781 5.395 1 96 385 PRO A CA 1
ATOM 3064 C C . PRO A 1 385 ? -13.641 -38.531 5.203 1 96 385 PRO A C 1
ATOM 3066 O O . PRO A 1 385 ? -14.805 -38.5 5.613 1 96 385 PRO A O 1
ATOM 3069 N N . TYR A 1 386 ? -13.07 -37.531 4.602 1 96.38 386 TYR A N 1
ATOM 3070 C CA . TYR A 1 386 ? -13.805 -36.312 4.363 1 96.38 386 TYR A CA 1
ATOM 3071 C C . TYR A 1 386 ? -14.883 -36.5 3.307 1 96.38 386 TYR A C 1
ATOM 3073 O O . TYR A 1 386 ? -16.031 -36.094 3.494 1 96.38 386 TYR A O 1
ATOM 3081 N N . LEU A 1 387 ? -14.562 -37.125 2.201 1 95.94 387 LEU A N 1
ATOM 3082 C CA . LEU A 1 387 ? -15.469 -37.25 1.071 1 95.94 387 LEU A CA 1
ATOM 3083 C C . LEU A 1 387 ? -16.594 -38.25 1.405 1 95.94 387 LEU A C 1
ATOM 3085 O O . LEU A 1 387 ? -17.656 -38.219 0.776 1 95.94 387 LEU A O 1
ATOM 3089 N N . ASP A 1 388 ? -16.344 -39.125 2.387 1 96.19 388 ASP A N 1
ATOM 3090 C CA . ASP A 1 388 ? -17.375 -40.062 2.822 1 96.19 388 ASP A CA 1
ATOM 3091 C C . ASP A 1 388 ? -18.5 -39.344 3.562 1 96.19 388 ASP A C 1
ATOM 3093 O O . ASP A 1 388 ? -19.625 -39.844 3.643 1 96.19 388 ASP A O 1
ATOM 3097 N N . THR A 1 389 ? -18.234 -38.156 4.043 1 97.12 389 THR A N 1
ATOM 3098 C CA . THR A 1 389 ? -19.203 -37.5 4.902 1 97.12 389 THR A CA 1
ATOM 3099 C C . THR A 1 389 ? -19.734 -36.219 4.238 1 97.12 389 THR A C 1
ATOM 3101 O O . THR A 1 389 ? -20.688 -35.594 4.73 1 97.12 389 THR A O 1
ATOM 3104 N N . HIS A 1 390 ? -19.188 -35.812 3.148 1 97.5 390 HIS A N 1
ATOM 3105 C CA . HIS A 1 390 ? -19.578 -34.562 2.531 1 97.5 390 HIS A CA 1
ATOM 3106 C C . HIS A 1 390 ? -20.078 -34.781 1.11 1 97.5 390 HIS A C 1
ATOM 3108 O O . HIS A 1 390 ? -19.562 -35.594 0.376 1 97.5 390 HIS A O 1
ATOM 3114 N N . LYS A 1 391 ? -21.078 -33.969 0.705 1 97.06 391 LYS A N 1
ATOM 3115 C CA . LYS A 1 391 ? -21.625 -34 -0.649 1 97.06 391 LYS A CA 1
ATOM 3116 C C . LYS A 1 391 ? -20.781 -33.156 -1.6 1 97.06 391 LYS A C 1
ATOM 3118 O O . LYS A 1 391 ? -20.453 -32 -1.299 1 97.06 391 LYS A O 1
ATOM 3123 N N . VAL A 1 392 ? -20.422 -33.781 -2.662 1 97.25 392 VAL A N 1
ATOM 3124 C CA . VAL A 1 392 ? -19.688 -33.062 -3.705 1 97.25 392 VAL A CA 1
ATOM 3125 C C . VAL A 1 392 ? -20.531 -33 -4.973 1 97.25 392 VAL A C 1
ATOM 3127 O O . VAL A 1 392 ? -21.047 -34.031 -5.449 1 97.25 392 VAL A O 1
ATOM 3130 N N . SER A 1 393 ? -20.781 -31.781 -5.434 1 97.81 393 SER A N 1
ATOM 3131 C CA . SER A 1 393 ? -21.469 -31.594 -6.711 1 97.81 393 SER A CA 1
ATOM 3132 C C . SER A 1 393 ? -20.5 -31.703 -7.879 1 97.81 393 SER A C 1
ATOM 3134 O O . SER A 1 393 ? -19.484 -31 -7.926 1 97.81 393 SER A O 1
ATOM 3136 N N . LEU A 1 394 ? -20.766 -32.531 -8.852 1 97.56 394 LEU A N 1
ATOM 3137 C CA . LEU A 1 394 ? -19.828 -32.844 -9.922 1 97.56 394 LEU A CA 1
ATOM 3138 C C . LEU A 1 394 ? -20.078 -31.938 -11.133 1 97.56 394 LEU A C 1
ATOM 3140 O O . LEU A 1 394 ? -21.219 -31.641 -11.477 1 97.56 394 LEU A O 1
ATOM 3144 N N . PRO A 1 395 ? -19.031 -31.484 -11.766 1 97.62 395 PRO A N 1
ATOM 3145 C CA . PRO A 1 395 ? -19.172 -30.672 -12.984 1 97.62 395 PRO A CA 1
ATOM 3146 C C . PRO A 1 395 ? -19.594 -31.5 -14.195 1 97.62 395 PRO A C 1
ATOM 3148 O O . PRO A 1 395 ? -19.156 -32.656 -14.352 1 97.62 395 PRO A O 1
ATOM 3151 N N . GLU A 1 396 ? -20.422 -30.922 -14.938 1 98 396 GLU A N 1
ATOM 3152 C CA . GLU A 1 396 ? -20.703 -31.406 -16.281 1 98 396 GLU A CA 1
ATOM 3153 C C . GLU A 1 396 ? -19.922 -30.625 -17.328 1 98 396 GLU A C 1
ATOM 3155 O O . GLU A 1 396 ? -20 -29.406 -17.375 1 98 396 GLU A O 1
ATOM 3160 N N . LYS A 1 397 ? -19.188 -31.391 -18.109 1 97.31 397 LYS A N 1
ATOM 3161 C CA . LYS A 1 397 ? -18.438 -30.734 -19.172 1 97.31 397 LYS A CA 1
ATOM 3162 C C . LYS A 1 397 ? -19.344 -30.25 -20.281 1 97.31 397 LYS A C 1
ATOM 3164 O O . LYS A 1 397 ? -20.312 -30.922 -20.656 1 97.31 397 LYS A O 1
ATOM 3169 N N . LEU A 1 398 ? -19.062 -29.047 -20.75 1 97.69 398 LEU A N 1
ATOM 3170 C CA . LEU A 1 398 ? -19.797 -28.422 -21.828 1 97.69 398 LEU A CA 1
ATOM 3171 C C . LEU A 1 398 ? -18.859 -27.766 -22.828 1 97.69 398 LEU A C 1
ATOM 3173 O O . LEU A 1 398 ? -18.047 -26.922 -22.469 1 97.69 398 LEU A O 1
ATOM 3177 N N . THR A 1 399 ? -18.859 -28.266 -24.078 1 97.81 399 THR A N 1
ATOM 3178 C CA . THR A 1 399 ? -18.109 -27.641 -25.156 1 97.81 399 THR A CA 1
ATOM 3179 C C . THR A 1 399 ? -19.047 -27.016 -26.188 1 97.81 399 THR A C 1
ATOM 3181 O O . THR A 1 399 ? -20.062 -27.609 -26.547 1 97.81 399 THR A O 1
ATOM 3184 N N . PHE A 1 400 ? -18.734 -25.797 -26.625 1 97.75 400 PHE A N 1
ATOM 3185 C CA . PHE A 1 400 ? -19.531 -25.141 -27.656 1 97.75 400 PHE A CA 1
ATOM 3186 C C . PHE A 1 400 ? -18.641 -24.438 -28.672 1 97.75 400 PHE A C 1
ATOM 3188 O O . PHE A 1 400 ? -17.438 -24.25 -28.422 1 97.75 400 PHE A O 1
ATOM 3195 N N . VAL A 1 401 ? -19.188 -24.141 -29.812 1 98.06 401 VAL A N 1
ATOM 3196 C CA . VAL A 1 401 ? -18.5 -23.375 -30.844 1 98.06 401 VAL A CA 1
ATOM 3197 C C . VAL A 1 401 ? -18.953 -21.922 -30.812 1 98.06 401 VAL A C 1
ATOM 3199 O O . VAL A 1 401 ? -20.141 -21.641 -31.031 1 98.06 401 VAL A O 1
ATOM 3202 N N . ALA A 1 402 ? -18 -21.109 -30.547 1 97.88 402 ALA A N 1
ATOM 3203 C CA . ALA A 1 402 ? -18.297 -19.672 -30.469 1 97.88 402 ALA A CA 1
ATOM 3204 C C . ALA A 1 402 ? -18.578 -19.094 -31.859 1 97.88 402 ALA A C 1
ATOM 3206 O O . ALA A 1 402 ? -18.344 -19.766 -32.875 1 97.88 402 ALA A O 1
ATOM 3207 N N . LYS A 1 403 ? -19.062 -17.859 -31.891 1 97.25 403 LYS A N 1
ATOM 3208 C CA . LYS A 1 403 ? -19.422 -17.188 -33.125 1 97.25 403 LYS A CA 1
ATOM 3209 C C . LYS A 1 403 ? -18.203 -17.016 -34.031 1 97.25 403 LYS A C 1
ATOM 3211 O O . LYS A 1 403 ? -18.328 -17.031 -35.25 1 97.25 403 LYS A O 1
ATOM 3216 N N . ASN A 1 404 ? -17.062 -16.906 -33.438 1 96.81 404 ASN A N 1
ATOM 3217 C CA . ASN A 1 404 ? -15.844 -16.75 -34.219 1 96.81 404 ASN A CA 1
ATOM 3218 C C . ASN A 1 404 ? -15.281 -18.094 -34.656 1 96.81 404 ASN A C 1
ATOM 3220 O O . ASN A 1 404 ? -14.125 -18.172 -35.094 1 96.81 404 ASN A O 1
ATOM 3224 N N . LYS A 1 405 ? -15.969 -19.156 -34.375 1 97.19 405 LYS A N 1
ATOM 3225 C CA . LYS A 1 405 ? -15.703 -20.516 -34.844 1 97.19 405 LYS A CA 1
ATOM 3226 C C . LYS A 1 405 ? -14.672 -21.219 -33.969 1 97.19 405 LYS A C 1
ATOM 3228 O O . LYS A 1 405 ? -14.211 -22.312 -34.281 1 97.19 405 LYS A O 1
ATOM 3233 N N . GLU A 1 406 ? -14.359 -20.688 -32.875 1 97.38 406 GLU A N 1
ATOM 3234 C CA . GLU A 1 406 ? -13.469 -21.344 -31.922 1 97.38 406 GLU A CA 1
ATOM 3235 C C . GLU A 1 406 ? -14.25 -22.25 -30.984 1 97.38 406 GLU A C 1
ATOM 3237 O O . GLU A 1 406 ? -15.375 -21.922 -30.594 1 97.38 406 GLU A O 1
ATOM 3242 N N . GLU A 1 407 ? -13.641 -23.375 -30.672 1 97.5 407 GLU A N 1
ATOM 3243 C CA . GLU A 1 407 ? -14.219 -24.266 -29.656 1 97.5 407 GLU A CA 1
ATOM 3244 C C . GLU A 1 407 ? -13.844 -23.812 -28.25 1 97.5 407 GLU A C 1
ATOM 3246 O O . GLU A 1 407 ? -12.672 -23.562 -27.969 1 97.5 407 GLU A O 1
ATOM 3251 N N . VAL A 1 408 ? -14.82 -23.703 -27.438 1 98.06 408 VAL A N 1
ATOM 3252 C CA . VAL A 1 408 ? -14.625 -23.281 -26.062 1 98.06 408 VAL A CA 1
ATOM 3253 C C . VAL A 1 408 ? -15.125 -24.375 -25.109 1 98.06 408 VAL A C 1
ATOM 3255 O O . VAL A 1 408 ? -16.266 -24.828 -25.219 1 98.06 408 VAL A O 1
ATOM 3258 N N . ASP A 1 409 ? -14.211 -24.828 -24.234 1 98.19 409 ASP A N 1
ATOM 3259 C CA . ASP A 1 409 ? -14.562 -25.828 -23.234 1 98.19 409 ASP A CA 1
ATOM 3260 C C . ASP A 1 409 ? -14.961 -25.156 -21.922 1 98.19 409 ASP A C 1
ATOM 3262 O O . ASP A 1 409 ? -14.359 -24.156 -21.516 1 98.19 409 ASP A O 1
ATOM 3266 N N . GLY A 1 410 ? -16 -25.719 -21.297 1 98.12 410 GLY A N 1
ATOM 3267 C CA . GLY A 1 410 ? -16.422 -25.234 -19.984 1 98.12 410 GLY A CA 1
ATOM 3268 C C . GLY A 1 410 ? -17.078 -26.297 -19.141 1 98.12 410 GLY A C 1
ATOM 3269 O O . GLY A 1 410 ? -17.031 -27.484 -19.469 1 98.12 410 GLY A O 1
ATOM 3270 N N . PHE A 1 411 ? -17.562 -25.828 -17.984 1 98.56 411 PHE A N 1
ATOM 3271 C CA . PHE A 1 411 ? -18.156 -26.719 -17 1 98.56 411 PHE A CA 1
ATOM 3272 C C . PHE A 1 411 ? -19.359 -26.078 -16.344 1 98.56 411 PHE A C 1
ATOM 3274 O O . PHE A 1 411 ? -19.406 -24.844 -16.203 1 98.56 411 PHE A O 1
ATOM 3281 N N . VAL A 1 412 ? -20.312 -26.891 -16 1 98.81 412 VAL A N 1
ATOM 3282 C CA . VAL A 1 412 ? -21.469 -26.5 -15.203 1 98.81 412 VAL A CA 1
ATOM 3283 C C . VAL A 1 412 ? -21.594 -27.406 -13.977 1 98.81 412 VAL A C 1
ATOM 3285 O O . VAL A 1 412 ? -21.641 -28.625 -14.109 1 98.81 412 VAL A O 1
ATOM 3288 N N . ILE A 1 413 ? -21.578 -26.812 -12.82 1 98.75 413 ILE A N 1
ATOM 3289 C CA . ILE A 1 413 ? -21.812 -27.547 -11.578 1 98.75 413 ILE A CA 1
ATOM 3290 C C . ILE A 1 413 ? -23.203 -27.203 -11.039 1 98.75 413 ILE A C 1
ATOM 3292 O O . ILE A 1 413 ? -23.484 -26.047 -10.703 1 98.75 413 ILE A O 1
ATOM 3296 N N . PRO A 1 414 ? -24.094 -28.156 -10.938 1 98.5 414 PRO A N 1
ATOM 3297 C CA . PRO A 1 414 ? -25.422 -27.875 -10.398 1 98.5 414 PRO A CA 1
ATOM 3298 C C . PRO A 1 414 ? -25.406 -27.656 -8.883 1 98.5 414 PRO A C 1
ATOM 3300 O O . PRO A 1 414 ? -24.5 -28.109 -8.203 1 98.5 414 PRO A O 1
ATOM 3303 N N . PRO A 1 415 ? -26.484 -26.953 -8.367 1 98.38 415 PRO A N 1
ATOM 3304 C CA . PRO A 1 415 ? -26.594 -26.875 -6.91 1 98.38 415 PRO A CA 1
ATOM 3305 C C . PRO A 1 415 ? -26.75 -28.25 -6.258 1 98.38 415 PRO A C 1
ATOM 3307 O O . PRO A 1 415 ? -27.391 -29.141 -6.824 1 98.38 415 PRO A O 1
ATOM 3310 N N . ILE A 1 416 ? -26.125 -28.328 -5.105 1 96.81 416 ILE A N 1
ATOM 3311 C CA . ILE A 1 416 ? -26.328 -29.547 -4.336 1 96.81 416 ILE A CA 1
ATOM 3312 C C . ILE A 1 416 ? -27.828 -29.75 -4.07 1 96.81 416 ILE A C 1
ATOM 3314 O O . ILE A 1 416 ? -28.516 -28.812 -3.662 1 96.81 416 ILE A O 1
ATOM 3318 N N . ASP A 1 417 ? -28.375 -30.891 -4.406 1 94.5 417 ASP A N 1
ATOM 3319 C CA . ASP A 1 417 ? -29.75 -31.312 -4.156 1 94.5 417 ASP A CA 1
ATOM 3320 C C . ASP A 1 417 ? -30.719 -30.562 -5.062 1 94.5 417 ASP A C 1
ATOM 3322 O O . ASP A 1 417 ? -31.875 -30.312 -4.68 1 94.5 417 ASP A O 1
ATOM 3326 N N . ALA A 1 418 ? -30.219 -30.125 -6.23 1 95.94 418 ALA A N 1
ATOM 3327 C CA . ALA A 1 418 ? -31.094 -29.469 -7.199 1 95.94 418 ALA A CA 1
ATOM 3328 C C . ALA A 1 418 ? -32.281 -30.344 -7.547 1 95.94 418 ALA A C 1
ATOM 3330 O O . ALA A 1 418 ? -32.156 -31.562 -7.688 1 95.94 418 ALA A O 1
ATOM 3331 N N . LYS A 1 419 ? -33.375 -29.703 -7.723 1 96.06 419 LYS A N 1
ATOM 3332 C CA . LYS A 1 419 ? -34.625 -30.406 -8.07 1 96.06 419 LYS A CA 1
ATOM 3333 C C . LYS A 1 419 ? -35 -30.109 -9.516 1 96.06 419 LYS A C 1
ATOM 3335 O O . LYS A 1 419 ? -34.875 -28.984 -9.992 1 96.06 419 LYS A O 1
ATOM 3340 N N . GLU A 1 420 ? -35.531 -31.172 -10.078 1 93.06 420 GLU A N 1
ATOM 3341 C CA . GLU A 1 420 ? -36 -31.016 -11.453 1 93.06 420 GLU A CA 1
ATOM 3342 C C . GLU A 1 420 ? -37.188 -30.031 -11.516 1 93.06 420 GLU A C 1
ATOM 3344 O O . GLU A 1 420 ? -38.062 -30.047 -10.672 1 93.06 420 GLU A O 1
ATOM 3349 N N . GLY A 1 421 ? -37.062 -29.125 -12.445 1 94.19 421 GLY A N 1
ATOM 3350 C CA . GLY A 1 421 ? -38.156 -28.172 -12.656 1 94.19 421 GLY A CA 1
ATOM 3351 C C . GLY A 1 421 ? -37.969 -26.875 -11.891 1 94.19 421 GLY A C 1
ATOM 3352 O O . GLY A 1 421 ? -38.656 -25.891 -12.141 1 94.19 421 GLY A O 1
ATOM 3353 N N . GLU A 1 422 ? -37.062 -26.875 -10.984 1 96.75 422 GLU A N 1
ATOM 3354 C CA . GLU A 1 422 ? -36.781 -25.656 -10.234 1 96.75 422 GLU A CA 1
ATOM 3355 C C . GLU A 1 422 ? -35.656 -24.844 -10.883 1 96.75 422 GLU A C 1
ATOM 3357 O O . GLU A 1 422 ? -34.812 -25.391 -11.594 1 96.75 422 GLU A O 1
ATOM 3362 N N . LYS A 1 423 ? -35.781 -23.531 -10.648 1 98 423 LYS A N 1
ATOM 3363 C CA . LYS A 1 423 ? -34.75 -22.625 -11.164 1 98 423 LYS A CA 1
ATOM 3364 C C . LYS A 1 423 ? -33.844 -22.125 -10.039 1 98 423 LYS A C 1
ATOM 3366 O O . LYS A 1 423 ? -34.312 -21.875 -8.922 1 98 423 LYS A O 1
ATOM 3371 N N . TYR A 1 424 ? -32.625 -22.031 -10.344 1 98.75 424 TYR A N 1
ATOM 3372 C CA . TYR A 1 424 ? -31.625 -21.609 -9.383 1 98.75 424 TYR A CA 1
ATOM 3373 C C . TYR A 1 424 ? -30.75 -20.5 -9.961 1 98.75 424 TYR A C 1
ATOM 3375 O O . TYR A 1 424 ? -30.562 -20.422 -11.18 1 98.75 424 TYR A O 1
ATOM 3383 N N . PRO A 1 425 ? -30.188 -19.578 -9.102 1 98.75 425 PRO A N 1
ATOM 3384 C CA . PRO A 1 425 ? -29.188 -18.641 -9.586 1 98.75 425 PRO A CA 1
ATOM 3385 C C . PRO A 1 425 ? -27.922 -19.328 -10.109 1 98.75 425 PRO A C 1
ATOM 3387 O O . PRO A 1 425 ? -27.703 -20.5 -9.812 1 98.75 425 PRO A O 1
ATOM 3390 N N . ALA A 1 426 ? -27.172 -18.625 -10.906 1 98.94 426 ALA A N 1
ATOM 3391 C CA . ALA A 1 426 ? -25.906 -19.141 -11.422 1 98.94 426 ALA A CA 1
ATOM 3392 C C . ALA A 1 426 ? -24.812 -18.094 -11.328 1 98.94 426 ALA A C 1
ATOM 3394 O O . ALA A 1 426 ? -25.062 -16.891 -11.5 1 98.94 426 ALA A O 1
ATOM 3395 N N . VAL A 1 427 ? -23.641 -18.531 -11.016 1 98.94 427 VAL A N 1
ATOM 3396 C CA . VAL A 1 427 ? -22.5 -17.641 -10.93 1 98.94 427 VAL A CA 1
ATOM 3397 C C . VAL A 1 427 ? -21.453 -18.062 -11.969 1 98.94 427 VAL A C 1
ATOM 3399 O O . VAL A 1 427 ? -21 -19.203 -11.992 1 98.94 427 VAL A O 1
ATOM 3402 N N . LEU A 1 428 ? -21.031 -17.141 -12.836 1 98.94 428 LEU A N 1
ATOM 3403 C CA . LEU A 1 428 ? -19.922 -17.297 -13.75 1 98.94 428 LEU A CA 1
ATOM 3404 C C . LEU A 1 428 ? -18.594 -17 -13.047 1 98.94 428 LEU A C 1
ATOM 3406 O O . LEU A 1 428 ? -18.391 -15.898 -12.539 1 98.94 428 LEU A O 1
ATOM 3410 N N . PHE A 1 429 ? -17.734 -18.016 -12.992 1 98.75 429 PHE A N 1
ATOM 3411 C CA . PHE A 1 429 ? -16.391 -17.797 -12.492 1 98.75 429 PHE A CA 1
ATOM 3412 C C . PHE A 1 429 ? -15.398 -17.672 -13.641 1 98.75 429 PHE A C 1
ATOM 3414 O O . PHE A 1 429 ? -15.477 -18.422 -14.617 1 98.75 429 PHE A O 1
ATOM 3421 N N . ILE A 1 430 ? -14.477 -16.719 -13.516 1 98.56 430 ILE A N 1
ATOM 3422 C CA . ILE A 1 430 ? -13.469 -16.469 -14.539 1 98.56 430 ILE A CA 1
ATOM 3423 C C . ILE A 1 430 ? -12.07 -16.656 -13.953 1 98.56 430 ILE A C 1
ATOM 3425 O O . ILE A 1 430 ? -11.742 -16.078 -12.914 1 98.56 430 ILE A O 1
ATOM 3429 N N . HIS A 1 431 ? -11.242 -17.484 -14.547 1 96.56 431 HIS A N 1
ATOM 3430 C CA . HIS A 1 431 ? -9.922 -17.797 -14.023 1 96.56 431 HIS A CA 1
ATOM 3431 C C . HIS A 1 431 ? -8.938 -16.656 -14.289 1 96.56 431 HIS A C 1
ATOM 3433 O O . HIS A 1 431 ? -9.266 -15.703 -15.008 1 96.56 431 HIS A O 1
ATOM 3439 N N . GLY A 1 432 ? -7.734 -16.75 -13.648 1 93.81 432 GLY A N 1
ATOM 3440 C CA . GLY A 1 432 ? -6.668 -15.797 -13.898 1 93.81 432 GLY A CA 1
ATOM 3441 C C . GLY A 1 432 ? -5.984 -16 -15.242 1 93.81 432 GLY A C 1
ATOM 3442 O O . GLY A 1 432 ? -6.387 -16.875 -16.016 1 93.81 432 GLY A O 1
ATOM 3443 N N . GLY A 1 433 ? -4.898 -15.18 -15.469 1 86.62 433 GLY A N 1
ATOM 3444 C CA . GLY A 1 433 ? -4.168 -15.312 -16.719 1 86.62 433 GLY A CA 1
ATOM 3445 C C . GLY A 1 433 ? -4.238 -14.062 -17.578 1 86.62 433 GLY A C 1
ATOM 3446 O O . GLY A 1 433 ? -3.865 -12.977 -17.141 1 86.62 433 GLY A O 1
ATOM 3447 N N . PRO A 1 434 ? -4.555 -14.227 -18.781 1 84.81 434 PRO A N 1
ATOM 3448 C CA . PRO A 1 434 ? -5.504 -15.148 -19.406 1 84.81 434 PRO A CA 1
ATOM 3449 C C . PRO A 1 434 ? -4.859 -16.469 -19.812 1 84.81 434 PRO A C 1
ATOM 3451 O O . PRO A 1 434 ? -5.562 -17.453 -20.078 1 84.81 434 PRO A O 1
ATOM 3454 N N . LYS A 1 435 ? -3.527 -16.391 -19.969 1 89.31 435 LYS A N 1
ATOM 3455 C CA . LYS A 1 435 ? -2.852 -17.625 -20.328 1 89.31 435 LYS A CA 1
ATOM 3456 C C . LYS A 1 435 ? -2.893 -18.641 -19.188 1 89.31 435 LYS A C 1
ATOM 3458 O O . LYS A 1 435 ? -1.897 -18.828 -18.484 1 89.31 435 LYS A O 1
ATOM 3463 N N . TRP A 1 436 ? -4.008 -19.188 -18.969 1 92.31 436 TRP A N 1
ATOM 3464 C CA . TRP A 1 436 ? -4.344 -20.172 -17.953 1 92.31 436 TRP A CA 1
ATOM 3465 C C . TRP A 1 436 ? -5.535 -21.016 -18.375 1 92.31 436 TRP A C 1
ATOM 3467 O O . TRP A 1 436 ? -5.977 -20.938 -19.531 1 92.31 436 TRP A O 1
ATOM 3477 N N . ALA A 1 437 ? -5.969 -21.906 -17.5 1 94.81 437 ALA A N 1
ATOM 3478 C CA . ALA A 1 437 ? -7.102 -22.75 -17.875 1 94.81 437 ALA A CA 1
ATOM 3479 C C . ALA A 1 437 ? -7.77 -23.344 -16.641 1 94.81 437 ALA A C 1
ATOM 3481 O O . ALA A 1 437 ? -7.117 -23.578 -15.625 1 94.81 437 ALA A O 1
ATOM 3482 N N . TYR A 1 438 ? -9.094 -23.531 -16.781 1 96.06 438 TYR A N 1
ATOM 3483 C CA . TYR A 1 438 ? -9.852 -24.375 -15.859 1 96.06 438 TYR A CA 1
ATOM 3484 C C . TYR A 1 438 ? -9.867 -25.828 -16.328 1 96.06 438 TYR A C 1
ATOM 3486 O O . TYR A 1 438 ? -9.664 -26.094 -17.516 1 96.06 438 TYR A O 1
ATOM 3494 N N . GLY A 1 439 ? -10.031 -26.688 -15.398 1 95.25 439 GLY A N 1
ATOM 3495 C CA . GLY A 1 439 ? -10.203 -28.109 -15.688 1 95.25 439 GLY A CA 1
ATOM 3496 C C . GLY A 1 439 ? -11.195 -28.797 -14.758 1 95.25 439 GLY A C 1
ATOM 3497 O O . GLY A 1 439 ? -12.016 -28.125 -14.125 1 95.25 439 GLY A O 1
ATOM 3498 N N . TYR A 1 440 ? -11.242 -30.125 -14.883 1 95.19 440 TYR A N 1
ATOM 3499 C CA . TYR A 1 440 ? -12.109 -30.969 -14.062 1 95.19 440 TYR A CA 1
ATOM 3500 C C . TYR A 1 440 ? -11.438 -31.312 -12.742 1 95.19 440 TYR A C 1
ATOM 3502 O O . TYR A 1 440 ? -11.078 -32.469 -12.508 1 95.19 440 TYR A O 1
ATOM 3510 N N . MET A 1 441 ? -11.359 -30.359 -11.883 1 93.12 441 MET A N 1
ATOM 3511 C CA . MET A 1 441 ? -10.664 -30.578 -10.617 1 93.12 441 MET A CA 1
ATOM 3512 C C . MET A 1 441 ? -11.469 -30 -9.453 1 93.12 441 MET A C 1
ATOM 3514 O O . MET A 1 441 ? -12.117 -28.953 -9.602 1 93.12 441 MET A O 1
ATOM 3518 N N . PHE A 1 442 ? -11.336 -30.641 -8.336 1 95.5 442 PHE A N 1
ATOM 3519 C CA . PHE A 1 442 ? -12.039 -30.203 -7.129 1 95.5 442 PHE A CA 1
ATOM 3520 C C . PHE A 1 442 ? -11.641 -28.781 -6.75 1 95.5 442 PHE A C 1
ATOM 3522 O O . PHE A 1 442 ? -10.453 -28.484 -6.605 1 95.5 442 PHE A O 1
ATOM 3529 N N . THR A 1 443 ? -12.633 -27.922 -6.637 1 95.94 443 THR A N 1
ATOM 3530 C CA . THR A 1 443 ? -12.453 -26.547 -6.199 1 95.94 443 THR A CA 1
ATOM 3531 C C . THR A 1 443 ? -13.328 -26.234 -4.992 1 95.94 443 THR A C 1
ATOM 3533 O O . THR A 1 443 ? -14.562 -26.297 -5.078 1 95.94 443 THR A O 1
ATOM 3536 N N . HIS A 1 444 ? -12.672 -25.828 -3.936 1 97.44 444 HIS A N 1
ATOM 3537 C CA . HIS A 1 444 ? -13.344 -25.625 -2.66 1 97.44 444 HIS A CA 1
ATOM 3538 C C . HIS A 1 444 ? -14.414 -24.531 -2.775 1 97.44 444 HIS A C 1
ATOM 3540 O O . HIS A 1 444 ? -15.562 -24.734 -2.379 1 97.44 444 HIS A O 1
ATOM 3546 N N . LEU A 1 445 ? -14.086 -23.406 -3.311 1 98.12 445 LEU A N 1
ATOM 3547 C CA . LEU A 1 445 ? -15 -22.266 -3.396 1 98.12 445 LEU A CA 1
ATOM 3548 C C . LEU A 1 445 ? -16.234 -22.625 -4.207 1 98.12 445 LEU A C 1
ATOM 3550 O O . LEU A 1 445 ? -17.359 -22.25 -3.844 1 98.12 445 LEU A O 1
ATOM 3554 N N . LYS A 1 446 ? -16.062 -23.297 -5.309 1 98.06 446 LYS A N 1
ATOM 3555 C CA . LYS A 1 446 ? -17.203 -23.641 -6.16 1 98.06 446 LYS A CA 1
ATOM 3556 C C . LYS A 1 446 ? -18.172 -24.578 -5.426 1 98.06 446 LYS A C 1
ATOM 3558 O O . LYS A 1 446 ? -19.375 -24.484 -5.605 1 98.06 446 LYS A O 1
ATOM 3563 N N . GLN A 1 447 ? -17.609 -25.453 -4.609 1 98.12 447 GLN A N 1
ATOM 3564 C CA . GLN A 1 447 ? -18.469 -26.328 -3.811 1 98.12 447 GLN A CA 1
ATOM 3565 C C . GLN A 1 447 ? -19.219 -25.531 -2.75 1 98.12 447 GLN A C 1
ATOM 3567 O O . GLN A 1 447 ? -20.391 -25.828 -2.461 1 98.12 447 GLN A O 1
ATOM 3572 N N . CYS A 1 448 ? -18.547 -24.531 -2.152 1 98.44 448 CYS A N 1
ATOM 3573 C CA . CYS A 1 448 ? -19.25 -23.656 -1.207 1 98.44 448 CYS A CA 1
ATOM 3574 C C . CYS A 1 448 ? -20.422 -22.969 -1.872 1 98.44 448 CYS A C 1
ATOM 3576 O O . CYS A 1 448 ? -21.5 -22.844 -1.272 1 98.44 448 CYS A O 1
ATOM 3578 N N . VAL A 1 449 ? -20.266 -22.5 -3.084 1 98.69 449 VAL A N 1
ATOM 3579 C CA . VAL A 1 449 ? -21.297 -21.797 -3.818 1 98.69 449 VAL A CA 1
ATOM 3580 C C . VAL A 1 449 ? -22.453 -22.734 -4.141 1 98.69 449 VAL A C 1
ATOM 3582 O O . VAL A 1 449 ? -23.609 -22.406 -3.924 1 98.69 449 VAL A O 1
ATOM 3585 N N . THR A 1 450 ? -22.156 -23.969 -4.617 1 98.56 450 THR A N 1
ATOM 3586 C CA . THR A 1 450 ? -23.188 -24.938 -4.949 1 98.56 450 THR A CA 1
ATOM 3587 C C . THR A 1 450 ? -23.938 -25.375 -3.693 1 98.56 450 THR A C 1
ATOM 3589 O O . THR A 1 450 ? -25.141 -25.656 -3.75 1 98.56 450 THR A O 1
ATOM 3592 N N . SER A 1 451 ? -23.234 -25.375 -2.592 1 98.31 451 SER A N 1
ATOM 3593 C CA . SER A 1 451 ? -23.844 -25.734 -1.312 1 98.31 451 SER A CA 1
ATOM 3594 C C . SER A 1 451 ? -24.922 -24.719 -0.906 1 98.31 451 SER A C 1
ATOM 3596 O O . SER A 1 451 ? -25.781 -25.031 -0.076 1 98.31 451 SER A O 1
ATOM 3598 N N . LYS A 1 452 ? -24.875 -23.547 -1.477 1 97.81 452 LYS A N 1
ATOM 3599 C CA . LYS A 1 452 ? -25.844 -22.5 -1.158 1 97.81 452 LYS A CA 1
ATOM 3600 C C . LYS A 1 452 ? -26.938 -22.422 -2.217 1 97.81 452 LYS A C 1
ATOM 3602 O O . LYS A 1 452 ? -27.672 -21.438 -2.285 1 97.81 452 LYS A O 1
ATOM 3607 N N . GLY A 1 453 ? -27.016 -23.375 -3.059 1 98.06 453 GLY A N 1
ATOM 3608 C CA . GLY A 1 453 ? -28.141 -23.484 -3.984 1 98.06 453 GLY A CA 1
ATOM 3609 C C . GLY A 1 453 ? -27.938 -22.703 -5.266 1 98.06 453 GLY A C 1
ATOM 3610 O O . GLY A 1 453 ? -28.891 -22.156 -5.82 1 98.06 453 GLY A O 1
ATOM 3611 N N . MET A 1 454 ? -26.719 -22.641 -5.75 1 98.81 454 MET A N 1
ATOM 3612 C CA . MET A 1 454 ? -26.438 -21.906 -6.98 1 98.81 454 MET A CA 1
ATOM 3613 C C . MET A 1 454 ? -25.688 -22.781 -7.977 1 98.81 454 MET A C 1
ATOM 3615 O O . MET A 1 454 ? -24.828 -23.578 -7.59 1 98.81 454 MET A O 1
ATOM 3619 N N . TYR A 1 455 ? -25.969 -22.609 -9.234 1 98.81 455 TYR A N 1
ATOM 3620 C CA . TYR A 1 455 ? -25.125 -23.156 -10.281 1 98.81 455 TYR A CA 1
ATOM 3621 C C . TYR A 1 455 ? -23.766 -22.453 -10.32 1 98.81 455 TYR A C 1
ATOM 3623 O O . TYR A 1 455 ? -23.688 -21.25 -10.07 1 98.81 455 TYR A O 1
ATOM 3631 N N . VAL A 1 456 ? -22.781 -23.203 -10.57 1 98.88 456 VAL A N 1
ATOM 3632 C CA . VAL A 1 456 ? -21.484 -22.641 -10.93 1 98.88 456 VAL A CA 1
ATOM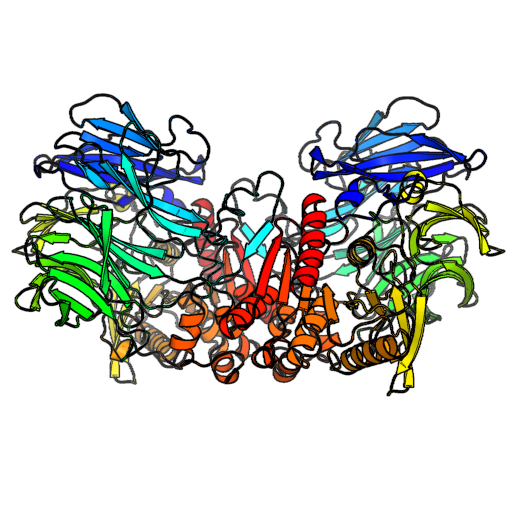 3633 C C . VAL A 1 456 ? -21.172 -22.953 -12.398 1 98.88 456 VAL A C 1
ATOM 3635 O O . VAL A 1 456 ? -21.25 -24.094 -12.828 1 98.88 456 VAL A O 1
ATOM 3638 N N . ILE A 1 457 ? -20.859 -21.906 -13.164 1 98.88 457 ILE A N 1
ATOM 3639 C CA . ILE A 1 457 ? -20.453 -22.109 -14.562 1 98.88 457 ILE A CA 1
ATOM 3640 C C . ILE A 1 457 ? -19.109 -21.438 -14.812 1 98.88 457 ILE A C 1
ATOM 3642 O O . ILE A 1 457 ? -18.812 -20.391 -14.242 1 98.88 457 ILE A O 1
ATOM 3646 N N . TYR A 1 458 ? -18.203 -22.078 -15.531 1 98.62 458 TYR A N 1
ATOM 3647 C CA . TYR A 1 458 ? -16.891 -21.547 -15.852 1 98.62 458 TYR A CA 1
ATOM 3648 C C . TYR A 1 458 ? -16.359 -22.156 -17.141 1 98.62 458 TYR A C 1
ATOM 3650 O O . TYR A 1 458 ? -16.703 -23.297 -17.5 1 98.62 458 TYR A O 1
ATOM 3658 N N . CYS A 1 459 ? -15.547 -21.422 -17.891 1 98.5 459 CYS A N 1
ATOM 3659 C CA . CYS A 1 459 ? -15.008 -21.906 -19.172 1 98.5 459 CYS A CA 1
ATOM 3660 C C . CYS A 1 459 ? -13.625 -21.328 -19.422 1 98.5 459 CYS A C 1
ATOM 3662 O O . CYS A 1 459 ? -13.102 -20.562 -18.594 1 98.5 459 CYS A O 1
ATOM 3664 N N . ASN A 1 460 ? -12.984 -21.828 -20.438 1 97.88 460 ASN A N 1
ATOM 3665 C CA . ASN A 1 460 ? -11.703 -21.312 -20.922 1 97.88 460 ASN A CA 1
ATOM 3666 C C . ASN A 1 460 ? -11.875 -20.453 -22.172 1 97.88 460 ASN A C 1
ATOM 3668 O O . ASN A 1 460 ? -11.852 -20.984 -23.281 1 97.88 460 ASN A O 1
ATOM 3672 N N . PRO A 1 461 ? -11.961 -19.156 -21.984 1 98 461 PRO A N 1
ATOM 3673 C CA . PRO A 1 461 ? -12.156 -18.281 -23.156 1 98 461 PRO A CA 1
ATOM 3674 C C . PRO A 1 461 ? -10.875 -18.094 -23.953 1 98 461 PRO A C 1
ATOM 3676 O O . PRO A 1 461 ? -9.797 -18.531 -23.531 1 98 461 PRO A O 1
ATOM 3679 N N . HIS A 1 462 ? -11.086 -17.453 -25.188 1 96.56 462 HIS A N 1
ATOM 3680 C CA . HIS A 1 462 ? -9.922 -17.062 -25.969 1 96.56 462 HIS A CA 1
ATOM 3681 C C . HIS A 1 462 ? -8.875 -16.375 -25.094 1 96.56 462 HIS A C 1
ATOM 3683 O O . HIS A 1 462 ? -9.219 -15.555 -24.234 1 96.56 462 HIS A O 1
ATOM 3689 N N . GLY A 1 463 ? -7.594 -16.688 -25.328 1 93.25 463 GLY A N 1
ATOM 3690 C CA . GLY A 1 463 ? -6.512 -16.266 -24.453 1 93.25 463 GLY A CA 1
ATOM 3691 C C . GLY A 1 463 ? -6.062 -17.359 -23.5 1 93.25 463 GLY A C 1
ATOM 3692 O O . GLY A 1 463 ? -4.973 -17.281 -22.938 1 93.25 463 GLY A O 1
ATOM 3693 N N . GLY A 1 464 ? -6.969 -18.359 -23.266 1 93.12 464 GLY A N 1
ATOM 3694 C CA . GLY A 1 464 ? -6.633 -19.516 -22.453 1 93.12 464 GLY A CA 1
ATOM 3695 C C . GLY A 1 464 ? -5.562 -20.391 -23.062 1 93.12 464 GLY A C 1
ATOM 3696 O O . GLY A 1 464 ? -5.355 -20.359 -24.281 1 93.12 464 GLY A O 1
ATOM 3697 N N . ASP A 1 465 ? -4.945 -21.203 -22.281 1 92.75 465 ASP A N 1
ATOM 3698 C CA . ASP A 1 465 ? -3.848 -22.047 -22.75 1 92.75 465 ASP A CA 1
ATOM 3699 C C . ASP A 1 465 ? -4.355 -23.422 -23.156 1 92.75 465 ASP A C 1
ATOM 3701 O O . ASP A 1 465 ? -5.469 -23.812 -22.797 1 92.75 465 ASP A O 1
ATOM 3705 N N . GLY A 1 466 ? -3.543 -24.141 -24.016 1 92 466 GLY A N 1
ATOM 3706 C CA . GLY A 1 466 ? -3.812 -25.531 -24.375 1 92 466 GLY A CA 1
ATOM 3707 C C . GLY A 1 466 ? -4.656 -25.656 -25.625 1 92 466 GLY A C 1
ATOM 3708 O O . GLY A 1 466 ? -5.078 -26.766 -25.984 1 92 466 GLY A O 1
ATOM 3709 N N . TYR A 1 467 ? -4.918 -24.547 -26.297 1 94 467 TYR A N 1
ATOM 3710 C CA . TYR A 1 467 ? -5.773 -24.578 -27.484 1 94 467 TYR A CA 1
ATOM 3711 C C . TYR A 1 467 ? -4.988 -24.188 -28.734 1 94 467 TYR A C 1
ATOM 3713 O O . TYR A 1 467 ? -5.559 -24.078 -29.828 1 94 467 TYR A O 1
ATOM 3721 N N . GLY A 1 468 ? -3.723 -23.922 -28.516 1 91.19 468 GLY A N 1
ATOM 3722 C CA . GLY A 1 468 ? -2.883 -23.531 -29.641 1 91.19 468 GLY A CA 1
ATOM 3723 C C . GLY A 1 468 ? -2.521 -22.047 -29.625 1 91.19 468 GLY A C 1
ATOM 3724 O O . GLY A 1 468 ? -3.15 -21.266 -28.922 1 91.19 468 GLY A O 1
ATOM 3725 N N . GLU A 1 469 ? -1.544 -21.688 -30.438 1 90.12 469 GLU A N 1
ATOM 3726 C CA . GLU A 1 469 ? -0.964 -20.344 -30.453 1 90.12 469 GLU A CA 1
ATOM 3727 C C . GLU A 1 469 ? -1.979 -19.312 -30.922 1 90.12 469 GLU A C 1
ATOM 3729 O O . GLU A 1 469 ? -1.994 -18.172 -30.422 1 90.12 469 GLU A O 1
ATOM 3734 N N . LYS A 1 470 ? -2.777 -19.672 -31.875 1 91 470 LYS A N 1
ATOM 3735 C CA . LYS A 1 470 ? -3.773 -18.734 -32.375 1 91 470 LYS A CA 1
ATOM 3736 C C . LYS A 1 470 ? -4.785 -18.375 -31.297 1 91 470 LYS A C 1
ATOM 3738 O O . LYS A 1 470 ? -5.23 -17.219 -31.219 1 91 470 LYS A O 1
ATOM 3743 N N . PHE A 1 471 ? -5.164 -19.344 -30.516 1 93.62 471 PHE A N 1
ATOM 3744 C CA . PHE A 1 471 ? -6.121 -19.141 -29.438 1 93.62 471 PHE A CA 1
ATOM 3745 C C . PHE A 1 471 ? -5.516 -18.281 -28.328 1 93.62 471 PHE A C 1
ATOM 3747 O O . PHE A 1 471 ? -6.246 -17.672 -27.547 1 93.62 471 PHE A O 1
ATOM 3754 N N . LEU A 1 472 ? -4.176 -18.172 -28.328 1 91.06 472 LEU A N 1
ATOM 3755 C CA . LEU A 1 472 ? -3.465 -17.453 -27.281 1 91.06 472 LEU A CA 1
ATOM 3756 C C . LEU A 1 472 ? -3.299 -15.977 -27.625 1 91.06 472 LEU A C 1
ATOM 3758 O O . LEU A 1 472 ? -2.98 -15.156 -26.766 1 91.06 472 LEU A O 1
ATOM 3762 N N . GLU A 1 473 ? -3.523 -15.602 -28.812 1 88.44 473 GLU A N 1
ATOM 3763 C CA . GLU A 1 473 ? -3.244 -14.242 -29.281 1 88.44 473 GLU A CA 1
ATOM 3764 C C . GLU A 1 473 ? -4.203 -13.242 -28.641 1 88.44 473 GLU A C 1
ATOM 3766 O O . GLU A 1 473 ? -5.406 -13.273 -28.906 1 88.44 473 GLU A O 1
ATOM 3771 N N . MET A 1 474 ? -3.658 -12.281 -27.875 1 88.75 474 MET A N 1
ATOM 3772 C CA . MET A 1 474 ? -4.516 -11.359 -27.141 1 88.75 474 MET A CA 1
ATOM 3773 C C . MET A 1 474 ? -4.039 -9.922 -27.297 1 88.75 474 MET A C 1
ATOM 3775 O O . MET A 1 474 ? -4.578 -9.008 -26.672 1 88.75 474 MET A O 1
ATOM 3779 N N . VAL A 1 475 ? -3.076 -9.625 -28.125 1 89.31 475 VAL A N 1
ATOM 3780 C CA . VAL A 1 475 ? -2.547 -8.273 -28.266 1 89.31 475 VAL A CA 1
ATOM 3781 C C . VAL A 1 475 ? -3.648 -7.332 -28.734 1 89.31 475 VAL A C 1
ATOM 3783 O O . VAL A 1 475 ? -4.25 -7.551 -29.797 1 89.31 475 VAL A O 1
ATOM 3786 N N . GLU A 1 476 ? -3.93 -6.332 -27.875 1 89.62 476 GLU A N 1
ATOM 3787 C CA . GLU A 1 476 ? -4.938 -5.301 -28.109 1 89.62 476 GLU A CA 1
ATOM 3788 C C . GLU A 1 476 ? -6.328 -5.914 -28.25 1 89.62 476 GLU A C 1
ATOM 3790 O O . GLU A 1 476 ? -7.172 -5.395 -28.984 1 89.62 476 GLU A O 1
ATOM 3795 N N . ARG A 1 477 ? -6.504 -7.043 -27.562 1 90.25 477 ARG A N 1
ATOM 3796 C CA . ARG A 1 477 ? -7.777 -7.742 -27.703 1 90.25 477 ARG A CA 1
ATOM 3797 C C . ARG A 1 477 ? -8.398 -8.047 -26.344 1 90.25 477 ARG A C 1
ATOM 3799 O O . ARG A 1 477 ? -9.484 -8.625 -26.266 1 90.25 477 ARG A O 1
ATOM 3806 N N . TRP A 1 478 ? -7.719 -7.688 -25.312 1 90.81 478 TRP A N 1
ATOM 3807 C CA . TRP A 1 478 ? -8.312 -7.891 -24 1 90.81 478 TRP A CA 1
ATOM 3808 C C . TRP A 1 478 ? -9.688 -7.227 -23.906 1 90.81 478 TRP A C 1
ATOM 3810 O O . TRP A 1 478 ? -9.844 -6.059 -24.281 1 90.81 478 TRP A O 1
ATOM 3820 N N . GLY A 1 479 ? -10.672 -7.918 -23.469 1 94 479 GLY A N 1
ATOM 3821 C CA . GLY A 1 479 ? -12 -7.363 -23.266 1 94 479 GLY A CA 1
ATOM 3822 C C . GLY A 1 479 ? -12.906 -7.504 -24.469 1 94 479 GLY A C 1
ATOM 3823 O O . GLY A 1 479 ? -14.078 -7.129 -24.422 1 94 479 GLY A O 1
ATOM 3824 N N . TYR A 1 480 ? -12.398 -8.078 -25.5 1 94.56 480 TYR A N 1
ATOM 3825 C CA . TYR A 1 480 ? -13.203 -8.188 -26.703 1 94.56 480 TYR A CA 1
ATOM 3826 C C . TYR A 1 480 ? -13.594 -9.641 -26.969 1 94.56 480 TYR A C 1
ATOM 3828 O O . TYR A 1 480 ? -14.586 -10.133 -26.438 1 94.56 480 TYR A O 1
ATOM 3836 N N . VAL A 1 481 ? -12.602 -10.406 -27.562 1 95.56 481 VAL A N 1
ATOM 3837 C CA . VAL A 1 481 ? -12.93 -11.781 -27.922 1 95.56 481 VAL A CA 1
ATOM 3838 C C . VAL A 1 481 ? -13.156 -12.609 -26.656 1 95.56 481 VAL A C 1
ATOM 3840 O O . VAL A 1 481 ? -14.047 -13.461 -26.609 1 95.56 481 VAL A O 1
ATOM 3843 N N . ASP A 1 482 ? -12.352 -12.453 -25.734 1 97.19 482 ASP A N 1
ATOM 3844 C CA . ASP A 1 482 ? -12.508 -13.148 -24.469 1 97.19 482 ASP A CA 1
ATOM 3845 C C . ASP A 1 482 ? -13.852 -12.812 -23.812 1 97.19 482 ASP A C 1
ATOM 3847 O O . ASP A 1 482 ? -14.57 -13.703 -23.359 1 97.19 482 ASP A O 1
ATOM 3851 N N . TYR A 1 483 ? -14.219 -11.508 -23.812 1 98.38 483 TYR A N 1
ATOM 3852 C CA . TYR A 1 483 ? -15.523 -11.078 -23.312 1 98.38 483 TYR A CA 1
ATOM 3853 C C . TYR A 1 483 ? -16.656 -11.766 -24.062 1 98.38 483 TYR A C 1
ATOM 3855 O O . TYR A 1 483 ? -17.594 -12.273 -23.453 1 98.38 483 TYR A O 1
ATOM 3863 N N . GLU A 1 484 ? -16.594 -11.797 -25.359 1 98.38 484 GLU A N 1
ATOM 3864 C CA . GLU A 1 484 ? -17.625 -12.414 -26.188 1 98.38 484 GLU A CA 1
ATOM 3865 C C . GLU A 1 484 ? -17.75 -13.906 -25.891 1 98.38 484 GLU A C 1
ATOM 3867 O O . GLU A 1 484 ? -18.859 -14.43 -25.781 1 98.38 484 GLU A O 1
ATOM 3872 N N . HIS A 1 485 ? -16.609 -14.578 -25.75 1 98.56 485 HIS A N 1
ATOM 3873 C CA . HIS A 1 485 ? -16.641 -16 -25.406 1 98.56 485 HIS A CA 1
ATOM 3874 C C . HIS A 1 485 ? -17.375 -16.234 -24.109 1 98.56 485 HIS A C 1
ATOM 3876 O O . HIS A 1 485 ? -18.172 -17.172 -24 1 98.56 485 HIS A O 1
ATOM 3882 N N . LEU A 1 486 ? -17.109 -15.422 -23.125 1 98.81 486 LEU A N 1
ATOM 3883 C CA . LEU A 1 486 ? -17.734 -15.586 -21.828 1 98.81 486 LEU A CA 1
ATOM 3884 C C . LEU A 1 486 ? -19.234 -15.352 -21.906 1 98.81 486 LEU A C 1
ATOM 3886 O O . LEU A 1 486 ? -20.016 -16.109 -21.328 1 98.81 486 LEU A O 1
ATOM 3890 N N . MET A 1 487 ? -19.672 -14.312 -22.625 1 98.81 487 MET A N 1
ATOM 3891 C CA . MET A 1 487 ? -21.094 -14.031 -22.781 1 98.81 487 MET A CA 1
ATOM 3892 C C . MET A 1 487 ? -21.797 -15.164 -23.531 1 98.81 487 MET A C 1
ATOM 3894 O O . MET A 1 487 ? -22.875 -15.594 -23.156 1 98.81 487 MET A O 1
ATOM 3898 N N . GLU A 1 488 ? -21.156 -15.602 -24.578 1 98.81 488 GLU A N 1
ATOM 3899 C CA . GLU A 1 488 ? -21.734 -16.703 -25.359 1 98.81 488 GLU A CA 1
ATOM 3900 C C . GLU A 1 488 ? -21.828 -17.969 -24.531 1 98.81 488 GLU A C 1
ATOM 3902 O O . GLU A 1 488 ? -22.766 -18.75 -24.688 1 98.81 488 GLU A O 1
ATOM 3907 N N . PHE A 1 489 ? -20.844 -18.203 -23.734 1 98.81 489 PHE A N 1
ATOM 3908 C CA . PHE A 1 489 ? -20.875 -19.359 -22.844 1 98.81 489 PHE A CA 1
ATOM 3909 C C . PHE A 1 489 ? -22.062 -19.281 -21.891 1 98.81 489 PHE A C 1
ATOM 3911 O O . PHE A 1 489 ? -22.75 -20.281 -21.688 1 98.81 489 PHE A O 1
ATOM 3918 N N . VAL A 1 490 ? -22.234 -18.141 -21.281 1 98.88 490 VAL A N 1
ATOM 3919 C CA . VAL A 1 490 ? -23.375 -17.938 -20.375 1 98.88 490 VAL A CA 1
ATOM 3920 C C . VAL A 1 490 ? -24.672 -18.234 -21.125 1 98.88 490 VAL A C 1
ATOM 3922 O O . VAL A 1 490 ? -25.547 -18.953 -20.609 1 98.88 490 VAL A O 1
ATOM 3925 N N . ASP A 1 491 ? -24.828 -17.734 -22.359 1 98.81 491 ASP A N 1
ATOM 3926 C CA . ASP A 1 491 ? -26.016 -17.984 -23.156 1 98.81 491 ASP A CA 1
ATOM 3927 C C . ASP A 1 491 ? -26.203 -19.484 -23.422 1 98.81 491 ASP A C 1
ATOM 3929 O O . ASP A 1 491 ? -27.312 -20 -23.312 1 98.81 491 ASP A O 1
ATOM 3933 N N . THR A 1 492 ? -25.125 -20.125 -23.734 1 98.81 492 THR A N 1
ATOM 3934 C CA . THR A 1 492 ? -25.172 -21.547 -24.016 1 98.81 492 THR A CA 1
ATOM 3935 C C . THR A 1 492 ? -25.609 -22.328 -22.766 1 98.81 492 THR A C 1
ATOM 3937 O O . THR A 1 492 ? -26.391 -23.266 -22.844 1 98.81 492 THR A O 1
ATOM 3940 N N . CYS A 1 493 ? -25.094 -21.953 -21.625 1 98.81 493 CYS A N 1
ATOM 3941 C CA . CYS A 1 493 ? -25.469 -22.594 -20.359 1 98.81 493 CYS A CA 1
ATOM 3942 C C . CYS A 1 493 ? -26.953 -22.438 -20.094 1 98.81 493 CYS A C 1
ATOM 3944 O O . CYS A 1 493 ? -27.641 -23.391 -19.719 1 98.81 493 CYS A O 1
ATOM 3946 N N . ILE A 1 494 ? -27.453 -21.203 -20.25 1 98.56 494 ILE A N 1
ATOM 3947 C CA . ILE A 1 494 ? -28.859 -20.922 -20 1 98.56 494 ILE A CA 1
ATOM 3948 C C . ILE A 1 494 ? -29.734 -21.781 -20.906 1 98.56 494 ILE A C 1
ATOM 3950 O O . ILE A 1 494 ? -30.766 -22.297 -20.484 1 98.56 494 ILE A O 1
ATOM 3954 N N . GLU A 1 495 ? -29.344 -21.938 -22.125 1 98.31 495 GLU A N 1
ATOM 3955 C CA . GLU A 1 495 ? -30.094 -22.719 -23.109 1 98.31 495 GLU A CA 1
ATOM 3956 C C . GLU A 1 495 ? -30.078 -24.203 -22.75 1 98.31 495 GLU A C 1
ATOM 3958 O O . GLU A 1 495 ? -31.109 -24.859 -22.812 1 98.31 495 GLU A O 1
ATOM 3963 N N . LYS A 1 496 ? -28.984 -24.75 -22.359 1 98 496 LYS A N 1
ATOM 3964 C CA . LYS A 1 496 ? -28.781 -26.188 -22.188 1 98 496 LYS A CA 1
ATOM 3965 C C . LYS A 1 496 ? -29.234 -26.641 -20.812 1 98 496 LYS A C 1
ATOM 3967 O O . LYS A 1 496 ? -29.562 -27.812 -20.609 1 98 496 LYS A O 1
ATOM 3972 N N . TYR A 1 497 ? -29.219 -25.766 -19.844 1 98 497 TYR A N 1
ATOM 3973 C CA . TYR A 1 497 ? -29.594 -26.094 -18.469 1 98 497 TYR A CA 1
ATOM 3974 C C . TYR A 1 497 ? -30.766 -25.25 -18 1 98 497 TYR A C 1
ATOM 3976 O O . TYR A 1 497 ? -30.578 -24.234 -17.344 1 98 497 TYR A O 1
ATOM 3984 N N . PRO A 1 498 ? -31.969 -25.781 -18.203 1 97 498 PRO A N 1
ATOM 3985 C CA . PRO A 1 498 ? -33.156 -24.984 -17.891 1 97 498 PRO A CA 1
ATOM 3986 C C . PRO A 1 498 ? -33.281 -24.641 -16.406 1 97 498 PRO A C 1
ATOM 3988 O O . PRO A 1 498 ? -34.062 -23.766 -16.047 1 97 498 PRO A O 1
ATOM 3991 N N . GLY A 1 499 ? -32.531 -25.266 -15.586 1 98 499 GLY A N 1
ATOM 3992 C CA . GLY A 1 499 ? -32.531 -24.969 -14.164 1 98 499 GLY A CA 1
ATOM 3993 C C . GLY A 1 499 ? -31.844 -23.656 -13.836 1 98 499 GLY A C 1
ATOM 3994 O O . GLY A 1 499 ? -32 -23.125 -12.727 1 98 499 GLY A O 1
ATOM 3995 N N . ILE A 1 500 ? -31.125 -23.109 -14.734 1 98.62 500 ILE A N 1
ATOM 3996 C CA . ILE A 1 500 ? -30.453 -21.828 -14.523 1 98.62 500 ILE A CA 1
ATOM 3997 C C . ILE A 1 500 ? -31.438 -20.688 -14.711 1 98.62 500 ILE A C 1
ATOM 3999 O O . ILE A 1 500 ? -32.125 -20.609 -15.742 1 98.62 500 ILE A O 1
ATOM 4003 N N . ASP A 1 501 ? -31.562 -19.844 -13.711 1 98.62 501 ASP A N 1
ATOM 4004 C CA . ASP A 1 501 ? -32.406 -18.656 -13.797 1 98.62 501 ASP A CA 1
ATOM 4005 C C . ASP A 1 501 ? -31.641 -17.5 -14.461 1 98.62 501 ASP A C 1
ATOM 4007 O O . ASP A 1 501 ? -30.766 -16.891 -13.844 1 98.62 501 ASP A O 1
ATOM 4011 N N . ALA A 1 502 ? -32 -17.125 -15.633 1 98.31 502 ALA A N 1
ATOM 4012 C CA . ALA A 1 502 ? -31.312 -16.125 -16.422 1 98.31 502 ALA A CA 1
ATOM 4013 C C . ALA A 1 502 ? -31.406 -14.742 -15.781 1 98.31 502 ALA A C 1
ATOM 4015 O O . ALA A 1 502 ? -30.641 -13.836 -16.109 1 98.31 502 ALA A O 1
ATOM 4016 N N . ASP A 1 503 ? -32.344 -14.57 -14.828 1 98.31 503 ASP A N 1
ATOM 4017 C CA . ASP A 1 503 ? -32.531 -13.273 -14.188 1 98.31 503 ASP A CA 1
ATOM 4018 C C . ASP A 1 503 ? -31.781 -13.195 -12.867 1 98.31 503 ASP A C 1
ATOM 4020 O O . ASP A 1 503 ? -31.812 -12.156 -12.195 1 98.31 503 ASP A O 1
ATOM 4024 N N . ARG A 1 504 ? -31.172 -14.234 -12.453 1 98.69 504 ARG A N 1
ATOM 4025 C CA . ARG A 1 504 ? -30.391 -14.281 -11.219 1 98.69 504 ARG A CA 1
ATOM 4026 C C . ARG A 1 504 ? -28.984 -14.789 -11.477 1 98.69 504 ARG A C 1
ATOM 4028 O O . ARG A 1 504 ? -28.578 -15.828 -10.945 1 98.69 504 ARG A O 1
ATOM 4035 N N . LEU A 1 505 ? -28.172 -13.992 -12.234 1 98.94 505 LEU A N 1
ATOM 4036 C CA . LEU A 1 505 ? -26.797 -14.328 -12.609 1 98.94 505 LEU A CA 1
ATOM 4037 C C . LEU A 1 505 ? -25.797 -13.492 -11.82 1 98.94 505 LEU A C 1
ATOM 4039 O O . LEU A 1 505 ? -26.016 -12.305 -11.594 1 98.94 505 LEU A O 1
ATOM 4043 N N . GLY A 1 506 ? -24.766 -14.117 -11.336 1 98.94 506 GLY A N 1
ATOM 4044 C CA . GLY A 1 506 ? -23.609 -13.461 -10.766 1 98.94 506 GLY A CA 1
ATOM 4045 C C . GLY A 1 506 ? -22.344 -13.703 -11.555 1 98.94 506 GLY A C 1
ATOM 4046 O O . GLY A 1 506 ? -22.281 -14.609 -12.391 1 98.94 506 GLY A O 1
ATOM 4047 N N . VAL A 1 507 ? -21.359 -12.867 -11.359 1 98.94 507 VAL A N 1
ATOM 4048 C CA . VAL A 1 507 ? -20.062 -13.039 -12 1 98.94 507 VAL A CA 1
ATOM 4049 C C . VAL A 1 507 ? -18.938 -12.773 -10.992 1 98.94 507 VAL A C 1
ATOM 4051 O O . VAL A 1 507 ? -19.062 -11.875 -10.148 1 98.94 507 VAL A O 1
ATOM 4054 N N . ALA A 1 508 ? -17.922 -13.562 -11.023 1 98.81 508 ALA A N 1
ATOM 4055 C CA . ALA A 1 508 ? -16.781 -13.406 -10.141 1 98.81 508 ALA A CA 1
ATOM 4056 C C . ALA A 1 508 ? -15.492 -13.859 -10.82 1 98.81 508 ALA A C 1
ATOM 4058 O O . ALA A 1 508 ? -15.508 -14.766 -11.656 1 98.81 508 ALA A O 1
ATOM 4059 N N . GLY A 1 509 ? -14.422 -13.258 -10.445 1 98.25 509 GLY A N 1
ATOM 4060 C CA . GLY A 1 509 ? -13.109 -13.664 -10.938 1 98.25 509 GLY A CA 1
ATOM 4061 C C . GLY A 1 509 ? -11.969 -12.961 -10.227 1 98.25 509 GLY A C 1
ATOM 4062 O O . GLY A 1 509 ? -12.172 -11.945 -9.562 1 98.25 509 GLY A O 1
ATOM 4063 N N . GLY A 1 510 ? -10.781 -13.531 -10.312 1 97.44 510 GLY A N 1
ATOM 4064 C CA . GLY A 1 510 ? -9.586 -12.969 -9.711 1 97.44 510 GLY A CA 1
ATOM 4065 C C . GLY A 1 510 ? -8.469 -12.742 -10.703 1 97.44 510 GLY A C 1
ATOM 4066 O O . GLY A 1 510 ? -8.359 -13.453 -11.703 1 97.44 510 GLY A O 1
ATOM 4067 N N . SER A 1 511 ? -7.535 -11.711 -10.414 1 96.44 511 SER A N 1
ATOM 4068 C CA . SER A 1 511 ? -6.441 -11.375 -11.32 1 96.44 511 SER A CA 1
ATOM 4069 C C . SER A 1 511 ? -6.965 -10.953 -12.688 1 96.44 511 SER A C 1
ATOM 4071 O O . SER A 1 511 ? -7.789 -10.039 -12.789 1 96.44 511 SER A O 1
ATOM 4073 N N . TYR A 1 512 ? -6.656 -11.656 -13.773 1 94.94 512 TYR A N 1
ATOM 4074 C CA . TYR A 1 512 ? -7.305 -11.43 -15.055 1 94.94 512 TYR A CA 1
ATOM 4075 C C . TYR A 1 512 ? -8.82 -11.586 -14.938 1 94.94 512 TYR A C 1
ATOM 4077 O O . TYR A 1 512 ? -9.578 -10.812 -15.531 1 94.94 512 TYR A O 1
ATOM 4085 N N . GLY A 1 513 ? -9.266 -12.547 -14.18 1 97.94 513 GLY A N 1
ATOM 4086 C CA . GLY A 1 513 ? -10.688 -12.695 -13.93 1 97.94 513 GLY A CA 1
ATOM 4087 C C . GLY A 1 513 ? -11.305 -11.484 -13.258 1 97.94 513 GLY A C 1
ATOM 4088 O O . GLY A 1 513 ? -12.469 -11.164 -13.508 1 97.94 513 GLY A O 1
ATOM 4089 N N . GLY A 1 514 ? -10.531 -10.898 -12.32 1 98.31 514 GLY A N 1
ATOM 4090 C CA . GLY A 1 514 ? -10.969 -9.648 -11.719 1 98.31 514 GLY A CA 1
ATOM 4091 C C . GLY A 1 514 ? -11.047 -8.5 -12.719 1 98.31 514 GLY A C 1
ATOM 4092 O O . GLY A 1 514 ? -12 -7.723 -12.703 1 98.31 514 GLY A O 1
ATOM 4093 N N . TYR A 1 515 ? -10.062 -8.375 -13.609 1 97.62 515 TYR A N 1
ATOM 4094 C CA . TYR A 1 515 ? -10.102 -7.426 -14.719 1 97.62 515 TYR A CA 1
ATOM 4095 C C . TYR A 1 515 ? -11.352 -7.625 -15.562 1 97.62 515 TYR A C 1
ATOM 4097 O O . TYR A 1 515 ? -12.07 -6.664 -15.859 1 97.62 515 TYR A O 1
ATOM 4105 N N . MET A 1 516 ? -11.586 -8.859 -15.891 1 98.56 516 MET A N 1
ATOM 4106 C CA . MET A 1 516 ? -12.727 -9.18 -16.75 1 98.56 516 MET A CA 1
ATOM 4107 C C . MET A 1 516 ? -14.039 -8.914 -16.031 1 98.56 516 MET A C 1
ATOM 4109 O O . MET A 1 516 ? -15.016 -8.469 -16.641 1 98.56 516 MET A O 1
ATOM 4113 N N . THR A 1 517 ? -14.109 -9.203 -14.734 1 98.88 517 THR A N 1
ATOM 4114 C CA . THR A 1 517 ? -15.305 -8.867 -13.961 1 98.88 517 THR A CA 1
ATOM 4115 C C . THR A 1 517 ? -15.57 -7.363 -14.008 1 98.88 517 THR A C 1
ATOM 4117 O O . THR A 1 517 ? -16.703 -6.938 -14.258 1 98.88 517 THR A O 1
ATOM 4120 N N . ASN A 1 518 ? -14.484 -6.582 -13.766 1 98.69 518 ASN A N 1
ATOM 4121 C CA . ASN A 1 518 ? -14.602 -5.133 -13.867 1 98.69 518 ASN A CA 1
ATOM 4122 C C . ASN A 1 518 ? -15.062 -4.703 -15.258 1 98.69 518 ASN A C 1
ATOM 4124 O O . ASN A 1 518 ? -15.859 -3.771 -15.391 1 98.69 518 ASN A O 1
ATOM 4128 N N . TRP A 1 519 ? -14.523 -5.391 -16.281 1 98.62 519 TRP A N 1
ATOM 4129 C CA . TRP A 1 519 ? -14.867 -5.098 -17.672 1 98.62 519 TRP A CA 1
ATOM 4130 C C . TRP A 1 519 ? -16.328 -5.418 -17.938 1 98.62 519 TRP A C 1
ATOM 4132 O O . TRP A 1 519 ? -17.062 -4.594 -18.5 1 98.62 519 TRP A O 1
ATOM 4142 N N . ILE A 1 520 ? -16.797 -6.531 -17.5 1 98.88 520 ILE A N 1
ATOM 4143 C CA . ILE A 1 520 ? -18.125 -7.043 -17.766 1 98.88 520 ILE A CA 1
ATOM 4144 C C . ILE A 1 520 ? -19.172 -6.086 -17.203 1 98.88 520 ILE A C 1
ATOM 4146 O O . ILE A 1 520 ? -20.125 -5.723 -17.891 1 98.88 520 ILE A O 1
ATOM 4150 N N . ILE A 1 521 ? -19.016 -5.617 -15.992 1 98.75 521 ILE A N 1
ATOM 4151 C CA . ILE A 1 521 ? -20.047 -4.809 -15.352 1 98.75 521 ILE A CA 1
ATOM 4152 C C . ILE A 1 521 ? -20.094 -3.428 -16 1 98.75 521 ILE A C 1
ATOM 4154 O O . ILE A 1 521 ? -21.078 -2.705 -15.852 1 98.75 521 ILE A O 1
ATOM 4158 N N . GLY A 1 522 ? -19.078 -3.039 -16.719 1 98.44 522 GLY A N 1
ATOM 4159 C CA . GLY A 1 522 ? -19.094 -1.797 -17.484 1 98.44 522 GLY A CA 1
ATOM 4160 C C . GLY A 1 522 ? -19.703 -1.945 -18.859 1 98.44 522 GLY A C 1
ATOM 4161 O O . GLY A 1 522 ? -19.953 -0.952 -19.547 1 98.44 522 GLY A O 1
ATOM 4162 N N . HIS A 1 523 ? -20.031 -3.178 -19.266 1 98.62 523 HIS A N 1
ATOM 4163 C CA . HIS A 1 523 ? -20.422 -3.385 -20.641 1 98.62 523 HIS A CA 1
ATOM 4164 C C . HIS A 1 523 ? -21.766 -4.105 -20.734 1 98.62 523 HIS A C 1
ATOM 4166 O O . HIS A 1 523 ? -22.359 -4.207 -21.812 1 98.62 523 HIS A O 1
ATOM 4172 N N . THR A 1 524 ? -22.25 -4.66 -19.609 1 98.44 524 THR A N 1
ATOM 4173 C CA . THR A 1 524 ? -23.562 -5.281 -19.562 1 98.44 524 THR A CA 1
ATOM 4174 C C . THR A 1 524 ? -24.141 -5.176 -18.156 1 98.44 524 THR A C 1
ATOM 4176 O O . THR A 1 524 ? -23.406 -5.016 -17.172 1 98.44 524 THR A O 1
ATOM 4179 N N . ASP A 1 525 ? -25.469 -5.301 -18.031 1 97.38 525 ASP A N 1
ATOM 4180 C CA . ASP A 1 525 ? -26.156 -5.305 -16.734 1 97.38 525 ASP A CA 1
ATOM 4181 C C . ASP A 1 525 ? -26.828 -6.652 -16.484 1 97.38 525 ASP A C 1
ATOM 4183 O O . ASP A 1 525 ? -27.703 -6.758 -15.617 1 97.38 525 ASP A O 1
ATOM 4187 N N . ARG A 1 526 ? -26.453 -7.609 -17.266 1 98.31 526 ARG A N 1
ATOM 4188 C CA . ARG A 1 526 ? -27.156 -8.883 -17.188 1 98.31 526 ARG A CA 1
ATOM 4189 C C . ARG A 1 526 ? -26.875 -9.578 -15.852 1 98.31 526 ARG A C 1
ATOM 4191 O O . ARG A 1 526 ? -27.672 -10.398 -15.391 1 98.31 526 ARG A O 1
ATOM 4198 N N . PHE A 1 527 ? -25.812 -9.242 -15.242 1 98.88 527 PHE A N 1
ATOM 4199 C CA . PHE A 1 527 ? -25.453 -9.82 -13.945 1 98.88 527 PHE A CA 1
ATOM 4200 C C . PHE A 1 527 ? -25.984 -8.953 -12.812 1 98.88 527 PHE A C 1
ATOM 4202 O O . PHE A 1 527 ? -25.859 -7.73 -12.844 1 98.88 527 PHE A O 1
ATOM 4209 N N . LYS A 1 528 ? -26.547 -9.578 -11.805 1 98.75 528 LYS A N 1
ATOM 4210 C CA . LYS A 1 528 ? -27.188 -8.859 -10.711 1 98.75 528 LYS A CA 1
ATOM 4211 C C . LYS A 1 528 ? -26.234 -8.664 -9.547 1 98.75 528 LYS A C 1
ATOM 4213 O O . LYS A 1 528 ? -26.5 -7.852 -8.656 1 98.75 528 LYS A O 1
ATOM 4218 N N . ALA A 1 529 ? -25.109 -9.359 -9.578 1 98.81 529 ALA A N 1
ATOM 4219 C CA . ALA A 1 529 ? -24.062 -9.234 -8.562 1 98.81 529 ALA A CA 1
ATOM 4220 C C . ALA A 1 529 ? -22.703 -9.578 -9.148 1 98.81 529 ALA A C 1
ATOM 4222 O O . ALA A 1 529 ? -22.578 -10.484 -9.977 1 98.81 529 ALA A O 1
ATOM 4223 N N . ALA A 1 530 ? -21.703 -8.852 -8.711 1 98.94 530 ALA A N 1
ATOM 4224 C CA . ALA A 1 530 ? -20.344 -9.102 -9.18 1 98.94 530 ALA A CA 1
ATOM 4225 C C . ALA A 1 530 ? -19.344 -9.125 -8.016 1 98.94 530 ALA A C 1
ATOM 4227 O O . ALA A 1 530 ? -19.516 -8.398 -7.039 1 98.94 530 ALA A O 1
ATOM 4228 N N . VAL A 1 531 ? -18.375 -10.008 -8.07 1 98.94 531 VAL A N 1
ATOM 4229 C CA . VAL A 1 531 ? -17.25 -10.047 -7.141 1 98.94 531 VAL A CA 1
ATOM 4230 C C . VAL A 1 531 ? -15.93 -9.953 -7.91 1 98.94 531 VAL A C 1
ATOM 4232 O O . VAL A 1 531 ? -15.539 -10.891 -8.602 1 98.94 531 VAL A O 1
ATOM 4235 N N . SER A 1 532 ? -15.297 -8.844 -7.816 1 98.81 532 SER A N 1
ATOM 4236 C CA . SER A 1 532 ? -13.984 -8.625 -8.422 1 98.81 532 SER A CA 1
ATOM 4237 C C . SER A 1 532 ? -12.867 -8.828 -7.406 1 98.81 532 SER A C 1
ATOM 4239 O O . SER A 1 532 ? -12.781 -8.102 -6.414 1 98.81 532 SER A O 1
ATOM 4241 N N . GLN A 1 533 ? -12.031 -9.836 -7.688 1 98.44 533 GLN A N 1
ATOM 4242 C CA . GLN A 1 533 ? -10.969 -10.18 -6.742 1 98.44 533 GLN A CA 1
ATOM 4243 C C . GLN A 1 533 ? -9.594 -9.844 -7.312 1 98.44 533 GLN A C 1
ATOM 4245 O O . GLN A 1 533 ? -9.234 -10.32 -8.391 1 98.44 533 GLN A O 1
ATOM 4250 N N . ARG A 1 534 ? -8.797 -9.039 -6.531 1 97.56 534 ARG A N 1
ATOM 4251 C CA . ARG A 1 534 ? -7.434 -8.695 -6.922 1 97.56 534 ARG A CA 1
ATOM 4252 C C . ARG A 1 534 ? -7.348 -8.391 -8.414 1 97.56 534 ARG A C 1
ATOM 4254 O O . ARG A 1 534 ? -6.516 -8.961 -9.117 1 97.56 534 ARG A O 1
ATOM 4261 N N . GLY A 1 535 ? -8.195 -7.598 -8.922 1 96.38 535 GLY A N 1
ATOM 4262 C CA . GLY A 1 535 ? -8.312 -7.316 -10.344 1 96.38 535 GLY A CA 1
ATOM 4263 C C . GLY A 1 535 ? -7.672 -6 -10.75 1 96.38 535 GLY A C 1
ATOM 4264 O O . GLY A 1 535 ? -7.414 -5.145 -9.898 1 96.38 535 GLY A O 1
ATOM 4265 N N . ILE A 1 536 ? -7.426 -5.855 -12.07 1 96.19 536 ILE A N 1
ATOM 4266 C CA . ILE A 1 536 ? -6.926 -4.621 -12.664 1 96.19 536 ILE A CA 1
ATOM 4267 C C . ILE A 1 536 ? -8.102 -3.783 -13.172 1 96.19 536 ILE A C 1
ATOM 4269 O O . ILE A 1 536 ? -9.039 -4.316 -13.766 1 96.19 536 ILE A O 1
ATOM 4273 N N . SER A 1 537 ? -8.086 -2.494 -12.867 1 97.19 537 SER A N 1
ATOM 4274 C CA . SER A 1 537 ? -9.133 -1.609 -13.367 1 97.19 537 SER A CA 1
ATOM 4275 C C . SER A 1 537 ? -8.562 -0.559 -14.312 1 97.19 537 SER A C 1
ATOM 4277 O O . SER A 1 537 ? -9.297 0.057 -15.086 1 97.19 537 SER A O 1
ATOM 4279 N N . ASN A 1 538 ? -7.301 -0.281 -14.234 1 96.31 538 ASN A N 1
ATOM 4280 C CA . ASN A 1 538 ? -6.59 0.769 -14.961 1 96.31 538 ASN A CA 1
ATOM 4281 C C . ASN A 1 538 ? -5.242 0.278 -15.484 1 96.31 538 ASN A C 1
ATOM 4283 O O . ASN A 1 538 ? -4.277 0.181 -14.719 1 96.31 538 ASN A O 1
ATOM 4287 N N . LEU A 1 539 ? -5.137 0.075 -16.828 1 94.88 539 LEU A N 1
ATOM 4288 C CA . LEU A 1 539 ? -3.949 -0.533 -17.406 1 94.88 539 LEU A CA 1
ATOM 4289 C C . LEU A 1 539 ? -2.773 0.439 -17.391 1 94.88 539 LEU A C 1
ATOM 4291 O O . LEU A 1 539 ? -1.615 0.021 -17.453 1 94.88 539 LEU A O 1
ATOM 4295 N N . ILE A 1 540 ? -3.021 1.756 -17.297 1 93.31 540 ILE A N 1
ATOM 4296 C CA . ILE A 1 540 ? -1.936 2.721 -17.156 1 93.31 540 ILE A CA 1
ATOM 4297 C C . ILE A 1 540 ? -1.212 2.504 -15.836 1 93.31 540 ILE A C 1
ATOM 4299 O O . ILE A 1 540 ? 0.011 2.346 -15.805 1 93.31 540 ILE A O 1
ATOM 4303 N N . THR A 1 541 ? -1.992 2.416 -14.773 1 92.94 541 THR A N 1
ATOM 4304 C CA . THR A 1 541 ? -1.408 2.189 -13.453 1 92.94 541 THR A CA 1
ATOM 4305 C C . THR A 1 541 ? -0.785 0.799 -13.367 1 92.94 541 THR A C 1
ATOM 4307 O O . THR A 1 541 ? 0.331 0.642 -12.875 1 92.94 541 THR A O 1
ATOM 4310 N N . ALA A 1 542 ? -1.454 -0.187 -13.875 1 93.31 542 ALA A N 1
ATOM 4311 C CA . ALA A 1 542 ? -0.962 -1.561 -13.805 1 93.31 542 ALA A CA 1
ATOM 4312 C C . ALA A 1 542 ? 0.36 -1.708 -14.555 1 93.31 542 ALA A C 1
ATOM 4314 O O . ALA A 1 542 ? 1.279 -2.377 -14.078 1 93.31 542 ALA A O 1
ATOM 4315 N N . SER A 1 543 ? 0.487 -1.074 -15.695 1 92.75 543 SER A N 1
ATOM 4316 C CA . SER A 1 543 ? 1.68 -1.215 -16.516 1 92.75 543 SER A CA 1
ATOM 4317 C C . SER A 1 543 ? 2.893 -0.567 -15.859 1 92.75 543 SER A C 1
ATOM 4319 O O . SER A 1 543 ? 4.035 -0.917 -16.172 1 92.75 543 SER A O 1
ATOM 4321 N N . LEU A 1 544 ? 2.674 0.283 -14.906 1 93.62 544 LEU A N 1
ATOM 4322 C CA . LEU A 1 544 ? 3.775 1.066 -14.359 1 93.62 544 LEU A CA 1
ATOM 4323 C C . LEU A 1 544 ? 4.078 0.647 -12.922 1 93.62 544 LEU A C 1
ATOM 4325 O O . LEU A 1 544 ? 5.055 1.113 -12.328 1 93.62 544 LEU A O 1
ATOM 4329 N N . ILE A 1 545 ? 3.318 -0.186 -12.367 1 90.75 545 ILE A N 1
ATOM 4330 C CA . ILE A 1 545 ? 3.516 -0.457 -10.953 1 90.75 545 ILE A CA 1
ATOM 4331 C C . ILE A 1 545 ? 3.854 -1.933 -10.75 1 90.75 545 ILE A C 1
ATOM 4333 O O . ILE A 1 545 ? 4.809 -2.268 -10.039 1 90.75 545 ILE A O 1
ATOM 4337 N N . ILE A 1 546 ? 3.176 -2.805 -11.367 1 83.94 546 ILE A N 1
ATOM 4338 C CA . ILE A 1 546 ? 3.225 -4.211 -10.984 1 83.94 546 ILE A CA 1
ATOM 4339 C C . ILE A 1 546 ? 4.477 -4.863 -11.562 1 83.94 546 ILE A C 1
ATOM 4341 O O . ILE A 1 546 ? 5.117 -4.301 -12.461 1 83.94 546 ILE A O 1
ATOM 4345 N N . ASP A 1 547 ? 4.902 -5.945 -11.102 1 78.06 547 ASP A N 1
ATOM 4346 C CA . ASP A 1 547 ? 6.16 -6.625 -11.398 1 78.06 547 ASP A CA 1
ATOM 4347 C C . ASP A 1 547 ? 6.188 -7.133 -12.836 1 78.06 547 ASP A C 1
ATOM 4349 O O . ASP A 1 547 ? 7.258 -7.383 -13.391 1 78.06 547 ASP A O 1
ATOM 4353 N N . PHE A 1 548 ? 5.035 -7.246 -13.523 1 79.38 548 PHE A N 1
ATOM 4354 C CA . PHE A 1 548 ? 5.047 -7.688 -14.906 1 79.38 548 PHE A CA 1
ATOM 4355 C C . PHE A 1 548 ? 4.453 -6.621 -15.82 1 79.38 548 PHE A C 1
ATOM 4357 O O . PHE A 1 548 ? 3.863 -6.941 -16.859 1 79.38 548 PHE A O 1
ATOM 4364 N N . GLY A 1 549 ? 4.539 -5.461 -15.398 1 79.56 549 GLY A N 1
ATOM 4365 C CA . GLY A 1 549 ? 3.982 -4.336 -16.125 1 79.56 549 GLY A CA 1
ATOM 4366 C C . GLY A 1 549 ? 4.457 -4.262 -17.578 1 79.56 549 GLY A C 1
ATOM 4367 O O . GLY A 1 549 ? 3.666 -3.998 -18.484 1 79.56 549 GLY A O 1
ATOM 4368 N N . ASP A 1 550 ? 5.695 -4.574 -17.781 1 80.06 550 ASP A N 1
ATOM 4369 C CA . ASP A 1 550 ? 6.254 -4.559 -19.125 1 80.06 550 ASP A CA 1
ATOM 4370 C C . ASP A 1 550 ? 5.523 -5.547 -20.031 1 80.06 550 ASP A C 1
ATOM 4372 O O . ASP A 1 550 ? 5.305 -5.273 -21.219 1 80.06 550 ASP A O 1
ATOM 4376 N N . ARG A 1 551 ? 5.18 -6.617 -19.422 1 77.56 551 ARG A N 1
ATOM 4377 C CA . ARG A 1 551 ? 4.465 -7.633 -20.188 1 77.56 551 ARG A CA 1
ATOM 4378 C C . ARG A 1 551 ? 3.059 -7.164 -20.547 1 77.56 551 ARG A C 1
ATOM 4380 O O . ARG A 1 551 ? 2.559 -7.453 -21.625 1 77.56 551 ARG A O 1
ATOM 4387 N N . ILE A 1 552 ? 2.473 -6.477 -19.688 1 76.81 552 ILE A N 1
ATOM 4388 C CA . ILE A 1 552 ? 1.152 -5.926 -19.969 1 76.81 552 ILE A CA 1
ATOM 4389 C C . ILE A 1 552 ? 1.229 -4.996 -21.172 1 76.81 552 ILE A C 1
ATOM 4391 O O . ILE A 1 552 ? 0.416 -5.094 -22.094 1 76.81 552 ILE A O 1
ATOM 4395 N N . MET A 1 553 ? 2.143 -4.156 -21.141 1 76.81 553 MET A N 1
ATOM 4396 C CA . MET A 1 553 ? 2.318 -3.213 -22.25 1 76.81 553 MET A CA 1
ATOM 4397 C C . MET A 1 553 ? 2.504 -3.947 -23.562 1 76.81 553 MET A C 1
ATOM 4399 O O . MET A 1 553 ? 1.908 -3.572 -24.578 1 76.81 553 MET A O 1
ATOM 4403 N N . LYS A 1 554 ? 3.188 -4.98 -23.484 1 78 554 LYS A N 1
ATOM 4404 C CA . LYS A 1 554 ? 3.48 -5.723 -24.703 1 78 554 LYS A CA 1
ATOM 4405 C C . LYS A 1 554 ? 2.326 -6.652 -25.078 1 78 554 LYS A C 1
ATOM 4407 O O . LYS A 1 554 ? 1.833 -6.625 -26.203 1 78 554 LYS A O 1
ATOM 4412 N N . GLN A 1 555 ? 1.827 -7.406 -24.109 1 77.06 555 GLN A N 1
ATOM 4413 C CA . GLN A 1 555 ? 0.863 -8.477 -24.359 1 77.06 555 GLN A CA 1
ATOM 4414 C C . GLN A 1 555 ? -0.542 -7.91 -24.562 1 77.06 555 GLN A C 1
ATOM 4416 O O . GLN A 1 555 ? -1.308 -8.414 -25.375 1 77.06 555 GLN A O 1
ATOM 4421 N N . THR A 1 556 ? -0.842 -6.906 -23.844 1 79.12 556 THR A N 1
ATOM 4422 C CA . THR A 1 556 ? -2.195 -6.363 -23.906 1 79.12 556 THR A CA 1
ATOM 4423 C C . THR A 1 556 ? -2.26 -5.164 -24.844 1 79.12 556 THR A C 1
ATOM 4425 O O . THR A 1 556 ? -3.209 -5.023 -25.609 1 79.12 556 THR A O 1
ATOM 4428 N N . CYS A 1 557 ? -1.183 -4.387 -24.859 1 84.88 557 CYS A N 1
ATOM 4429 C CA . CYS A 1 557 ? -1.31 -3.09 -25.5 1 84.88 557 CYS A CA 1
ATOM 4430 C C . CYS A 1 557 ? -0.439 -3.021 -26.75 1 84.88 557 CYS A C 1
ATOM 4432 O O . CYS A 1 557 ? -0.435 -2.008 -27.453 1 84.88 557 CYS A O 1
ATOM 4434 N N . GLY A 1 558 ? 0.295 -4.059 -27.156 1 85.81 558 GLY A N 1
ATOM 4435 C CA . GLY A 1 558 ? 1.072 -4.09 -28.375 1 85.81 558 GLY A CA 1
ATOM 4436 C C . GLY A 1 558 ? 2.229 -3.105 -28.375 1 85.81 558 GLY A C 1
ATOM 4437 O O . GLY A 1 558 ? 2.398 -2.342 -29.328 1 85.81 558 GLY A O 1
ATOM 4438 N N . ASP A 1 559 ? 2.887 -2.99 -27.266 1 84.69 559 ASP A N 1
ATOM 4439 C CA . ASP A 1 559 ? 4.078 -2.168 -27.078 1 84.69 559 ASP A CA 1
ATOM 4440 C C . ASP A 1 559 ? 3.715 -0.689 -26.969 1 84.69 559 ASP A C 1
ATOM 4442 O O . ASP A 1 559 ? 4.543 0.18 -27.25 1 84.69 559 ASP A O 1
ATOM 4446 N N . LYS A 1 560 ? 2.504 -0.45 -26.75 1 90.44 560 LYS A N 1
ATOM 4447 C CA . LYS A 1 560 ? 2.096 0.916 -26.438 1 90.44 560 LYS A CA 1
ATOM 4448 C C . LYS A 1 560 ? 2.279 1.217 -24.953 1 90.44 560 LYS A C 1
ATOM 4450 O O . LYS A 1 560 ? 2.186 0.318 -24.109 1 90.44 560 LYS A O 1
ATOM 4455 N N . THR A 1 561 ? 2.686 2.428 -24.672 1 90.56 561 THR A N 1
ATOM 4456 C CA . THR A 1 561 ? 2.986 2.861 -23.312 1 90.56 561 THR A CA 1
ATOM 4457 C C . THR A 1 561 ? 2.129 4.062 -22.938 1 90.56 561 THR A C 1
ATOM 4459 O O . THR A 1 561 ? 1.467 4.66 -23.781 1 90.56 561 THR A O 1
ATOM 4462 N N . PRO A 1 562 ? 2.07 4.457 -21.625 1 89.88 562 PRO A N 1
ATOM 4463 C CA . PRO A 1 562 ? 1.314 5.633 -21.188 1 89.88 562 PRO A CA 1
ATOM 4464 C C . PRO A 1 562 ? 1.789 6.922 -21.859 1 89.88 562 PRO A C 1
ATOM 4466 O O . PRO A 1 562 ? 1.044 7.902 -21.906 1 89.88 562 PRO A O 1
ATOM 4469 N N . TRP A 1 563 ? 3.004 6.922 -22.375 1 88.44 563 TRP A N 1
ATOM 4470 C CA . TRP A 1 563 ? 3.51 8.141 -23 1 88.44 563 TRP A CA 1
ATOM 4471 C C . TRP A 1 563 ? 3.566 7.988 -24.516 1 88.44 563 TRP A C 1
ATOM 4473 O O . TRP A 1 563 ? 3.941 8.922 -25.219 1 88.44 563 TRP A O 1
ATOM 4483 N N . ASN A 1 564 ? 3.334 6.828 -25.047 1 90.12 564 ASN A N 1
ATOM 4484 C CA . ASN A 1 564 ? 3.221 6.535 -26.469 1 90.12 564 ASN A CA 1
ATOM 4485 C C . ASN A 1 564 ? 1.927 5.793 -26.781 1 90.12 564 ASN A C 1
ATOM 4487 O O . ASN A 1 564 ? 1.903 4.562 -26.812 1 90.12 564 ASN A O 1
ATOM 4491 N N . HIS A 1 565 ? 0.872 6.473 -27.094 1 91.62 565 HIS A N 1
ATOM 4492 C CA . HIS A 1 565 ? -0.445 5.934 -27.422 1 91.62 565 HIS A CA 1
ATOM 4493 C C . HIS A 1 565 ? -1.179 5.484 -26.156 1 91.62 565 HIS A C 1
ATOM 4495 O O . HIS A 1 565 ? -1.637 4.34 -26.078 1 91.62 565 HIS A O 1
ATOM 4501 N N . GLU A 1 566 ? -1.296 6.441 -25.219 1 91.56 566 GLU A N 1
ATOM 4502 C CA . GLU A 1 566 ? -1.954 6.16 -23.938 1 91.56 566 GLU A CA 1
ATOM 4503 C C . GLU A 1 566 ? -3.4 5.719 -24.156 1 91.56 566 GLU A C 1
ATOM 4505 O O . GLU A 1 566 ? -3.965 5.004 -23.328 1 91.56 566 GLU A O 1
ATOM 4510 N N . GLU A 1 567 ? -4.02 6.098 -25.297 1 92.81 567 GLU A N 1
ATOM 4511 C CA . GLU A 1 567 ? -5.422 5.809 -25.562 1 92.81 567 GLU A CA 1
ATOM 4512 C C . GLU A 1 567 ? -5.664 4.305 -25.656 1 92.81 567 GLU A C 1
ATOM 4514 O O . GLU A 1 567 ? -6.746 3.82 -25.312 1 92.81 567 GLU A O 1
ATOM 4519 N N . VAL A 1 568 ? -4.688 3.555 -26.156 1 93.69 568 VAL A N 1
ATOM 4520 C CA . VAL A 1 568 ? -4.84 2.107 -26.266 1 93.69 568 VAL A CA 1
ATOM 4521 C C . VAL A 1 568 ? -4.973 1.493 -24.875 1 93.69 568 VAL A C 1
ATOM 4523 O O . VAL A 1 568 ? -5.859 0.67 -24.641 1 93.69 568 VAL A O 1
ATOM 4526 N N . LEU A 1 569 ? -4.086 1.923 -23.953 1 94.06 569 LEU A N 1
ATOM 4527 C CA . LEU A 1 569 ? -4.176 1.438 -22.578 1 94.06 569 LEU A CA 1
ATOM 4528 C C . LEU A 1 569 ? -5.5 1.849 -21.953 1 94.06 569 LEU A C 1
ATOM 4530 O O . LEU A 1 569 ? -6.145 1.041 -21.281 1 94.06 569 LEU A O 1
ATOM 4534 N N . TRP A 1 570 ? -5.895 3.092 -22.203 1 94.25 570 TRP A N 1
ATOM 4535 C CA . TRP A 1 570 ? -7.129 3.611 -21.609 1 94.25 570 TRP A CA 1
ATOM 4536 C C . TRP A 1 570 ? -8.344 2.871 -22.156 1 94.25 570 TRP A C 1
ATOM 4538 O O . TRP A 1 570 ? -9.266 2.547 -21.406 1 94.25 570 TRP A O 1
ATOM 4548 N N . ASN A 1 571 ? -8.344 2.541 -23.422 1 94.56 571 ASN A N 1
ATOM 4549 C CA . ASN A 1 571 ? -9.461 1.861 -24.047 1 94.56 571 ASN A CA 1
ATOM 4550 C C . ASN A 1 571 ? -9.656 0.455 -23.5 1 94.56 571 ASN A C 1
ATOM 4552 O O . ASN A 1 571 ? -10.773 -0.062 -23.484 1 94.56 571 ASN A O 1
ATOM 4556 N N . HIS A 1 572 ? -8.602 -0.123 -23.031 1 94.94 572 HIS A N 1
ATOM 4557 C CA . HIS A 1 572 ? -8.688 -1.471 -22.469 1 94.94 572 HIS A CA 1
ATOM 4558 C C . HIS A 1 572 ? -8.797 -1.438 -20.953 1 94.94 572 HIS A C 1
ATOM 4560 O O . HIS A 1 572 ? -8.734 -2.482 -20.297 1 94.94 572 HIS A O 1
ATOM 4566 N N . SER A 1 573 ? -8.992 -0.256 -20.391 1 95.81 573 SER A N 1
ATOM 4567 C CA . SER A 1 573 ? -9.133 -0.124 -18.953 1 95.81 573 SER A CA 1
ATOM 4568 C C . SER A 1 573 ? -10.602 -0.125 -18.531 1 95.81 573 SER A C 1
ATOM 4570 O O . SER A 1 573 ? -11.375 0.742 -18.953 1 95.81 573 SER A O 1
ATOM 4572 N N . PRO A 1 574 ? -11.016 -1.039 -17.594 1 97.38 574 PRO A N 1
ATOM 4573 C CA . PRO A 1 574 ? -12.406 -1.074 -17.109 1 97.38 574 PRO A CA 1
ATOM 4574 C C . PRO A 1 574 ? -12.859 0.261 -16.531 1 97.38 574 PRO A C 1
ATOM 4576 O O . PRO A 1 574 ? -14.031 0.629 -16.672 1 97.38 574 PRO A O 1
ATOM 4579 N N . ILE A 1 575 ? -12 1.018 -15.891 1 96.94 575 ILE A N 1
ATOM 4580 C CA . ILE A 1 575 ? -12.344 2.254 -15.195 1 96.94 575 ILE A CA 1
ATOM 4581 C C . ILE A 1 575 ? -12.906 3.266 -16.188 1 96.94 575 ILE A C 1
ATOM 4583 O O . ILE A 1 575 ? -13.688 4.141 -15.812 1 96.94 575 ILE A O 1
ATOM 4587 N N . LYS A 1 576 ? -12.508 3.176 -17.422 1 96 576 LYS A N 1
ATOM 4588 C CA . LYS A 1 576 ? -13.023 4.066 -18.453 1 96 576 LYS A CA 1
ATOM 4589 C C . LYS A 1 576 ? -14.539 3.963 -18.578 1 96 576 LYS A C 1
ATOM 4591 O O . LYS A 1 576 ? -15.211 4.941 -18.906 1 96 576 LYS A O 1
ATOM 4596 N N . TYR A 1 577 ? -15.086 2.834 -18.297 1 97.56 577 TYR A N 1
ATOM 4597 C CA . TYR A 1 577 ? -16.484 2.539 -18.562 1 97.56 577 TYR A CA 1
ATOM 4598 C C . TYR A 1 577 ? -17.297 2.486 -17.281 1 97.56 577 TYR A C 1
ATOM 4600 O O . TYR A 1 577 ? -18.422 1.966 -17.25 1 97.56 577 TYR A O 1
ATOM 4608 N N . VAL A 1 578 ? -16.797 3.041 -16.266 1 97.38 578 VAL A N 1
ATOM 4609 C CA . VAL A 1 578 ? -17.359 2.885 -14.93 1 97.38 578 VAL A CA 1
ATOM 4610 C C . VAL A 1 578 ? -18.719 3.562 -14.852 1 97.38 578 VAL A C 1
ATOM 4612 O O . VAL A 1 578 ? -19.594 3.135 -14.086 1 97.38 578 VAL A O 1
ATOM 4615 N N . LYS A 1 579 ? -19.016 4.566 -15.641 1 96.62 579 LYS A N 1
ATOM 4616 C CA . LYS A 1 579 ? -20.281 5.297 -15.609 1 96.62 579 LYS A CA 1
ATOM 4617 C C . LYS A 1 579 ? -21.438 4.402 -16.016 1 96.62 579 LYS A C 1
ATOM 4619 O O . LYS A 1 579 ? -22.594 4.703 -15.719 1 96.62 579 LYS A O 1
ATOM 4624 N N . ASN A 1 580 ? -21.109 3.289 -16.703 1 97.94 580 ASN A N 1
ATOM 4625 C CA . ASN A 1 580 ? -22.141 2.385 -17.203 1 97.94 580 ASN A CA 1
ATOM 4626 C C . ASN A 1 580 ? -22.516 1.34 -16.156 1 97.94 580 ASN A C 1
ATOM 4628 O O . ASN A 1 580 ? -23.484 0.606 -16.328 1 97.94 580 ASN A O 1
ATOM 4632 N N . VAL A 1 581 ? -21.844 1.248 -15.078 1 98.56 581 VAL A N 1
ATOM 4633 C CA . VAL A 1 581 ? -21.984 0.142 -14.141 1 98.56 581 VAL A CA 1
ATOM 4634 C C . VAL A 1 581 ? -23.219 0.346 -13.281 1 98.56 581 VAL A C 1
ATOM 4636 O O . VAL A 1 581 ? -23.422 1.415 -12.695 1 98.56 581 VAL A O 1
ATOM 4639 N N . LYS A 1 582 ? -24.016 -0.642 -13.242 1 98.44 582 LYS A N 1
ATOM 4640 C CA . LYS A 1 582 ? -25.188 -0.674 -12.375 1 98.44 582 LYS A CA 1
ATOM 4641 C C . LYS A 1 582 ? -25.125 -1.846 -11.398 1 98.44 582 LYS A C 1
ATOM 4643 O O . LYS A 1 582 ? -25.75 -1.81 -10.328 1 98.44 582 LYS A O 1
ATOM 4648 N N . THR A 1 583 ? -24.406 -2.848 -11.695 1 98.75 583 THR A N 1
ATOM 4649 C CA . THR A 1 583 ? -24.344 -4.098 -10.953 1 98.75 583 THR A CA 1
ATOM 4650 C C . THR A 1 583 ? -23.656 -3.893 -9.602 1 98.75 583 THR A C 1
ATOM 4652 O O . THR A 1 583 ? -22.5 -3.447 -9.547 1 98.75 583 THR A O 1
ATOM 4655 N N . PRO A 1 584 ? -24.375 -4.254 -8.438 1 98.69 584 PRO A N 1
ATOM 4656 C CA . PRO A 1 584 ? -23.672 -4.254 -7.156 1 98.69 584 PRO A CA 1
ATOM 4657 C C . PRO A 1 584 ? -22.391 -5.078 -7.188 1 98.69 584 PRO A C 1
ATOM 4659 O O . PRO A 1 584 ? -22.375 -6.184 -7.734 1 98.69 584 PRO A O 1
ATOM 4662 N N . THR A 1 585 ? -21.312 -4.52 -6.609 1 98.81 585 THR A N 1
ATOM 4663 C CA . THR A 1 585 ? -20.016 -5.156 -6.793 1 98.81 585 THR A CA 1
ATOM 4664 C C . THR A 1 585 ? -19.266 -5.238 -5.469 1 98.81 585 THR A C 1
ATOM 4666 O O . THR A 1 585 ? -19.156 -4.25 -4.742 1 98.81 585 THR A O 1
ATOM 4669 N N . LEU A 1 586 ? -18.797 -6.445 -5.117 1 98.69 586 LEU A N 1
ATOM 4670 C CA . LEU A 1 586 ? -17.891 -6.695 -4 1 98.69 586 LEU A CA 1
ATOM 4671 C C . LEU A 1 586 ? -16.438 -6.77 -4.48 1 98.69 586 LEU A C 1
ATOM 4673 O O . LEU A 1 586 ? -16.141 -7.496 -5.426 1 98.69 586 LEU A O 1
ATOM 4677 N N . PHE A 1 587 ? -15.633 -5.988 -3.84 1 98.5 587 PHE A N 1
ATOM 4678 C CA . PHE A 1 587 ? -14.203 -6.035 -4.145 1 98.5 587 PHE A CA 1
ATOM 4679 C C . PHE A 1 587 ? -13.438 -6.754 -3.039 1 98.5 587 PHE A C 1
ATOM 4681 O O . PHE A 1 587 ? -13.648 -6.48 -1.854 1 98.5 587 PHE A O 1
ATOM 4688 N N . LEU A 1 588 ? -12.586 -7.711 -3.393 1 98.31 588 LEU A N 1
ATOM 4689 C CA . LEU A 1 588 ? -11.695 -8.422 -2.48 1 98.31 588 LEU A CA 1
ATOM 4690 C C . LEU A 1 588 ? -10.242 -8.258 -2.906 1 98.31 588 LEU A C 1
ATOM 4692 O O . LEU A 1 588 ? -9.883 -8.57 -4.043 1 98.31 588 LEU A O 1
ATOM 4696 N N . HIS A 1 589 ? -9.422 -7.762 -2.057 1 97.75 589 HIS A N 1
ATOM 4697 C CA . HIS A 1 589 ? -8.023 -7.539 -2.393 1 97.75 589 HIS A CA 1
ATOM 4698 C C . HIS A 1 589 ? -7.125 -7.727 -1.171 1 97.75 589 HIS A C 1
ATOM 4700 O O . HIS A 1 589 ? -7.605 -7.711 -0.036 1 97.75 589 HIS A O 1
ATOM 4706 N N . SER A 1 590 ? -5.809 -8.023 -1.385 1 96.19 590 SER A N 1
ATOM 4707 C CA . SER A 1 590 ? -4.816 -8.133 -0.321 1 96.19 590 SER A CA 1
ATOM 4708 C C . SER A 1 590 ? -3.842 -6.961 -0.355 1 96.19 590 SER A C 1
ATOM 4710 O O . SER A 1 590 ? -3.443 -6.508 -1.431 1 96.19 590 SER A O 1
ATOM 4712 N N . ASP A 1 591 ? -3.385 -6.52 0.8 1 90.94 591 ASP A N 1
ATOM 4713 C CA . ASP A 1 591 ? -2.582 -5.305 0.861 1 90.94 591 ASP A CA 1
ATOM 4714 C C . ASP A 1 591 ? -1.131 -5.582 0.473 1 90.94 591 ASP A C 1
ATOM 4716 O O . ASP A 1 591 ? -0.369 -4.652 0.195 1 90.94 591 ASP A O 1
ATOM 4720 N N . ARG A 1 592 ? -0.724 -6.852 0.373 1 91.19 592 ARG A N 1
ATOM 4721 C CA . ARG A 1 592 ? 0.63 -7.18 -0.06 1 91.19 592 ARG A CA 1
ATOM 4722 C C . ARG A 1 592 ? 0.617 -7.879 -1.416 1 91.19 592 ARG A C 1
ATOM 4724 O O . ARG A 1 592 ? 1.538 -8.633 -1.742 1 91.19 592 ARG A O 1
ATOM 4731 N N . ASP A 1 593 ? -0.442 -7.703 -2.135 1 94.5 593 ASP A N 1
ATOM 4732 C CA . ASP A 1 593 ? -0.505 -8.172 -3.518 1 94.5 593 ASP A CA 1
ATOM 4733 C C . ASP A 1 593 ? 0.257 -7.23 -4.449 1 94.5 593 ASP A C 1
ATOM 4735 O O . ASP A 1 593 ? -0.182 -6.109 -4.703 1 94.5 593 ASP A O 1
ATOM 4739 N N . TYR A 1 594 ? 1.356 -7.746 -5.066 1 90.94 594 TYR A N 1
ATOM 4740 C CA . TYR A 1 594 ? 2.166 -6.906 -5.941 1 90.94 594 TYR A CA 1
ATOM 4741 C C . TYR A 1 594 ? 2.145 -7.426 -7.371 1 90.94 594 TYR A C 1
ATOM 4743 O O . TYR A 1 594 ? 2.859 -6.914 -8.234 1 90.94 594 TYR A O 1
ATOM 4751 N N . ARG A 1 595 ? 1.336 -8.445 -7.574 1 92.5 595 ARG A N 1
ATOM 4752 C CA . ARG A 1 595 ? 1.014 -8.891 -8.922 1 92.5 595 ARG A CA 1
ATOM 4753 C C . ARG A 1 595 ? -0.101 -8.047 -9.531 1 92.5 595 ARG A C 1
ATOM 4755 O O . ARG A 1 595 ? -0.075 -7.742 -10.727 1 92.5 595 ARG A O 1
ATOM 4762 N N . CYS A 1 596 ? -1.039 -7.797 -8.789 1 94.69 596 CYS A N 1
ATOM 4763 C CA . CYS A 1 596 ? -2.043 -6.762 -9 1 94.69 596 CYS A CA 1
ATOM 4764 C C . CYS A 1 596 ? -2.08 -5.789 -7.828 1 94.69 596 CYS A C 1
ATOM 4766 O O . CYS A 1 596 ? -2.334 -6.191 -6.691 1 94.69 596 CYS A O 1
ATOM 4768 N N . PHE A 1 597 ? -1.876 -4.555 -8.117 1 94.06 597 PHE A N 1
ATOM 4769 C CA . PHE A 1 597 ? -1.71 -3.557 -7.062 1 94.06 597 PHE A CA 1
ATOM 4770 C C . PHE A 1 597 ? -3.064 -3.102 -6.531 1 94.06 597 PHE A C 1
ATOM 4772 O O . PHE A 1 597 ? -4 -2.889 -7.305 1 94.06 597 PHE A O 1
ATOM 4779 N N . MET A 1 598 ? -3.203 -2.936 -5.223 1 95.19 598 MET A N 1
ATOM 4780 C CA . MET A 1 598 ? -4.465 -2.604 -4.566 1 95.19 598 MET A CA 1
ATOM 4781 C C . MET A 1 598 ? -5.02 -1.282 -5.094 1 95.19 598 MET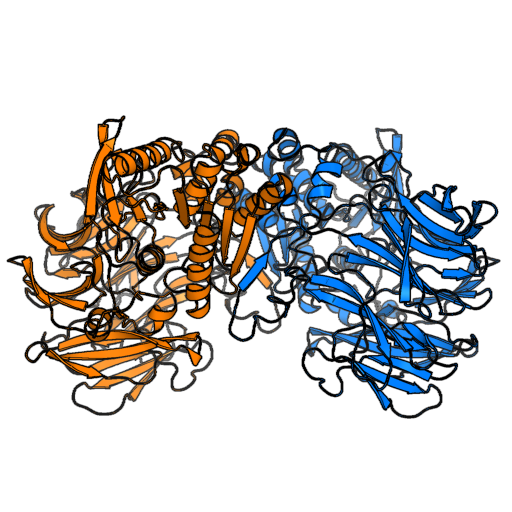 A C 1
ATOM 4783 O O . MET A 1 598 ? -6.23 -1.058 -5.062 1 95.19 598 MET A O 1
ATOM 4787 N N . GLY A 1 599 ? -4.156 -0.413 -5.559 1 95.38 599 GLY A N 1
ATOM 4788 C CA . GLY A 1 599 ? -4.605 0.857 -6.109 1 95.38 599 GLY A CA 1
ATOM 4789 C C . GLY A 1 599 ? -5.668 0.702 -7.18 1 95.38 599 GLY A C 1
ATOM 4790 O O . GLY A 1 599 ? -6.535 1.563 -7.332 1 95.38 599 GLY A O 1
ATOM 4791 N N . ASP A 1 600 ? -5.621 -0.349 -7.969 1 96.38 600 ASP A N 1
ATOM 4792 C CA . ASP A 1 600 ? -6.617 -0.596 -9.008 1 96.38 600 ASP A CA 1
ATOM 4793 C C . ASP A 1 600 ? -7.992 -0.865 -8.398 1 96.38 600 ASP A C 1
ATOM 4795 O O . ASP A 1 600 ? -9.008 -0.411 -8.93 1 96.38 600 ASP A O 1
ATOM 4799 N N . THR A 1 601 ? -8.023 -1.6 -7.344 1 97.31 601 THR A N 1
ATOM 4800 C CA . THR A 1 601 ? -9.273 -1.874 -6.645 1 97.31 601 THR A CA 1
ATOM 4801 C C . THR A 1 601 ? -9.82 -0.604 -6 1 97.31 601 THR A C 1
ATOM 4803 O O . THR A 1 601 ? -11.023 -0.336 -6.07 1 97.31 601 THR A O 1
ATOM 4806 N N . PHE A 1 602 ? -8.938 0.242 -5.426 1 96 602 PHE A N 1
ATOM 4807 C CA . PHE A 1 602 ? -9.359 1.493 -4.809 1 96 602 PHE A CA 1
ATOM 4808 C C . PHE A 1 602 ? -10.039 2.398 -5.824 1 96 602 PHE A C 1
ATOM 4810 O O . PHE A 1 602 ? -11.086 2.988 -5.539 1 96 602 PHE A O 1
ATOM 4817 N N . GLN A 1 603 ? -9.477 2.484 -6.996 1 96.44 603 GLN A N 1
ATOM 4818 C CA . GLN A 1 603 ? -10.023 3.336 -8.047 1 96.44 603 GLN A CA 1
ATOM 4819 C C . GLN A 1 603 ? -11.453 2.924 -8.398 1 96.44 603 GLN A C 1
ATOM 4821 O O . GLN A 1 603 ? -12.352 3.762 -8.438 1 96.44 603 GLN A O 1
ATOM 4826 N N . MET A 1 604 ? -11.633 1.664 -8.609 1 97.06 604 MET A N 1
ATOM 4827 C CA . MET A 1 604 ? -12.945 1.161 -9 1 97.06 604 MET A CA 1
ATOM 4828 C C . MET A 1 604 ? -13.953 1.333 -7.867 1 97.06 604 MET A C 1
ATOM 4830 O O . MET A 1 604 ? -15.094 1.746 -8.102 1 97.06 604 MET A O 1
ATOM 4834 N N . PHE A 1 605 ? -13.562 0.998 -6.641 1 96.62 605 PHE A N 1
ATOM 4835 C CA . PHE A 1 605 ? -14.438 1.127 -5.477 1 96.62 605 PHE A CA 1
ATOM 4836 C C . PHE A 1 605 ? -14.93 2.561 -5.328 1 96.62 605 PHE A C 1
ATOM 4838 O O . PHE A 1 605 ? -16.141 2.797 -5.207 1 96.62 605 PHE A O 1
ATOM 4845 N N . THR A 1 606 ? -14.016 3.471 -5.371 1 95.19 606 THR A N 1
ATOM 4846 C CA . THR A 1 606 ? -14.344 4.883 -5.191 1 95.19 606 THR A CA 1
ATOM 4847 C C . THR A 1 606 ? -15.266 5.371 -6.297 1 95.19 606 THR A C 1
ATOM 4849 O O . THR A 1 606 ? -16.266 6.055 -6.027 1 95.19 606 THR A O 1
ATOM 4852 N N . ALA A 1 607 ? -14.953 5.031 -7.531 1 95.88 607 ALA A N 1
ATOM 4853 C CA . ALA A 1 607 ? -15.773 5.469 -8.656 1 95.88 607 ALA A CA 1
ATOM 4854 C C . ALA A 1 607 ? -17.203 4.941 -8.539 1 95.88 607 ALA A C 1
ATOM 4856 O O . ALA A 1 607 ? -18.156 5.691 -8.703 1 95.88 607 ALA A O 1
ATOM 4857 N N . LEU A 1 608 ? -17.312 3.637 -8.219 1 97.12 608 LEU A N 1
ATOM 4858 C CA . LEU A 1 608 ? -18.641 3.041 -8.102 1 97.12 608 LEU A CA 1
ATOM 4859 C C . LEU A 1 608 ? -19.422 3.668 -6.953 1 97.12 608 LEU A C 1
ATOM 4861 O O . LEU A 1 608 ? -20.609 3.955 -7.09 1 97.12 608 LEU A O 1
ATOM 4865 N N . LYS A 1 609 ? -18.75 3.895 -5.844 1 93.62 609 LYS A N 1
ATOM 4866 C CA . LYS A 1 609 ? -19.406 4.535 -4.707 1 93.62 609 LYS A CA 1
ATOM 4867 C C . LYS A 1 609 ? -19.906 5.93 -5.074 1 93.62 609 LYS A C 1
ATOM 4869 O O . LYS A 1 609 ? -21.031 6.297 -4.734 1 93.62 609 LYS A O 1
ATOM 4874 N N . GLN A 1 610 ? -19.141 6.648 -5.734 1 91.94 610 GLN A N 1
ATOM 4875 C CA . GLN A 1 610 ? -19.5 8.008 -6.133 1 91.94 610 GLN A CA 1
ATOM 4876 C C . GLN A 1 610 ? -20.672 8 -7.113 1 91.94 610 GLN A C 1
ATOM 4878 O O . GLN A 1 610 ? -21.469 8.945 -7.145 1 91.94 610 GLN A O 1
ATOM 4883 N N . LEU A 1 611 ? -20.75 6.965 -7.895 1 94.88 611 LEU A N 1
ATOM 4884 C CA . LEU A 1 611 ? -21.797 6.867 -8.906 1 94.88 611 LEU A CA 1
ATOM 4885 C C . LEU A 1 611 ? -23.047 6.211 -8.344 1 94.88 611 LEU A C 1
ATOM 4887 O O . LEU A 1 611 ? -24.016 5.953 -9.07 1 94.88 611 LEU A O 1
ATOM 4891 N N . GLY A 1 612 ? -23.062 5.902 -7.07 1 95.38 612 GLY A N 1
ATOM 4892 C CA . GLY A 1 612 ? -24.25 5.441 -6.367 1 95.38 612 GLY A CA 1
ATOM 4893 C C . GLY A 1 612 ? -24.5 3.951 -6.527 1 95.38 612 GLY A C 1
ATOM 4894 O O . GLY A 1 612 ? -25.609 3.477 -6.309 1 95.38 612 GLY A O 1
ATOM 4895 N N . VAL A 1 613 ? -23.469 3.209 -6.969 1 97.5 613 VAL A N 1
ATOM 4896 C CA . VAL A 1 613 ? -23.594 1.76 -7.094 1 97.5 613 VAL A CA 1
ATOM 4897 C C . VAL A 1 613 ? -23.297 1.098 -5.75 1 97.5 613 VAL A C 1
ATOM 4899 O O . VAL A 1 613 ? -22.359 1.48 -5.051 1 97.5 613 VAL A O 1
ATOM 4902 N N . ASP A 1 614 ? -24.141 0.125 -5.328 1 96.88 614 ASP A N 1
ATOM 4903 C CA . ASP A 1 614 ? -23.891 -0.614 -4.098 1 96.88 614 ASP A CA 1
ATOM 4904 C C . ASP A 1 614 ? -22.578 -1.396 -4.188 1 96.88 614 ASP A C 1
ATOM 4906 O O . ASP A 1 614 ? -22.438 -2.281 -5.035 1 96.88 614 ASP A O 1
ATOM 4910 N N . THR A 1 615 ? -21.656 -1.022 -3.406 1 96.25 615 THR A N 1
ATOM 4911 C CA . THR A 1 615 ? -20.344 -1.623 -3.488 1 96.25 615 THR A CA 1
ATOM 4912 C C . THR A 1 615 ? -19.719 -1.781 -2.1 1 96.25 615 THR A C 1
ATOM 4914 O O . THR A 1 615 ? -19.938 -0.942 -1.222 1 96.25 615 THR A O 1
ATOM 4917 N N . GLU A 1 616 ? -19.016 -2.877 -1.848 1 95.31 616 GLU A N 1
ATOM 4918 C CA . GLU A 1 616 ? -18.25 -3.186 -0.646 1 95.31 616 GLU A CA 1
ATOM 4919 C C . GLU A 1 616 ? -16.844 -3.656 -0.997 1 95.31 616 GLU A C 1
ATOM 4921 O O . GLU A 1 616 ? -16.609 -4.16 -2.098 1 95.31 616 GLU A O 1
ATOM 4926 N N . MET A 1 617 ? -15.938 -3.412 -0.086 1 95.44 617 MET A N 1
ATOM 4927 C CA . MET A 1 617 ? -14.562 -3.848 -0.311 1 95.44 617 MET A CA 1
ATOM 4928 C C . MET A 1 617 ? -13.992 -4.504 0.939 1 95.44 617 MET A C 1
ATOM 4930 O O . MET A 1 617 ? -14.195 -4.02 2.053 1 95.44 617 MET A O 1
ATOM 4934 N N . TYR A 1 618 ? -13.375 -5.641 0.767 1 94.62 618 TYR A N 1
ATOM 4935 C CA . TYR A 1 618 ? -12.523 -6.273 1.77 1 94.62 618 TYR A CA 1
ATOM 4936 C C . TYR A 1 618 ? -11.047 -6.098 1.428 1 94.62 618 TYR A C 1
ATOM 4938 O O . TYR A 1 618 ? -10.641 -6.297 0.281 1 94.62 618 TYR A O 1
ATOM 4946 N N . LEU A 1 619 ? -10.273 -5.645 2.371 1 94 619 LEU A N 1
ATOM 4947 C CA . LEU A 1 619 ? -8.82 -5.594 2.238 1 94 619 LEU A CA 1
ATOM 4948 C C . LEU A 1 619 ? -8.148 -6.504 3.262 1 94 619 LEU A C 1
ATOM 4950 O O . LEU A 1 619 ? -8.172 -6.219 4.461 1 94 619 LEU A O 1
ATOM 4954 N N . PHE A 1 620 ? -7.523 -7.551 2.781 1 94.62 620 PHE A N 1
ATOM 4955 C CA . PHE A 1 620 ? -6.918 -8.562 3.643 1 94.62 620 PHE A CA 1
ATOM 4956 C C . PHE A 1 620 ? -5.473 -8.203 3.963 1 94.62 620 PHE A C 1
ATOM 4958 O O . PHE A 1 620 ? -4.672 -7.949 3.059 1 94.62 620 PHE A O 1
ATOM 4965 N N . HIS A 1 621 ? -5.129 -8.289 5.238 1 89.88 621 HIS A N 1
ATOM 4966 C CA . HIS A 1 621 ? -3.816 -7.84 5.695 1 89.88 621 HIS A CA 1
ATOM 4967 C C . HIS A 1 621 ? -2.799 -8.977 5.641 1 89.88 621 HIS A C 1
ATOM 4969 O O . HIS A 1 621 ? -3.066 -10.078 6.121 1 89.88 621 HIS A O 1
ATOM 4975 N N . GLY A 1 622 ? -1.681 -8.641 5.055 1 88.75 622 GLY A N 1
ATOM 4976 C CA . GLY A 1 622 ? -0.547 -9.547 5.113 1 88.75 622 GLY A CA 1
ATOM 4977 C C . GLY A 1 622 ? -0.55 -10.578 3.998 1 88.75 622 GLY A C 1
ATOM 4978 O O . GLY A 1 622 ? 0.462 -11.234 3.75 1 88.75 622 GLY A O 1
ATOM 4979 N N . ASP A 1 623 ? -1.639 -10.766 3.305 1 93.69 623 ASP A N 1
ATOM 4980 C CA . ASP A 1 623 ? -1.72 -11.766 2.244 1 93.69 623 ASP A CA 1
ATOM 4981 C C . ASP A 1 623 ? -1.232 -11.195 0.914 1 93.69 623 ASP A C 1
ATOM 4983 O O . ASP A 1 623 ? -1.146 -9.977 0.75 1 93.69 623 ASP A O 1
ATOM 4987 N N . THR A 1 624 ? -0.881 -12.07 0.037 1 94 624 THR A N 1
ATOM 4988 C CA . THR A 1 624 ? -0.359 -11.727 -1.283 1 94 624 THR A CA 1
ATOM 4989 C C . THR A 1 624 ? -1.389 -12.039 -2.367 1 94 624 THR A C 1
ATOM 4991 O O . THR A 1 624 ? -2.582 -12.148 -2.082 1 94 624 THR A O 1
ATOM 4994 N N . HIS A 1 625 ? -0.928 -12.094 -3.613 1 95.19 625 HIS A N 1
ATOM 4995 C CA . HIS A 1 625 ? -1.771 -12.43 -4.754 1 95.19 625 HIS A CA 1
ATOM 4996 C C . HIS A 1 625 ? -2.377 -13.82 -4.605 1 95.19 625 HIS A C 1
ATOM 4998 O O . HIS A 1 625 ? -3.406 -14.117 -5.215 1 95.19 625 HIS A O 1
ATOM 5004 N N . GLY A 1 626 ? -1.786 -14.648 -3.742 1 94.94 626 GLY A N 1
ATOM 5005 C CA . GLY A 1 626 ? -2.172 -16.047 -3.613 1 94.94 626 GLY A CA 1
ATOM 5006 C C . GLY A 1 626 ? -3.186 -16.281 -2.51 1 94.94 626 GLY A C 1
ATOM 5007 O O . GLY A 1 626 ? -3.396 -17.422 -2.092 1 94.94 626 GLY A O 1
ATOM 5008 N N . LEU A 1 627 ? -3.887 -15.234 -2.07 1 95.56 627 LEU A N 1
ATOM 5009 C CA . LEU A 1 627 ? -4.828 -15.344 -0.961 1 95.56 627 LEU A CA 1
ATOM 5010 C C . LEU A 1 627 ? -5.758 -16.531 -1.151 1 95.56 627 LEU A C 1
ATOM 5012 O O . LEU A 1 627 ? -5.961 -17.328 -0.223 1 95.56 627 LEU A O 1
ATOM 5016 N N . SER A 1 628 ? -6.277 -16.734 -2.309 1 94.81 628 SER A N 1
ATOM 5017 C CA . SER A 1 628 ? -7.273 -17.766 -2.564 1 94.81 628 SER A CA 1
ATOM 5018 C C . SER A 1 628 ? -6.66 -19.156 -2.459 1 94.81 628 SER A C 1
ATOM 5020 O O . SER A 1 628 ? -7.379 -20.141 -2.297 1 94.81 628 SER A O 1
ATOM 5022 N N . ARG A 1 629 ? -5.363 -19.266 -2.5 1 93.25 629 ARG A N 1
ATOM 5023 C CA . ARG A 1 629 ? -4.727 -20.578 -2.602 1 93.25 629 ARG A CA 1
ATOM 5024 C C . ARG A 1 629 ? -3.902 -20.875 -1.355 1 93.25 629 ARG A C 1
ATOM 5026 O O . ARG A 1 629 ? -3.945 -22 -0.836 1 93.25 629 ARG A O 1
ATOM 5033 N N . ASN A 1 630 ? -3.168 -19.922 -0.943 1 92.69 630 ASN A N 1
ATOM 5034 C CA . ASN A 1 630 ? -2.242 -20.188 0.151 1 92.69 630 ASN A CA 1
ATOM 5035 C C . ASN A 1 630 ? -2.229 -19.062 1.17 1 92.69 630 ASN A C 1
ATOM 5037 O O . ASN A 1 630 ? -1.255 -18.891 1.905 1 92.69 630 ASN A O 1
ATOM 5041 N N . GLY A 1 631 ? -3.199 -18.25 1.159 1 94.31 631 GLY A N 1
ATOM 5042 C CA . GLY A 1 631 ? -3.287 -17.203 2.154 1 94.31 631 GLY A CA 1
ATOM 5043 C C . GLY A 1 631 ? -3.52 -17.719 3.559 1 94.31 631 GLY A C 1
ATOM 5044 O O . GLY A 1 631 ? -3.697 -18.922 3.76 1 94.31 631 GLY A O 1
ATOM 5045 N N . ARG A 1 632 ? -3.467 -16.797 4.48 1 94.94 632 ARG A N 1
ATOM 5046 C CA . ARG A 1 632 ? -3.84 -17.172 5.844 1 94.94 632 ARG A CA 1
ATOM 5047 C C . ARG A 1 632 ? -5.199 -17.859 5.875 1 94.94 632 ARG A C 1
ATOM 5049 O O . ARG A 1 632 ? -6.16 -17.375 5.277 1 94.94 632 ARG A O 1
ATOM 5056 N N . PRO A 1 633 ? -5.316 -18.984 6.559 1 95.06 633 PRO A N 1
ATOM 5057 C CA . PRO A 1 633 ? -6.535 -19.797 6.512 1 95.06 633 PRO A CA 1
ATOM 5058 C C . PRO A 1 633 ? -7.781 -19 6.898 1 95.06 633 PRO A C 1
ATOM 5060 O O . PRO A 1 633 ? -8.805 -19.078 6.215 1 95.06 633 PRO A O 1
ATOM 5063 N N . SER A 1 634 ? -7.723 -18.25 7.906 1 94.5 634 SER A N 1
ATOM 5064 C CA . SER A 1 634 ? -8.883 -17.453 8.312 1 94.5 634 SER A CA 1
ATOM 5065 C C . SER A 1 634 ? -9.297 -16.484 7.219 1 94.5 634 SER A C 1
ATOM 5067 O O . SER A 1 634 ? -10.484 -16.234 7.008 1 94.5 634 SER A O 1
ATOM 5069 N N . ASN A 1 635 ? -8.281 -15.859 6.598 1 95.69 635 ASN A N 1
ATOM 5070 C CA . ASN A 1 635 ? -8.57 -14.953 5.488 1 95.69 635 ASN A CA 1
ATOM 5071 C C . ASN A 1 635 ? -9.219 -15.695 4.32 1 95.69 635 ASN A C 1
ATOM 5073 O O . ASN A 1 635 ? -10.094 -15.148 3.65 1 95.69 635 ASN A O 1
ATOM 5077 N N . ARG A 1 636 ? -8.773 -16.891 4.031 1 96.25 636 ARG A N 1
ATOM 5078 C CA . ARG A 1 636 ? -9.383 -17.688 2.973 1 96.25 636 ARG A CA 1
ATOM 5079 C C . ARG A 1 636 ? -10.852 -17.953 3.27 1 96.25 636 ARG A C 1
ATOM 5081 O O . ARG A 1 636 ? -11.695 -17.875 2.371 1 96.25 636 ARG A O 1
ATOM 5088 N N . ILE A 1 637 ? -11.125 -18.266 4.512 1 96.25 637 ILE A N 1
ATOM 5089 C CA . ILE A 1 637 ? -12.5 -18.547 4.922 1 96.25 637 ILE A CA 1
ATOM 5090 C C . ILE A 1 637 ? -13.344 -17.281 4.812 1 96.25 637 ILE A C 1
ATOM 5092 O O . ILE A 1 637 ? -14.453 -17.312 4.266 1 96.25 637 ILE A O 1
ATOM 5096 N N . ALA A 1 638 ? -12.773 -16.172 5.301 1 95.25 638 ALA A N 1
ATOM 5097 C CA . ALA A 1 638 ? -13.484 -14.906 5.223 1 95.25 638 ALA A CA 1
ATOM 5098 C C . ALA A 1 638 ? -13.781 -14.531 3.771 1 95.25 638 ALA A C 1
ATOM 5100 O O . ALA A 1 638 ? -14.867 -14.039 3.459 1 95.25 638 ALA A O 1
ATOM 5101 N N . ARG A 1 639 ? -12.844 -14.734 2.945 1 96.88 639 ARG A N 1
ATOM 5102 C CA . ARG A 1 639 ? -13.016 -14.477 1.518 1 96.88 639 ARG A CA 1
ATOM 5103 C C . ARG A 1 639 ? -14.156 -15.312 0.941 1 96.88 639 ARG A C 1
ATOM 5105 O O . ARG A 1 639 ? -15.031 -14.789 0.257 1 96.88 639 ARG A O 1
ATOM 5112 N N . ALA A 1 640 ? -14.117 -16.578 1.198 1 97.5 640 ALA A N 1
ATOM 5113 C CA . ALA A 1 640 ? -15.148 -17.469 0.674 1 97.5 640 ALA A CA 1
ATOM 5114 C C . ALA A 1 640 ? -16.531 -17.078 1.203 1 97.5 640 ALA A C 1
ATOM 5116 O O . ALA A 1 640 ? -17.5 -17.031 0.445 1 97.5 640 ALA A O 1
ATOM 5117 N N . ASN A 1 641 ? -16.578 -16.797 2.465 1 97.25 641 ASN A N 1
ATOM 5118 C CA . ASN A 1 641 ? -17.844 -16.375 3.059 1 97.25 641 ASN A CA 1
ATOM 5119 C C . ASN A 1 641 ? -18.344 -15.086 2.422 1 97.25 641 ASN A C 1
ATOM 5121 O O . ASN A 1 641 ? -19.547 -14.953 2.129 1 97.25 641 ASN A O 1
ATOM 5125 N N . ALA A 1 642 ? -17.453 -14.148 2.23 1 96.94 642 ALA A N 1
ATOM 5126 C CA . ALA A 1 642 ? -17.844 -12.875 1.643 1 96.94 642 ALA A CA 1
ATOM 5127 C C . ALA A 1 642 ? -18.438 -13.062 0.253 1 96.94 642 ALA A C 1
ATOM 5129 O O . ALA A 1 642 ? -19.453 -12.445 -0.086 1 96.94 642 ALA A O 1
ATOM 5130 N N . ILE A 1 643 ? -17.875 -13.914 -0.515 1 98.56 643 ILE A N 1
ATOM 5131 C CA . ILE A 1 643 ? -18.328 -14.18 -1.876 1 98.56 643 ILE A CA 1
ATOM 5132 C C . ILE A 1 643 ? -19.703 -14.82 -1.843 1 98.56 643 ILE A C 1
ATOM 5134 O O . ILE A 1 643 ? -20.641 -14.344 -2.504 1 98.56 643 ILE A O 1
ATOM 5138 N N . VAL A 1 644 ? -19.859 -15.828 -1.057 1 98.31 644 VAL A N 1
ATOM 5139 C CA . VAL A 1 644 ? -21.109 -16.578 -0.99 1 98.31 644 VAL A CA 1
ATOM 5140 C C . VAL A 1 644 ? -22.219 -15.688 -0.433 1 98.31 644 VAL A C 1
ATOM 5142 O O . VAL A 1 644 ? -23.328 -15.641 -0.981 1 98.31 644 VAL A O 1
ATOM 5145 N N . ASP A 1 645 ? -21.891 -14.953 0.592 1 97.88 645 ASP A N 1
ATOM 5146 C CA . ASP A 1 645 ? -22.875 -14.07 1.214 1 97.88 645 ASP A CA 1
ATOM 5147 C C . ASP A 1 645 ? -23.344 -12.992 0.241 1 97.88 645 ASP A C 1
ATOM 5149 O O . ASP A 1 645 ? -24.516 -12.625 0.226 1 97.88 645 ASP A O 1
ATOM 5153 N N . TRP A 1 646 ? -22.375 -12.461 -0.495 1 98.5 646 TRP A N 1
ATOM 5154 C CA . TRP A 1 646 ? -22.719 -11.43 -1.469 1 98.5 646 TRP A CA 1
ATOM 5155 C C . TRP A 1 646 ? -23.703 -11.953 -2.502 1 98.5 646 TRP A C 1
ATOM 5157 O O . TRP A 1 646 ? -24.719 -11.297 -2.795 1 98.5 646 TRP A O 1
ATOM 5167 N N . PHE A 1 647 ? -23.469 -13.094 -3.027 1 98.81 647 PHE A N 1
ATOM 5168 C CA . PHE A 1 647 ? -24.344 -13.664 -4.039 1 98.81 647 PHE A CA 1
ATOM 5169 C C . PHE A 1 647 ? -25.688 -14.055 -3.428 1 98.81 647 PHE A C 1
ATOM 5171 O O . PHE A 1 647 ? -26.734 -13.922 -4.07 1 98.81 647 PHE A O 1
ATOM 5178 N N . GLU A 1 648 ? -25.703 -14.523 -2.205 1 98.19 648 GLU A N 1
ATOM 5179 C CA . GLU A 1 648 ? -26.969 -14.82 -1.54 1 98.19 648 GLU A CA 1
ATOM 5180 C C . GLU A 1 648 ? -27.812 -13.562 -1.373 1 98.19 648 GLU A C 1
ATOM 5182 O O . GLU A 1 648 ? -29.031 -13.602 -1.517 1 98.19 648 GLU A O 1
ATOM 5187 N N . ARG A 1 649 ? -27.141 -12.523 -1.092 1 97.69 649 ARG A N 1
ATOM 5188 C CA . ARG A 1 649 ? -27.812 -11.258 -0.839 1 97.69 649 ARG A CA 1
ATOM 5189 C C . ARG A 1 649 ? -28.469 -10.719 -2.109 1 97.69 649 ARG A C 1
ATOM 5191 O O . ARG A 1 649 ? -29.578 -10.18 -2.068 1 97.69 649 ARG A O 1
ATOM 5198 N N . TYR A 1 650 ? -27.875 -10.922 -3.283 1 98.31 650 TYR A N 1
ATOM 5199 C CA . TYR A 1 650 ? -28.297 -10.172 -4.453 1 98.31 650 TYR A CA 1
ATOM 5200 C C . TYR A 1 650 ? -28.953 -11.078 -5.48 1 98.31 650 TYR A C 1
ATOM 5202 O O . TYR A 1 650 ? -29.625 -10.609 -6.406 1 98.31 650 TYR A O 1
ATOM 5210 N N . LEU A 1 651 ? -28.672 -12.383 -5.305 1 98.19 651 LEU A N 1
ATOM 5211 C CA . LEU A 1 651 ? -29.219 -13.305 -6.293 1 98.19 651 LEU A CA 1
ATOM 5212 C C . LEU A 1 651 ? -30.406 -14.062 -5.719 1 98.19 651 LEU A C 1
ATOM 5214 O O . LEU A 1 651 ? -31.375 -14.367 -6.438 1 98.19 651 LEU A O 1
ATOM 5218 N N . MET B 1 1 ? 34.25 30.078 20.625 1 64.44 1 MET B N 1
ATOM 5219 C CA . MET B 1 1 ? 34.438 28.938 19.734 1 64.44 1 MET B CA 1
ATOM 5220 C C . MET B 1 1 ? 33.719 29.172 18.406 1 64.44 1 MET B C 1
ATOM 5222 O O . MET B 1 1 ? 32.688 29.828 18.375 1 64.44 1 MET B O 1
ATOM 5226 N N . GLU B 1 2 ? 34.312 28.812 17.312 1 86.44 2 GLU B N 1
ATOM 5227 C CA . GLU B 1 2 ? 33.75 29 15.977 1 86.44 2 GLU B CA 1
ATOM 5228 C C . GLU B 1 2 ? 32.5 28.141 15.789 1 86.44 2 GLU B C 1
ATOM 5230 O O . GLU B 1 2 ? 32.5 26.953 16.141 1 86.44 2 GLU B O 1
ATOM 5235 N N . LYS B 1 3 ? 31.328 28.766 15.469 1 93.75 3 LYS B N 1
ATOM 5236 C CA . LYS B 1 3 ? 30.078 28.047 15.242 1 93.75 3 LYS B CA 1
ATOM 5237 C C . LYS B 1 3 ? 30.25 26.984 14.156 1 93.75 3 LYS B C 1
ATOM 5239 O O . LYS B 1 3 ? 31.031 27.172 13.227 1 93.75 3 LYS B O 1
ATOM 5244 N N . ILE B 1 4 ? 29.609 25.891 14.344 1 96.44 4 ILE B N 1
ATOM 5245 C CA . ILE B 1 4 ? 29.703 24.797 13.383 1 96.44 4 ILE B CA 1
ATOM 5246 C C . ILE B 1 4 ? 28.469 24.781 12.492 1 96.44 4 ILE B C 1
ATOM 5248 O O . ILE B 1 4 ? 27.453 25.391 12.812 1 96.44 4 ILE B O 1
ATOM 5252 N N . LYS B 1 5 ? 28.578 24.125 11.312 1 97.62 5 LYS B N 1
ATOM 5253 C CA . LYS B 1 5 ? 27.469 24.031 10.359 1 97.62 5 LYS B CA 1
ATOM 5254 C C . LYS B 1 5 ? 26.406 23.047 10.828 1 97.62 5 LYS B C 1
ATOM 5256 O O . LYS B 1 5 ? 26.719 22.078 11.523 1 97.62 5 LYS B O 1
ATOM 5261 N N . ILE B 1 6 ? 25.219 23.25 10.414 1 97.69 6 ILE B N 1
ATOM 5262 C CA . ILE B 1 6 ? 24.062 22.422 10.797 1 97.69 6 ILE B CA 1
ATOM 5263 C C . ILE B 1 6 ? 24.078 21.125 9.984 1 97.69 6 ILE B C 1
ATOM 5265 O O . ILE B 1 6 ? 24.359 21.141 8.781 1 97.69 6 ILE B O 1
ATOM 5269 N N . GLU B 1 7 ? 23.797 20.031 10.664 1 97.38 7 GLU B N 1
ATOM 5270 C CA . GLU B 1 7 ? 23.688 18.719 10.055 1 97.38 7 GLU B CA 1
ATOM 5271 C C . GLU B 1 7 ? 22.312 18.109 10.273 1 97.38 7 GLU B C 1
ATOM 5273 O O . GLU B 1 7 ? 21.562 18.562 11.148 1 97.38 7 GLU B O 1
ATOM 5278 N N . SER B 1 8 ? 22.031 17.109 9.492 1 96.88 8 SER B N 1
ATOM 5279 C CA . SER B 1 8 ? 20.719 16.469 9.539 1 96.88 8 SER B CA 1
ATOM 5280 C C . SER B 1 8 ? 20.422 15.914 10.922 1 96.88 8 SER B C 1
ATOM 5282 O O . SER B 1 8 ? 19.266 15.953 11.383 1 96.88 8 SER B O 1
ATOM 5284 N N . SER B 1 9 ? 21.359 15.43 11.664 1 96.62 9 SER B N 1
ATOM 5285 C CA . SER B 1 9 ? 21.172 14.789 12.961 1 96.62 9 SER B CA 1
ATOM 5286 C C . SER B 1 9 ? 20.922 15.812 14.062 1 96.62 9 SER B C 1
ATOM 5288 O O . SER B 1 9 ? 20.547 15.461 15.18 1 96.62 9 SER B O 1
ATOM 5290 N N . ASP B 1 10 ? 21.078 17.094 13.75 1 97.62 10 ASP B N 1
ATOM 5291 C CA . ASP B 1 10 ? 20.922 18.141 14.758 1 97.62 10 ASP B CA 1
ATOM 5292 C C . ASP B 1 10 ? 19.484 18.219 15.266 1 97.62 10 ASP B C 1
ATOM 5294 O O . ASP B 1 10 ? 19.219 18.859 16.281 1 97.62 10 ASP B O 1
ATOM 5298 N N . ILE B 1 11 ? 18.547 17.594 14.602 1 96.38 11 ILE B N 1
ATOM 5299 C CA . ILE B 1 11 ? 17.156 17.594 15.055 1 96.38 11 ILE B CA 1
ATOM 5300 C C . ILE B 1 11 ? 17.078 16.984 16.453 1 96.38 11 ILE B C 1
ATOM 5302 O O . ILE B 1 11 ? 16.141 17.25 17.203 1 96.38 11 ILE B O 1
ATOM 5306 N N . PHE B 1 12 ? 18.094 16.172 16.859 1 96.12 12 PHE B N 1
ATOM 5307 C CA . PHE B 1 12 ? 18.125 15.547 18.172 1 96.12 12 PHE B CA 1
ATOM 5308 C C . PHE B 1 12 ? 18.312 16.609 19.266 1 96.12 12 PHE B C 1
ATOM 5310 O O . PHE B 1 12 ? 18 16.359 20.422 1 96.12 12 PHE B O 1
ATOM 5317 N N . GLU B 1 13 ? 18.797 17.766 18.859 1 96.31 13 GLU B N 1
ATOM 5318 C CA . GLU B 1 13 ? 19.141 18.797 19.844 1 96.31 13 GLU B CA 1
ATOM 5319 C C . GLU B 1 13 ? 17.984 19.797 20 1 96.31 13 GLU B C 1
ATOM 5321 O O . GLU B 1 13 ? 18.016 20.641 20.891 1 96.31 13 GLU B O 1
ATOM 5326 N N . TYR B 1 14 ? 17.016 19.734 19.188 1 96.62 14 TYR B N 1
ATOM 5327 C CA . TYR B 1 14 ? 15.93 20.719 19.203 1 96.62 14 TYR B CA 1
ATOM 5328 C C . TYR B 1 14 ? 14.969 20.438 20.359 1 96.62 14 TYR B C 1
ATOM 5330 O O . TYR B 1 14 ? 14.781 19.297 20.766 1 96.62 14 TYR B O 1
ATOM 5338 N N . ILE B 1 15 ? 14.43 21.516 20.906 1 96.69 15 ILE B N 1
ATOM 5339 C CA . ILE B 1 15 ? 13.352 21.516 21.891 1 96.69 15 ILE B CA 1
ATOM 5340 C C . ILE B 1 15 ? 12.07 22.031 21.25 1 96.69 15 ILE B C 1
ATOM 5342 O O . ILE B 1 15 ? 12.07 23.109 20.625 1 96.69 15 ILE B O 1
ATOM 5346 N N . PHE B 1 16 ? 10.953 21.281 21.422 1 96 16 PHE B N 1
ATOM 5347 C CA . PHE B 1 16 ? 9.719 21.625 20.75 1 96 16 PHE B CA 1
ATOM 5348 C C . PHE B 1 16 ? 8.617 21.953 21.75 1 96 16 PHE B C 1
ATOM 5350 O O . PHE B 1 16 ? 7.812 21.094 22.094 1 96 16 PHE B O 1
ATOM 5357 N N . PRO B 1 17 ? 8.492 23.188 22.188 1 96.94 17 PRO B N 1
ATOM 5358 C CA . PRO B 1 17 ? 7.336 23.547 23.016 1 96.94 17 PRO B CA 1
ATOM 5359 C C . PRO B 1 17 ? 6.043 23.641 22.203 1 96.94 17 PRO B C 1
ATOM 5361 O O . PRO B 1 17 ? 6.062 24.047 21.047 1 96.94 17 PRO B O 1
ATOM 5364 N N . HIS B 1 18 ? 4.98 23.234 22.781 1 95.06 18 HIS B N 1
ATOM 5365 C CA . HIS B 1 18 ? 3.682 23.328 22.125 1 95.06 18 HIS B CA 1
ATOM 5366 C C . HIS B 1 18 ? 2.547 23.172 23.125 1 95.06 18 HIS B C 1
ATOM 5368 O O . HIS B 1 18 ? 2.789 22.891 24.312 1 95.06 18 HIS B O 1
ATOM 5374 N N . ASP B 1 19 ? 1.32 23.453 22.688 1 95.62 19 ASP B N 1
ATOM 5375 C CA . ASP B 1 19 ? 0.092 23.25 23.438 1 95.62 19 ASP B CA 1
ATOM 5376 C C . ASP B 1 19 ? 0.107 24.062 24.734 1 95.62 19 ASP B C 1
ATOM 5378 O O . ASP B 1 19 ? -0.035 23.516 25.828 1 95.62 19 ASP B O 1
ATOM 5382 N N . ILE B 1 20 ? 0.1 25.359 24.609 1 97.12 20 ILE B N 1
ATOM 5383 C CA . ILE B 1 20 ? 0.219 26.266 25.75 1 97.12 20 ILE B CA 1
ATOM 5384 C C . ILE B 1 20 ? -1.17 26.609 26.281 1 97.12 20 ILE B C 1
ATOM 5386 O O . ILE B 1 20 ? -2.115 26.781 25.5 1 97.12 20 ILE B O 1
ATOM 5390 N N . SER B 1 21 ? -1.304 26.719 27.656 1 97.56 21 SER B N 1
ATOM 5391 C CA . SER B 1 21 ? -2.57 27.047 28.312 1 97.56 21 SER B CA 1
ATOM 5392 C C . SER B 1 21 ? -2.348 27.844 29.594 1 97.56 21 SER B C 1
ATOM 5394 O O . SER B 1 21 ? -1.457 27.516 30.375 1 97.56 21 SER B O 1
ATOM 5396 N N . CYS B 1 22 ? -3.17 28.828 29.797 1 98 22 CYS B N 1
ATOM 5397 C CA . CYS B 1 22 ? -3.082 29.641 31.016 1 98 22 CYS B CA 1
ATOM 5398 C C . CYS B 1 22 ? -3.857 29 32.156 1 98 22 CYS B C 1
ATOM 5400 O O . CYS B 1 22 ? -4.93 28.438 31.938 1 98 22 CYS B O 1
ATOM 5402 N N . SER B 1 23 ? -3.244 29.203 33.406 1 97.94 23 SER B N 1
ATOM 5403 C CA . SER B 1 23 ? -4.035 28.844 34.562 1 97.94 23 SER B CA 1
ATOM 5404 C C . SER B 1 23 ? -5.246 29.75 34.719 1 97.94 23 SER B C 1
ATOM 5406 O O . SER B 1 23 ? -5.23 30.891 34.25 1 97.94 23 SER B O 1
ATOM 5408 N N . PRO B 1 24 ? -6.262 29.266 35.469 1 95.56 24 PRO B N 1
ATOM 5409 C CA . PRO B 1 24 ? -7.477 30.062 35.594 1 95.56 24 PRO B CA 1
ATOM 5410 C C . PRO B 1 24 ? -7.219 31.422 36.25 1 95.56 24 PRO B C 1
ATOM 5412 O O . PRO B 1 24 ? -7.906 32.406 35.969 1 95.56 24 PRO B O 1
ATOM 5415 N N . ASP B 1 25 ? -6.215 31.5 37.125 1 97 25 ASP B N 1
ATOM 5416 C CA . ASP B 1 25 ? -5.949 32.75 37.812 1 97 25 ASP B CA 1
ATOM 5417 C C . ASP B 1 25 ? -4.91 33.594 37.094 1 97 25 ASP B C 1
ATOM 5419 O O . ASP B 1 25 ? -4.531 34.656 37.531 1 97 25 ASP B O 1
ATOM 5423 N N . GLY B 1 26 ? -4.367 33.094 35.969 1 97.19 26 GLY B N 1
ATOM 5424 C CA . GLY B 1 26 ? -3.459 33.844 35.125 1 97.19 26 GLY B CA 1
ATOM 5425 C C . GLY B 1 26 ? -2.059 33.938 35.688 1 97.19 26 GLY B C 1
ATOM 5426 O O . GLY B 1 26 ? -1.247 34.75 35.219 1 97.19 26 GLY B O 1
ATOM 5427 N N . LYS B 1 27 ? -1.747 33.156 36.656 1 97.94 27 LYS B N 1
ATOM 5428 C CA . LYS B 1 27 ? -0.444 33.281 37.312 1 97.94 27 LYS B CA 1
ATOM 5429 C C . LYS B 1 27 ? 0.574 32.344 36.656 1 97.94 27 LYS B C 1
ATOM 5431 O O . LYS B 1 27 ? 1.782 32.531 36.812 1 97.94 27 LYS B O 1
ATOM 5436 N N . HIS B 1 28 ? 0.06 31.328 36.062 1 98.31 28 HIS B N 1
ATOM 5437 C CA . HIS B 1 28 ? 0.938 30.328 35.469 1 98.31 28 HIS B CA 1
ATOM 5438 C C . HIS B 1 28 ? 0.512 30 34.062 1 98.31 28 HIS B C 1
ATOM 5440 O O . HIS B 1 28 ? -0.633 30.234 33.688 1 98.31 28 HIS B O 1
ATOM 5446 N N . ILE B 1 29 ? 1.437 29.484 33.281 1 98.25 29 ILE B N 1
ATOM 5447 C CA . ILE B 1 29 ? 1.154 28.875 31.984 1 98.25 29 ILE B CA 1
ATOM 5448 C C . ILE B 1 29 ? 1.691 27.438 31.969 1 98.25 29 ILE B C 1
ATOM 5450 O O . ILE B 1 29 ? 2.773 27.172 32.5 1 98.25 29 ILE B O 1
ATOM 5454 N N . ALA B 1 30 ? 0.906 26.531 31.484 1 98.38 30 ALA B N 1
ATOM 5455 C CA . ALA B 1 30 ? 1.318 25.141 31.266 1 98.38 30 ALA B CA 1
ATOM 5456 C C . ALA B 1 30 ? 1.537 24.875 29.781 1 98.38 30 ALA B C 1
ATOM 5458 O O . ALA B 1 30 ? 0.875 25.469 28.922 1 98.38 30 ALA B O 1
ATOM 5459 N N . TYR B 1 31 ? 2.484 24.031 29.422 1 97.75 31 TYR B N 1
ATOM 5460 C CA . TYR B 1 31 ? 2.783 23.641 28.047 1 97.75 31 TYR B CA 1
ATOM 5461 C C . TYR B 1 31 ? 3.502 22.297 28 1 97.75 31 TYR B C 1
ATOM 5463 O O . TYR B 1 31 ? 3.986 21.812 29.016 1 97.75 31 TYR B O 1
ATOM 5471 N N . ILE B 1 32 ? 3.494 21.688 26.875 1 97.12 32 ILE B N 1
ATOM 5472 C CA . ILE B 1 32 ? 4.211 20.438 26.656 1 97.12 32 ILE B CA 1
ATOM 5473 C C . ILE B 1 32 ? 5.539 20.719 25.953 1 97.12 32 ILE B C 1
ATOM 5475 O O . ILE B 1 32 ? 5.605 21.562 25.047 1 97.12 32 ILE B O 1
ATOM 5479 N N . ILE B 1 33 ? 6.586 20.094 26.375 1 97.25 33 ILE B N 1
ATOM 5480 C CA . ILE B 1 33 ? 7.852 20.062 25.641 1 97.25 33 ILE B CA 1
ATOM 5481 C C . ILE B 1 33 ? 8.086 18.672 25.062 1 97.25 33 ILE B C 1
ATOM 5483 O O . ILE B 1 33 ? 8.055 17.672 25.781 1 97.25 33 ILE B O 1
ATOM 5487 N N . SER B 1 34 ? 8.289 18.641 23.781 1 96.31 34 SER B N 1
ATOM 5488 C CA . SER B 1 34 ? 8.672 17.406 23.094 1 96.31 34 SER B CA 1
ATOM 5489 C C . SER B 1 34 ? 10.148 17.422 22.719 1 96.31 34 SER B C 1
ATOM 5491 O O . SER B 1 34 ? 10.68 18.453 22.328 1 96.31 34 SER B O 1
ATOM 5493 N N . ASN B 1 35 ? 10.789 16.297 22.891 1 95.19 35 ASN B N 1
ATOM 5494 C CA . ASN B 1 35 ? 12.164 16.047 22.469 1 95.19 35 ASN B CA 1
ATOM 5495 C C . ASN B 1 35 ? 12.297 14.703 21.766 1 95.19 35 ASN B C 1
ATOM 5497 O O . ASN B 1 35 ? 11.422 13.844 21.875 1 95.19 35 ASN B O 1
ATOM 5501 N N . ILE B 1 36 ? 13.359 14.602 21 1 96.38 36 ILE B N 1
ATOM 5502 C CA . ILE B 1 36 ? 13.609 13.352 20.297 1 96.38 36 ILE B CA 1
ATOM 5503 C C . ILE B 1 36 ? 14.555 12.477 21.125 1 96.38 36 ILE B C 1
ATOM 5505 O O . ILE B 1 36 ? 15.594 12.945 21.594 1 96.38 36 ILE B O 1
ATOM 5509 N N . ASN B 1 37 ? 14.188 11.273 21.344 1 96.56 37 ASN B N 1
ATOM 5510 C CA . ASN B 1 37 ? 15.07 10.25 21.891 1 96.56 37 ASN B CA 1
ATOM 5511 C C . ASN B 1 37 ? 15.766 9.461 20.781 1 96.56 37 ASN B C 1
ATOM 5513 O O . ASN B 1 37 ? 15.141 8.641 20.109 1 96.56 37 ASN B O 1
ATOM 5517 N N . GLU B 1 38 ? 17 9.703 20.641 1 94.5 38 GLU B N 1
ATOM 5518 C CA . GLU B 1 38 ? 17.781 9.102 19.562 1 94.5 38 GLU B CA 1
ATOM 5519 C C . GLU B 1 38 ? 17.812 7.582 19.688 1 94.5 38 GLU B C 1
ATOM 5521 O O . GLU B 1 38 ? 17.609 6.867 18.703 1 94.5 38 GLU B O 1
ATOM 5526 N N . GLU B 1 39 ? 18.016 7.066 20.828 1 93.31 39 GLU B N 1
ATOM 5527 C CA . GLU B 1 39 ? 18.156 5.629 21.047 1 93.31 39 GLU B CA 1
ATOM 5528 C C . GLU B 1 39 ? 16.859 4.891 20.734 1 93.31 39 GLU B C 1
ATOM 5530 O O . GLU B 1 39 ? 16.875 3.842 20.094 1 93.31 39 GLU B O 1
ATOM 5535 N N . LYS B 1 40 ? 15.766 5.477 21.172 1 93.5 40 LYS B N 1
ATOM 5536 C CA . LYS B 1 40 ? 14.469 4.836 20.984 1 93.5 40 LYS B CA 1
ATOM 5537 C C . LYS B 1 40 ? 13.859 5.234 19.641 1 93.5 40 LYS B C 1
ATOM 5539 O O . LYS B 1 40 ? 12.852 4.664 19.219 1 93.5 40 LYS B O 1
ATOM 5544 N N . ASP B 1 41 ? 14.422 6.211 18.938 1 94.19 41 ASP B N 1
ATOM 5545 C CA . ASP B 1 41 ? 13.969 6.707 17.641 1 94.19 41 ASP B CA 1
ATOM 5546 C C . ASP B 1 41 ? 12.508 7.141 17.703 1 94.19 41 ASP B C 1
ATOM 5548 O O . ASP B 1 41 ? 11.688 6.691 16.906 1 94.19 41 ASP B O 1
ATOM 5552 N N . CYS B 1 42 ? 12.203 7.961 18.719 1 94.94 42 CYS B N 1
ATOM 5553 C CA . CYS B 1 42 ? 10.836 8.43 18.906 1 94.94 42 CYS B CA 1
ATOM 5554 C C . CYS B 1 42 ? 10.82 9.805 19.562 1 94.94 42 CYS B C 1
ATOM 5556 O O . CYS B 1 42 ? 11.875 10.367 19.859 1 94.94 42 CYS B O 1
ATOM 5558 N N . TYR B 1 43 ? 9.656 10.359 19.734 1 95.75 43 TYR B N 1
ATOM 5559 C CA . TYR B 1 43 ? 9.445 11.617 20.438 1 95.75 43 TYR B CA 1
ATOM 5560 C C . TYR B 1 43 ? 8.953 11.367 21.859 1 95.75 43 TYR B C 1
ATOM 5562 O O . TYR B 1 43 ? 8.141 10.477 22.094 1 95.75 43 TYR B O 1
ATOM 5570 N N . GLU B 1 44 ? 9.422 12.172 22.75 1 97 44 GLU B N 1
ATOM 5571 C CA . GLU B 1 44 ? 9 12.125 24.156 1 97 44 GLU B CA 1
ATOM 5572 C C . GLU B 1 44 ? 8.359 13.453 24.578 1 97 44 GLU B C 1
ATOM 5574 O O . GLU B 1 44 ? 8.773 14.516 24.109 1 97 44 GLU B O 1
ATOM 5579 N N . HIS B 1 45 ? 7.387 13.383 25.391 1 96.69 45 HIS B N 1
ATOM 5580 C CA . HIS B 1 45 ? 6.57 14.539 25.734 1 96.69 45 HIS B CA 1
ATOM 5581 C C . HIS B 1 45 ? 6.387 14.656 27.234 1 96.69 45 HIS B C 1
ATOM 5583 O O . HIS B 1 45 ? 6.047 13.68 27.906 1 96.69 45 HIS B O 1
ATOM 5589 N N . ASP B 1 46 ? 6.586 15.836 27.766 1 97.38 46 ASP B N 1
ATOM 5590 C CA . ASP B 1 46 ? 6.352 16.078 29.188 1 97.38 46 ASP B CA 1
ATOM 5591 C C . ASP B 1 46 ? 5.676 17.422 29.406 1 97.38 46 ASP B C 1
ATOM 5593 O O . ASP B 1 46 ? 5.789 18.328 28.578 1 97.38 46 ASP B O 1
ATOM 5597 N N . LEU B 1 47 ? 5.047 17.453 30.516 1 97.56 47 LEU B N 1
ATOM 5598 C CA . LEU B 1 47 ? 4.316 18.656 30.922 1 97.56 47 LEU B CA 1
ATOM 5599 C C . LEU B 1 47 ? 5.215 19.594 31.719 1 97.56 47 LEU B C 1
ATOM 5601 O O . LEU B 1 47 ? 5.977 19.156 32.562 1 97.56 47 LEU B O 1
ATOM 5605 N N . TYR B 1 48 ? 5.164 20.875 31.406 1 98.12 48 TYR B N 1
ATOM 5606 C CA . TYR B 1 48 ? 5.875 21.938 32.094 1 98.12 48 TYR B CA 1
ATOM 5607 C C . TYR B 1 48 ? 4.918 23.047 32.531 1 98.12 48 TYR B C 1
ATOM 5609 O O . TYR B 1 48 ? 3.844 23.203 31.938 1 98.12 48 TYR B O 1
ATOM 5617 N N . VAL B 1 49 ? 5.32 23.781 33.594 1 98.38 49 VAL B N 1
ATOM 5618 C CA . VAL B 1 49 ? 4.59 24.953 34.062 1 98.38 49 VAL B CA 1
ATOM 5619 C C . VAL B 1 49 ? 5.562 26.109 34.281 1 98.38 49 VAL B C 1
ATOM 5621 O O . VAL B 1 49 ? 6.672 25.891 34.781 1 98.38 49 VAL B O 1
ATOM 5624 N N . MET B 1 50 ? 5.172 27.25 33.875 1 98.31 50 MET B N 1
ATOM 5625 C CA . MET B 1 50 ? 5.965 28.453 34.094 1 98.31 50 MET B CA 1
ATOM 5626 C C . MET B 1 50 ? 5.191 29.469 34.938 1 98.31 50 MET B C 1
ATOM 5628 O O . MET B 1 50 ? 4.012 29.719 34.656 1 98.31 50 MET B O 1
ATOM 5632 N N . ASP B 1 51 ? 5.859 30 35.938 1 97.69 51 ASP B N 1
ATOM 5633 C CA . ASP B 1 51 ? 5.332 31.156 36.656 1 97.69 51 ASP B CA 1
ATOM 5634 C C . ASP B 1 51 ? 5.488 32.438 35.812 1 97.69 51 ASP B C 1
ATOM 5636 O O . ASP B 1 51 ? 6.598 32.781 35.406 1 97.69 51 ASP B O 1
ATOM 5640 N N . ILE B 1 52 ? 4.434 33.094 35.594 1 97 52 ILE B N 1
ATOM 5641 C CA . ILE B 1 52 ? 4.434 34.219 34.656 1 97 52 ILE B CA 1
ATOM 5642 C C . ILE B 1 52 ? 5.27 35.375 35.219 1 97 52 ILE B C 1
ATOM 5644 O O . ILE B 1 52 ? 5.992 36.031 34.469 1 97 52 ILE B O 1
ATOM 5648 N N . LYS B 1 53 ? 5.215 35.594 36.469 1 95.44 53 LYS B N 1
ATOM 5649 C CA . LYS B 1 53 ? 5.91 36.719 37.094 1 95.44 53 LYS B CA 1
ATOM 5650 C C . LYS B 1 53 ? 7.414 36.469 37.156 1 95.44 53 LYS B C 1
ATOM 5652 O O . LYS B 1 53 ? 8.211 37.344 36.781 1 95.44 53 LYS B O 1
ATOM 5657 N N . THR B 1 54 ? 7.832 35.281 37.531 1 96.19 54 THR B N 1
ATOM 5658 C CA . THR B 1 54 ? 9.242 35 37.75 1 96.19 54 THR B CA 1
ATOM 5659 C C . THR B 1 54 ? 9.844 34.344 36.531 1 96.19 54 THR B C 1
ATOM 5661 O O . THR B 1 54 ? 11.07 34.25 36.375 1 96.19 54 THR B O 1
ATOM 5664 N N . GLU B 1 55 ? 8.969 33.812 35.656 1 95 55 GLU B N 1
ATOM 5665 C CA . GLU B 1 55 ? 9.344 33.094 34.469 1 95 55 GLU B CA 1
ATOM 5666 C C . GLU B 1 55 ? 10.086 31.797 34.812 1 95 55 GLU B C 1
ATOM 5668 O O . GLU B 1 55 ? 10.781 31.219 34 1 95 55 GLU B O 1
ATOM 5673 N N . LYS B 1 56 ? 9.953 31.375 36.125 1 96.25 56 LYS B N 1
ATOM 5674 C CA . LYS B 1 56 ? 10.516 30.109 36.562 1 96.25 56 LYS B CA 1
ATOM 5675 C C . LYS B 1 56 ? 9.719 28.938 35.969 1 96.25 56 LYS B C 1
ATOM 5677 O O . LYS B 1 56 ? 8.492 28.922 36.062 1 96.25 56 LYS B O 1
ATOM 5682 N N . GLN B 1 57 ? 10.445 28 35.375 1 96.5 57 GLN B N 1
ATOM 5683 C CA . GLN B 1 57 ? 9.828 26.812 34.781 1 96.5 57 GLN B CA 1
ATOM 5684 C C . GLN B 1 57 ? 9.953 25.609 35.688 1 96.5 57 GLN B C 1
ATOM 5686 O O . GLN B 1 57 ? 10.992 25.406 36.312 1 96.5 57 GLN B O 1
ATOM 5691 N N . ILE B 1 58 ? 8.922 24.859 35.75 1 96.25 58 ILE B N 1
ATOM 5692 C CA . ILE B 1 58 ? 8.898 23.609 36.5 1 96.25 58 ILE B CA 1
ATOM 5693 C C . ILE B 1 58 ? 8.602 22.438 35.594 1 96.25 58 ILE B C 1
ATOM 5695 O O . ILE B 1 58 ? 7.625 22.453 34.844 1 96.25 58 ILE B O 1
ATOM 5699 N N . HIS B 1 59 ? 9.469 21.453 35.625 1 96.5 59 HIS B N 1
ATOM 5700 C CA . HIS B 1 59 ? 9.25 20.188 34.938 1 96.5 59 HIS B CA 1
ATOM 5701 C C . HIS B 1 59 ? 8.289 19.297 35.719 1 96.5 59 HIS B C 1
ATOM 5703 O O . HIS B 1 59 ? 8.688 18.625 36.688 1 96.5 59 HIS B O 1
ATOM 5709 N N . MET B 1 60 ? 7.062 19.188 35.25 1 97 60 MET B N 1
ATOM 5710 C CA . MET B 1 60 ? 5.977 18.625 36.062 1 97 60 MET B CA 1
ATOM 5711 C C . MET B 1 60 ? 5.945 17.109 35.938 1 97 60 MET B C 1
ATOM 5713 O O . MET B 1 60 ? 5.617 16.422 36.906 1 97 60 MET B O 1
ATOM 5717 N N . THR B 1 61 ? 6.148 16.609 34.75 1 95.75 61 THR B N 1
ATOM 5718 C CA . THR B 1 61 ? 6.055 15.172 34.562 1 95.75 61 THR B CA 1
ATOM 5719 C C . THR B 1 61 ? 7.355 14.617 34 1 95.75 61 THR B C 1
ATOM 5721 O O . THR B 1 61 ? 8.148 15.352 33.406 1 95.75 61 THR B O 1
ATOM 5724 N N . GLN B 1 62 ? 7.605 13.234 34.188 1 92.94 62 GLN B N 1
ATOM 5725 C CA . GLN B 1 62 ? 8.758 12.523 33.625 1 92.94 62 GLN B CA 1
ATOM 5726 C C . GLN B 1 62 ? 8.336 11.227 32.938 1 92.94 62 GLN B C 1
ATOM 5728 O O . GLN B 1 62 ? 9.156 10.336 32.75 1 92.94 62 GLN B O 1
ATOM 5733 N N . THR B 1 63 ? 7.105 11.156 32.594 1 91.38 63 THR B N 1
ATOM 5734 C CA . THR B 1 63 ? 6.566 9.945 32 1 91.38 63 THR B CA 1
ATOM 5735 C C . THR B 1 63 ? 6.906 9.883 30.5 1 91.38 63 THR B C 1
ATOM 5737 O O . THR B 1 63 ? 6.832 8.82 29.891 1 91.38 63 THR B O 1
ATOM 5740 N N . LYS B 1 64 ? 7.172 10.922 29.859 1 94.25 64 LYS B N 1
ATOM 5741 C CA . LYS B 1 64 ? 7.645 11.008 28.469 1 94.25 64 LYS B CA 1
ATOM 5742 C C . LYS B 1 64 ? 6.535 10.664 27.484 1 94.25 64 LYS B C 1
ATOM 5744 O O . LYS B 1 64 ? 6.805 10.352 26.328 1 94.25 64 LYS B O 1
ATOM 5749 N N . ASP B 1 65 ? 5.258 10.688 27.984 1 93.88 65 ASP B N 1
ATOM 5750 C CA . ASP B 1 65 ? 4.188 10.258 27.078 1 93.88 65 ASP B CA 1
ATOM 5751 C C . ASP B 1 65 ? 2.934 11.109 27.281 1 93.88 65 ASP B C 1
ATOM 5753 O O . ASP B 1 65 ? 1.819 10.648 27.031 1 93.88 65 ASP B O 1
ATOM 5757 N N . VAL B 1 66 ? 3.111 12.32 27.781 1 93.56 66 VAL B N 1
ATOM 5758 C CA . VAL B 1 66 ? 1.975 13.219 27.969 1 93.56 66 VAL B CA 1
ATOM 5759 C C . VAL B 1 66 ? 1.547 13.789 26.609 1 93.56 66 VAL B C 1
ATOM 5761 O O . VAL B 1 66 ? 2.301 14.531 25.984 1 93.56 66 VAL B O 1
ATOM 5764 N N . THR B 1 67 ? 0.381 13.477 26.281 1 86.81 67 THR B N 1
ATOM 5765 C CA . THR B 1 67 ? -0.026 13.93 24.953 1 86.81 67 THR B CA 1
ATOM 5766 C C . THR B 1 67 ? -1.116 14.992 25.062 1 86.81 67 THR B C 1
ATOM 5768 O O . THR B 1 67 ? -1.416 15.68 24.078 1 86.81 67 THR B O 1
ATOM 5771 N N . SER B 1 68 ? -1.679 15.148 26.203 1 90.75 68 SER B N 1
ATOM 5772 C CA . SER B 1 68 ? -2.729 16.141 26.391 1 90.75 68 SER B CA 1
ATOM 5773 C C . SER B 1 68 ? -2.891 16.484 27.875 1 90.75 68 SER B C 1
ATOM 5775 O O . SER B 1 68 ? -2.623 15.664 28.75 1 90.75 68 SER B O 1
ATOM 5777 N N . PHE B 1 69 ? -3.416 17.75 28.094 1 95.81 69 PHE B N 1
ATOM 5778 C CA . PHE B 1 69 ? -3.617 18.172 29.484 1 95.81 69 PHE B CA 1
ATOM 5779 C C . PHE B 1 69 ? -4.672 19.281 29.562 1 95.81 69 PHE B C 1
ATOM 5781 O O . PHE B 1 69 ? -5.074 19.828 28.531 1 95.81 69 PHE B O 1
ATOM 5788 N N . SER B 1 70 ? -5.133 19.562 30.781 1 95 70 SER B N 1
ATOM 5789 C CA . SER B 1 70 ? -6.035 20.672 31.078 1 95 70 SER B CA 1
ATOM 5790 C C . SER B 1 70 ? -5.93 21.094 32.531 1 95 70 SER B C 1
ATOM 5792 O O . SER B 1 70 ? -5.656 20.266 33.406 1 95 70 SER B O 1
ATOM 5794 N N . TRP B 1 71 ? -6.129 22.391 32.75 1 95.56 71 TRP B N 1
ATOM 5795 C CA . TRP B 1 71 ? -6.246 22.875 34.125 1 95.56 71 TRP B CA 1
ATOM 5796 C C . TRP B 1 71 ? -7.59 22.484 34.75 1 95.56 71 TRP B C 1
ATOM 5798 O O . TRP B 1 71 ? -8.641 22.703 34.125 1 95.56 71 TRP B O 1
ATOM 5808 N N . ILE B 1 72 ? -7.559 21.938 35.875 1 93.19 72 ILE B N 1
ATOM 5809 C CA . ILE B 1 72 ? -8.82 21.625 36.562 1 93.19 72 ILE B CA 1
ATOM 5810 C C . ILE B 1 72 ? -9.008 22.562 37.75 1 93.19 72 ILE B C 1
ATOM 5812 O O . ILE B 1 72 ? -10.094 22.609 38.344 1 93.19 72 ILE B O 1
ATOM 5816 N N . SER B 1 73 ? -7.961 23.188 38.188 1 94.38 73 SER B N 1
ATOM 5817 C CA . SER B 1 73 ? -7.957 24.281 39.156 1 94.38 73 SER B CA 1
ATOM 5818 C C . SER B 1 73 ? -6.789 25.234 38.938 1 94.38 73 SER B C 1
ATOM 5820 O O . SER B 1 73 ? -6.086 25.125 37.938 1 94.38 73 SER B O 1
ATOM 5822 N N . ASN B 1 74 ? -6.641 26.172 39.844 1 96.06 74 ASN B N 1
ATOM 5823 C CA . ASN B 1 74 ? -5.527 27.094 39.719 1 96.06 74 ASN B CA 1
ATOM 5824 C C . ASN B 1 74 ? -4.184 26.406 39.906 1 96.06 74 ASN B C 1
ATOM 5826 O O . ASN B 1 74 ? -3.152 26.906 39.438 1 96.06 74 ASN B O 1
ATOM 5830 N N . THR B 1 75 ? -4.266 25.234 40.562 1 96.12 75 THR B N 1
ATOM 5831 C CA . THR B 1 75 ? -2.982 24.641 40.938 1 96.12 75 THR B CA 1
ATOM 5832 C C . THR B 1 75 ? -2.898 23.188 40.469 1 96.12 75 THR B C 1
ATOM 5834 O O . THR B 1 75 ? -1.896 22.516 40.719 1 96.12 75 THR B O 1
ATOM 5837 N N . GLU B 1 76 ? -3.928 22.766 39.844 1 95.62 76 GLU B N 1
ATOM 5838 C CA . GLU B 1 76 ? -3.936 21.344 39.5 1 95.62 76 GLU B CA 1
ATOM 5839 C C . GLU B 1 76 ? -4.152 21.172 38 1 95.62 76 GLU B C 1
ATOM 5841 O O . GLU B 1 76 ? -4.973 21.859 37.375 1 95.62 76 GLU B O 1
ATOM 5846 N N . LEU B 1 77 ? -3.373 20.156 37.438 1 96.94 77 LEU B N 1
ATOM 5847 C CA . LEU B 1 77 ? -3.479 19.812 36.031 1 96.94 77 LEU B CA 1
ATOM 5848 C C . LEU B 1 77 ? -3.922 18.359 35.875 1 96.94 77 LEU B C 1
ATOM 5850 O O . LEU B 1 77 ? -3.482 17.484 36.625 1 96.94 77 LEU B O 1
ATOM 5854 N N . LEU B 1 78 ? -4.84 18.156 34.938 1 95.69 78 LEU B N 1
ATOM 5855 C CA . LEU B 1 78 ? -5.242 16.828 34.469 1 95.69 78 LEU B CA 1
ATOM 5856 C C . LEU B 1 78 ? -4.516 16.469 33.188 1 95.69 78 LEU B C 1
ATOM 5858 O O . LEU B 1 78 ? -4.371 17.297 32.281 1 95.69 78 LEU B O 1
ATOM 5862 N N . PHE B 1 79 ? -3.998 15.211 33.094 1 95.81 79 PHE B N 1
ATOM 5863 C CA . PHE B 1 79 ? -3.311 14.789 31.859 1 95.81 79 PHE B CA 1
ATOM 5864 C C . PHE B 1 79 ? -3.455 13.281 31.672 1 95.81 79 PHE B C 1
ATOM 5866 O O . PHE B 1 79 ? -3.932 12.578 32.562 1 95.81 79 PHE B O 1
ATOM 5873 N N . THR B 1 80 ? -3.125 12.812 30.5 1 92.56 80 THR B N 1
ATOM 5874 C CA . THR B 1 80 ? -3.139 11.391 30.188 1 92.56 80 THR B CA 1
ATOM 5875 C C . THR B 1 80 ? -1.722 10.82 30.188 1 92.56 80 THR B C 1
ATOM 5877 O O . THR B 1 80 ? -0.764 11.531 29.875 1 92.56 80 THR B O 1
ATOM 5880 N N . SER B 1 81 ? -1.567 9.57 30.516 1 91.75 81 SER B N 1
ATOM 5881 C CA . SER B 1 81 ? -0.301 8.844 30.516 1 91.75 81 SER B CA 1
ATOM 5882 C C . SER B 1 81 ? -0.528 7.34 30.5 1 91.75 81 SER B C 1
ATOM 5884 O O . SER B 1 81 ? -1.551 6.855 30.984 1 91.75 81 SER B O 1
ATOM 5886 N N . LYS B 1 82 ? 0.344 6.605 29.875 1 87.75 82 LYS B N 1
ATOM 5887 C CA . LYS B 1 82 ? 0.276 5.148 29.828 1 87.75 82 LYS B CA 1
ATOM 5888 C C . LYS B 1 82 ? 1.164 4.527 30.906 1 87.75 82 LYS B C 1
ATOM 5890 O O . LYS B 1 82 ? 1.498 3.344 30.844 1 87.75 82 LYS B O 1
ATOM 5895 N N . ARG B 1 83 ? 1.579 5.305 31.828 1 86.88 83 ARG B N 1
ATOM 5896 C CA . ARG B 1 83 ? 2.58 4.934 32.812 1 86.88 83 ARG B CA 1
ATOM 5897 C C . ARG B 1 83 ? 2.168 3.664 33.562 1 86.88 83 ARG B C 1
ATOM 5899 O O . ARG B 1 83 ? 3.021 2.916 34.062 1 86.88 83 ARG B O 1
ATOM 5906 N N . ASN B 1 84 ? 0.934 3.375 33.625 1 79.06 84 ASN B N 1
ATOM 5907 C CA . ASN B 1 84 ? 0.503 2.176 34.344 1 79.06 84 ASN B CA 1
ATOM 5908 C C . ASN B 1 84 ? 0.023 1.095 33.375 1 79.06 84 ASN B C 1
ATOM 5910 O O . ASN B 1 84 ? -0.723 0.195 33.75 1 79.06 84 ASN B O 1
ATOM 5914 N N . LYS B 1 85 ? 0.359 1.136 32.094 1 78.25 85 LYS B N 1
ATOM 5915 C CA . LYS B 1 85 ? 0.073 0.144 31.078 1 78.25 85 LYS B CA 1
ATOM 5916 C C . LYS B 1 85 ? -1.407 -0.224 31.062 1 78.25 85 LYS B C 1
ATOM 5918 O O . LYS B 1 85 ? -1.767 -1.384 31.266 1 78.25 85 LYS B O 1
ATOM 5923 N N . PRO B 1 86 ? -2.156 0.78 30.906 1 80.06 86 PRO B N 1
ATOM 5924 C CA . PRO B 1 86 ? -3.596 0.51 30.875 1 80.06 86 PRO B CA 1
ATOM 5925 C C . PRO B 1 86 ? -3.973 -0.559 29.859 1 80.06 86 PRO B C 1
ATOM 5927 O O . PRO B 1 86 ? -3.211 -0.816 28.922 1 80.06 86 PRO B O 1
ATOM 5930 N N . LYS B 1 87 ? -5.16 -1.246 30.016 1 75.5 87 LYS B N 1
ATOM 5931 C CA . LYS B 1 87 ? -5.688 -2.221 29.062 1 75.5 87 LYS B CA 1
ATOM 5932 C C . LYS B 1 87 ? -5.934 -1.578 27.703 1 75.5 87 LYS B C 1
ATOM 5934 O O . LYS B 1 87 ? -6.203 -0.379 27.609 1 75.5 87 LYS B O 1
ATOM 5939 N N . ALA B 1 88 ? -5.789 -2.438 26.734 1 76.38 88 ALA B N 1
ATOM 5940 C CA . ALA B 1 88 ? -6.066 -1.949 25.391 1 76.38 88 ALA B CA 1
ATOM 5941 C C . ALA B 1 88 ? -7.457 -1.328 25.312 1 76.38 88 ALA B C 1
ATOM 5943 O O . ALA B 1 88 ? -8.43 -1.894 25.828 1 76.38 88 ALA B O 1
ATOM 5944 N N . GLY B 1 89 ? -7.508 -0.121 24.938 1 78.06 89 GLY B N 1
ATOM 5945 C CA . GLY B 1 89 ? -8.789 0.548 24.75 1 78.06 89 GLY B CA 1
ATOM 5946 C C . GLY B 1 89 ? -9.188 1.401 25.938 1 78.06 89 GLY B C 1
ATOM 5947 O O . GLY B 1 89 ? -10.297 1.933 25.984 1 78.06 89 GLY B O 1
ATOM 5948 N N . THR B 1 90 ? -8.383 1.48 26.906 1 86.5 90 THR B N 1
ATOM 5949 C CA . THR B 1 90 ? -8.672 2.301 28.078 1 86.5 90 THR B CA 1
ATOM 5950 C C . THR B 1 90 ? -7.719 3.492 28.141 1 86.5 90 THR B C 1
ATOM 5952 O O . THR B 1 90 ? -6.547 3.383 27.781 1 86.5 90 THR B O 1
ATOM 5955 N N . THR B 1 91 ? -8.258 4.598 28.688 1 90.75 91 THR B N 1
ATOM 5956 C CA . THR B 1 91 ? -7.438 5.781 28.906 1 90.75 91 THR B CA 1
ATOM 5957 C C . THR B 1 91 ? -7.414 6.156 30.391 1 90.75 91 THR B C 1
ATOM 5959 O O . THR B 1 91 ? -8.461 6.367 31 1 90.75 91 THR B O 1
ATOM 5962 N N . ASP B 1 92 ? -6.242 6.246 30.875 1 92 92 ASP B N 1
ATOM 5963 C CA . ASP B 1 92 ? -6.062 6.68 32.25 1 92 92 ASP B CA 1
ATOM 5964 C C . ASP B 1 92 ? -5.777 8.18 32.344 1 92 92 ASP B C 1
ATOM 5966 O O . ASP B 1 92 ? -5.035 8.711 31.516 1 92 92 ASP B O 1
ATOM 5970 N N . PHE B 1 93 ? -6.395 8.773 33.344 1 93.12 93 PHE B N 1
ATOM 5971 C CA . PHE B 1 93 ? -6.172 10.188 33.594 1 93.12 93 PHE B CA 1
ATOM 5972 C C . PHE B 1 93 ? -5.523 10.406 34.969 1 93.12 93 PHE B C 1
ATOM 5974 O O . PHE B 1 93 ? -5.879 9.734 35.938 1 93.12 93 PHE B O 1
ATOM 5981 N N . TYR B 1 94 ? -4.582 11.32 35 1 95.38 94 TYR B N 1
ATOM 5982 C CA . TYR B 1 94 ? -3.836 11.648 36.188 1 95.38 94 TYR B CA 1
ATOM 5983 C C . TYR B 1 94 ? -3.941 13.133 36.531 1 95.38 94 TYR B C 1
ATOM 5985 O O . TYR B 1 94 ? -4.172 13.953 35.625 1 95.38 94 TYR B O 1
ATOM 5993 N N . THR B 1 95 ? -3.805 13.492 37.781 1 95.75 95 THR B N 1
ATOM 5994 C CA . THR B 1 95 ? -3.676 14.875 38.219 1 95.75 95 THR B CA 1
ATOM 5995 C C . THR B 1 95 ? -2.32 15.117 38.875 1 95.75 95 THR B C 1
ATOM 5997 O O . THR B 1 95 ? -1.742 14.211 39.469 1 95.75 95 THR B O 1
ATOM 6000 N N . ILE B 1 96 ? -1.847 16.297 38.688 1 97.38 96 ILE B N 1
ATOM 6001 C CA . ILE B 1 96 ? -0.612 16.703 39.344 1 97.38 96 ILE B CA 1
ATOM 6002 C C . ILE B 1 96 ? -0.728 18.156 39.781 1 97.38 96 ILE B C 1
ATOM 6004 O O . ILE B 1 96 ? -1.278 19 39.062 1 97.38 96 ILE B O 1
ATOM 6008 N N . SER B 1 97 ? -0.232 18.453 41 1 97.38 97 SER B N 1
ATOM 6009 C CA . SER B 1 97 ? -0.287 19.797 41.562 1 97.38 97 SER B CA 1
ATOM 6010 C C . SER B 1 97 ? 1.009 20.562 41.312 1 97.38 97 SER B C 1
ATOM 6012 O O . SER B 1 97 ? 2.1 20 41.406 1 97.38 97 SER B O 1
ATOM 6014 N N . ILE B 1 98 ? 0.918 21.875 41.062 1 96.62 98 ILE B N 1
ATOM 6015 C CA . ILE B 1 98 ? 2.111 22.688 40.844 1 96.62 98 ILE B CA 1
ATOM 6016 C C . ILE B 1 98 ? 2.734 23.047 42.188 1 96.62 98 ILE B C 1
ATOM 6018 O O . ILE B 1 98 ? 3.852 23.562 42.25 1 96.62 98 ILE B O 1
ATOM 6022 N N . GLU B 1 99 ? 2.07 22.75 43.219 1 94.62 99 GLU B N 1
ATOM 6023 C CA . GLU B 1 99 ? 2.568 23.031 44.562 1 94.62 99 GLU B CA 1
ATOM 6024 C C . GLU B 1 99 ? 3.373 21.844 45.125 1 94.62 99 GLU B C 1
ATOM 6026 O O . GLU B 1 99 ? 3.82 21.875 46.25 1 94.62 99 GLU B O 1
ATOM 6031 N N . GLY B 1 100 ? 3.504 20.891 44.375 1 91.12 100 GLY B N 1
ATOM 6032 C CA . GLY B 1 100 ? 4.344 19.766 44.75 1 91.12 100 GLY B CA 1
ATOM 6033 C C . GLY B 1 100 ? 3.574 18.453 44.875 1 91.12 100 GLY B C 1
ATOM 6034 O O . GLY B 1 100 ? 2.342 18.453 44.812 1 91.12 100 GLY B O 1
ATOM 6035 N N . GLY B 1 101 ? 4.344 17.312 44.812 1 90.88 101 GLY B N 1
ATOM 6036 C CA . GLY B 1 101 ? 3.771 15.984 44.906 1 90.88 101 GLY B CA 1
ATOM 6037 C C . GLY B 1 101 ? 3.822 15.234 43.594 1 90.88 101 GLY B C 1
ATOM 6038 O O . GLY B 1 101 ? 4.039 15.836 42.531 1 90.88 101 GLY B O 1
ATOM 6039 N N . GLU B 1 102 ? 3.547 13.977 43.719 1 92.75 102 GLU B N 1
ATOM 6040 C CA . GLU B 1 102 ? 3.547 13.117 42.531 1 92.75 102 GLU B CA 1
ATOM 6041 C C . GLU B 1 102 ? 2.174 13.086 41.875 1 92.75 102 GLU B C 1
ATOM 6043 O O . GLU B 1 102 ? 1.166 13.414 42.5 1 92.75 102 GLU B O 1
ATOM 6048 N N . ALA B 1 103 ? 2.182 12.719 40.594 1 95.12 103 ALA B N 1
ATOM 6049 C CA . ALA B 1 103 ? 0.923 12.555 39.875 1 95.12 103 ALA B CA 1
ATOM 6050 C C . ALA B 1 103 ? 0.067 11.461 40.5 1 95.12 103 ALA B C 1
ATOM 6052 O O . ALA B 1 103 ? 0.587 10.43 40.938 1 95.12 103 ALA B O 1
ATOM 6053 N N . LYS B 1 104 ? -1.216 11.648 40.562 1 94.81 104 LYS B N 1
ATOM 6054 C CA . LYS B 1 104 ? -2.18 10.688 41.094 1 94.81 104 LYS B CA 1
ATOM 6055 C C . LYS B 1 104 ? -3.191 10.281 40.031 1 94.81 104 LYS B C 1
ATOM 6057 O O . LYS B 1 104 ? -3.654 11.125 39.25 1 94.81 104 LYS B O 1
ATOM 6062 N N . LYS B 1 105 ? -3.467 9.008 40.031 1 93.44 105 LYS B N 1
ATOM 6063 C CA . LYS B 1 105 ? -4.52 8.562 39.125 1 93.44 105 LYS B CA 1
ATOM 6064 C C . LYS B 1 105 ? -5.871 9.141 39.531 1 93.44 105 LYS B C 1
ATOM 6066 O O . LYS B 1 105 ? -6.289 9.023 40.688 1 93.44 105 LYS B O 1
ATOM 6071 N N . ALA B 1 106 ? -6.457 9.773 38.625 1 92 106 ALA B N 1
ATOM 6072 C CA . ALA B 1 106 ? -7.754 10.398 38.906 1 92 106 ALA B CA 1
ATOM 6073 C C . ALA B 1 106 ? -8.898 9.453 38.531 1 92 106 ALA B C 1
ATOM 6075 O O . ALA B 1 106 ? -9.695 9.094 39.406 1 92 106 ALA B O 1
ATOM 6076 N N . PHE B 1 107 ? -8.984 9.039 37.25 1 90.56 107 PHE B N 1
ATOM 6077 C CA . PHE B 1 107 ? -10 8.109 36.781 1 90.56 107 PHE B CA 1
ATOM 6078 C C . PHE B 1 107 ? -9.586 7.484 35.469 1 90.56 107 PHE B C 1
ATOM 6080 O O . PHE B 1 107 ? -8.523 7.805 34.938 1 90.56 107 PHE B O 1
ATOM 6087 N N . SER B 1 108 ? -10.336 6.539 35.094 1 90.5 108 SER B N 1
ATOM 6088 C CA . SER B 1 108 ? -10.133 5.871 33.812 1 90.5 108 SER B CA 1
ATOM 6089 C C . SER B 1 108 ? -11.422 5.824 33 1 90.5 108 SER B C 1
ATOM 6091 O O . SER B 1 108 ? -12.516 5.758 33.562 1 90.5 108 SER B O 1
ATOM 6093 N N . ILE B 1 109 ? -11.227 5.863 31.734 1 88.94 109 ILE B N 1
ATOM 6094 C CA . ILE B 1 109 ? -12.344 5.707 30.797 1 88.94 109 ILE B CA 1
ATOM 6095 C C . ILE B 1 109 ? -12.094 4.512 29.891 1 88.94 109 ILE B C 1
ATOM 6097 O O . ILE B 1 109 ? -11.016 4.383 29.312 1 88.94 109 ILE B O 1
ATOM 6101 N N . PRO B 1 110 ? -13.023 3.59 29.734 1 84.5 110 PRO B N 1
ATOM 6102 C CA . PRO B 1 110 ? -12.828 2.402 28.906 1 84.5 110 PRO B CA 1
ATOM 6103 C C . PRO B 1 110 ? -12.969 2.707 27.406 1 84.5 110 PRO B C 1
ATOM 6105 O O . PRO B 1 110 ? -13.648 1.974 26.688 1 84.5 110 PRO B O 1
ATOM 6108 N N . LYS B 1 111 ? -12.383 3.748 26.984 1 85.5 111 LYS B N 1
ATOM 6109 C CA . LYS B 1 111 ? -12.273 4.172 25.594 1 85.5 111 LYS B CA 1
ATOM 6110 C C . LYS B 1 111 ? -10.977 4.945 25.344 1 85.5 111 LYS B C 1
ATOM 6112 O O . LYS B 1 111 ? -10.438 5.555 26.266 1 85.5 111 LYS B O 1
ATOM 6117 N N . ALA B 1 112 ? -10.57 4.797 24.109 1 83.38 112 ALA B N 1
ATOM 6118 C CA . ALA B 1 112 ? -9.461 5.672 23.719 1 83.38 112 ALA B CA 1
ATOM 6119 C C . ALA B 1 112 ? -9.945 7.098 23.5 1 83.38 112 ALA B C 1
ATOM 6121 O O . ALA B 1 112 ? -10.859 7.336 22.703 1 83.38 112 ALA B O 1
ATOM 6122 N N . CYS B 1 113 ? -9.461 7.945 24.234 1 85.12 113 CYS B N 1
ATOM 6123 C CA . CYS B 1 113 ? -9.859 9.344 24.078 1 85.12 113 CYS B CA 1
ATOM 6124 C C . CYS B 1 113 ? -8.773 10.281 24.594 1 85.12 113 CYS B C 1
ATOM 6126 O O . CYS B 1 113 ? -7.867 9.852 25.312 1 85.12 113 CYS B O 1
ATOM 6128 N N . SER B 1 114 ? -8.844 11.555 24.031 1 82 114 SER B N 1
ATOM 6129 C CA . SER B 1 114 ? -7.988 12.609 24.578 1 82 114 SER B CA 1
ATOM 6130 C C . SER B 1 114 ? -8.602 13.227 25.828 1 82 114 SER B C 1
ATOM 6132 O O . SER B 1 114 ? -9.672 12.805 26.281 1 82 114 SER B O 1
ATOM 6134 N N . VAL B 1 115 ? -7.82 14.18 26.422 1 80.81 115 VAL B N 1
ATOM 6135 C CA . VAL B 1 115 ? -8.336 14.828 27.625 1 80.81 115 VAL B CA 1
ATOM 6136 C C . VAL B 1 115 ? -9.703 15.453 27.328 1 80.81 115 VAL B C 1
ATOM 6138 O O . VAL B 1 115 ? -9.828 16.266 26.406 1 80.81 115 VAL B O 1
ATOM 6141 N N . PRO B 1 116 ? -10.688 15.07 28.141 1 86.94 116 PRO B N 1
ATOM 6142 C CA . PRO B 1 116 ? -12.062 15.523 27.938 1 86.94 116 PRO B CA 1
ATOM 6143 C C . PRO B 1 116 ? -12.305 16.938 28.469 1 86.94 116 PRO B C 1
ATOM 6145 O O . PRO B 1 116 ? -11.469 17.469 29.203 1 86.94 116 PRO B O 1
ATOM 6148 N N . VAL B 1 117 ? -13.32 17.516 28 1 91.25 117 VAL B N 1
ATOM 6149 C CA . VAL B 1 117 ? -13.75 18.828 28.469 1 91.25 117 VAL B CA 1
ATOM 6150 C C . VAL B 1 117 ? -14.594 18.672 29.734 1 91.25 117 VAL B C 1
ATOM 6152 O O . VAL B 1 117 ? -15.555 17.891 29.75 1 91.25 117 VAL B O 1
ATOM 6155 N N . SER B 1 118 ? -14.234 19.375 30.812 1 92.38 118 SER B N 1
ATOM 6156 C CA . SER B 1 118 ? -15.023 19.344 32.031 1 92.38 118 SER B CA 1
ATOM 6157 C C . SER B 1 118 ? -16.312 20.125 31.891 1 92.38 118 SER B C 1
ATOM 6159 O O . SER B 1 118 ? -16.297 21.297 31.469 1 92.38 118 SER B O 1
ATOM 6161 N N . LEU B 1 119 ? -17.406 19.516 32.281 1 94.75 119 LEU B N 1
ATOM 6162 C CA . LEU B 1 119 ? -18.703 20.188 32.25 1 94.75 119 LEU B CA 1
ATOM 6163 C C . LEU B 1 119 ? -19.188 20.516 33.656 1 94.75 119 LEU B C 1
ATOM 6165 O O . LEU B 1 119 ? -20.344 20.922 33.844 1 94.75 119 LEU B O 1
ATOM 6169 N N . GLY B 1 120 ? -18.344 20.281 34.594 1 90.88 120 GLY B N 1
ATOM 6170 C CA . GLY B 1 120 ? -18.703 20.484 36 1 90.88 120 GLY B CA 1
ATOM 6171 C C . GLY B 1 120 ? -19.359 19.266 36.625 1 90.88 120 GLY B C 1
ATOM 6172 O O . GLY B 1 120 ? -19.812 18.359 35.906 1 90.88 120 GLY B O 1
ATOM 6173 N N . ASN B 1 121 ? -19.297 19.188 37.906 1 91.44 121 ASN B N 1
ATOM 6174 C CA . ASN B 1 121 ? -19.922 18.125 38.688 1 91.44 121 ASN B CA 1
ATOM 6175 C C . ASN B 1 121 ? -19.422 16.75 38.25 1 91.44 121 ASN B C 1
ATOM 6177 O O . ASN B 1 121 ? -20.219 15.82 38.094 1 91.44 121 ASN B O 1
ATOM 6181 N N . LYS B 1 122 ? -18.203 16.688 37.875 1 91.06 122 LYS B N 1
ATOM 6182 C CA . LYS B 1 122 ? -17.531 15.438 37.5 1 91.06 122 LYS B CA 1
ATOM 6183 C C . LYS B 1 122 ? -18.125 14.867 36.188 1 91.06 122 LYS B C 1
ATOM 6185 O O . LYS B 1 122 ? -18.047 13.656 35.969 1 91.06 122 LYS B O 1
ATOM 6190 N N . LEU B 1 123 ? -18.828 15.75 35.5 1 93.69 123 LEU B N 1
ATOM 6191 C CA . LEU B 1 123 ? -19.312 15.391 34.188 1 93.69 123 LEU B CA 1
ATOM 6192 C C . LEU B 1 123 ? -18.328 15.836 33.094 1 93.69 123 LEU B C 1
ATOM 6194 O O . LEU B 1 123 ? -17.844 16.969 33.125 1 93.69 123 LEU B O 1
ATOM 6198 N N . TRP B 1 124 ? -18.031 14.875 32.188 1 94.25 124 TRP B N 1
ATOM 6199 C CA . TRP B 1 124 ? -17.016 15.125 31.172 1 94.25 124 TRP B CA 1
ATOM 6200 C C . TRP B 1 124 ? -17.578 14.93 29.766 1 94.25 124 TRP B C 1
ATOM 6202 O O . TRP B 1 124 ? -18.375 14.023 29.547 1 94.25 124 TRP B O 1
ATOM 6212 N N . LEU B 1 125 ? -17.172 15.789 28.875 1 95.75 125 LEU B N 1
ATOM 6213 C CA . LEU B 1 125 ? -17.469 15.617 27.453 1 95.75 125 LEU B CA 1
ATOM 6214 C C . LEU B 1 125 ? -16.297 14.945 26.734 1 95.75 125 LEU B C 1
ATOM 6216 O O . LEU B 1 125 ? -15.195 15.508 26.672 1 95.75 125 LEU B O 1
ATOM 6220 N N . LEU B 1 126 ? -16.578 13.789 26.156 1 93.81 126 LEU B N 1
ATOM 6221 C CA . LEU B 1 126 ? -15.555 13 25.484 1 93.81 126 LEU B CA 1
ATOM 6222 C C . LEU B 1 126 ? -15.703 13.109 23.969 1 93.81 126 LEU B C 1
ATOM 6224 O O . LEU B 1 126 ? -16.828 13.141 23.453 1 93.81 126 LEU B O 1
ATOM 6228 N N . THR B 1 127 ? -14.562 13.188 23.297 1 92.56 127 THR B N 1
ATOM 6229 C CA . THR B 1 127 ? -14.484 12.938 21.859 1 92.56 127 THR B CA 1
ATOM 6230 C C . THR B 1 127 ? -13.875 11.562 21.578 1 92.56 127 THR B C 1
ATOM 6232 O O . THR B 1 127 ? -12.734 11.297 21.969 1 92.56 127 THR B O 1
ATOM 6235 N N . THR B 1 128 ? -14.617 10.688 20.969 1 90 128 THR B N 1
ATOM 6236 C CA . THR B 1 128 ? -14.188 9.312 20.719 1 90 128 THR B CA 1
ATOM 6237 C C . THR B 1 128 ? -14.375 8.953 19.25 1 90 128 THR B C 1
ATOM 6239 O O . THR B 1 128 ? -15.047 9.68 18.5 1 90 128 THR B O 1
ATOM 6242 N N . LYS B 1 129 ? -13.68 7.949 18.797 1 87.5 129 LYS B N 1
ATOM 6243 C CA . LYS B 1 129 ? -13.883 7.367 17.469 1 87.5 129 LYS B CA 1
ATOM 6244 C C . LYS B 1 129 ? -14.539 5.988 17.578 1 87.5 129 LYS B C 1
ATOM 6246 O O . LYS B 1 129 ? -13.961 5.066 18.156 1 87.5 129 LYS B O 1
ATOM 6251 N N . ASN B 1 130 ? -15.727 5.867 17.016 1 85.69 130 ASN B N 1
ATOM 6252 C CA . ASN B 1 130 ? -16.5 4.641 17.156 1 85.69 130 ASN B CA 1
ATOM 6253 C C . ASN B 1 130 ? -16.969 4.102 15.805 1 85.69 130 ASN B C 1
ATOM 6255 O O . ASN B 1 130 ? -17.188 4.871 14.875 1 85.69 130 ASN B O 1
ATOM 6259 N N . PRO B 1 131 ? -17.047 2.814 15.672 1 82.62 131 PRO B N 1
ATOM 6260 C CA . PRO B 1 131 ? -17.609 2.232 14.445 1 82.62 131 PRO B CA 1
ATOM 6261 C C . PRO B 1 131 ? -19.094 2.539 14.258 1 82.62 131 PRO B C 1
ATOM 6263 O O . PRO B 1 131 ? -19.828 2.668 15.242 1 82.62 131 PRO B O 1
ATOM 6266 N N . THR B 1 132 ? -19.516 2.734 13 1 78.75 132 THR B N 1
ATOM 6267 C CA . THR B 1 132 ? -20.922 3 12.711 1 78.75 132 THR B CA 1
ATOM 6268 C C . THR B 1 132 ? -21.75 1.726 12.844 1 78.75 132 THR B C 1
ATOM 6270 O O . THR B 1 132 ? -22.953 1.787 13.094 1 78.75 132 THR B O 1
ATOM 6273 N N . ASP B 1 133 ? -21.375 0.703 12.312 1 66.25 133 ASP B N 1
ATOM 6274 C CA . ASP B 1 133 ? -22.109 -0.551 12.445 1 66.25 133 ASP B CA 1
ATOM 6275 C C . ASP B 1 133 ? -21.469 -1.441 13.516 1 66.25 133 ASP B C 1
ATOM 6277 O O . ASP B 1 133 ? -20.266 -1.708 13.484 1 66.25 133 ASP B O 1
ATOM 6281 N N . SER B 1 134 ? -22.172 -1.455 14.797 1 51.69 134 SER B N 1
ATOM 6282 C CA . SER B 1 134 ? -21.781 -2.191 16 1 51.69 134 SER B CA 1
ATOM 6283 C C . SER B 1 134 ? -21.328 -3.607 15.656 1 51.69 134 SER B C 1
ATOM 6285 O O . SER B 1 134 ? -20.547 -4.215 16.391 1 51.69 134 SER B O 1
ATOM 6287 N N . LYS B 1 135 ? -22.031 -4.285 14.797 1 46.69 135 LYS B N 1
ATOM 6288 C CA . LYS B 1 135 ? -21.703 -5.699 14.633 1 46.69 135 LYS B CA 1
ATOM 6289 C C . LYS B 1 135 ? -20.266 -5.887 14.188 1 46.69 135 LYS B C 1
ATOM 6291 O O . LYS B 1 135 ? -19.688 -6.969 14.336 1 46.69 135 LYS B O 1
ATOM 6296 N N . LYS B 1 136 ? -19.719 -4.906 13.523 1 48.25 136 LYS B N 1
ATOM 6297 C CA . LYS B 1 136 ? -18.406 -5.016 12.906 1 48.25 136 LYS B CA 1
ATOM 6298 C C . LYS B 1 136 ? -17.359 -4.285 13.734 1 48.25 136 LYS B C 1
ATOM 6300 O O . LYS B 1 136 ? -16.328 -3.854 13.203 1 48.25 136 LYS B O 1
ATOM 6305 N N . SER B 1 137 ? -17.625 -3.812 14.891 1 39.53 137 SER B N 1
ATOM 6306 C CA . SER B 1 137 ? -17.094 -2.699 15.672 1 39.53 137 SER B CA 1
ATOM 6307 C C . SER B 1 137 ? -15.562 -2.746 15.742 1 39.53 137 SER B C 1
ATOM 6309 O O . SER B 1 137 ? -14.93 -1.794 16.188 1 39.53 137 SER B O 1
ATOM 6311 N N . GLU B 1 138 ? -14.852 -3.709 16.406 1 38.19 138 GLU B N 1
ATOM 6312 C CA . GLU B 1 138 ? -13.578 -3.256 16.969 1 38.19 138 GLU B CA 1
ATOM 6313 C C . GLU B 1 138 ? -12.562 -2.953 15.867 1 38.19 138 GLU B C 1
ATOM 6315 O O . GLU B 1 138 ? -12.242 -3.826 15.062 1 38.19 138 GLU B O 1
ATOM 6320 N N . PRO B 1 139 ? -12.461 -1.783 15.594 1 38.78 139 PRO B N 1
ATOM 6321 C CA . PRO B 1 139 ? -11.688 -1.184 14.508 1 38.78 139 PRO B CA 1
ATOM 6322 C C . PRO B 1 139 ? -10.32 -1.839 14.32 1 38.78 139 PRO B C 1
ATOM 6324 O O . PRO B 1 139 ? -9.898 -2.094 13.188 1 38.78 139 PRO B O 1
ATOM 6327 N N . ASP B 1 140 ? -9.5 -1.156 15.297 1 36.62 140 ASP B N 1
ATOM 6328 C CA . ASP B 1 140 ? -8.047 -1.177 15.141 1 36.62 140 ASP B CA 1
ATOM 6329 C C . ASP B 1 140 ? -7.531 -2.607 15.016 1 36.62 140 ASP B C 1
ATOM 6331 O O . ASP B 1 140 ? -6.336 -2.824 14.812 1 36.62 140 ASP B O 1
ATOM 6335 N N . ARG B 1 141 ? -7.992 -3.355 16.125 1 35.78 141 ARG B N 1
ATOM 6336 C CA . ARG B 1 141 ? -7.371 -4.676 16.125 1 35.78 141 ARG B CA 1
ATOM 6337 C C . ARG B 1 141 ? -7.906 -5.523 14.969 1 35.78 141 ARG B C 1
ATOM 6339 O O . ARG B 1 141 ? -9.094 -5.473 14.656 1 35.78 141 ARG B O 1
ATOM 6346 N N . ALA B 1 142 ? -7.117 -5.953 14.047 1 37.41 142 ALA B N 1
ATOM 6347 C CA . ALA B 1 142 ? -7.422 -7.27 13.5 1 37.41 142 ALA B CA 1
ATOM 6348 C C . ALA B 1 142 ? -8.461 -7.992 14.359 1 37.41 142 ALA B C 1
ATOM 6350 O O . ALA B 1 142 ? -8.297 -8.109 15.57 1 37.41 142 ALA B O 1
ATOM 6351 N N . VAL B 1 143 ? -9.805 -7.711 14.266 1 35.94 143 VAL B N 1
ATOM 6352 C CA . VAL B 1 143 ? -10.57 -8.633 15.094 1 35.94 143 VAL B CA 1
ATOM 6353 C C . VAL B 1 143 ? -9.672 -9.781 15.555 1 35.94 143 VAL B C 1
ATOM 6355 O O . VAL B 1 143 ? -8.898 -10.328 14.766 1 35.94 143 VAL B O 1
ATOM 6358 N N . GLU B 1 144 ? -9.547 -9.852 16.703 1 38 144 GLU B N 1
ATOM 6359 C CA . GLU B 1 144 ? -8.938 -11.094 17.172 1 38 144 GLU B CA 1
ATOM 6360 C C . GLU B 1 144 ? -9.344 -12.273 16.312 1 38 144 GLU B C 1
ATOM 6362 O O . GLU B 1 144 ? -10.539 -12.516 16.109 1 38 144 GLU B O 1
ATOM 6367 N N . GLY B 1 145 ? -8.586 -12.797 15.461 1 45.25 145 GLY B N 1
ATOM 6368 C CA . GLY B 1 145 ? -8.773 -13.961 14.602 1 45.25 145 GLY B CA 1
ATOM 6369 C C . GLY B 1 145 ? -8.945 -13.594 13.141 1 45.25 145 GLY B C 1
ATOM 6370 O O . GLY B 1 145 ? -8.867 -14.461 12.266 1 45.25 145 GLY B O 1
ATOM 6371 N N . VAL B 1 146 ? -9.539 -12.047 12.992 1 59.22 146 VAL B N 1
ATOM 6372 C CA . VAL B 1 146 ? -9.633 -11.844 11.547 1 59.22 146 VAL B CA 1
ATOM 6373 C C . VAL B 1 146 ? -8.57 -10.844 11.102 1 59.22 146 VAL B C 1
ATOM 6375 O O . VAL B 1 146 ? -8.305 -9.859 11.797 1 59.22 146 VAL B O 1
ATOM 6378 N N . ASP B 1 147 ? -7.809 -10.883 10.055 1 79.75 147 ASP B N 1
ATOM 6379 C CA . ASP B 1 147 ? -6.668 -10.109 9.562 1 79.75 147 ASP B CA 1
ATOM 6380 C C . ASP B 1 147 ? -7.004 -9.422 8.242 1 79.75 147 ASP B C 1
ATOM 6382 O O . ASP B 1 147 ? -6.246 -9.523 7.273 1 79.75 147 ASP B O 1
ATOM 6386 N N . TYR B 1 148 ? -8.547 -8.719 8.188 1 86.62 148 TYR B N 1
ATOM 6387 C CA . TYR B 1 148 ? -8.93 -7.938 7.02 1 86.62 148 TYR B CA 1
ATOM 6388 C C . TYR B 1 148 ? -9.742 -6.715 7.426 1 86.62 148 TYR B C 1
ATOM 6390 O O . TYR B 1 148 ? -10.273 -6.652 8.539 1 86.62 148 TYR B O 1
ATOM 6398 N N . TRP B 1 149 ? -9.828 -5.652 6.59 1 86 149 TRP B N 1
ATOM 6399 C CA . TRP B 1 149 ? -10.695 -4.488 6.73 1 86 149 TRP B CA 1
ATOM 6400 C C . TRP B 1 149 ? -11.844 -4.543 5.734 1 86 149 TRP B C 1
ATOM 6402 O O . TRP B 1 149 ? -11.719 -5.133 4.66 1 86 149 TRP B O 1
ATOM 6412 N N . THR B 1 150 ? -13.008 -4.027 6.129 1 88.44 150 THR B N 1
ATOM 6413 C CA . THR B 1 150 ? -14.148 -3.885 5.234 1 88.44 150 THR B CA 1
ATOM 6414 C C . THR B 1 150 ? -14.531 -2.416 5.078 1 88.44 150 THR B C 1
ATOM 6416 O O . THR B 1 150 ? -14.5 -1.654 6.047 1 88.44 150 THR B O 1
ATOM 6419 N N . PHE B 1 151 ? -14.938 -2.062 3.867 1 87.25 151 PHE B N 1
ATOM 6420 C CA . PHE B 1 151 ? -15.305 -0.684 3.557 1 87.25 151 PHE B CA 1
ATOM 6421 C C . PHE B 1 151 ? -16.609 -0.631 2.77 1 87.25 151 PHE B C 1
ATOM 6423 O O . PHE B 1 151 ? -16.828 -1.436 1.859 1 87.25 151 PHE B O 1
ATOM 6430 N N . THR B 1 152 ? -17.516 0.274 3.199 1 89 152 THR B N 1
ATOM 6431 C CA . THR B 1 152 ? -18.75 0.507 2.471 1 89 152 THR B CA 1
ATOM 6432 C C . THR B 1 152 ? -18.984 2 2.254 1 89 152 THR B C 1
ATOM 6434 O O . THR B 1 152 ? -20.016 2.406 1.726 1 89 152 THR B O 1
ATOM 6437 N N . ASP B 1 153 ? -18.016 2.809 2.752 1 88.38 153 ASP B N 1
ATOM 6438 C CA . ASP B 1 153 ? -18.156 4.258 2.637 1 88.38 153 ASP B CA 1
ATOM 6439 C C . ASP B 1 153 ? -16.859 4.914 2.207 1 88.38 153 ASP B C 1
ATOM 6441 O O . ASP B 1 153 ? -15.82 4.246 2.096 1 88.38 153 ASP B O 1
ATOM 6445 N N . LYS B 1 154 ? -16.969 6.168 1.82 1 88.31 154 LYS B N 1
ATOM 6446 C CA . LYS B 1 154 ? -15.836 7.016 1.493 1 88.31 154 LYS B CA 1
ATOM 6447 C C . LYS B 1 154 ? -15.883 8.328 2.273 1 88.31 154 LYS B C 1
ATOM 6449 O O . LYS B 1 154 ? -16.953 8.922 2.434 1 88.31 154 LYS B O 1
ATOM 6454 N N . PRO B 1 155 ? -14.773 8.797 2.715 1 88.25 155 PRO B N 1
ATOM 6455 C CA . PRO B 1 155 ? -13.445 8.219 2.51 1 88.25 155 PRO B CA 1
ATOM 6456 C C . PRO B 1 155 ? -13.227 6.949 3.334 1 88.25 155 PRO B C 1
ATOM 6458 O O . PRO B 1 155 ? -13.695 6.859 4.473 1 88.25 155 PRO B O 1
ATOM 6461 N N . PHE B 1 156 ? -12.5 5.984 2.746 1 87.88 156 PHE B N 1
ATOM 6462 C CA . PHE B 1 156 ? -12.18 4.742 3.441 1 87.88 156 PHE B CA 1
ATOM 6463 C C . PHE B 1 156 ? -10.742 4.754 3.945 1 87.88 156 PHE B C 1
ATOM 6465 O O . PHE B 1 156 ? -10.359 3.91 4.754 1 87.88 156 PHE B O 1
ATOM 6472 N N . ILE B 1 157 ? -10.039 5.723 3.449 1 87.12 157 ILE B N 1
ATOM 6473 C CA . ILE B 1 157 ? -8.664 5.898 3.914 1 87.12 157 ILE B CA 1
ATOM 6474 C C . ILE B 1 157 ? -8.445 7.352 4.336 1 87.12 157 ILE B C 1
ATOM 6476 O O . ILE B 1 157 ? -9 8.273 3.732 1 87.12 157 ILE B O 1
ATOM 6480 N N . ARG B 1 158 ? -7.68 7.535 5.375 1 86.38 158 ARG B N 1
ATOM 6481 C CA . ARG B 1 158 ? -7.293 8.852 5.875 1 86.38 158 ARG B CA 1
ATOM 6482 C C . ARG B 1 158 ? -5.852 8.844 6.367 1 86.38 158 ARG B C 1
ATOM 6484 O O . ARG B 1 158 ? -5.441 7.945 7.102 1 86.38 158 ARG B O 1
ATOM 6491 N N . ASP B 1 159 ? -5.152 9.844 5.914 1 88.12 159 ASP B N 1
ATOM 6492 C CA . ASP B 1 159 ? -3.762 9.906 6.348 1 88.12 159 ASP B CA 1
ATOM 6493 C C . ASP B 1 159 ? -3.662 10 7.867 1 88.12 159 ASP B C 1
ATOM 6495 O O . ASP B 1 159 ? -4.406 10.75 8.5 1 88.12 159 ASP B O 1
ATOM 6499 N N . GLY B 1 160 ? -2.758 9.266 8.422 1 80 160 GLY B N 1
ATOM 6500 C CA . GLY B 1 160 ? -2.561 9.242 9.859 1 80 160 GLY B CA 1
ATOM 6501 C C . GLY B 1 160 ? -3.432 8.219 10.562 1 80 160 GLY B C 1
ATOM 6502 O O . GLY B 1 160 ? -3.15 7.836 11.703 1 80 160 GLY B O 1
ATOM 6503 N N . GLU B 1 161 ? -4.609 7.836 10.055 1 69.75 161 GLU B N 1
ATOM 6504 C CA . GLU B 1 161 ? -5.531 6.91 10.703 1 69.75 161 GLU B CA 1
ATOM 6505 C C . GLU B 1 161 ? -5.5 5.539 10.031 1 69.75 161 GLU B C 1
ATOM 6507 O O . GLU B 1 161 ? -6.133 4.594 10.5 1 69.75 161 GLU B O 1
ATOM 6512 N N . ASN B 1 162 ? -4.664 5.32 9.102 1 65.88 162 ASN B N 1
ATOM 6513 C CA . ASN B 1 162 ? -4.73 4.113 8.289 1 65.88 162 ASN B CA 1
ATOM 6514 C C . ASN B 1 162 ? -6.086 3.969 7.605 1 65.88 162 ASN B C 1
ATOM 6516 O O . ASN B 1 162 ? -6.598 4.926 7.023 1 65.88 162 ASN B O 1
ATOM 6520 N N . PHE B 1 163 ? -6.762 2.775 7.613 1 73.19 163 PHE B N 1
ATOM 6521 C CA . PHE B 1 163 ? -8.055 2.5 6.996 1 73.19 163 PHE B CA 1
ATOM 6522 C C . PHE B 1 163 ? -9.188 2.77 7.977 1 73.19 163 PHE B C 1
ATOM 6524 O O . PHE B 1 163 ? -9.094 2.434 9.156 1 73.19 163 PHE B O 1
ATOM 6531 N N . SER B 1 164 ? -10.133 3.738 7.613 1 64.38 164 SER B N 1
ATOM 6532 C CA . SER B 1 164 ? -11.172 4.297 8.469 1 64.38 164 SER B CA 1
ATOM 6533 C C . SER B 1 164 ? -11.969 3.197 9.164 1 64.38 164 SER B C 1
ATOM 6535 O O . SER B 1 164 ? -12.328 3.332 10.336 1 64.38 164 SER B O 1
ATOM 6537 N N . GLN B 1 165 ? -12.203 2.08 8.477 1 62.16 165 GLN B N 1
ATOM 6538 C CA . GLN B 1 165 ? -12.984 0.959 8.992 1 62.16 165 GLN B CA 1
ATOM 6539 C C . GLN B 1 165 ? -14.359 1.42 9.477 1 62.16 165 GLN B C 1
ATOM 6541 O O . GLN B 1 165 ? -14.836 0.968 10.516 1 62.16 165 GLN B O 1
ATOM 6546 N N . ARG B 1 166 ? -14.844 2.496 8.891 1 76.56 166 ARG B N 1
ATOM 6547 C CA . ARG B 1 166 ? -16.156 3.072 9.133 1 76.56 166 ARG B CA 1
ATOM 6548 C C . ARG B 1 166 ? -16.25 3.654 10.539 1 76.56 166 ARG B C 1
ATOM 6550 O O . ARG B 1 166 ? -17.281 3.492 11.211 1 76.56 166 ARG B O 1
ATOM 6557 N N . ARG B 1 167 ? -15.289 4.133 11 1 83.94 167 ARG B N 1
ATOM 6558 C CA . ARG B 1 167 ? -15.312 4.812 12.289 1 83.94 167 ARG B CA 1
ATOM 6559 C C . ARG B 1 167 ? -15.547 6.309 12.117 1 83.94 167 ARG B C 1
ATOM 6561 O O . ARG B 1 167 ? -15.148 6.895 11.109 1 83.94 167 ARG B O 1
ATOM 6568 N N . ARG B 1 168 ? -16.25 6.789 13.172 1 90.12 168 ARG B N 1
ATOM 6569 C CA . ARG B 1 168 ? -16.578 8.211 13.18 1 90.12 168 ARG B CA 1
ATOM 6570 C C . ARG B 1 168 ? -16.141 8.867 14.484 1 90.12 168 ARG B C 1
ATOM 6572 O O . ARG B 1 168 ? -16.172 8.242 15.547 1 90.12 168 ARG B O 1
ATOM 6579 N N . VAL B 1 169 ? -15.703 10.086 14.367 1 92.19 169 VAL B N 1
ATOM 6580 C CA . VAL B 1 169 ? -15.492 10.891 15.562 1 92.19 169 VAL B CA 1
ATOM 6581 C C . VAL B 1 169 ? -16.844 11.258 16.172 1 92.19 169 VAL B C 1
ATOM 6583 O O . VAL B 1 169 ? -17.688 11.867 15.516 1 92.19 169 VAL B O 1
ATOM 6586 N N . THR B 1 170 ? -17.062 10.883 17.438 1 93.56 170 THR B N 1
ATOM 6587 C CA . THR B 1 170 ? -18.328 11.094 18.125 1 93.56 170 THR B CA 1
ATOM 6588 C C . THR B 1 170 ? -18.125 11.789 19.469 1 93.56 170 THR B C 1
ATOM 6590 O O . THR B 1 170 ? -16.984 11.883 19.953 1 93.56 170 THR B O 1
ATOM 6593 N N . LEU B 1 171 ? -19.188 12.32 20 1 96.19 171 LEU B N 1
ATOM 6594 C CA . LEU B 1 171 ? -19.188 12.93 21.328 1 96.19 171 LEU B CA 1
ATOM 6595 C C . LEU B 1 171 ? -19.969 12.078 22.328 1 96.19 171 LEU B C 1
ATOM 6597 O O . LEU B 1 171 ? -21.047 11.555 21.984 1 96.19 171 LEU B O 1
ATOM 6601 N N . GLU B 1 172 ? -19.391 12 23.5 1 95.38 172 GLU B N 1
ATOM 6602 C CA . GLU B 1 172 ? -20.031 11.234 24.578 1 95.38 172 GLU B CA 1
ATOM 6603 C C . GLU B 1 172 ? -19.875 11.945 25.922 1 95.38 172 GLU B C 1
ATOM 6605 O O . GLU B 1 172 ? -18.906 12.664 26.141 1 95.38 172 GLU B O 1
ATOM 6610 N N . LEU B 1 173 ? -20.891 11.695 26.734 1 95.5 173 LEU B N 1
ATOM 6611 C CA . LEU B 1 173 ? -20.812 12.156 28.125 1 95.5 173 LEU B CA 1
ATOM 6612 C C . LEU B 1 173 ? -20.359 11.039 29.047 1 95.5 173 LEU B C 1
ATOM 6614 O O . LEU B 1 173 ? -20.75 9.883 28.875 1 95.5 173 LEU B O 1
ATOM 6618 N N . TYR B 1 174 ? -19.547 11.406 29.953 1 94.5 174 TYR B N 1
ATOM 6619 C CA . TYR B 1 174 ? -19.062 10.469 30.953 1 94.5 174 TYR B CA 1
ATOM 6620 C C . TYR B 1 174 ? -19.172 11.062 32.344 1 94.5 174 TYR B C 1
ATOM 6622 O O . TYR B 1 174 ? -18.625 12.133 32.625 1 94.5 174 TYR B O 1
ATOM 6630 N N . GLN B 1 175 ? -19.844 10.328 33.156 1 92.88 175 GLN B N 1
ATOM 6631 C CA . GLN B 1 175 ? -19.922 10.672 34.594 1 92.88 175 GLN B CA 1
ATOM 6632 C C . GLN B 1 175 ? -18.891 9.891 35.406 1 92.88 175 GLN B C 1
ATOM 6634 O O . GLN B 1 175 ? -18.938 8.664 35.469 1 92.88 175 GLN B O 1
ATOM 6639 N N . GLU B 1 176 ? -18.016 10.664 36 1 89.75 176 GLU B N 1
ATOM 6640 C CA . GLU B 1 176 ? -17 10 36.812 1 89.75 176 GLU B CA 1
ATOM 6641 C C . GLU B 1 176 ? -17.641 9.07 37.844 1 89.75 176 GLU B C 1
ATOM 6643 O O . GLU B 1 176 ? -18.562 9.461 38.531 1 89.75 176 GLU B O 1
ATOM 6648 N N . GLY B 1 177 ? -17.141 7.934 37.906 1 85.88 177 GLY B N 1
ATOM 6649 C CA . GLY B 1 177 ? -17.641 6.949 38.844 1 85.88 177 GLY B CA 1
ATOM 6650 C C . GLY B 1 177 ? -18.594 5.953 38.219 1 85.88 177 GLY B C 1
ATOM 6651 O O . GLY B 1 177 ? -18.844 4.883 38.781 1 85.88 177 GLY B O 1
ATOM 6652 N N . GLU B 1 178 ? -19.312 6.121 37.094 1 83.38 178 GLU B N 1
ATOM 6653 C CA . GLU B 1 178 ? -20.312 5.25 36.5 1 83.38 178 GLU B CA 1
ATOM 6654 C C . GLU B 1 178 ? -19.703 4.348 35.438 1 83.38 178 GLU B C 1
ATOM 6656 O O . GLU B 1 178 ? -20.219 3.258 35.188 1 83.38 178 GLU B O 1
ATOM 6661 N N . ASN B 1 179 ? -18.484 4.445 34.906 1 81.31 179 ASN B N 1
ATOM 6662 C CA . ASN B 1 179 ? -17.75 3.711 33.906 1 81.31 179 ASN B CA 1
ATOM 6663 C C . ASN B 1 179 ? -18.562 3.562 32.625 1 81.31 179 ASN B C 1
ATOM 6665 O O . ASN B 1 179 ? -18.312 2.652 31.812 1 81.31 179 ASN B O 1
ATOM 6669 N N . ILE B 1 180 ? -19.688 4.152 32.406 1 86.12 180 ILE B N 1
ATOM 6670 C CA . ILE B 1 180 ? -20.484 4.125 31.203 1 86.12 180 ILE B CA 1
ATOM 6671 C C . ILE B 1 180 ? -20.469 5.508 30.547 1 86.12 180 ILE B C 1
ATOM 6673 O O . ILE B 1 180 ? -20.438 6.527 31.25 1 86.12 180 ILE B O 1
ATOM 6677 N N . THR B 1 181 ? -20.5 5.523 29.234 1 90.12 181 THR B N 1
ATOM 6678 C CA . THR B 1 181 ? -20.578 6.754 28.453 1 90.12 181 THR B CA 1
ATOM 6679 C C . THR B 1 181 ? -21.906 6.848 27.734 1 90.12 181 THR B C 1
ATOM 6681 O O . THR B 1 181 ? -22.531 5.828 27.438 1 90.12 181 THR B O 1
ATOM 6684 N N . LYS B 1 182 ? -22.422 7.984 27.562 1 92.06 182 LYS B N 1
ATOM 6685 C CA . LYS B 1 182 ? -23.641 8.25 26.797 1 92.06 182 LYS B CA 1
ATOM 6686 C C . LYS B 1 182 ? -23.344 9.039 25.531 1 92.06 182 LYS B C 1
ATOM 6688 O O . LYS B 1 182 ? -22.828 10.164 25.594 1 92.06 182 LYS B O 1
ATOM 6693 N N . ALA B 1 183 ? -23.75 8.477 24.438 1 92.44 183 ALA B N 1
ATOM 6694 C CA . ALA B 1 183 ? -23.531 9.164 23.172 1 92.44 183 ALA B CA 1
ATOM 6695 C C . ALA B 1 183 ? -24.5 10.336 23.016 1 92.44 183 ALA B C 1
ATOM 6697 O O . ALA B 1 183 ? -25.672 10.234 23.344 1 92.44 183 ALA B O 1
ATOM 6698 N N . ILE B 1 184 ? -23.938 11.422 22.453 1 94.62 184 ILE B N 1
ATOM 6699 C CA . ILE B 1 184 ? -24.859 12.539 22.234 1 94.62 184 ILE B CA 1
ATOM 6700 C C . ILE B 1 184 ? -24.953 12.836 20.734 1 94.62 184 ILE B C 1
ATOM 6702 O O . ILE B 1 184 ? -25.828 13.586 20.297 1 94.62 184 ILE B O 1
ATOM 6706 N N . THR B 1 185 ? -24.047 12.305 19.906 1 95.25 185 THR B N 1
ATOM 6707 C CA . THR B 1 185 ? -24.109 12.484 18.453 1 95.25 185 THR B CA 1
ATOM 6708 C C . THR B 1 185 ? -24.766 11.273 17.797 1 95.25 185 THR B C 1
ATOM 6710 O O . THR B 1 185 ? -24.656 10.148 18.297 1 95.25 185 THR B O 1
ATOM 6713 N N . PRO B 1 186 ? -25.438 11.516 16.641 1 91.12 186 PRO B N 1
ATOM 6714 C CA . PRO B 1 186 ? -26.031 10.375 15.945 1 91.12 186 PRO B CA 1
ATOM 6715 C C . PRO B 1 186 ? -25 9.43 15.352 1 91.12 186 PRO B C 1
ATOM 6717 O O . PRO B 1 186 ? -23.828 9.812 15.195 1 91.12 186 PRO B O 1
ATOM 6720 N N . LYS B 1 187 ? -25.438 8.266 15 1 85.5 187 LYS B N 1
ATOM 6721 C CA . LYS B 1 187 ? -24.625 7.129 14.57 1 85.5 187 LYS B CA 1
ATOM 6722 C C . LYS B 1 187 ? -23.766 7.492 13.359 1 85.5 187 LYS B C 1
ATOM 6724 O O . LYS B 1 187 ? -22.609 7.09 13.266 1 85.5 187 LYS B O 1
ATOM 6729 N N . PHE B 1 188 ? -24.188 8.242 12.391 1 91.12 188 PHE B N 1
ATOM 6730 C CA . PHE B 1 188 ? -23.469 8.484 11.141 1 91.12 188 PHE B CA 1
ATOM 6731 C C . PHE B 1 188 ? -22.891 9.898 11.117 1 91.12 188 PHE B C 1
ATOM 6733 O O . PHE B 1 188 ? -22.5 10.398 10.055 1 91.12 188 PHE B O 1
ATOM 6740 N N . CYS B 1 189 ? -22.766 10.375 12.359 1 93.62 189 CYS B N 1
ATOM 6741 C CA . CYS B 1 189 ? -22.219 11.727 12.438 1 93.62 189 CYS B CA 1
ATOM 6742 C C . CYS B 1 189 ? -20.703 11.703 12.617 1 93.62 189 CYS B C 1
ATOM 6744 O O . CYS B 1 189 ? -20.188 10.992 13.477 1 93.62 189 CYS B O 1
ATOM 6746 N N . GLU B 1 190 ? -20.031 12.406 11.805 1 94.19 190 GLU B N 1
ATOM 6747 C CA . GLU B 1 190 ? -18.609 12.703 11.977 1 94.19 190 GLU B CA 1
ATOM 6748 C C . GLU B 1 190 ? -18.406 14.117 12.508 1 94.19 190 GLU B C 1
ATOM 6750 O O . GLU B 1 190 ? -18.547 15.094 11.773 1 94.19 190 GLU B O 1
ATOM 6755 N N . VAL B 1 191 ? -17.984 14.133 13.75 1 95.62 191 VAL B N 1
ATOM 6756 C CA . VAL B 1 191 ? -17.828 15.43 14.398 1 95.62 191 VAL B CA 1
ATOM 6757 C C . VAL B 1 191 ? -16.547 16.109 13.914 1 95.62 191 VAL B C 1
ATOM 6759 O O . VAL B 1 191 ? -15.508 15.461 13.789 1 95.62 191 VAL B O 1
ATOM 6762 N N . ALA B 1 192 ? -16.672 17.438 13.641 1 94.06 192 ALA B N 1
ATOM 6763 C CA . ALA B 1 192 ? -15.531 18.188 13.125 1 94.06 192 ALA B CA 1
ATOM 6764 C C . ALA B 1 192 ? -15.133 19.312 14.094 1 94.06 192 ALA B C 1
ATOM 6766 O O . ALA B 1 192 ? -14.023 19.844 14.008 1 94.06 192 ALA B O 1
ATOM 6767 N N . GLY B 1 193 ? -15.977 19.703 14.945 1 94.56 193 GLY B N 1
ATOM 6768 C CA . GLY B 1 193 ? -15.695 20.766 15.891 1 94.56 193 GLY B CA 1
ATOM 6769 C C . GLY B 1 193 ? -16.703 20.828 17.031 1 94.56 193 GLY B C 1
ATOM 6770 O O . GLY B 1 193 ? -17.844 20.391 16.891 1 94.56 193 GLY B O 1
ATOM 6771 N N . ILE B 1 194 ? -16.266 21.391 18.172 1 96.25 194 ILE B N 1
ATOM 6772 C CA . ILE B 1 194 ? -17.125 21.453 19.344 1 96.25 194 ILE B CA 1
ATOM 6773 C C . ILE B 1 194 ? -16.875 22.781 20.078 1 96.25 194 ILE B C 1
ATOM 6775 O O . ILE B 1 194 ? -15.82 23.391 19.938 1 96.25 194 ILE B O 1
ATOM 6779 N N . ASP B 1 195 ? -17.875 23.203 20.75 1 96.94 195 ASP B N 1
ATOM 6780 C CA . ASP B 1 195 ? -17.766 24.281 21.719 1 96.94 195 ASP B CA 1
ATOM 6781 C C . ASP B 1 195 ? -18.766 24.078 22.859 1 96.94 195 ASP B C 1
ATOM 6783 O O . ASP B 1 195 ? -19.812 23.469 22.672 1 96.94 195 ASP B O 1
ATOM 6787 N N . VAL B 1 196 ? -18.391 24.516 24.047 1 96.5 196 VAL B N 1
ATOM 6788 C CA . VAL B 1 196 ? -19.25 24.406 25.219 1 96.5 196 VAL B CA 1
ATOM 6789 C C . VAL B 1 196 ? -19.609 25.797 25.734 1 96.5 196 VAL B C 1
ATOM 6791 O O . VAL B 1 196 ? -18.766 26.703 25.766 1 96.5 196 VAL B O 1
ATOM 6794 N N . SER B 1 197 ? -20.875 25.922 26.109 1 95.75 197 SER B N 1
ATOM 6795 C CA . SER B 1 197 ? -21.344 27.219 26.594 1 95.75 197 SER B CA 1
ATOM 6796 C C . SER B 1 197 ? -20.688 27.594 27.906 1 95.75 197 SER B C 1
ATOM 6798 O O . SER B 1 197 ? -20.188 26.719 28.625 1 95.75 197 SER B O 1
ATOM 6800 N N . SER B 1 198 ? -20.703 28.891 28.25 1 91.94 198 SER B N 1
ATOM 6801 C CA . SER B 1 198 ? -20.031 29.391 29.438 1 91.94 198 SER B CA 1
ATOM 6802 C C . SER B 1 198 ? -20.625 28.781 30.703 1 91.94 198 SER B C 1
ATOM 6804 O O . SER B 1 198 ? -19.922 28.578 31.688 1 91.94 198 SER B O 1
ATOM 6806 N N . ASP B 1 199 ? -21.906 28.5 30.672 1 92.38 199 ASP B N 1
ATOM 6807 C CA . ASP B 1 199 ? -22.547 27.906 31.844 1 92.38 199 ASP B CA 1
ATOM 6808 C C . ASP B 1 199 ? -22.406 26.391 31.844 1 92.38 199 ASP B C 1
ATOM 6810 O O . ASP B 1 199 ? -22.922 25.719 32.75 1 92.38 199 ASP B O 1
ATOM 6814 N N . LYS B 1 200 ? -21.797 25.828 30.781 1 94.94 200 LYS B N 1
ATOM 6815 C CA . LYS B 1 200 ? -21.453 24.422 30.641 1 94.94 200 LYS B CA 1
ATOM 6816 C C . LYS B 1 200 ? -22.703 23.547 30.562 1 94.94 200 LYS B C 1
ATOM 6818 O O . LYS B 1 200 ? -22.703 22.406 31 1 94.94 200 LYS B O 1
ATOM 6823 N N . ASN B 1 201 ? -23.781 24.156 30.062 1 95.31 201 ASN B N 1
ATOM 6824 C CA . ASN B 1 201 ? -25.016 23.406 29.984 1 95.31 201 ASN B CA 1
ATOM 6825 C C . ASN B 1 201 ? -25.391 23.078 28.547 1 95.31 201 ASN B C 1
ATOM 6827 O O . ASN B 1 201 ? -26.312 22.281 28.297 1 95.31 201 ASN B O 1
ATOM 6831 N N . ARG B 1 202 ? -24.781 23.656 27.594 1 96.94 202 ARG B N 1
ATOM 6832 C CA . ARG B 1 202 ? -25.031 23.406 26.172 1 96.94 202 ARG B CA 1
ATOM 6833 C C . ARG B 1 202 ? -23.75 23.078 25.438 1 96.94 202 ARG B C 1
ATOM 6835 O O . ARG B 1 202 ? -22.688 23.641 25.719 1 96.94 202 ARG B O 1
ATOM 6842 N N . ILE B 1 203 ? -23.812 22.125 24.562 1 97.62 203 ILE B N 1
ATOM 6843 C CA . ILE B 1 203 ? -22.703 21.703 23.719 1 97.62 203 ILE B CA 1
ATOM 6844 C C . ILE B 1 203 ? -23.016 21.984 22.25 1 97.62 203 ILE B C 1
ATOM 6846 O O . ILE B 1 203 ? -24.031 21.516 21.734 1 97.62 203 ILE B O 1
ATOM 6850 N N . LEU B 1 204 ? -22.219 22.781 21.656 1 97.56 204 LEU B N 1
ATOM 6851 C CA . LEU B 1 204 ? -22.266 23.047 20.234 1 97.56 204 LEU B CA 1
ATOM 6852 C C . LEU B 1 204 ? -21.344 22.109 19.469 1 97.56 204 LEU B C 1
ATOM 6854 O O . LEU B 1 204 ? -20.188 21.906 19.844 1 97.56 204 LEU B O 1
ATOM 6858 N N . TYR B 1 205 ? -21.875 21.422 18.438 1 97.5 205 TYR B N 1
ATOM 6859 C CA . TYR B 1 205 ? -20.984 20.609 17.609 1 97.5 205 TYR B CA 1
ATOM 6860 C C . TYR B 1 205 ? -21.359 20.719 16.141 1 97.5 205 TYR B C 1
ATOM 6862 O O . TYR B 1 205 ? -22.531 20.891 15.805 1 97.5 205 TYR B O 1
ATOM 6870 N N . THR B 1 206 ? -20.375 20.766 15.289 1 97.5 206 THR B N 1
ATOM 6871 C CA . THR B 1 206 ? -20.531 20.734 13.836 1 97.5 206 THR B CA 1
ATOM 6872 C C . THR B 1 206 ? -19.938 19.453 13.266 1 97.5 206 THR B C 1
ATOM 6874 O O . THR B 1 206 ? -19.141 18.781 13.922 1 97.5 206 THR B O 1
ATOM 6877 N N . GLY B 1 207 ? -20.422 19.078 12.102 1 96.12 207 GLY B N 1
ATOM 6878 C CA . GLY B 1 207 ? -19.953 17.875 11.445 1 96.12 207 GLY B CA 1
ATOM 6879 C C . GLY B 1 207 ? -20.797 17.469 10.258 1 96.12 207 GLY B C 1
ATOM 6880 O O . GLY B 1 207 ? -21.578 18.281 9.742 1 96.12 207 GLY B O 1
ATOM 6881 N N . GLN B 1 208 ? -20.516 16.25 9.80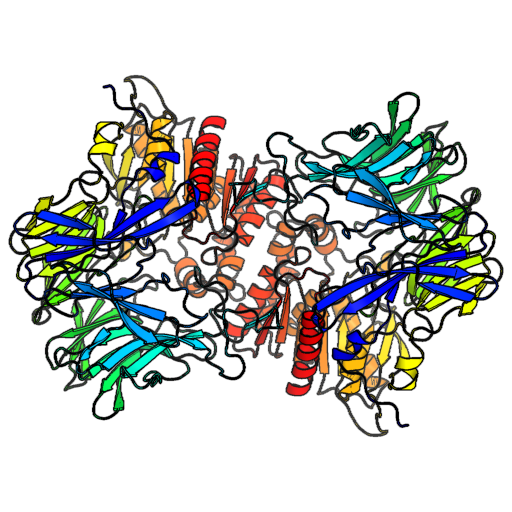5 1 95.31 208 GLN B N 1
ATOM 6882 C CA . GLN B 1 208 ? -21.234 15.703 8.656 1 95.31 208 GLN B CA 1
ATOM 6883 C C . GLN B 1 208 ? -21.938 14.398 9.023 1 95.31 208 GLN B C 1
ATOM 6885 O O . GLN B 1 208 ? -21.359 13.547 9.711 1 95.31 208 GLN B O 1
ATOM 6890 N N . ILE B 1 209 ? -23.141 14.32 8.633 1 95.06 209 ILE B N 1
ATOM 6891 C CA . ILE B 1 209 ? -23.859 13.055 8.734 1 95.06 209 ILE B CA 1
ATOM 6892 C C . ILE B 1 209 ? -23.938 12.391 7.355 1 95.06 209 ILE B C 1
ATOM 6894 O O . ILE B 1 209 ? -24.453 12.977 6.406 1 95.06 209 ILE B O 1
ATOM 6898 N N . TYR B 1 210 ? -23.312 11.242 7.195 1 91.38 210 TYR B N 1
ATOM 6899 C CA . TYR B 1 2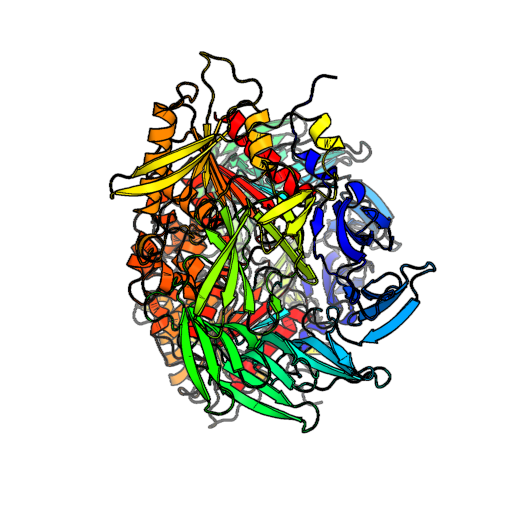10 ? -23.328 10.516 5.926 1 91.38 210 TYR B CA 1
ATOM 6900 C C . TYR B 1 210 ? -23.172 9.016 6.148 1 91.38 210 TYR B C 1
ATOM 6902 O O . TYR B 1 210 ? -22.484 8.594 7.074 1 91.38 210 TYR B O 1
ATOM 6910 N N . GLU B 1 211 ? -23.812 8.242 5.348 1 88.81 211 GLU B N 1
ATOM 6911 C CA . GLU B 1 211 ? -23.703 6.789 5.438 1 88.81 211 GLU B CA 1
ATOM 6912 C C . GLU B 1 211 ? -22.734 6.242 4.395 1 88.81 211 GLU B C 1
ATOM 6914 O O . GLU B 1 211 ? -21.922 5.363 4.695 1 88.81 211 GLU B O 1
ATOM 6919 N N . ASP B 1 212 ? -22.797 6.809 3.152 1 89.19 212 ASP B N 1
ATOM 6920 C CA . ASP B 1 212 ? -22.031 6.273 2.035 1 89.19 212 ASP B CA 1
ATOM 6921 C C . ASP B 1 212 ? -20.828 7.164 1.722 1 89.19 212 ASP B C 1
ATOM 6923 O O . ASP B 1 212 ? -19.688 6.801 2.016 1 89.19 212 ASP B O 1
ATOM 6927 N N . CYS B 1 213 ? -21.156 8.383 1.243 1 90.5 213 CYS B N 1
ATOM 6928 C CA . CYS B 1 213 ? -20.094 9.32 0.864 1 90.5 213 CYS B CA 1
ATOM 6929 C C . CYS B 1 213 ? -20.172 10.586 1.709 1 90.5 213 CYS B C 1
ATOM 6931 O O . CYS B 1 213 ? -21.234 11.195 1.838 1 90.5 213 CYS B O 1
ATOM 6933 N N . ALA B 1 214 ? -19.047 10.922 2.23 1 89.44 214 ALA B N 1
ATOM 6934 C CA . ALA B 1 214 ? -18.984 12.188 2.955 1 89.44 214 ALA B CA 1
ATOM 6935 C C . ALA B 1 214 ? -19.219 13.367 2.018 1 89.44 214 ALA B C 1
ATOM 6937 O O . ALA B 1 214 ? -18.969 13.266 0.812 1 89.44 214 ALA B O 1
ATOM 6938 N N . THR B 1 215 ? -19.781 14.383 2.576 1 87.19 215 THR B N 1
ATOM 6939 C CA . THR B 1 215 ? -20.016 15.641 1.871 1 87.19 215 THR B CA 1
ATOM 6940 C C . THR B 1 215 ? -19.172 16.766 2.473 1 87.19 215 THR B C 1
ATOM 6942 O O . THR B 1 215 ? -18.781 16.688 3.637 1 87.19 215 THR B O 1
ATOM 6945 N N . PRO B 1 216 ? -18.844 17.75 1.646 1 86.88 216 PRO B N 1
ATOM 6946 C CA . PRO B 1 216 ? -18.094 18.859 2.221 1 86.88 216 PRO B CA 1
ATOM 6947 C C . PRO B 1 216 ? -18.938 19.75 3.133 1 86.88 216 PRO B C 1
ATOM 6949 O O . PRO B 1 216 ? -18.406 20.609 3.836 1 86.88 216 PRO B O 1
ATOM 6952 N N . PHE B 1 217 ? -20.219 19.531 3.168 1 92.88 217 PHE B N 1
ATOM 6953 C CA . PHE B 1 217 ? -21.109 20.406 3.914 1 92.88 217 PHE B CA 1
ATOM 6954 C C . PHE B 1 217 ? -21.391 19.844 5.301 1 92.88 217 PHE B C 1
ATOM 6956 O O . PHE B 1 217 ? -21.547 18.625 5.465 1 92.88 217 PHE B O 1
ATOM 6963 N N . SER B 1 218 ? -21.453 20.75 6.18 1 96 218 SER B N 1
ATOM 6964 C CA . SER B 1 218 ? -21.625 20.391 7.586 1 96 218 SER B CA 1
ATOM 6965 C C . SER B 1 218 ? -22.938 20.922 8.125 1 96 218 SER B C 1
ATOM 6967 O O . SER B 1 218 ? -23.531 21.844 7.559 1 96 218 SER B O 1
ATOM 6969 N N . GLY B 1 219 ? -23.406 20.219 9.125 1 97.12 219 GLY B N 1
ATOM 6970 C CA . GLY B 1 219 ? -24.453 20.766 9.977 1 97.12 219 GLY B CA 1
ATOM 6971 C C . GLY B 1 219 ? -23.922 21.344 11.273 1 97.12 219 GLY B C 1
ATOM 6972 O O . GLY B 1 219 ? -22.734 21.297 11.547 1 97.12 219 GLY B O 1
ATOM 6973 N N . LEU B 1 220 ? -24.812 22.047 11.953 1 98.19 220 LEU B N 1
ATOM 6974 C CA . LEU B 1 220 ? -24.547 22.578 13.289 1 98.19 220 LEU B CA 1
ATOM 6975 C C . LEU B 1 220 ? -25.672 22.219 14.25 1 98.19 220 LEU B C 1
ATOM 6977 O O . LEU B 1 220 ? -26.859 22.422 13.938 1 98.19 220 LEU B O 1
ATOM 6981 N N . TRP B 1 221 ? -25.297 21.688 15.383 1 98.12 221 TRP B N 1
ATOM 6982 C CA . TRP B 1 221 ? -26.266 21.234 16.375 1 98.12 221 TRP B CA 1
ATOM 6983 C C . TRP B 1 221 ? -25.891 21.766 17.766 1 98.12 221 TRP B C 1
ATOM 6985 O O . TRP B 1 221 ? -24.734 22.078 18.031 1 98.12 221 TRP B O 1
ATOM 6995 N N . GLU B 1 222 ? -26.875 21.859 18.578 1 97.81 222 GLU B N 1
ATOM 6996 C CA . GLU B 1 222 ? -26.734 22.219 19.984 1 97.81 222 GLU B CA 1
ATOM 6997 C C . GLU B 1 222 ? -27.391 21.188 20.891 1 97.81 222 GLU B C 1
ATOM 6999 O O . GLU B 1 222 ? -28.594 20.938 20.781 1 97.81 222 GLU B O 1
ATOM 7004 N N . TYR B 1 223 ? -26.625 20.594 21.719 1 97.94 223 TYR B N 1
ATOM 7005 C CA . TYR B 1 223 ? -27.109 19.625 22.703 1 97.94 223 TYR B CA 1
ATOM 7006 C C . TYR B 1 223 ? -27.281 20.281 24.062 1 97.94 223 TYR B C 1
ATOM 7008 O O . TYR B 1 223 ? -26.359 20.906 24.594 1 97.94 223 TYR B O 1
ATOM 7016 N N . HIS B 1 224 ? -28.453 20.078 24.641 1 97.31 224 HIS B N 1
ATOM 7017 C CA . HIS B 1 224 ? -28.75 20.547 25.984 1 97.31 224 HIS B CA 1
ATOM 7018 C C . HIS B 1 224 ? -28.594 19.438 27.016 1 97.31 224 HIS B C 1
ATOM 7020 O O . HIS B 1 224 ? -29.328 18.469 27 1 97.31 224 HIS B O 1
ATOM 7026 N N . ILE B 1 225 ? -27.688 19.641 27.938 1 96.62 225 ILE B N 1
ATOM 7027 C CA . ILE B 1 225 ? -27.281 18.594 28.859 1 96.62 225 ILE B CA 1
ATOM 7028 C C . ILE B 1 225 ? -28.453 18.25 29.781 1 96.62 225 ILE B C 1
ATOM 7030 O O . ILE B 1 225 ? -28.734 17.078 30.031 1 96.62 225 ILE B O 1
ATOM 7034 N N . ASP B 1 226 ? -29.156 19.203 30.266 1 94.44 226 ASP B N 1
ATOM 7035 C CA . ASP B 1 226 ? -30.219 18.984 31.234 1 94.44 226 ASP B CA 1
ATOM 7036 C C . ASP B 1 226 ? -31.375 18.203 30.625 1 94.44 226 ASP B C 1
ATOM 7038 O O . ASP B 1 226 ? -31.891 17.266 31.219 1 94.44 226 ASP B O 1
ATOM 7042 N N . SER B 1 227 ? -31.75 18.594 29.422 1 95.75 227 SER B N 1
ATOM 7043 C CA . SER B 1 227 ? -32.906 17.969 28.781 1 95.75 227 SER B CA 1
ATOM 7044 C C . SER B 1 227 ? -32.5 16.75 27.984 1 95.75 227 SER B C 1
ATOM 7046 O O . SER B 1 227 ? -33.344 15.891 27.688 1 95.75 227 SER B O 1
ATOM 7048 N N . GLY B 1 228 ? -31.312 16.734 27.578 1 95.12 228 GLY B N 1
ATOM 7049 C CA . GLY B 1 228 ? -30.844 15.648 26.719 1 95.12 228 GLY B CA 1
ATOM 7050 C C . GLY B 1 228 ? -31.281 15.805 25.281 1 95.12 228 GLY B C 1
ATOM 7051 O O . GLY B 1 228 ? -31.156 14.867 24.484 1 95.12 228 GLY B O 1
ATOM 7052 N N . GLU B 1 229 ? -31.734 16.938 24.938 1 95.94 229 GLU B N 1
ATOM 7053 C CA . GLU B 1 229 ? -32.25 17.156 23.594 1 95.94 229 GLU B CA 1
ATOM 7054 C C . GLU B 1 229 ? -31.203 17.859 22.719 1 95.94 229 GLU B C 1
ATOM 7056 O O . GLU B 1 229 ? -30.438 18.688 23.203 1 95.94 229 GLU B O 1
ATOM 7061 N N . THR B 1 230 ? -31.219 17.5 21.469 1 97.06 230 THR B N 1
ATOM 7062 C CA . THR B 1 230 ? -30.359 18.141 20.469 1 97.06 230 THR B CA 1
ATOM 7063 C C . THR B 1 230 ? -31.203 18.969 19.5 1 97.06 230 THR B C 1
ATOM 7065 O O . THR B 1 230 ? -32.188 18.469 18.938 1 97.06 230 THR B O 1
ATOM 7068 N N . LYS B 1 231 ? -30.891 20.156 19.344 1 96.44 231 LYS B N 1
ATOM 7069 C CA . LYS B 1 231 ? -31.531 21.047 18.391 1 96.44 231 LYS B CA 1
ATOM 7070 C C . LYS B 1 231 ? -30.641 21.266 17.172 1 96.44 231 LYS B C 1
ATOM 7072 O O . LYS B 1 231 ? -29.438 21.562 17.312 1 96.44 231 LYS B O 1
ATOM 7077 N N . GLU B 1 232 ? -31.203 21.078 15.953 1 96.88 232 GLU B N 1
ATOM 7078 C CA . GLU B 1 232 ? -30.5 21.453 14.734 1 96.88 232 GLU B CA 1
ATOM 7079 C C . GLU B 1 232 ? -30.531 22.953 14.5 1 96.88 232 GLU B C 1
ATOM 7081 O O . GLU B 1 232 ? -31.609 23.547 14.422 1 96.88 232 GLU B O 1
ATOM 7086 N N . LEU B 1 233 ? -29.375 23.547 14.445 1 97.69 233 LEU B N 1
ATOM 7087 C CA . LEU B 1 233 ? -29.297 24.984 14.266 1 97.69 233 LEU B CA 1
ATOM 7088 C C . LEU B 1 233 ? -29.109 25.344 12.789 1 97.69 233 LEU B C 1
ATOM 7090 O O . LEU B 1 233 ? -29.672 26.328 12.305 1 97.69 233 LEU B O 1
ATOM 7094 N N . VAL B 1 234 ? -28.234 24.672 12.117 1 97.69 234 VAL B N 1
ATOM 7095 C CA . VAL B 1 234 ? -27.969 24.828 10.695 1 97.69 234 VAL B CA 1
ATOM 7096 C C . VAL B 1 234 ? -28.016 23.453 10.008 1 97.69 234 VAL B C 1
ATOM 7098 O O . VAL B 1 234 ? -27.188 22.594 10.289 1 97.69 234 VAL B O 1
ATOM 7101 N N . PRO B 1 235 ? -28.969 23.297 9.172 1 96.19 235 PRO B N 1
ATOM 7102 C CA . PRO B 1 235 ? -29.031 22.016 8.469 1 96.19 235 PRO B CA 1
ATOM 7103 C C . PRO B 1 235 ? -27.828 21.797 7.547 1 96.19 235 PRO B C 1
ATOM 7105 O O . PRO B 1 235 ? -27.281 22.766 6.996 1 96.19 235 PRO B O 1
ATOM 7108 N N . GLN B 1 236 ? -27.453 20.562 7.5 1 95.25 236 GLN B N 1
ATOM 7109 C CA . GLN B 1 236 ? -26.406 20.188 6.559 1 95.25 236 GLN B CA 1
ATOM 7110 C C . GLN B 1 236 ? -26.828 20.453 5.121 1 95.25 236 GLN B C 1
ATOM 7112 O O . GLN B 1 236 ? -28 20.25 4.762 1 95.25 236 GLN B O 1
ATOM 7117 N N . GLY B 1 237 ? -25.812 20.875 4.207 1 93.75 237 GLY B N 1
ATOM 7118 C CA . GLY B 1 237 ? -26.125 21.016 2.793 1 93.75 237 GLY B CA 1
ATOM 7119 C C . GLY B 1 237 ? -25.703 22.359 2.223 1 93.75 237 GLY B C 1
ATOM 7120 O O . GLY B 1 237 ? -25.531 22.5 1.01 1 93.75 237 GLY B O 1
ATOM 7121 N N . LYS B 1 238 ? -25.484 23.266 3.115 1 93.81 238 LYS B N 1
ATOM 7122 C CA . LYS B 1 238 ? -25.25 24.609 2.584 1 93.81 238 LYS B CA 1
ATOM 7123 C C . LYS B 1 238 ? -23.875 25.125 2.988 1 93.81 238 LYS B C 1
ATOM 7125 O O . LYS B 1 238 ? -23.203 25.797 2.197 1 93.81 238 LYS B O 1
ATOM 7130 N N . TYR B 1 239 ? -23.406 24.922 4.184 1 95.44 239 TYR B N 1
ATOM 7131 C CA . TYR B 1 239 ? -22.188 25.5 4.715 1 95.44 239 TYR B CA 1
ATOM 7132 C C . TYR B 1 239 ? -21.141 24.422 4.965 1 95.44 239 TYR B C 1
ATOM 7134 O O . TYR B 1 239 ? -21.453 23.328 5.43 1 95.44 239 TYR B O 1
ATOM 7142 N N . GLN B 1 240 ? -20.016 24.703 4.504 1 94.69 240 GLN B N 1
ATOM 7143 C CA . GLN B 1 240 ? -18.844 24.016 5.043 1 94.69 240 GLN B CA 1
ATOM 7144 C C . GLN B 1 240 ? -18.312 24.734 6.273 1 94.69 240 GLN B C 1
ATOM 7146 O O . GLN B 1 240 ? -17.641 25.766 6.152 1 94.69 240 GLN B O 1
ATOM 7151 N N . ILE B 1 241 ? -18.578 24.188 7.457 1 95.88 241 ILE B N 1
ATOM 7152 C CA . ILE B 1 241 ? -18.266 24.859 8.703 1 95.88 241 ILE B CA 1
ATOM 7153 C C . ILE B 1 241 ? -16.938 24.344 9.242 1 95.88 241 ILE B C 1
ATOM 7155 O O . ILE B 1 241 ? -16.781 23.141 9.5 1 95.88 241 ILE B O 1
ATOM 7159 N N . SER B 1 242 ? -16 25.219 9.406 1 92.31 242 SER B N 1
ATOM 7160 C CA . SER B 1 242 ? -14.711 24.828 9.961 1 92.31 242 SER B CA 1
ATOM 7161 C C . SER B 1 242 ? -14.625 25.125 11.453 1 92.31 242 SER B C 1
ATOM 7163 O O . SER B 1 242 ? -13.836 24.5 12.172 1 92.31 242 SER B O 1
ATOM 7165 N N . LEU B 1 243 ? -15.375 26.047 11.883 1 94.62 243 LEU B N 1
ATOM 7166 C CA . LEU B 1 243 ? -15.344 26.453 13.289 1 94.62 243 LEU B CA 1
ATOM 7167 C C . LEU B 1 243 ? -16.688 27.031 13.711 1 94.62 243 LEU B C 1
ATOM 7169 O O . LEU B 1 243 ? -17.344 27.75 12.945 1 94.62 243 LEU B O 1
ATOM 7173 N N . ALA B 1 244 ? -17.156 26.688 14.875 1 97 244 ALA B N 1
ATOM 7174 C CA . ALA B 1 244 ? -18.344 27.25 15.516 1 97 244 ALA B CA 1
ATOM 7175 C C . ALA B 1 244 ? -18.078 27.531 17 1 97 244 ALA B C 1
ATOM 7177 O O . ALA B 1 244 ? -17.656 26.641 17.734 1 97 244 ALA B O 1
ATOM 7178 N N . LYS B 1 245 ? -18.344 28.781 17.375 1 96.81 245 LYS B N 1
ATOM 7179 C CA . LYS B 1 245 ? -18.109 29.188 18.766 1 96.81 245 LYS B CA 1
ATOM 7180 C C . LYS B 1 245 ? -19.281 30 19.297 1 96.81 245 LYS B C 1
ATOM 7182 O O . LYS B 1 245 ? -19.859 30.828 18.594 1 96.81 245 LYS B O 1
ATOM 7187 N N . TYR B 1 246 ? -19.641 29.766 20.578 1 97 246 TYR B N 1
ATOM 7188 C CA . TYR B 1 246 ? -20.609 30.625 21.234 1 97 246 TYR B CA 1
ATOM 7189 C C . TYR B 1 246 ? -20.062 32.031 21.406 1 97 246 TYR B C 1
ATOM 7191 O O . TYR B 1 246 ? -18.891 32.219 21.734 1 97 246 TYR B O 1
ATOM 7199 N N . ILE B 1 247 ? -20.875 33 21.094 1 94.69 247 ILE B N 1
ATOM 7200 C CA . ILE B 1 247 ? -20.656 34.406 21.422 1 94.69 247 ILE B CA 1
ATOM 7201 C C . ILE B 1 247 ? -21.75 34.875 22.375 1 94.69 247 ILE B C 1
ATOM 7203 O O . ILE B 1 247 ? -22.891 35.094 21.969 1 94.69 247 ILE B O 1
ATOM 7207 N N . GLY B 1 248 ? -21.328 35.125 23.578 1 88.56 248 GLY B N 1
ATOM 7208 C CA . GLY B 1 248 ? -22.359 35.438 24.562 1 88.56 248 GLY B CA 1
ATOM 7209 C C . GLY B 1 248 ? -23.359 34.312 24.75 1 88.56 248 GLY B C 1
ATOM 7210 O O . GLY B 1 248 ? -22.969 33.125 24.75 1 88.56 248 GLY B O 1
ATOM 7211 N N . LYS B 1 249 ? -24.625 34.656 25.016 1 87.44 249 LYS B N 1
ATOM 7212 C CA . LYS B 1 249 ? -25.609 33.656 25.328 1 87.44 249 LYS B CA 1
ATOM 7213 C C . LYS B 1 249 ? -26.484 33.312 24.125 1 87.44 249 LYS B C 1
ATOM 7215 O O . LYS B 1 249 ? -27.016 32.219 24.016 1 87.44 249 LYS B O 1
ATOM 7220 N N . ASP B 1 250 ? -26.531 34.25 23.203 1 91.44 250 ASP B N 1
ATOM 7221 C CA . ASP B 1 250 ? -27.609 34.125 22.234 1 91.44 250 ASP B CA 1
ATOM 7222 C C . ASP B 1 250 ? -27.062 34.094 20.797 1 91.44 250 ASP B C 1
ATOM 7224 O O . ASP B 1 250 ? -27.828 34.188 19.844 1 91.44 250 ASP B O 1
ATOM 7228 N N . LYS B 1 251 ? -25.766 34 20.641 1 95.62 251 LYS B N 1
ATOM 7229 C CA . LYS B 1 251 ? -25.203 34.031 19.297 1 95.62 251 LYS B CA 1
ATOM 7230 C C . LYS B 1 251 ? -24.125 32.969 19.141 1 95.62 251 LYS B C 1
ATOM 7232 O O . LYS B 1 251 ? -23.531 32.531 20.125 1 95.62 251 LYS B O 1
ATOM 7237 N N . VAL B 1 252 ? -23.922 32.531 17.891 1 97.31 252 VAL B N 1
ATOM 7238 C CA . VAL B 1 252 ? -22.859 31.641 17.5 1 97.31 252 VAL B CA 1
ATOM 7239 C C . VAL B 1 252 ? -22.094 32.219 16.312 1 97.31 252 VAL B C 1
ATOM 7241 O O . VAL B 1 252 ? -22.703 32.625 15.328 1 97.31 252 VAL B O 1
ATOM 7244 N N . MET B 1 253 ? -20.859 32.312 16.438 1 96.06 253 MET B N 1
ATOM 7245 C CA . MET B 1 253 ? -20 32.656 15.305 1 96.06 253 MET B CA 1
ATOM 7246 C C . MET B 1 253 ? -19.609 31.438 14.5 1 96.06 253 MET B C 1
ATOM 7248 O O . MET B 1 253 ? -19.203 30.422 15.078 1 96.06 253 MET B O 1
ATOM 7252 N N . LEU B 1 254 ? -19.719 31.547 13.195 1 95.94 254 LEU B N 1
ATOM 7253 C CA . LEU B 1 254 ? -19.312 30.484 12.289 1 95.94 254 LEU B CA 1
ATOM 7254 C C . LEU B 1 254 ? -18.188 30.953 11.367 1 95.94 254 LEU B C 1
ATOM 7256 O O . LEU B 1 254 ? -18.25 32.062 10.812 1 95.94 254 LEU B O 1
ATOM 7260 N N . GLN B 1 255 ? -17.141 30.203 11.281 1 94.31 255 GLN B N 1
ATOM 7261 C CA . GLN B 1 255 ? -16.281 30.234 10.102 1 94.31 255 GLN B CA 1
ATOM 7262 C C . GLN B 1 255 ? -16.703 29.188 9.078 1 94.31 255 GLN B C 1
ATOM 7264 O O . GLN B 1 255 ? -16.656 27.984 9.344 1 94.31 255 GLN B O 1
ATOM 7269 N N . ALA B 1 256 ? -17.172 29.656 7.941 1 95.19 256 ALA B N 1
ATOM 7270 C CA . ALA B 1 256 ? -17.781 28.734 6.984 1 95.19 256 ALA B CA 1
ATOM 7271 C C . ALA B 1 256 ? -17.656 29.266 5.559 1 95.19 256 ALA B C 1
ATOM 7273 O O . ALA B 1 256 ? -17.359 30.438 5.352 1 95.19 256 ALA B O 1
ATOM 7274 N N . SER B 1 257 ? -17.75 28.328 4.672 1 93.06 257 SER B N 1
ATOM 7275 C CA . SER B 1 257 ? -17.844 28.656 3.252 1 93.06 257 SER B CA 1
ATOM 7276 C C . SER B 1 257 ? -19.094 28.047 2.629 1 93.06 257 SER B C 1
ATOM 7278 O O . SER B 1 257 ? -19.531 26.953 3.025 1 93.06 257 SER B O 1
ATOM 7280 N N . THR B 1 258 ? -19.703 28.75 1.681 1 91.12 258 THR B N 1
ATOM 7281 C CA . THR B 1 258 ? -20.812 28.203 0.914 1 91.12 258 THR B CA 1
ATOM 7282 C C . THR B 1 258 ? -20.312 27.531 -0.366 1 91.12 258 THR B C 1
ATOM 7284 O O . THR B 1 258 ? -21.078 26.859 -1.062 1 91.12 258 THR B O 1
ATOM 7287 N N . LEU B 1 259 ? -19.047 27.672 -0.635 1 84.38 259 LEU B N 1
ATOM 7288 C CA . LEU B 1 259 ? -18.344 27.125 -1.791 1 84.38 259 LEU B CA 1
ATOM 7289 C C . LEU B 1 259 ? -18.953 27.625 -3.09 1 84.38 259 LEU B C 1
ATOM 7291 O O . LEU B 1 259 ? -18.797 27.016 -4.145 1 84.38 259 LEU B O 1
ATOM 7295 N N . ASP B 1 260 ? -19.672 28.688 -3.078 1 80.62 260 ASP B N 1
ATOM 7296 C CA . ASP B 1 260 ? -20.344 29.25 -4.242 1 80.62 260 ASP B CA 1
ATOM 7297 C C . ASP B 1 260 ? -19.375 29.984 -5.156 1 80.62 260 ASP B C 1
ATOM 7299 O O . ASP B 1 260 ? -19.547 30.016 -6.375 1 80.62 260 ASP B O 1
ATOM 7303 N N . ARG B 1 261 ? -18.422 30.578 -4.582 1 74.75 261 ARG B N 1
ATOM 7304 C CA . ARG B 1 261 ? -17.469 31.375 -5.355 1 74.75 261 ARG B CA 1
ATOM 7305 C C . ARG B 1 261 ? -16.359 30.5 -5.934 1 74.75 261 ARG B C 1
ATOM 7307 O O . ARG B 1 261 ? -15.992 30.656 -7.098 1 74.75 261 ARG B O 1
ATOM 7314 N N . SER B 1 262 ? -15.828 29.703 -5.043 1 76.12 262 SER B N 1
ATOM 7315 C CA . SER B 1 262 ? -14.75 28.797 -5.441 1 76.12 262 SER B CA 1
ATOM 7316 C C . SER B 1 262 ? -14.648 27.609 -4.488 1 76.12 262 SER B C 1
ATOM 7318 O O . SER B 1 262 ? -15.047 27.703 -3.326 1 76.12 262 SER B O 1
ATOM 7320 N N . ILE B 1 263 ? -14.094 26.547 -5.016 1 73.38 263 ILE B N 1
ATOM 7321 C CA . ILE B 1 263 ? -13.898 25.375 -4.18 1 73.38 263 ILE B CA 1
ATOM 7322 C C . ILE B 1 263 ? -12.75 25.609 -3.203 1 73.38 263 ILE B C 1
ATOM 7324 O O . ILE B 1 263 ? -12.625 24.922 -2.191 1 73.38 263 ILE B O 1
ATOM 7328 N N . THR B 1 264 ? -11.969 26.656 -3.479 1 77.94 264 THR B N 1
ATOM 7329 C CA . THR B 1 264 ? -10.812 26.953 -2.635 1 77.94 264 THR B CA 1
ATOM 7330 C C . THR B 1 264 ? -11.047 28.219 -1.822 1 77.94 264 THR B C 1
ATOM 7332 O O . THR B 1 264 ? -10.117 28.734 -1.2 1 77.94 264 THR B O 1
ATOM 7335 N N . GLN B 1 265 ? -12.227 28.656 -1.831 1 84.31 265 GLN B N 1
ATOM 7336 C CA . GLN B 1 265 ? -12.492 29.922 -1.157 1 84.31 265 GLN B CA 1
ATOM 7337 C C . GLN B 1 265 ? -12.203 29.828 0.338 1 84.31 265 GLN B C 1
ATOM 7339 O O . GLN B 1 265 ? -12.422 28.781 0.949 1 84.31 265 GLN B O 1
ATOM 7344 N N . ASN B 1 266 ? -11.664 30.953 0.88 1 89.19 266 ASN B N 1
ATOM 7345 C CA . ASN B 1 266 ? -11.516 31.047 2.328 1 89.19 266 ASN B CA 1
ATOM 7346 C C . ASN B 1 266 ? -12.875 31.094 3.027 1 89.19 266 ASN B C 1
ATOM 7348 O O . ASN B 1 266 ? -13.875 31.484 2.426 1 89.19 266 ASN B O 1
ATOM 7352 N N . HIS B 1 267 ? -12.836 30.719 4.207 1 92.06 267 HIS B N 1
ATOM 7353 C CA . HIS B 1 267 ? -14.062 30.766 4.988 1 92.06 267 HIS B CA 1
ATOM 7354 C C . HIS B 1 267 ? -14.406 32.188 5.391 1 92.06 267 HIS B C 1
ATOM 7356 O O . HIS B 1 267 ? -13.516 33 5.711 1 92.06 267 HIS B O 1
ATOM 7362 N N . ASP B 1 268 ? -15.648 32.438 5.316 1 92.56 268 ASP B N 1
ATOM 7363 C CA . ASP B 1 268 ? -16.188 33.719 5.824 1 92.56 268 ASP B CA 1
ATOM 7364 C C . ASP B 1 268 ? -16.594 33.562 7.293 1 92.56 268 ASP B C 1
ATOM 7366 O O . ASP B 1 268 ? -16.578 32.469 7.852 1 92.56 268 ASP B O 1
ATOM 7370 N N . ILE B 1 269 ? -16.859 34.75 7.844 1 93.38 269 ILE B N 1
ATOM 7371 C CA . ILE B 1 269 ? -17.344 34.781 9.227 1 93.38 269 ILE B CA 1
ATOM 7372 C C . ILE B 1 269 ? -18.828 35.094 9.242 1 93.38 269 ILE B C 1
ATOM 7374 O O . ILE B 1 269 ? -19.266 36.125 8.703 1 93.38 269 ILE B O 1
ATOM 7378 N N . PHE B 1 270 ? -19.594 34.219 9.836 1 95.56 270 PHE B N 1
ATOM 7379 C CA . PHE B 1 270 ? -21.031 34.406 9.984 1 95.56 270 PHE B CA 1
ATOM 7380 C C . PHE B 1 270 ? -21.406 34.5 11.461 1 95.56 270 PHE B C 1
ATOM 7382 O O . PHE B 1 270 ? -20.703 33.969 12.328 1 95.56 270 PHE B O 1
ATOM 7389 N N . ILE B 1 271 ? -22.516 35.188 11.742 1 96.38 271 ILE B N 1
ATOM 7390 C CA . ILE B 1 271 ? -23.125 35.188 13.062 1 96.38 271 ILE B CA 1
ATOM 7391 C C . ILE B 1 271 ? -24.531 34.594 12.984 1 96.38 271 ILE B C 1
ATOM 7393 O O . ILE B 1 271 ? -25.359 35.031 12.195 1 96.38 271 ILE B O 1
ATOM 7397 N N . LEU B 1 272 ? -24.719 33.594 13.711 1 97.62 272 LEU B N 1
ATOM 7398 C CA . LEU B 1 272 ? -26.031 33 13.891 1 97.62 272 LEU B CA 1
ATOM 7399 C C . LEU B 1 272 ? -26.703 33.5 15.164 1 97.62 272 LEU B C 1
ATOM 7401 O O . LEU B 1 272 ? -26.141 33.344 16.25 1 97.62 272 LEU B O 1
ATOM 7405 N N . ASP B 1 273 ? -27.859 34.094 14.977 1 96.31 273 ASP B N 1
ATOM 7406 C CA . ASP B 1 273 ? -28.688 34.438 16.125 1 96.31 273 ASP B CA 1
ATOM 7407 C C . ASP B 1 273 ? -29.562 33.281 16.562 1 96.31 273 ASP B C 1
ATOM 7409 O O . ASP B 1 273 ? -30.438 32.844 15.82 1 96.31 273 ASP B O 1
ATOM 7413 N N . LEU B 1 274 ? -29.359 32.844 17.766 1 95.88 274 LEU B N 1
ATOM 7414 C CA . LEU B 1 274 ? -30.031 31.641 18.234 1 95.88 274 LEU B CA 1
ATOM 7415 C C . LEU B 1 274 ? -31.516 31.906 18.469 1 95.88 274 LEU B C 1
ATOM 7417 O O . LEU B 1 274 ? -32.312 30.969 18.469 1 95.88 274 LEU B O 1
ATOM 7421 N N . SER B 1 275 ? -31.891 33.094 18.688 1 93.56 275 SER B N 1
ATOM 7422 C CA . SER B 1 275 ? -33.281 33.438 18.953 1 93.56 275 SER B CA 1
ATOM 7423 C C . SER B 1 275 ? -34.094 33.5 17.656 1 93.56 275 SER B C 1
ATOM 7425 O O . SER B 1 275 ? -35.25 33.062 17.609 1 93.56 275 SER B O 1
ATOM 7427 N N . THR B 1 276 ? -33.469 33.969 16.609 1 94.75 276 THR B N 1
ATOM 7428 C CA . THR B 1 276 ? -34.188 34.156 15.352 1 94.75 276 THR B CA 1
ATOM 7429 C C . THR B 1 276 ? -33.781 33.094 14.328 1 94.75 276 THR B C 1
ATOM 7431 O O . THR B 1 276 ? -34.469 32.938 13.312 1 94.75 276 THR B O 1
ATOM 7434 N N . SER B 1 277 ? -32.688 32.469 14.57 1 94.06 277 SER B N 1
ATOM 7435 C CA . SER B 1 277 ? -32.125 31.484 13.664 1 94.06 277 SER B CA 1
ATOM 7436 C C . SER B 1 277 ? -31.578 32.125 12.391 1 94.06 277 SER B C 1
ATOM 7438 O O . SER B 1 277 ? -31.359 31.453 11.391 1 94.06 277 SER B O 1
ATOM 7440 N N . GLU B 1 278 ? -31.438 33.438 12.453 1 95.88 278 GLU B N 1
ATOM 7441 C CA . GLU B 1 278 ? -30.891 34.125 11.297 1 95.88 278 GLU B CA 1
ATOM 7442 C C . GLU B 1 278 ? -29.359 34.031 11.273 1 95.88 278 GLU B C 1
ATOM 7444 O O . GLU B 1 278 ? -28.719 34.125 12.312 1 95.88 278 GLU B O 1
ATOM 7449 N N . ILE B 1 279 ? -28.828 33.781 10.102 1 96.44 279 ILE B N 1
ATOM 7450 C CA . ILE B 1 279 ? -27.391 33.719 9.883 1 96.44 279 ILE B CA 1
ATOM 7451 C C . ILE B 1 279 ? -26.953 34.875 8.969 1 96.44 279 ILE B C 1
ATOM 7453 O O . ILE B 1 279 ? -27.469 35 7.848 1 96.44 279 ILE B O 1
ATOM 7457 N N . ASN B 1 280 ? -26.062 35.688 9.398 1 94.94 280 ASN B N 1
ATOM 7458 C CA . ASN B 1 280 ? -25.578 36.812 8.609 1 94.94 280 ASN B CA 1
ATOM 7459 C C . ASN B 1 280 ? -24.062 36.781 8.469 1 94.94 280 ASN B C 1
ATOM 7461 O O . ASN B 1 280 ? -23.344 36.562 9.453 1 94.94 280 ASN B O 1
ATOM 7465 N N . MET B 1 281 ? -23.594 36.969 7.242 1 93.5 281 MET B N 1
ATOM 7466 C CA . MET B 1 281 ? -22.156 37.125 7.027 1 93.5 281 MET B CA 1
ATOM 7467 C C . MET B 1 281 ? -21.688 38.5 7.508 1 93.5 281 MET B C 1
ATOM 7469 O O . MET B 1 281 ? -22.234 39.531 7.117 1 93.5 281 MET B O 1
ATOM 7473 N N . ILE B 1 282 ? -20.656 38.5 8.273 1 91.19 282 ILE B N 1
ATOM 7474 C CA . ILE B 1 282 ? -20.266 39.781 8.859 1 91.19 282 ILE B CA 1
ATOM 7475 C C . ILE B 1 282 ? -18.891 40.156 8.359 1 91.19 282 ILE B C 1
ATOM 7477 O O . ILE B 1 282 ? -18.5 41.344 8.453 1 91.19 282 ILE B O 1
ATOM 7481 N N . ALA B 1 283 ? -18.109 39.188 7.895 1 90.06 283 ALA B N 1
ATOM 7482 C CA . ALA B 1 283 ? -16.781 39.5 7.371 1 90.06 283 ALA B CA 1
ATOM 7483 C C . ALA B 1 283 ? -16.328 38.406 6.391 1 90.06 283 ALA B C 1
ATOM 7485 O O . ALA B 1 283 ? -16.781 37.281 6.461 1 90.06 283 ALA B O 1
ATOM 7486 N N . SER B 1 284 ? -15.43 38.781 5.48 1 89.19 284 SER B N 1
ATOM 7487 C CA . SER B 1 284 ? -14.789 37.875 4.523 1 89.19 284 SER B CA 1
ATOM 7488 C C . SER B 1 284 ? -13.281 38.094 4.484 1 89.19 284 SER B C 1
ATOM 7490 O O . SER B 1 284 ? -12.734 38.562 3.486 1 89.19 284 SER B O 1
ATOM 7492 N N . PRO B 1 285 ? -12.68 37.688 5.566 1 87.5 285 PRO B N 1
ATOM 7493 C CA . PRO B 1 285 ? -11.234 37.938 5.625 1 87.5 285 PRO B CA 1
ATOM 7494 C C . PRO B 1 285 ? -10.445 37.062 4.637 1 87.5 285 PRO B C 1
ATOM 7496 O O . PRO B 1 285 ? -10.844 35.938 4.355 1 87.5 285 PRO B O 1
ATOM 7499 N N . ASP B 1 286 ? -9.32 37.688 4.191 1 87.75 286 ASP B N 1
ATOM 7500 C CA . ASP B 1 286 ? -8.375 36.906 3.381 1 87.75 286 ASP B CA 1
ATOM 7501 C C . ASP B 1 286 ? -7.469 36.062 4.258 1 87.75 286 ASP B C 1
ATOM 7503 O O . ASP B 1 286 ? -7.188 36.406 5.406 1 87.75 286 ASP B O 1
ATOM 7507 N N . GLY B 1 287 ? -7.055 34.875 3.664 1 89 287 GLY B N 1
ATOM 7508 C CA . GLY B 1 287 ? -6.102 34.031 4.363 1 89 287 GLY B CA 1
ATOM 7509 C C . GLY B 1 287 ? -6.758 32.938 5.168 1 89 287 GLY B C 1
ATOM 7510 O O . GLY B 1 287 ? -7.801 33.156 5.789 1 89 287 GLY B O 1
ATOM 7511 N N . MET B 1 288 ? -6.109 31.828 5.156 1 85.19 288 MET B N 1
ATOM 7512 C CA . MET B 1 288 ? -6.598 30.672 5.922 1 85.19 288 MET B CA 1
ATOM 7513 C C . MET B 1 288 ? -6.328 30.859 7.41 1 85.19 288 MET B C 1
ATOM 7515 O O . MET B 1 288 ? -5.254 31.312 7.801 1 85.19 288 MET B O 1
ATOM 7519 N N . TYR B 1 289 ? -7.273 30.484 8.172 1 77.75 289 TYR B N 1
ATOM 7520 C CA . TYR B 1 289 ? -7.129 30.562 9.617 1 77.75 289 TYR B CA 1
ATOM 7521 C C . TYR B 1 289 ? -6.508 29.281 10.164 1 77.75 289 TYR B C 1
ATOM 7523 O O . TYR B 1 289 ? -6.688 28.203 9.594 1 77.75 289 TYR B O 1
ATOM 7531 N N . ALA B 1 290 ? -5.836 29.391 11.297 1 67.19 290 ALA B N 1
ATOM 7532 C CA . ALA B 1 290 ? -5.355 28.312 12.156 1 67.19 290 ALA B CA 1
ATOM 7533 C C . ALA B 1 290 ? -4.379 27.406 11.414 1 67.19 290 ALA B C 1
ATOM 7535 O O . ALA B 1 290 ? -4.41 26.188 11.57 1 67.19 290 ALA B O 1
ATOM 7536 N N . THR B 1 291 ? -3.674 28.109 10.633 1 68.69 291 THR B N 1
ATOM 7537 C CA . THR B 1 291 ? -2.697 27.297 9.906 1 68.69 291 THR B CA 1
ATOM 7538 C C . THR B 1 291 ? -1.283 27.828 10.133 1 68.69 291 THR B C 1
ATOM 7540 O O . THR B 1 291 ? -1.089 29.016 10.367 1 68.69 291 THR B O 1
ATOM 7543 N N . LEU B 1 292 ? -0.463 26.75 10.164 1 70.69 292 LEU B N 1
ATOM 7544 C CA . LEU B 1 292 ? 0.958 27.078 10.203 1 70.69 292 LEU B CA 1
ATOM 7545 C C . LEU B 1 292 ? 1.556 27.094 8.805 1 70.69 292 LEU B C 1
ATOM 7547 O O . LEU B 1 292 ? 1.126 26.328 7.934 1 70.69 292 LEU B O 1
ATOM 7551 N N . LEU B 1 293 ? 2.436 27.984 8.625 1 76.31 293 LEU B N 1
ATOM 7552 C CA . LEU B 1 293 ? 3.236 27.984 7.406 1 76.31 293 LEU B CA 1
ATOM 7553 C C . LEU B 1 293 ? 4.105 26.734 7.312 1 76.31 293 LEU B C 1
ATOM 7555 O O . LEU B 1 293 ? 4.238 26 8.289 1 76.31 293 LEU B O 1
ATOM 7559 N N . ASP B 1 294 ? 4.582 26.391 6.18 1 84.06 294 ASP B N 1
ATOM 7560 C CA . ASP B 1 294 ? 5.375 25.203 5.902 1 84.06 294 ASP B CA 1
ATOM 7561 C C . ASP B 1 294 ? 6.699 25.234 6.664 1 84.06 294 ASP B C 1
ATOM 7563 O O . ASP B 1 294 ? 7.586 26.031 6.344 1 84.06 294 ASP B O 1
ATOM 7567 N N . VAL B 1 295 ? 6.797 24.391 7.738 1 86.31 295 VAL B N 1
ATOM 7568 C CA . VAL B 1 295 ? 7.996 24.328 8.57 1 86.31 295 VAL B CA 1
ATOM 7569 C C . VAL B 1 295 ? 8.219 22.906 9.055 1 86.31 295 VAL B C 1
ATOM 7571 O O . VAL B 1 295 ? 7.262 22.156 9.242 1 86.31 295 VAL B O 1
ATOM 7574 N N . ASP B 1 296 ? 9.516 22.516 9.195 1 92.38 296 ASP B N 1
ATOM 7575 C CA . ASP B 1 296 ? 9.828 21.141 9.57 1 92.38 296 ASP B CA 1
ATOM 7576 C C . ASP B 1 296 ? 10.523 21.094 10.93 1 92.38 296 ASP B C 1
ATOM 7578 O O . ASP B 1 296 ? 11.086 20.062 11.305 1 92.38 296 ASP B O 1
ATOM 7582 N N . ALA B 1 297 ? 10.562 22.234 11.656 1 93.88 297 ALA B N 1
ATOM 7583 C CA . ALA B 1 297 ? 11.281 22.281 12.93 1 93.88 297 ALA B CA 1
ATOM 7584 C C . ALA B 1 297 ? 10.328 22.594 14.086 1 93.88 297 ALA B C 1
ATOM 7586 O O . ALA B 1 297 ? 10.703 23.297 15.023 1 93.88 297 ALA B O 1
ATOM 7587 N N . VAL B 1 298 ? 9.125 22.188 13.961 1 91.38 298 VAL B N 1
ATOM 7588 C CA . VAL B 1 298 ? 8.133 22.297 15.023 1 91.38 298 VAL B CA 1
ATOM 7589 C C . VAL B 1 298 ? 7.477 20.938 15.258 1 91.38 298 VAL B C 1
ATOM 7591 O O . VAL B 1 298 ? 7.555 20.047 14.414 1 91.38 298 VAL B O 1
ATOM 7594 N N . TYR B 1 299 ? 6.973 20.812 16.406 1 90.69 299 TYR B N 1
ATOM 7595 C CA . TYR B 1 299 ? 6.207 19.609 16.75 1 90.69 299 TYR B CA 1
ATOM 7596 C C . TYR B 1 299 ? 4.961 19.969 17.547 1 90.69 299 TYR B C 1
ATOM 7598 O O . TYR B 1 299 ? 5 20.859 18.406 1 90.69 299 TYR B O 1
ATOM 7606 N N . GLY B 1 300 ? 3.957 19.281 17.234 1 87.44 300 GLY B N 1
ATOM 7607 C CA . GLY B 1 300 ? 2.74 19.453 18.016 1 87.44 300 GLY B CA 1
ATOM 7608 C C . GLY B 1 300 ? 1.93 20.672 17.594 1 87.44 300 GLY B C 1
ATOM 7609 O O . GLY B 1 300 ? 2.289 21.375 16.656 1 87.44 300 GLY B O 1
ATOM 7610 N N . GLY B 1 301 ? 0.839 20.922 18.25 1 88.88 301 GLY B N 1
ATOM 7611 C CA . GLY B 1 301 ? -0.102 22.016 18.047 1 88.88 301 GLY B CA 1
ATOM 7612 C C . GLY B 1 301 ? -0.753 22.484 19.328 1 88.88 301 GLY B C 1
ATOM 7613 O O . GLY B 1 301 ? -0.166 22.375 20.406 1 88.88 301 GLY B O 1
ATOM 7614 N N . GLY B 1 302 ? -1.786 23.172 19.234 1 90.62 302 GLY B N 1
ATOM 7615 C CA . GLY B 1 302 ? -2.574 23.672 20.344 1 90.62 302 GLY B CA 1
ATOM 7616 C C . GLY B 1 302 ? -3.656 24.641 19.906 1 90.62 302 GLY B C 1
ATOM 7617 O O . GLY B 1 302 ? -4.051 24.656 18.75 1 90.62 302 GLY B O 1
ATOM 7618 N N . ARG B 1 303 ? -4.07 25.344 20.859 1 92.5 303 ARG B N 1
ATOM 7619 C CA . ARG B 1 303 ? -5.16 26.281 20.609 1 92.5 303 ARG B CA 1
ATOM 7620 C C . ARG B 1 303 ? -4.746 27.344 19.578 1 92.5 303 ARG B C 1
ATOM 7622 O O . ARG B 1 303 ? -3.633 27.859 19.641 1 92.5 303 ARG B O 1
ATOM 7629 N N . SER B 1 304 ? -5.703 27.641 18.703 1 93.31 304 SER B N 1
ATOM 7630 C CA . SER B 1 304 ? -5.406 28.609 17.656 1 93.31 304 SER B CA 1
ATOM 7631 C C . SER B 1 304 ? -6.477 29.688 17.578 1 93.31 304 SER B C 1
ATOM 7633 O O . SER B 1 304 ? -6.438 30.562 16.703 1 93.31 304 SER B O 1
ATOM 7635 N N . ASN B 1 305 ? -7.43 29.625 18.5 1 94.12 305 ASN B N 1
ATOM 7636 C CA . ASN B 1 305 ? -8.469 30.656 18.578 1 94.12 305 ASN B CA 1
ATOM 7637 C C . ASN B 1 305 ? -9.07 30.734 19.984 1 94.12 305 ASN B C 1
ATOM 7639 O O . ASN B 1 305 ? -8.961 29.781 20.766 1 94.12 305 ASN B O 1
ATOM 7643 N N . LYS B 1 306 ? -9.656 31.844 20.25 1 94.81 306 LYS B N 1
ATOM 7644 C CA . LYS B 1 306 ? -10.297 32.062 21.547 1 94.81 306 LYS B CA 1
ATOM 7645 C C . LYS B 1 306 ? -11.352 33.156 21.453 1 94.81 306 LYS B C 1
ATOM 7647 O O . LYS B 1 306 ? -11.172 34.156 20.75 1 94.81 306 LYS B O 1
ATOM 7652 N N . VAL B 1 307 ? -12.445 32.906 22.156 1 94.38 307 VAL B N 1
ATOM 7653 C CA . VAL B 1 307 ? -13.484 33.938 22.281 1 94.38 307 VAL B CA 1
ATOM 7654 C C . VAL B 1 307 ? -13.383 34.625 23.656 1 94.38 307 VAL B C 1
ATOM 7656 O O . VAL B 1 307 ? -13.289 33.938 24.688 1 94.38 307 VAL B O 1
ATOM 7659 N N . ILE B 1 308 ? -13.383 35.938 23.656 1 93.31 308 ILE B N 1
ATOM 7660 C CA . ILE B 1 308 ? -13.406 36.75 24.875 1 93.31 308 ILE B CA 1
ATOM 7661 C C . ILE B 1 308 ? -14.539 37.781 24.781 1 93.31 308 ILE B C 1
ATOM 7663 O O . ILE B 1 308 ? -14.414 38.781 24.078 1 93.31 308 ILE B O 1
ATOM 7667 N N . GLY B 1 309 ? -15.562 37.531 25.547 1 90.69 309 GLY B N 1
ATOM 7668 C CA . GLY B 1 309 ? -16.75 38.375 25.391 1 90.69 309 GLY B CA 1
ATOM 7669 C C . GLY B 1 309 ? -17.344 38.312 24 1 90.69 309 GLY B C 1
ATOM 7670 O O . GLY B 1 309 ? -17.672 37.219 23.5 1 90.69 309 GLY B O 1
ATOM 7671 N N . ASP B 1 310 ? -17.359 39.5 23.344 1 91.31 310 ASP B N 1
ATOM 7672 C CA . ASP B 1 310 ? -17.938 39.562 22.016 1 91.31 310 ASP B CA 1
ATOM 7673 C C . ASP B 1 310 ? -16.844 39.562 20.938 1 91.31 310 ASP B C 1
ATOM 7675 O O . ASP B 1 310 ? -17.094 39.969 19.797 1 91.31 310 ASP B O 1
ATOM 7679 N N . LYS B 1 311 ? -15.656 39.188 21.375 1 93.25 311 LYS B N 1
ATOM 7680 C CA . LYS B 1 311 ? -14.516 39.219 20.469 1 93.25 311 LYS B CA 1
ATOM 7681 C C . LYS B 1 311 ? -14.016 37.812 20.156 1 93.25 311 LYS B C 1
ATOM 7683 O O . LYS B 1 311 ? -13.945 36.969 21.047 1 93.25 311 LYS B O 1
ATOM 7688 N N . PHE B 1 312 ? -13.734 37.625 18.891 1 93.69 312 PHE B N 1
ATOM 7689 C CA . PHE B 1 312 ? -13.078 36.406 18.438 1 93.69 312 PHE B CA 1
ATOM 7690 C C . PHE B 1 312 ? -11.625 36.688 18.062 1 93.69 312 PHE B C 1
ATOM 7692 O O . PHE B 1 312 ? -11.352 37.531 17.203 1 93.69 312 PHE B O 1
ATOM 7699 N N . ILE B 1 313 ? -10.695 36 18.75 1 95.19 313 ILE B N 1
ATOM 7700 C CA . ILE B 1 313 ? -9.273 36.156 18.469 1 95.19 313 ILE B CA 1
ATOM 7701 C C . ILE B 1 313 ? -8.781 34.938 17.688 1 95.19 313 ILE B C 1
ATOM 7703 O O . ILE B 1 313 ? -9.039 33.812 18.078 1 95.19 313 ILE B O 1
ATOM 7707 N N . GLY B 1 314 ? -8.141 35.188 16.562 1 92.94 314 GLY B N 1
ATOM 7708 C CA . GLY B 1 314 ? -7.574 34.125 15.742 1 92.94 314 GLY B CA 1
ATOM 7709 C C . GLY B 1 314 ? -6.309 34.531 15.023 1 92.94 314 GLY B C 1
ATOM 7710 O O . GLY B 1 314 ? -5.742 35.594 15.312 1 92.94 314 GLY B O 1
ATOM 7711 N N . ALA B 1 315 ? -5.812 33.594 14.219 1 92.75 315 ALA B N 1
ATOM 7712 C CA . ALA B 1 315 ? -4.617 33.812 13.414 1 92.75 315 ALA B CA 1
ATOM 7713 C C . ALA B 1 315 ? -4.852 33.438 11.953 1 92.75 315 ALA B C 1
ATOM 7715 O O . ALA B 1 315 ? -5.492 32.406 11.68 1 92.75 315 ALA B O 1
ATOM 7716 N N . ARG B 1 316 ? -4.395 34.188 11.039 1 91.69 316 ARG B N 1
ATOM 7717 C CA . ARG B 1 316 ? -4.547 33.906 9.617 1 91.69 316 ARG B CA 1
ATOM 7718 C C . ARG B 1 316 ? -3.244 34.156 8.867 1 91.69 316 ARG B C 1
ATOM 7720 O O . ARG B 1 316 ? -2.424 34.969 9.281 1 91.69 316 ARG B O 1
ATOM 7727 N N . ILE B 1 317 ? -3.102 33.531 7.742 1 93 317 ILE B N 1
ATOM 7728 C CA . ILE B 1 317 ? -1.948 33.719 6.871 1 93 317 ILE B CA 1
ATOM 7729 C C . ILE B 1 317 ? -2.066 35.062 6.156 1 93 317 ILE B C 1
ATOM 7731 O O . ILE B 1 317 ? -3.135 35.406 5.648 1 93 317 ILE B O 1
ATOM 7735 N N . CYS B 1 318 ? -1.04 35.781 6.227 1 93.94 318 CYS B N 1
ATOM 7736 C CA . CYS B 1 318 ? -0.899 37.031 5.48 1 93.94 318 CYS B CA 1
ATOM 7737 C C . CYS B 1 318 ? 0.418 37.062 4.715 1 93.94 318 CYS B C 1
ATOM 7739 O O . CYS B 1 318 ? 1.438 37.5 5.242 1 93.94 318 CYS B O 1
ATOM 7741 N N . ARG B 1 319 ? 0.265 36.594 3.402 1 94.19 319 ARG B N 1
ATOM 7742 C CA . ARG B 1 319 ? 1.429 36.469 2.531 1 94.19 319 ARG B CA 1
ATOM 7743 C C . ARG B 1 319 ? 2.494 35.594 3.168 1 94.19 319 ARG B C 1
ATOM 7745 O O . ARG B 1 319 ? 2.275 34.406 3.367 1 94.19 319 ARG B O 1
ATOM 7752 N N . THR B 1 320 ? 3.635 36.188 3.625 1 95 320 THR B N 1
ATOM 7753 C CA . THR B 1 320 ? 4.734 35.375 4.141 1 95 320 THR B CA 1
ATOM 7754 C C . THR B 1 320 ? 4.719 35.375 5.668 1 95 320 THR B C 1
ATOM 7756 O O . THR B 1 320 ? 5.695 34.938 6.297 1 95 320 THR B O 1
ATOM 7759 N N . MET B 1 321 ? 3.641 35.844 6.316 1 93.88 321 MET B N 1
ATOM 7760 C CA . MET B 1 321 ? 3.549 35.969 7.77 1 93.88 321 MET B CA 1
ATOM 7761 C C . MET B 1 321 ? 2.199 35.438 8.273 1 93.88 321 MET B C 1
ATOM 7763 O O . MET B 1 321 ? 1.348 35.062 7.477 1 93.88 321 MET B O 1
ATOM 7767 N N . THR B 1 322 ? 2.113 35.438 9.602 1 93.56 322 THR B N 1
ATOM 7768 C CA . THR B 1 322 ? 0.855 35.156 10.289 1 93.56 322 THR B CA 1
ATOM 7769 C C . THR B 1 322 ? 0.363 36.375 11.039 1 93.56 322 THR B C 1
ATOM 7771 O O . THR B 1 322 ? 1.14 37.031 11.734 1 93.56 322 THR B O 1
ATOM 7774 N N . GLU B 1 323 ? -0.839 36.656 10.867 1 94.12 323 GLU B N 1
ATOM 7775 C CA . GLU B 1 323 ? -1.443 37.812 11.516 1 94.12 323 GLU B CA 1
ATOM 7776 C C . GLU B 1 323 ? -2.396 37.375 12.633 1 94.12 323 GLU B C 1
ATOM 7778 O O . GLU B 1 323 ? -3.369 36.656 12.383 1 94.12 323 GLU B O 1
ATOM 7783 N N . PHE B 1 324 ? -2.088 37.812 13.883 1 95.38 324 PHE B N 1
ATOM 7784 C CA . PHE B 1 324 ? -3.062 37.719 14.961 1 95.38 324 PHE B CA 1
ATOM 7785 C C . PHE B 1 324 ? -4.078 38.844 14.898 1 95.38 324 PHE B C 1
ATOM 7787 O O . PHE B 1 324 ? -3.703 40 14.797 1 95.38 324 PHE B O 1
ATOM 7794 N N . ASN B 1 325 ? -5.316 38.469 14.961 1 94.19 325 ASN B N 1
ATOM 7795 C CA . ASN B 1 325 ? -6.34 39.5 14.844 1 94.19 325 ASN B CA 1
ATOM 7796 C C . ASN B 1 325 ? -7.484 39.25 15.828 1 94.19 325 ASN B C 1
ATOM 7798 O O . ASN B 1 325 ? -7.648 38.156 16.344 1 94.19 325 ASN B O 1
ATOM 7802 N N . GLU B 1 326 ? -8.156 40.312 16.062 1 94 326 GLU B N 1
ATOM 7803 C CA . GLU B 1 326 ? -9.367 40.344 16.875 1 94 326 GLU B CA 1
ATOM 7804 C C . GLU B 1 326 ? -10.578 40.75 16.031 1 94 326 GLU B C 1
ATOM 7806 O O . GLU B 1 326 ? -10.555 41.812 15.383 1 94 326 GLU B O 1
ATOM 7811 N N . PHE B 1 327 ? -11.516 39.938 16.062 1 91.94 327 PHE B N 1
ATOM 7812 C CA . PHE B 1 327 ? -12.766 40.188 15.359 1 91.94 327 PHE B CA 1
ATOM 7813 C C . PHE B 1 327 ? -13.867 40.594 16.344 1 91.94 327 PHE B C 1
ATOM 7815 O O . PHE B 1 327 ? -14.188 39.844 17.266 1 91.94 327 PHE B O 1
ATOM 7822 N N . ASP B 1 328 ? -14.43 41.75 16.031 1 92.5 328 ASP B N 1
ATOM 7823 C CA . ASP B 1 328 ? -15.562 42.219 16.828 1 92.5 328 ASP B CA 1
ATOM 7824 C C . ASP B 1 328 ? -16.875 41.719 16.25 1 92.5 328 ASP B C 1
ATOM 7826 O O . ASP B 1 328 ? -17.281 42.125 15.148 1 92.5 328 ASP B O 1
ATOM 7830 N N . THR B 1 329 ? -17.578 40.938 17 1 89.06 329 THR B N 1
ATOM 7831 C CA . THR B 1 329 ? -18.734 40.25 16.453 1 89.06 329 THR B CA 1
ATOM 7832 C C . THR B 1 329 ? -19.938 41.188 16.359 1 89.06 329 THR B C 1
ATOM 7834 O O . THR B 1 329 ? -20.922 40.875 15.688 1 89.06 329 THR B O 1
ATOM 7837 N N . LYS B 1 330 ? -19.906 42.281 16.938 1 86.62 330 LYS B N 1
ATOM 7838 C CA . LYS B 1 330 ? -20.984 43.25 16.875 1 86.62 330 LYS B CA 1
ATOM 7839 C C . LYS B 1 330 ? -20.828 44.188 15.672 1 86.62 330 LYS B C 1
ATOM 7841 O O . LYS B 1 330 ? -21.812 44.469 14.977 1 86.62 330 LYS B O 1
ATOM 7846 N N . THR B 1 331 ? -19.625 44.531 15.445 1 88.12 331 THR B N 1
ATOM 7847 C CA . THR B 1 331 ? -19.406 45.531 14.414 1 88.12 331 THR B CA 1
ATOM 7848 C C . THR B 1 331 ? -18.906 44.906 13.125 1 88.12 331 THR B C 1
ATOM 7850 O O . THR B 1 331 ? -18.984 45.5 12.055 1 88.12 331 THR B O 1
ATOM 7853 N N . GLY B 1 332 ? -18.359 43.781 13.305 1 88.38 332 GLY B N 1
ATOM 7854 C CA . GLY B 1 332 ? -17.766 43.156 12.141 1 88.38 332 GLY B CA 1
ATOM 7855 C C . GLY B 1 332 ? -16.359 43.625 11.852 1 88.38 332 GLY B C 1
ATOM 7856 O O . GLY B 1 332 ? -15.711 43.125 10.922 1 88.38 332 GLY B O 1
ATOM 7857 N N . ASN B 1 333 ? -15.836 44.438 12.695 1 91.88 333 ASN B N 1
ATOM 7858 C CA . ASN B 1 333 ? -14.508 45 12.477 1 91.88 333 ASN B CA 1
ATOM 7859 C C . ASN B 1 333 ? -13.414 44 12.867 1 91.88 333 ASN B C 1
ATOM 7861 O O . ASN B 1 333 ? -13.547 43.281 13.859 1 91.88 333 ASN B O 1
ATOM 7865 N N . ILE B 1 334 ? -12.359 44 12.07 1 91.25 334 ILE B N 1
ATOM 7866 C CA . ILE B 1 334 ? -11.172 43.219 12.352 1 91.25 334 ILE B CA 1
ATOM 7867 C C . ILE B 1 334 ? -10.008 44.125 12.734 1 91.25 334 ILE B C 1
ATOM 7869 O O . ILE B 1 334 ? -9.633 45 11.969 1 91.25 334 ILE B O 1
ATOM 7873 N N . ARG B 1 335 ? -9.516 43.906 13.867 1 94.62 335 ARG B N 1
ATOM 7874 C CA . ARG B 1 335 ? -8.336 44.656 14.328 1 94.62 335 ARG B CA 1
ATOM 7875 C C . ARG B 1 335 ? -7.109 43.75 14.336 1 94.62 335 ARG B C 1
ATOM 7877 O O . ARG B 1 335 ? -7.148 42.625 14.891 1 94.62 335 ARG B O 1
ATOM 7884 N N . ILE B 1 336 ? -6.02 44.25 13.742 1 95.38 336 ILE B N 1
ATOM 7885 C CA . ILE B 1 336 ? -4.762 43.5 13.758 1 95.38 336 ILE B CA 1
ATOM 7886 C C . ILE B 1 336 ? -4.051 43.719 15.086 1 95.38 336 ILE B C 1
ATOM 7888 O O . ILE B 1 336 ? -3.775 44.844 15.484 1 95.38 336 ILE B O 1
ATOM 7892 N N . ILE B 1 337 ? -3.783 42.625 15.773 1 96.5 337 ILE B N 1
ATOM 7893 C CA . ILE B 1 337 ? -3.018 42.688 17.016 1 96.5 337 ILE B CA 1
ATOM 7894 C C . ILE B 1 337 ? -1.53 42.844 16.703 1 96.5 337 ILE B C 1
ATOM 7896 O O . ILE B 1 337 ? -0.881 43.781 17.141 1 96.5 337 ILE B O 1
ATOM 7900 N N . THR B 1 338 ? -1.037 41.906 15.961 1 95.69 338 THR B N 1
ATOM 7901 C CA . THR B 1 338 ? 0.347 41.938 15.5 1 95.69 338 THR B CA 1
ATOM 7902 C C . THR B 1 338 ? 0.574 40.875 14.422 1 95.69 338 THR B C 1
ATOM 7904 O O . THR B 1 338 ? -0.323 40.062 14.125 1 95.69 338 THR B O 1
ATOM 7907 N N . LYS B 1 339 ? 1.689 40.969 13.773 1 93.75 339 LYS B N 1
ATOM 7908 C CA . LYS B 1 339 ? 2.125 39.969 12.812 1 93.75 339 LYS B CA 1
ATOM 7909 C C . LYS B 1 339 ? 3.371 39.219 13.305 1 93.75 339 LYS B C 1
ATOM 7911 O O . LYS B 1 339 ? 4.262 39.844 13.898 1 93.75 339 LYS B O 1
ATOM 7916 N N . VAL B 1 340 ? 3.379 37.938 13.117 1 92.88 340 VAL B N 1
ATOM 7917 C CA . VAL B 1 340 ? 4.516 37.125 13.508 1 92.88 340 VAL B CA 1
ATOM 7918 C C . VAL B 1 340 ? 4.906 36.188 12.359 1 92.88 340 VAL B C 1
ATOM 7920 O O . VAL B 1 340 ? 4.18 36.094 11.367 1 92.88 340 VAL B O 1
ATOM 7923 N N . ASP B 1 341 ? 6.047 35.562 12.445 1 92.69 341 ASP B N 1
ATOM 7924 C CA . ASP B 1 341 ? 6.504 34.656 11.391 1 92.69 341 ASP B CA 1
ATOM 7925 C C . ASP B 1 341 ? 5.648 33.406 11.344 1 92.69 341 ASP B C 1
ATOM 7927 O O . ASP B 1 341 ? 5.105 33.062 10.289 1 92.69 341 ASP B O 1
ATOM 7931 N N . ALA B 1 342 ? 5.5 32.719 12.453 1 91.19 342 ALA B N 1
ATOM 7932 C CA . ALA B 1 342 ? 4.629 31.547 12.602 1 91.19 342 ALA B CA 1
ATOM 7933 C C . ALA B 1 342 ? 4.32 31.281 14.07 1 91.19 342 ALA B C 1
ATOM 7935 O O . ALA B 1 342 ? 4.996 31.797 14.961 1 91.19 342 ALA B O 1
ATOM 7936 N N . PHE B 1 343 ? 3.301 30.469 14.297 1 92.5 343 PHE B N 1
ATOM 7937 C CA . PHE B 1 343 ? 2.959 30.078 15.656 1 92.5 343 PHE B CA 1
ATOM 7938 C C . PHE B 1 343 ? 2.418 28.656 15.695 1 92.5 343 PHE B C 1
ATOM 7940 O O . PHE B 1 343 ? 1.993 28.125 14.672 1 92.5 343 PHE B O 1
ATOM 7947 N N . THR B 1 344 ? 2.441 28.016 16.859 1 91.62 344 THR B N 1
ATOM 7948 C CA . THR B 1 344 ? 1.862 26.688 16.969 1 91.62 344 THR B CA 1
ATOM 7949 C C . THR B 1 344 ? 0.624 26.703 17.859 1 91.62 344 THR B C 1
ATOM 7951 O O . THR B 1 344 ? -0.313 25.938 17.656 1 91.62 344 THR B O 1
ATOM 7954 N N . SER B 1 345 ? 0.66 27.547 18.891 1 95 345 SER B N 1
ATOM 7955 C CA . SER B 1 345 ? -0.461 27.625 19.812 1 95 345 SER B CA 1
ATOM 7956 C C . SER B 1 345 ? -0.426 28.922 20.609 1 95 345 SER B C 1
ATOM 7958 O O . SER B 1 345 ? 0.617 29.562 20.703 1 95 345 SER B O 1
ATOM 7960 N N . PHE B 1 346 ? -1.601 29.281 21.125 1 96.62 346 PHE B N 1
ATOM 7961 C CA . PHE B 1 346 ? -1.633 30.438 22.031 1 96.62 346 PHE B CA 1
ATOM 7962 C C . PHE B 1 346 ? -2.771 30.297 23.047 1 96.62 346 PHE B C 1
ATOM 7964 O O . PHE B 1 346 ? -3.676 29.469 22.859 1 96.62 346 PHE B O 1
ATOM 7971 N N . ASP B 1 347 ? -2.676 30.984 24.062 1 97.62 347 ASP B N 1
ATOM 7972 C CA . ASP B 1 347 ? -3.756 31.234 25.016 1 97.62 347 ASP B CA 1
ATOM 7973 C C . ASP B 1 347 ? -3.713 32.688 25.516 1 97.62 347 ASP B C 1
ATOM 7975 O O . ASP B 1 347 ? -2.727 33.375 25.297 1 97.62 347 ASP B O 1
ATOM 7979 N N . ILE B 1 348 ? -4.855 33.094 26.062 1 97.88 348 ILE B N 1
ATOM 7980 C CA . ILE B 1 348 ? -4.965 34.5 26.438 1 97.88 348 ILE B CA 1
ATOM 7981 C C . ILE B 1 348 ? -5.492 34.594 27.859 1 97.88 348 ILE B C 1
ATOM 7983 O O . ILE B 1 348 ? -6.438 33.906 28.234 1 97.88 348 ILE B O 1
ATOM 7987 N N . TYR B 1 349 ? -4.863 35.406 28.625 1 97 349 TYR B N 1
ATOM 7988 C CA . TYR B 1 349 ? -5.363 35.812 29.938 1 97 349 TYR B CA 1
ATOM 7989 C C . TYR B 1 349 ? -5.309 37.312 30.078 1 97 349 TYR B C 1
ATOM 7991 O O . TYR B 1 349 ? -4.258 37.938 29.875 1 97 349 TYR B O 1
ATOM 7999 N N . ASP B 1 350 ? -6.551 37.875 30.328 1 92.62 350 ASP B N 1
ATOM 8000 C CA . ASP B 1 350 ? -6.727 39.312 30.406 1 92.62 350 ASP B CA 1
ATOM 8001 C C . ASP B 1 350 ? -6.246 39.969 29.125 1 92.62 350 ASP B C 1
ATOM 8003 O O . ASP B 1 350 ? -6.711 39.656 28.031 1 92.62 350 ASP B O 1
ATOM 8007 N N . ASN B 1 351 ? -5.301 40.75 29.062 1 95.44 351 ASN B N 1
ATOM 8008 C CA . ASN B 1 351 ? -4.891 41.469 27.875 1 95.44 351 ASN B CA 1
ATOM 8009 C C . ASN B 1 351 ? -3.537 41 27.359 1 95.44 351 ASN B C 1
ATOM 8011 O O . ASN B 1 351 ? -2.848 41.719 26.641 1 95.44 351 ASN B O 1
ATOM 8015 N N . THR B 1 352 ? -3.225 39.812 27.75 1 98.06 352 THR B N 1
ATOM 8016 C CA . THR B 1 352 ? -1.935 39.281 27.328 1 98.06 352 THR B CA 1
ATOM 8017 C C . THR B 1 352 ? -2.107 37.906 26.641 1 98.06 352 THR B C 1
ATOM 8019 O O . THR B 1 352 ? -2.748 37.031 27.188 1 98.06 352 THR B O 1
ATOM 8022 N N . MET B 1 353 ? -1.571 37.844 25.438 1 98.12 353 MET B N 1
ATOM 8023 C CA . MET B 1 353 ? -1.484 36.562 24.734 1 98.12 353 MET B CA 1
ATOM 8024 C C . MET B 1 353 ? -0.155 35.875 25.016 1 98.12 353 MET B C 1
ATOM 8026 O O . MET B 1 353 ? 0.906 36.5 24.906 1 98.12 353 MET B O 1
ATOM 8030 N N . TYR B 1 354 ? -0.197 34.656 25.484 1 98.31 354 TYR B N 1
ATOM 8031 C CA . TYR B 1 354 ? 0.966 33.781 25.562 1 98.31 354 TYR B CA 1
ATOM 8032 C C . TYR B 1 354 ? 0.99 32.812 24.406 1 98.31 354 TYR B C 1
ATOM 8034 O O . TYR B 1 354 ? 0.003 32.094 24.156 1 98.31 354 TYR B O 1
ATOM 8042 N N . THR B 1 355 ? 2.088 32.781 23.656 1 97.31 355 THR B N 1
ATOM 8043 C CA . THR B 1 355 ? 2.115 32.031 22.406 1 97.31 355 THR B CA 1
ATOM 8044 C C . THR B 1 355 ? 3.453 31.297 22.25 1 97.31 355 THR B C 1
ATOM 8046 O O . THR B 1 355 ? 4.484 31.781 22.719 1 97.31 355 THR B O 1
ATOM 8049 N N . VAL B 1 356 ? 3.383 30.078 21.719 1 96.5 356 VAL B N 1
ATOM 8050 C CA . VAL B 1 356 ? 4.559 29.422 21.156 1 96.5 356 VAL B CA 1
ATOM 8051 C C . VAL B 1 356 ? 4.719 29.828 19.688 1 96.5 356 VAL B C 1
ATOM 8053 O O . VAL B 1 356 ? 3.848 29.547 18.859 1 96.5 356 VAL B O 1
ATOM 8056 N N . MET B 1 357 ? 5.805 30.453 19.375 1 94.44 357 MET B N 1
ATOM 8057 C CA . MET B 1 357 ? 5.941 30.969 18.016 1 94.44 357 MET B CA 1
ATOM 8058 C C . MET B 1 357 ? 7.406 31 17.594 1 94.44 357 MET B C 1
ATOM 8060 O O . MET B 1 357 ? 8.305 30.812 18.422 1 94.44 357 MET B O 1
ATOM 8064 N N . LEU B 1 358 ? 7.559 31.062 16.281 1 93.31 358 LEU B N 1
ATOM 8065 C CA . LEU B 1 358 ? 8.859 31.266 15.664 1 93.31 358 LEU B CA 1
ATOM 8066 C C . LEU B 1 358 ? 9.07 32.75 15.328 1 93.31 358 LEU B C 1
ATOM 8068 O O . LEU B 1 358 ? 8.156 33.406 14.836 1 93.31 358 LEU B O 1
ATOM 8072 N N . LYS B 1 359 ? 10.203 33.219 15.664 1 92.75 359 LYS B N 1
ATOM 8073 C CA . LYS B 1 359 ? 10.555 34.594 15.383 1 92.75 359 LYS B CA 1
ATOM 8074 C C . LYS B 1 359 ? 12.047 34.75 15.109 1 92.75 359 LYS B C 1
ATOM 8076 O O . LYS B 1 359 ? 12.859 34.031 15.719 1 92.75 359 LYS B O 1
ATOM 8081 N N . ASP B 1 360 ? 12.367 35.688 14.141 1 92.5 360 ASP B N 1
ATOM 8082 C CA . ASP B 1 360 ? 13.742 36.094 13.844 1 92.5 360 ASP B CA 1
ATOM 8083 C C . ASP B 1 360 ? 14.562 34.906 13.344 1 92.5 360 ASP B C 1
ATOM 8085 O O . ASP B 1 360 ? 15.758 34.812 13.648 1 92.5 360 ASP B O 1
ATOM 8089 N N . TYR B 1 361 ? 13.844 33.969 12.703 1 94.31 361 TYR B N 1
ATOM 8090 C CA . TYR B 1 361 ? 14.43 32.781 12.086 1 94.31 361 TYR B CA 1
ATOM 8091 C C . TYR B 1 361 ? 15.117 31.906 13.133 1 94.31 361 TYR B C 1
ATOM 8093 O O . TYR B 1 361 ? 16.172 31.312 12.859 1 94.31 361 TYR B O 1
ATOM 8101 N N . GLU B 1 362 ? 14.578 31.938 14.398 1 94.56 362 GLU B N 1
ATOM 8102 C CA . GLU B 1 362 ? 14.977 31.031 15.469 1 94.56 362 GLU B CA 1
ATOM 8103 C C . GLU B 1 362 ? 13.961 29.906 15.648 1 94.56 362 GLU B C 1
ATOM 8105 O O . GLU B 1 362 ? 12.922 29.891 14.977 1 94.56 362 GLU B O 1
ATOM 8110 N N . LEU B 1 363 ? 14.383 28.922 16.469 1 95.38 363 LEU B N 1
ATOM 8111 C CA . LEU B 1 363 ? 13.445 27.859 16.812 1 95.38 363 LEU B CA 1
ATOM 8112 C C . LEU B 1 363 ? 12.344 28.391 17.719 1 95.38 363 LEU B C 1
ATOM 8114 O O . LEU B 1 363 ? 12.398 29.531 18.172 1 95.38 363 LEU B O 1
ATOM 8118 N N . ALA B 1 364 ? 11.328 27.578 17.938 1 95.31 364 ALA B N 1
ATOM 8119 C CA . ALA B 1 364 ? 10.125 28 18.656 1 95.31 364 ALA B CA 1
ATOM 8120 C C . ALA B 1 364 ? 10.445 28.344 20.109 1 95.31 364 ALA B C 1
ATOM 8122 O O . ALA B 1 364 ? 11.234 27.641 20.766 1 95.31 364 ALA B O 1
ATOM 8123 N N . GLU B 1 365 ? 9.953 29.406 20.594 1 97.25 365 GLU B N 1
ATOM 8124 C CA . GLU B 1 365 ? 10.016 29.891 21.969 1 97.25 365 GLU B CA 1
ATOM 8125 C C . GLU B 1 365 ? 8.648 30.359 22.453 1 97.25 365 GLU B C 1
ATOM 8127 O O . GLU B 1 365 ? 7.727 30.531 21.656 1 97.25 365 GLU B O 1
ATOM 8132 N N . ILE B 1 366 ? 8.562 30.562 23.703 1 98.06 366 ILE B N 1
ATOM 8133 C CA . ILE B 1 366 ? 7.348 31.125 24.297 1 98.06 366 ILE B CA 1
ATOM 8134 C C . ILE B 1 366 ? 7.469 32.625 24.406 1 98.06 366 ILE B C 1
ATOM 8136 O O . ILE B 1 366 ? 8.492 33.156 24.859 1 98.06 366 ILE B O 1
ATOM 8140 N N . TYR B 1 367 ? 6.461 33.312 23.938 1 98.12 367 TYR B N 1
ATOM 8141 C CA . TYR B 1 367 ? 6.391 34.781 23.984 1 98.12 367 TYR B CA 1
ATOM 8142 C C . TYR B 1 367 ? 5.105 35.25 24.672 1 98.12 367 TYR B C 1
ATOM 8144 O O . TYR B 1 367 ? 4.098 34.531 24.656 1 98.12 367 TYR B O 1
ATOM 8152 N N . SER B 1 368 ? 5.18 36.406 25.312 1 98.25 368 SER B N 1
ATOM 8153 C CA . SER B 1 368 ? 3.982 37.156 25.688 1 98.25 368 SER B CA 1
ATOM 8154 C C . SER B 1 368 ? 3.768 38.344 24.766 1 98.25 368 SER B C 1
ATOM 8156 O O . SER B 1 368 ? 4.73 39 24.344 1 98.25 368 SER B O 1
ATOM 8158 N N . ILE B 1 369 ? 2.535 38.594 24.375 1 98.25 369 ILE B N 1
ATOM 8159 C CA . ILE B 1 369 ? 2.164 39.719 23.516 1 98.25 369 ILE B CA 1
ATOM 8160 C C . ILE B 1 369 ? 1.087 40.562 24.188 1 98.25 369 ILE B C 1
ATOM 8162 O O . ILE B 1 369 ? 0.031 40.031 24.562 1 98.25 369 ILE B O 1
ATOM 8166 N N . ASP B 1 370 ? 1.349 41.812 24.344 1 98.19 370 ASP B N 1
ATOM 8167 C CA . ASP B 1 370 ? 0.308 42.75 24.766 1 98.19 370 ASP B CA 1
ATOM 8168 C C . ASP B 1 370 ? -0.72 42.969 23.656 1 98.19 370 ASP B C 1
ATOM 8170 O O . ASP B 1 370 ? -0.389 43.5 22.594 1 98.19 370 ASP B O 1
ATOM 8174 N N . MET B 1 371 ? -1.912 42.688 23.922 1 96.88 371 MET B N 1
ATOM 8175 C CA . MET B 1 371 ? -2.918 42.656 22.859 1 96.88 371 MET B CA 1
ATOM 8176 C C . MET B 1 371 ? -3.312 44.062 22.438 1 96.88 371 MET B C 1
ATOM 8178 O O . MET B 1 371 ? -3.881 44.281 21.375 1 96.88 371 MET B O 1
ATOM 8182 N N . THR B 1 372 ? -3.053 45 23.281 1 96 372 THR B N 1
ATOM 8183 C CA . THR B 1 372 ? -3.385 46.375 22.969 1 96 372 THR B CA 1
ATOM 8184 C C . THR B 1 372 ? -2.291 47 22.109 1 96 372 THR B C 1
ATOM 8186 O O . THR B 1 372 ? -2.58 47.625 21.078 1 96 372 THR B O 1
ATOM 8189 N N . THR B 1 373 ? -1.016 46.75 22.469 1 96.75 373 THR B N 1
ATOM 8190 C CA . THR B 1 373 ? 0.091 47.438 21.797 1 96.75 373 THR B CA 1
ATOM 8191 C C . THR B 1 373 ? 0.739 46.531 20.766 1 96.75 373 THR B C 1
ATOM 8193 O O . THR B 1 373 ? 1.454 47 19.875 1 96.75 373 THR B O 1
ATOM 8196 N N . GLY B 1 374 ? 0.522 45.344 20.922 1 96.19 374 GLY B N 1
ATOM 8197 C CA . GLY B 1 374 ? 1.191 44.406 20.031 1 96.19 374 GLY B CA 1
ATOM 8198 C C . GLY B 1 374 ? 2.629 44.125 20.438 1 96.19 374 GLY B C 1
ATOM 8199 O O . GLY B 1 374 ? 3.334 43.375 19.766 1 96.19 374 GLY B O 1
ATOM 8200 N N . THR B 1 375 ? 3.072 44.656 21.562 1 96.81 375 THR B N 1
ATOM 8201 C CA . THR B 1 375 ? 4.449 44.5 22.016 1 96.81 375 THR B CA 1
ATOM 8202 C C . THR B 1 375 ? 4.688 43.062 22.5 1 96.81 375 THR B C 1
ATOM 8204 O O . THR B 1 375 ? 3.863 42.5 23.219 1 96.81 375 THR B O 1
ATOM 8207 N N . MET B 1 376 ? 5.824 42.562 22.062 1 96.94 376 MET B N 1
ATOM 8208 C CA . MET B 1 376 ? 6.156 41.156 22.375 1 96.94 376 MET B CA 1
ATOM 8209 C C . MET B 1 376 ? 7.328 41.094 23.344 1 96.94 376 MET B C 1
ATOM 8211 O O . MET B 1 376 ? 8.258 41.906 23.266 1 96.94 376 MET B O 1
ATOM 8215 N N . LYS B 1 377 ? 7.289 40.125 24.219 1 97.62 377 LYS B N 1
ATOM 8216 C CA . LYS B 1 377 ? 8.391 39.781 25.109 1 97.62 377 LYS B CA 1
ATOM 8217 C C . LYS B 1 377 ? 8.719 38.281 25.047 1 97.62 377 LYS B C 1
ATOM 8219 O O . LYS B 1 377 ? 7.84 37.438 25.219 1 97.62 377 LYS B O 1
ATOM 8224 N N . LYS B 1 378 ? 10.016 37.969 24.75 1 97.56 378 LYS B N 1
ATOM 8225 C CA . LYS B 1 378 ? 10.477 36.562 24.766 1 97.56 378 LYS B CA 1
ATOM 8226 C C . LYS B 1 378 ? 10.602 36.062 26.203 1 97.56 378 LYS B C 1
ATOM 8228 O O . LYS B 1 378 ? 11.312 36.656 27.016 1 97.56 378 LYS B O 1
ATOM 8233 N N . MET B 1 379 ? 9.961 34.938 26.484 1 98.06 379 MET B N 1
ATOM 8234 C CA . MET B 1 379 ? 9.883 34.469 27.859 1 98.06 379 MET B CA 1
ATOM 8235 C C . MET B 1 379 ? 10.828 33.281 28.094 1 98.06 379 MET B C 1
ATOM 8237 O O . MET B 1 379 ? 11.133 32.938 29.234 1 98.06 379 MET B O 1
ATOM 8241 N N . THR B 1 380 ? 11.227 32.625 27.047 1 97.69 380 THR B N 1
ATOM 8242 C CA . THR B 1 380 ? 12.086 31.469 27.172 1 97.69 380 THR B CA 1
ATOM 8243 C C . THR B 1 380 ? 13.281 31.578 26.219 1 97.69 380 THR B C 1
ATOM 8245 O O . THR B 1 380 ? 13.32 32.438 25.359 1 97.69 380 THR B O 1
ATOM 8248 N N . ALA B 1 381 ? 14.297 30.703 26.391 1 96.56 381 ALA B N 1
ATOM 8249 C CA . ALA B 1 381 ? 15.484 30.609 25.547 1 96.56 381 ALA B CA 1
ATOM 8250 C C . ALA B 1 381 ? 15.914 29.156 25.344 1 96.56 381 ALA B C 1
ATOM 8252 O O . ALA B 1 381 ? 17.078 28.812 25.562 1 96.56 381 ALA B O 1
ATOM 8253 N N . PHE B 1 382 ? 14.984 28.391 24.922 1 96.38 382 PHE B N 1
ATOM 8254 C CA . PHE B 1 382 ? 15.219 26.953 24.75 1 96.38 382 PHE B CA 1
ATOM 8255 C C . PHE B 1 382 ? 16.312 26.719 23.703 1 96.38 382 PHE B C 1
ATOM 8257 O O . PHE B 1 382 ? 17.094 25.766 23.828 1 96.38 382 PHE B O 1
ATOM 8264 N N . SER B 1 383 ? 16.328 27.5 22.688 1 94.31 383 SER B N 1
ATOM 8265 C CA . SER B 1 383 ? 17.156 27.234 21.516 1 94.31 383 SER B CA 1
ATOM 8266 C C . SER B 1 383 ? 18.531 27.891 21.656 1 94.31 383 SER B C 1
ATOM 8268 O O . SER B 1 383 ? 19.438 27.625 20.859 1 94.31 383 SER B O 1
ATOM 8270 N N . LYS B 1 384 ? 18.719 28.703 22.578 1 95.69 384 LYS B N 1
ATOM 8271 C CA . LYS B 1 384 ? 19.922 29.516 22.703 1 95.69 384 LYS B CA 1
ATOM 8272 C C . LYS B 1 384 ? 21.172 28.641 22.75 1 95.69 384 LYS B C 1
ATOM 8274 O O . LYS B 1 384 ? 22.141 28.891 22.031 1 95.69 384 LYS B O 1
ATOM 8279 N N . PRO B 1 385 ? 21.234 27.625 23.578 1 96 385 PRO B N 1
ATOM 8280 C CA . PRO B 1 385 ? 22.453 26.812 23.609 1 96 385 PRO B CA 1
ATOM 8281 C C . PRO B 1 385 ? 22.812 26.25 22.234 1 96 385 PRO B C 1
ATOM 8283 O O . PRO B 1 385 ? 24 26.203 21.875 1 96 385 PRO B O 1
ATOM 8286 N N . TYR B 1 386 ? 21.828 25.844 21.5 1 96.44 386 TYR B N 1
ATOM 8287 C CA . TYR B 1 386 ? 22.062 25.281 20.172 1 96.44 386 TYR B CA 1
ATOM 8288 C C . TYR B 1 386 ? 22.5 26.375 19.203 1 96.44 386 TYR B C 1
ATOM 8290 O O . TYR B 1 386 ? 23.484 26.203 18.469 1 96.44 386 TYR B O 1
ATOM 8298 N N . LEU B 1 387 ? 21.828 27.484 19.172 1 96 387 LEU B N 1
ATOM 8299 C CA . LEU B 1 387 ? 22.078 28.562 18.219 1 96 387 LEU B CA 1
ATOM 8300 C C . LEU B 1 387 ? 23.406 29.25 18.516 1 96 387 LEU B C 1
ATOM 8302 O O . LEU B 1 387 ? 24 29.891 17.641 1 96 387 LEU B O 1
ATOM 8306 N N . ASP B 1 388 ? 23.859 29.156 19.781 1 96.25 388 ASP B N 1
ATOM 8307 C CA . ASP B 1 388 ? 25.141 29.734 20.156 1 96.25 388 ASP B CA 1
ATOM 8308 C C . ASP B 1 388 ? 26.297 28.969 19.516 1 96.25 388 ASP B C 1
ATOM 8310 O O . ASP B 1 388 ? 27.406 29.5 19.375 1 96.25 388 ASP B O 1
ATOM 8314 N N . THR B 1 389 ? 26.062 27.75 19.109 1 97.12 389 THR B N 1
ATOM 8315 C CA . THR B 1 389 ? 27.172 26.906 18.656 1 97.12 389 THR B CA 1
ATOM 8316 C C . THR B 1 389 ? 27.016 26.578 17.172 1 97.12 389 THR B C 1
ATOM 8318 O O . THR B 1 389 ? 27.938 26.031 16.562 1 97.12 389 THR B O 1
ATOM 8321 N N . HIS B 1 390 ? 25.938 26.906 16.578 1 97.5 390 HIS B N 1
ATOM 8322 C CA . HIS B 1 390 ? 25.703 26.531 15.188 1 97.5 390 HIS B CA 1
ATOM 8323 C C . HIS B 1 390 ? 25.484 27.75 14.305 1 97.5 390 HIS B C 1
ATOM 8325 O O . HIS B 1 390 ? 24.859 28.734 14.727 1 97.5 390 HIS B O 1
ATOM 8331 N N . LYS B 1 391 ? 25.969 27.703 13.047 1 97 391 LYS B N 1
ATOM 8332 C CA . LYS B 1 391 ? 25.766 28.75 12.055 1 97 391 LYS B CA 1
ATOM 8333 C C . LYS B 1 391 ? 24.406 28.625 11.375 1 97 391 LYS B C 1
ATOM 8335 O O . LYS B 1 391 ? 24.047 27.547 10.914 1 97 391 LYS B O 1
ATOM 8340 N N . VAL B 1 392 ? 23.719 29.703 11.406 1 97.25 392 VAL B N 1
ATOM 8341 C CA . VAL B 1 392 ? 22.438 29.75 10.695 1 97.25 392 VAL B CA 1
ATOM 8342 C C . VAL B 1 392 ? 22.531 30.75 9.539 1 97.25 392 VAL B C 1
ATOM 8344 O O . VAL B 1 392 ? 22.938 31.891 9.727 1 97.25 392 VAL B O 1
ATOM 8347 N N . SER B 1 393 ? 22.266 30.266 8.328 1 97.81 393 SER B N 1
ATOM 8348 C CA . SER B 1 393 ? 22.188 31.156 7.172 1 97.81 393 SER B CA 1
ATOM 8349 C C . SER B 1 393 ? 20.812 31.812 7.078 1 97.81 393 SER B C 1
ATOM 8351 O O . SER B 1 393 ? 19.797 31.141 7.051 1 97.81 393 SER B O 1
ATOM 8353 N N . LEU B 1 394 ? 20.75 33.125 6.969 1 97.5 394 LEU B N 1
ATOM 8354 C CA . LEU B 1 394 ? 19.5 33.844 7.043 1 97.5 394 LEU B CA 1
ATOM 8355 C C . LEU B 1 394 ? 18.938 34.094 5.648 1 97.5 394 LEU B C 1
ATOM 8357 O O . LEU B 1 394 ? 19.672 34.375 4.707 1 97.5 394 LEU B O 1
ATOM 8361 N N . PRO B 1 395 ? 17.641 34 5.504 1 97.62 395 PRO B N 1
ATOM 8362 C CA . PRO B 1 395 ? 17 34.281 4.219 1 97.62 395 PRO B CA 1
ATOM 8363 C C . PRO B 1 395 ? 16.938 35.781 3.912 1 97.62 395 PRO B C 1
ATOM 8365 O O . PRO B 1 395 ? 16.734 36.594 4.816 1 97.62 395 PRO B O 1
ATOM 8368 N N . GLU B 1 396 ? 17.156 36.031 2.709 1 98 396 GLU B N 1
ATOM 8369 C CA . GLU B 1 396 ? 16.844 37.375 2.172 1 98 396 GLU B CA 1
ATOM 8370 C C . GLU B 1 396 ? 15.516 37.375 1.438 1 98 396 GLU B C 1
ATOM 8372 O O . GLU B 1 396 ? 15.281 36.531 0.549 1 98 396 GLU B O 1
ATOM 8377 N N . LYS B 1 397 ? 14.68 38.281 1.883 1 97.31 397 LYS B N 1
ATOM 8378 C CA . LYS B 1 397 ? 13.383 38.375 1.228 1 97.31 397 LYS B CA 1
ATOM 8379 C C . LYS B 1 397 ? 13.508 39 -0.169 1 97.31 397 LYS B C 1
ATOM 8381 O O . LYS B 1 397 ? 14.289 39.906 -0.376 1 97.31 397 LYS B O 1
ATOM 8386 N N . LEU B 1 398 ? 12.789 38.406 -1.093 1 97.75 398 LEU B N 1
ATOM 8387 C CA . LEU B 1 398 ? 12.766 38.875 -2.479 1 97.75 398 LEU B CA 1
ATOM 8388 C C . LEU B 1 398 ? 11.336 38.875 -3.02 1 97.75 398 LEU B C 1
ATOM 8390 O O . LEU B 1 398 ? 10.656 37.844 -3.021 1 97.75 398 LEU B O 1
ATOM 8394 N N . THR B 1 399 ? 10.836 40.062 -3.348 1 97.81 399 THR B N 1
ATOM 8395 C CA . THR B 1 399 ? 9.539 40.219 -3.998 1 97.81 399 THR B CA 1
ATOM 8396 C C . THR B 1 399 ? 9.703 40.656 -5.445 1 97.81 399 THR B C 1
ATOM 8398 O O . THR B 1 399 ? 10.516 41.531 -5.734 1 97.81 399 THR B O 1
ATOM 8401 N N . PHE B 1 400 ? 8.961 40.031 -6.371 1 97.81 400 PHE B N 1
ATOM 8402 C CA . PHE B 1 400 ? 9 40.469 -7.766 1 97.81 400 PHE B CA 1
ATOM 8403 C C . PHE B 1 400 ? 7.598 40.469 -8.367 1 97.81 400 PHE B C 1
ATOM 8405 O O . PHE B 1 400 ? 6.664 39.906 -7.785 1 97.81 400 PHE B O 1
ATOM 8412 N N . VAL B 1 401 ? 7.441 41.156 -9.469 1 98.06 401 VAL B N 1
ATOM 8413 C CA . VAL B 1 401 ? 6.191 41.188 -10.219 1 98.06 401 VAL B CA 1
ATOM 8414 C C . VAL B 1 401 ? 6.293 40.25 -11.422 1 98.06 401 VAL B C 1
ATOM 8416 O O . VAL B 1 401 ? 7.125 40.438 -12.305 1 98.06 401 VAL B O 1
ATOM 8419 N N . ALA B 1 402 ? 5.43 39.281 -11.367 1 97.88 402 ALA B N 1
ATOM 8420 C CA . ALA B 1 402 ? 5.422 38.281 -12.445 1 97.88 402 ALA B CA 1
ATOM 8421 C C . ALA B 1 402 ? 4.852 38.875 -13.727 1 97.88 402 ALA B C 1
ATOM 8423 O O . ALA B 1 402 ? 4.309 40 -13.727 1 97.88 402 ALA B O 1
ATOM 8424 N N . LYS B 1 403 ? 4.996 38.156 -14.82 1 97.31 403 LYS B N 1
ATOM 8425 C CA . LYS B 1 403 ? 4.551 38.594 -16.141 1 97.31 403 LYS B CA 1
ATOM 8426 C C . LYS B 1 403 ? 3.043 38.812 -16.156 1 97.31 403 LYS B C 1
ATOM 8428 O O . LYS B 1 403 ? 2.553 39.688 -16.875 1 97.31 403 LYS B O 1
ATOM 8433 N N . ASN B 1 404 ? 2.336 38.094 -15.336 1 96.88 404 ASN B N 1
ATOM 8434 C CA . ASN B 1 404 ? 0.886 38.25 -15.289 1 96.88 404 ASN B CA 1
ATOM 8435 C C . ASN B 1 404 ? 0.476 39.375 -14.344 1 96.88 404 ASN B C 1
ATOM 8437 O O . ASN B 1 404 ? -0.689 39.5 -13.953 1 96.88 404 ASN B O 1
ATOM 8441 N N . LYS B 1 405 ? 1.435 40.094 -13.797 1 97.19 405 LYS B N 1
ATOM 8442 C CA . LYS B 1 405 ? 1.265 41.312 -13.008 1 97.19 405 LYS B CA 1
ATOM 8443 C C . LYS B 1 405 ? 0.969 40.969 -11.547 1 97.19 405 LYS B C 1
ATOM 8445 O O . LYS B 1 405 ? 0.653 41.875 -10.758 1 97.19 405 LYS B O 1
ATOM 8450 N N . GLU B 1 406 ? 1.109 39.781 -11.164 1 97.38 406 GLU B N 1
ATOM 8451 C CA . GLU B 1 406 ? 0.958 39.438 -9.758 1 97.38 406 GLU B CA 1
ATOM 8452 C C . GLU B 1 406 ? 2.273 39.594 -9.008 1 97.38 406 GLU B C 1
ATOM 8454 O O . GLU B 1 406 ? 3.346 39.312 -9.555 1 97.38 406 GLU B O 1
ATOM 8459 N N . GLU B 1 407 ? 2.16 40.031 -7.773 1 97.5 407 GLU B N 1
ATOM 8460 C CA . GLU B 1 407 ? 3.326 40.094 -6.895 1 97.5 407 GLU B CA 1
ATOM 8461 C C . GLU B 1 407 ? 3.598 38.719 -6.25 1 97.5 407 GLU B C 1
ATOM 8463 O O . GLU B 1 407 ? 2.689 38.094 -5.699 1 97.5 407 GLU B O 1
ATOM 8468 N N . VAL B 1 408 ? 4.797 38.312 -6.332 1 98.06 408 VAL B N 1
ATOM 8469 C CA . VAL B 1 408 ? 5.211 37.031 -5.77 1 98.06 408 VAL B CA 1
ATOM 8470 C C . VAL B 1 408 ? 6.328 37.25 -4.75 1 98.06 408 VAL B C 1
ATOM 8472 O O . VAL B 1 408 ? 7.344 37.875 -5.059 1 98.06 408 VAL B O 1
ATOM 8475 N N . ASP B 1 409 ? 6.078 36.781 -3.518 1 98.19 409 ASP B N 1
ATOM 8476 C CA . ASP B 1 409 ? 7.082 36.875 -2.461 1 98.19 409 ASP B CA 1
ATOM 8477 C C . ASP B 1 409 ? 7.914 35.594 -2.393 1 98.19 409 ASP B C 1
ATOM 8479 O O . ASP B 1 409 ? 7.387 34.5 -2.572 1 98.19 409 ASP B O 1
ATOM 8483 N N . GLY B 1 410 ? 9.211 35.781 -2.174 1 98.06 410 GLY B N 1
ATOM 8484 C CA . GLY B 1 410 ? 10.102 34.656 -1.995 1 98.06 410 GLY B CA 1
ATOM 8485 C C . GLY B 1 410 ? 11.297 34.969 -1.121 1 98.06 410 GLY B C 1
ATOM 8486 O O . GLY B 1 410 ? 11.344 36 -0.467 1 98.06 410 GLY B O 1
ATOM 8487 N N . PHE B 1 411 ? 12.164 33.938 -1.051 1 98.5 411 PHE B N 1
ATOM 8488 C CA . PHE B 1 411 ? 13.344 34.031 -0.191 1 98.5 411 PHE B CA 1
ATOM 8489 C C . PHE B 1 411 ? 14.547 33.375 -0.854 1 98.5 411 PHE B C 1
ATOM 8491 O O . PHE B 1 411 ? 14.398 32.438 -1.641 1 98.5 411 PHE B O 1
ATOM 8498 N N . VAL B 1 412 ? 15.695 33.938 -0.571 1 98.81 412 VAL B N 1
ATOM 8499 C CA . VAL B 1 412 ? 16.984 33.375 -0.962 1 98.81 412 VAL B CA 1
ATOM 8500 C C . VAL B 1 412 ? 17.875 33.188 0.27 1 98.81 412 VAL B C 1
ATOM 8502 O O . VAL B 1 412 ? 18.109 34.156 1.008 1 98.81 412 VAL B O 1
ATOM 8505 N N . ILE B 1 413 ? 18.297 31.984 0.515 1 98.75 413 ILE B N 1
ATOM 8506 C CA . ILE B 1 413 ? 19.25 31.703 1.578 1 98.75 413 ILE B CA 1
ATOM 8507 C C . ILE B 1 413 ? 20.625 31.391 0.972 1 98.75 413 ILE B C 1
ATOM 8509 O O . ILE B 1 413 ? 20.781 30.422 0.235 1 98.75 413 ILE B O 1
ATOM 8513 N N . PRO B 1 414 ? 21.625 32.188 1.245 1 98.5 414 PRO B N 1
ATOM 8514 C CA . PRO B 1 414 ? 22.953 31.906 0.695 1 98.5 414 PRO B CA 1
ATOM 8515 C C . PRO B 1 414 ? 23.625 30.719 1.382 1 98.5 414 PRO B C 1
ATOM 8517 O O . PRO B 1 414 ? 23.281 30.375 2.518 1 98.5 414 PRO B O 1
ATOM 8520 N N . PRO B 1 415 ? 24.641 30.109 0.685 1 98.38 415 PRO B N 1
ATOM 8521 C CA . PRO B 1 415 ? 25.438 29.094 1.372 1 98.38 415 PRO B CA 1
ATOM 8522 C C . PRO B 1 415 ? 26.188 29.641 2.586 1 98.38 415 PRO B C 1
ATOM 8524 O O . PRO B 1 415 ? 26.641 30.781 2.566 1 98.38 415 PRO B O 1
ATOM 8527 N N . ILE B 1 416 ? 26.219 28.766 3.568 1 96.75 416 ILE B N 1
ATOM 8528 C CA . ILE B 1 416 ? 27.031 29.141 4.723 1 96.75 416 ILE B CA 1
ATOM 8529 C C . ILE B 1 416 ? 28.469 29.438 4.281 1 96.75 416 ILE B C 1
ATOM 8531 O O . ILE B 1 416 ? 29.062 28.656 3.539 1 96.75 416 ILE B O 1
ATOM 8535 N N . ASP B 1 417 ? 29.016 30.594 4.605 1 94.44 417 ASP B N 1
ATOM 8536 C CA . ASP B 1 417 ? 30.391 31.016 4.355 1 94.44 417 ASP B CA 1
ATOM 8537 C C . ASP B 1 417 ? 30.625 31.312 2.877 1 94.44 417 ASP B C 1
ATOM 8539 O O . ASP B 1 417 ? 31.734 31.125 2.361 1 94.44 417 ASP B O 1
ATOM 8543 N N . ALA B 1 418 ? 29.531 31.688 2.18 1 95.94 418 ALA B N 1
ATOM 8544 C CA . ALA B 1 418 ? 29.656 32.062 0.774 1 95.94 418 ALA B CA 1
ATOM 8545 C C . ALA B 1 418 ? 30.688 33.156 0.592 1 95.94 418 ALA B C 1
ATOM 8547 O O . ALA B 1 418 ? 30.766 34.094 1.404 1 95.94 418 ALA B O 1
ATOM 8548 N N . LYS B 1 419 ? 31.391 33.062 -0.459 1 96 419 LYS B N 1
ATOM 8549 C CA . LYS B 1 419 ? 32.406 34.062 -0.781 1 96 419 LYS B CA 1
ATOM 8550 C C . LYS B 1 419 ? 32 34.938 -1.968 1 96 419 LYS B C 1
ATOM 8552 O O . LYS B 1 419 ? 31.391 34.438 -2.922 1 96 419 LYS B O 1
ATOM 8557 N N . GLU B 1 420 ? 32.375 36.156 -1.81 1 93.06 420 GLU B N 1
ATOM 8558 C CA . GLU B 1 420 ? 32.094 37.094 -2.902 1 93.06 420 GLU B CA 1
ATOM 8559 C C . GLU B 1 420 ? 32.844 36.688 -4.176 1 93.06 420 GLU B C 1
ATOM 8561 O O . GLU B 1 420 ? 34 36.312 -4.129 1 93.06 420 GLU B O 1
ATOM 8566 N N . GLY B 1 421 ? 32.094 36.656 -5.25 1 94.25 421 GLY B N 1
ATOM 8567 C CA . GLY B 1 421 ? 32.719 36.375 -6.539 1 94.25 421 GLY B CA 1
ATOM 8568 C C . GLY B 1 421 ? 32.656 34.906 -6.906 1 94.25 421 GLY B C 1
ATOM 8569 O O . GLY B 1 421 ? 32.906 34.531 -8.055 1 94.25 421 GLY B O 1
ATOM 8570 N N . GLU B 1 422 ? 32.312 34.094 -5.969 1 96.75 422 GLU B N 1
ATOM 8571 C CA . GLU B 1 422 ? 32.188 32.656 -6.246 1 96.75 422 GLU B CA 1
ATOM 8572 C C . GLU B 1 422 ? 30.766 32.312 -6.613 1 96.75 422 GLU B C 1
ATOM 8574 O O . GLU B 1 422 ? 29.828 33 -6.215 1 96.75 422 GLU B O 1
ATOM 8579 N N . LYS B 1 423 ? 30.688 31.234 -7.426 1 98 423 LYS B N 1
ATOM 8580 C CA . LYS B 1 423 ? 29.375 30.734 -7.816 1 98 423 LYS B CA 1
ATOM 8581 C C . LYS B 1 423 ? 29.047 29.422 -7.102 1 98 423 LYS B C 1
ATOM 8583 O O . LYS B 1 423 ? 29.938 28.594 -6.891 1 98 423 LYS B O 1
ATOM 8588 N N . TYR B 1 424 ? 27.844 29.312 -6.75 1 98.75 424 TYR B N 1
ATOM 8589 C CA . TYR B 1 424 ? 27.359 28.141 -6.02 1 98.75 424 TYR B CA 1
ATOM 8590 C C . TYR B 1 424 ? 26.109 27.578 -6.66 1 98.75 424 TYR B C 1
ATOM 8592 O O . TYR B 1 424 ? 25.344 28.312 -7.305 1 98.75 424 TYR B O 1
ATOM 8600 N N . PRO B 1 425 ? 25.859 26.219 -6.551 1 98.75 425 PRO B N 1
ATOM 8601 C CA . PRO B 1 425 ? 24.562 25.672 -6.969 1 98.75 425 PRO B CA 1
ATOM 8602 C C . PRO B 1 425 ? 23.391 26.25 -6.172 1 98.75 425 PRO B C 1
ATOM 8604 O O . PRO B 1 425 ? 23.594 26.828 -5.098 1 98.75 425 PRO B O 1
ATOM 8607 N N . ALA B 1 426 ? 22.219 26.125 -6.734 1 98.94 426 ALA B N 1
ATOM 8608 C CA . ALA B 1 426 ? 21.016 26.578 -6.055 1 98.94 426 ALA B CA 1
ATOM 8609 C C . ALA B 1 426 ? 19.906 25.531 -6.176 1 98.94 426 ALA B C 1
ATOM 8611 O O . ALA B 1 426 ? 19.781 24.875 -7.207 1 98.94 426 ALA B O 1
ATOM 8612 N N . VAL B 1 427 ? 19.156 25.391 -5.133 1 98.94 427 VAL B N 1
ATOM 8613 C CA . VAL B 1 427 ? 18.031 24.469 -5.133 1 98.94 427 VAL B CA 1
ATOM 8614 C C . VAL B 1 427 ? 16.734 25.234 -4.918 1 98.94 427 VAL B C 1
ATOM 8616 O O . VAL B 1 427 ? 16.594 25.969 -3.932 1 98.94 427 VAL B O 1
ATOM 8619 N N . LEU B 1 428 ? 15.773 25.094 -5.812 1 98.94 428 LEU B N 1
ATOM 8620 C CA . LEU B 1 428 ? 14.414 25.594 -5.656 1 98.94 428 LEU B CA 1
ATOM 8621 C C . LEU B 1 428 ? 13.57 24.625 -4.832 1 98.94 428 LEU B C 1
ATOM 8623 O O . LEU B 1 428 ? 13.406 23.453 -5.211 1 98.94 428 LEU B O 1
ATOM 8627 N N . PHE B 1 429 ? 13.086 25.094 -3.705 1 98.75 429 PHE B N 1
ATOM 8628 C CA . PHE B 1 429 ? 12.133 24.328 -2.916 1 98.75 429 PHE B CA 1
ATOM 8629 C C . PHE B 1 429 ? 10.711 24.812 -3.15 1 98.75 429 PHE B C 1
ATOM 8631 O O . PHE B 1 429 ? 10.461 26.016 -3.213 1 98.75 429 PHE B O 1
ATOM 8638 N N . ILE B 1 430 ? 9.789 23.859 -3.285 1 98.56 430 ILE B N 1
ATOM 8639 C CA . ILE B 1 430 ? 8.383 24.156 -3.535 1 98.56 430 ILE B CA 1
ATOM 8640 C C . ILE B 1 430 ? 7.527 23.594 -2.402 1 98.56 430 ILE B C 1
ATOM 8642 O O . ILE B 1 430 ? 7.629 22.422 -2.068 1 98.56 430 ILE B O 1
ATOM 8646 N N . HIS B 1 431 ? 6.711 24.406 -1.764 1 96.5 431 HIS B N 1
ATOM 8647 C CA . HIS B 1 431 ? 5.91 23.984 -0.62 1 96.5 431 HIS B CA 1
ATOM 8648 C C . HIS B 1 431 ? 4.711 23.156 -1.064 1 96.5 431 HIS B C 1
ATOM 8650 O O . HIS B 1 431 ? 4.43 23.047 -2.262 1 96.5 431 HIS B O 1
ATOM 8656 N N . GLY B 1 432 ? 4.02 22.531 -0.07 1 93.81 432 GLY B N 1
ATOM 8657 C CA . GLY B 1 432 ? 2.787 21.797 -0.336 1 93.81 432 GLY B CA 1
ATOM 8658 C C . GLY B 1 432 ? 1.603 22.719 -0.594 1 93.81 432 GLY B C 1
ATOM 8659 O O . GLY B 1 432 ? 1.747 23.938 -0.61 1 93.81 432 GLY B O 1
ATOM 8660 N N . GLY B 1 433 ? 0.388 22.062 -0.775 1 86.56 433 GLY B N 1
ATOM 8661 C CA . GLY B 1 433 ? -0.81 22.844 -1.018 1 86.56 433 GLY B CA 1
ATOM 8662 C C . GLY B 1 433 ? -1.437 22.578 -2.373 1 86.56 433 GLY B C 1
ATOM 8663 O O . GLY B 1 433 ? -1.769 21.438 -2.695 1 86.56 433 GLY B O 1
ATOM 8664 N N . PRO B 1 434 ? -1.722 23.562 -3.064 1 84.94 434 PRO B N 1
ATOM 8665 C CA . PRO B 1 434 ? -1.026 24.844 -3.244 1 84.94 434 PRO B CA 1
ATOM 8666 C C . PRO B 1 434 ? -1.492 25.906 -2.26 1 84.94 434 PRO B C 1
ATOM 8668 O O . PRO B 1 434 ? -0.812 26.922 -2.076 1 84.94 434 PRO B O 1
ATOM 8671 N N . LYS B 1 435 ? -2.707 25.672 -1.735 1 89.31 435 LYS B N 1
ATOM 8672 C CA . LYS B 1 435 ? -3.193 26.641 -0.761 1 89.31 435 LYS B CA 1
ATOM 8673 C C . LYS B 1 435 ? -2.383 26.578 0.531 1 89.31 435 LYS B C 1
ATOM 8675 O O . LYS B 1 435 ? -2.84 26.031 1.53 1 89.31 435 LYS B O 1
ATOM 8680 N N . TRP B 1 436 ? -1.214 27.062 0.469 1 92.25 436 TRP B N 1
ATOM 8681 C CA . TRP B 1 436 ? -0.223 27.125 1.537 1 92.25 436 TRP B CA 1
ATOM 8682 C C . TRP B 1 436 ? 0.762 28.266 1.298 1 92.25 436 TRP B C 1
ATOM 8684 O O . TRP B 1 436 ? 0.562 29.094 0.401 1 92.25 436 TRP B O 1
ATOM 8694 N N . ALA B 1 437 ? 1.742 28.391 2.186 1 94.62 437 ALA B N 1
ATOM 8695 C CA . ALA B 1 437 ? 2.703 29.484 2.006 1 94.62 437 ALA B CA 1
ATOM 8696 C C . ALA B 1 437 ? 3.998 29.203 2.762 1 94.62 437 ALA B C 1
ATOM 8698 O O . ALA B 1 437 ? 3.988 28.531 3.793 1 94.62 437 ALA B O 1
ATOM 8699 N N . TYR B 1 438 ? 5.098 29.703 2.172 1 95.88 438 TYR B N 1
ATOM 8700 C CA . TYR B 1 438 ? 6.363 29.828 2.883 1 95.88 438 TYR B CA 1
ATOM 8701 C C . TYR B 1 438 ? 6.453 31.172 3.602 1 95.88 438 TYR B C 1
ATOM 8703 O O . TYR B 1 438 ? 5.762 32.125 3.238 1 95.88 438 TYR B O 1
ATOM 8711 N N . GLY B 1 439 ? 7.234 31.188 4.617 1 95.06 439 GLY B N 1
ATOM 8712 C CA . GLY B 1 439 ? 7.539 32.406 5.34 1 95.06 439 GLY B CA 1
ATOM 8713 C C . GLY B 1 439 ? 8.969 32.469 5.836 1 95.06 439 GLY B C 1
ATOM 8714 O O . GLY B 1 439 ? 9.836 31.75 5.34 1 95.06 439 GLY B O 1
ATOM 8715 N N . TYR B 1 440 ? 9.234 33.5 6.656 1 95.12 440 TYR B N 1
ATOM 8716 C CA . TYR B 1 440 ? 10.547 33.719 7.258 1 95.12 440 TYR B CA 1
ATOM 8717 C C . TYR B 1 440 ? 10.695 32.938 8.547 1 95.12 440 TYR B C 1
ATOM 8719 O O . TYR B 1 440 ? 10.766 33.5 9.633 1 95.12 440 TYR B O 1
ATOM 8727 N N . MET B 1 441 ? 10.828 31.656 8.414 1 93.06 441 MET B N 1
ATOM 8728 C CA . MET B 1 441 ? 10.906 30.797 9.594 1 93.06 441 MET B CA 1
ATOM 8729 C C . MET B 1 441 ? 12.023 29.766 9.438 1 93.06 441 MET B C 1
ATOM 8731 O O . MET B 1 441 ? 12.281 29.281 8.336 1 93.06 441 MET B O 1
ATOM 8735 N N . PHE B 1 442 ? 12.602 29.422 10.555 1 95.5 442 PHE B N 1
ATOM 8736 C CA . PHE B 1 442 ? 13.688 28.438 10.578 1 95.5 442 PHE B CA 1
ATOM 8737 C C . PHE B 1 442 ? 13.234 27.109 10.016 1 95.5 442 PHE B C 1
ATOM 8739 O O . PHE B 1 442 ? 12.234 26.547 10.469 1 95.5 442 PHE B O 1
ATOM 8746 N N . THR B 1 443 ? 13.945 26.641 9.008 1 95.94 443 THR B N 1
ATOM 8747 C CA . THR B 1 443 ? 13.711 25.328 8.406 1 95.94 443 THR B CA 1
ATOM 8748 C C . THR B 1 443 ? 14.984 24.484 8.43 1 95.94 443 THR B C 1
ATOM 8750 O O . THR B 1 443 ? 15.992 24.859 7.824 1 95.94 443 THR B O 1
ATOM 8753 N N . HIS B 1 444 ? 14.852 23.344 9.055 1 97.44 444 HIS B N 1
ATOM 8754 C CA . HIS B 1 444 ? 16 22.469 9.281 1 97.44 444 HIS B CA 1
ATOM 8755 C C . HIS B 1 444 ? 16.609 22.016 7.961 1 97.44 444 HIS B C 1
ATOM 8757 O O . HIS B 1 444 ? 17.828 22.125 7.758 1 97.44 444 HIS B O 1
ATOM 8763 N N . LEU B 1 445 ? 15.844 21.516 7.051 1 98.12 445 LEU B N 1
ATOM 8764 C CA . LEU B 1 445 ? 16.328 20.969 5.789 1 98.12 445 LEU B CA 1
ATOM 8765 C C . LEU B 1 445 ? 17.062 22.031 4.984 1 98.12 445 LEU B C 1
ATOM 8767 O O . LEU B 1 445 ? 18.109 21.766 4.383 1 98.12 445 LEU B O 1
ATOM 8771 N N . LYS B 1 446 ? 16.516 23.219 4.91 1 98.06 446 LYS B N 1
ATOM 8772 C CA . LYS B 1 446 ? 17.141 24.281 4.137 1 98.06 446 LYS B CA 1
ATOM 8773 C C . LYS B 1 446 ? 18.516 24.641 4.699 1 98.06 446 LYS B C 1
ATOM 8775 O O . LYS B 1 446 ? 19.438 24.969 3.947 1 98.06 446 LYS B O 1
ATOM 8780 N N . GLN B 1 447 ? 18.625 24.594 6.016 1 98.12 447 GLN B N 1
ATOM 8781 C CA . GLN B 1 447 ? 19.922 24.844 6.633 1 98.12 447 GLN B CA 1
ATOM 8782 C C . GLN B 1 447 ? 20.922 23.719 6.309 1 98.12 447 GLN B C 1
ATOM 8784 O O . GLN B 1 447 ? 22.109 23.984 6.105 1 98.12 447 GLN B O 1
ATOM 8789 N N . CYS B 1 448 ? 20.422 22.469 6.273 1 98.44 448 CYS B N 1
ATOM 8790 C CA . CYS B 1 448 ? 21.281 21.359 5.863 1 98.44 448 CYS B CA 1
ATOM 8791 C C . CYS B 1 448 ? 21.812 21.578 4.453 1 98.44 448 CYS B C 1
ATOM 8793 O O . CYS B 1 448 ? 22.984 21.312 4.18 1 98.44 448 CYS B O 1
ATOM 8795 N N . VAL B 1 449 ? 20.984 22.047 3.564 1 98.69 449 VAL B N 1
ATOM 8796 C CA . VAL B 1 449 ? 21.359 22.266 2.172 1 98.69 449 VAL B CA 1
ATOM 8797 C C . VAL B 1 449 ? 22.391 23.391 2.084 1 98.69 449 VAL B C 1
ATOM 8799 O O . VAL B 1 449 ? 23.406 23.266 1.406 1 98.69 449 VAL B O 1
ATOM 8802 N N . THR B 1 450 ? 22.156 24.516 2.803 1 98.56 450 THR B N 1
ATOM 8803 C CA . THR B 1 450 ? 23.094 25.641 2.773 1 98.56 450 THR B CA 1
ATOM 8804 C C . THR B 1 450 ? 24.422 25.25 3.396 1 98.56 450 THR B C 1
ATOM 8806 O O . THR B 1 450 ? 25.469 25.766 2.986 1 98.56 450 THR B O 1
ATOM 8809 N N . SER B 1 451 ? 24.359 24.359 4.348 1 98.31 451 SER B N 1
ATOM 8810 C CA . SER B 1 451 ? 25.578 23.875 5 1 98.31 451 SER B CA 1
ATOM 8811 C C . SER B 1 451 ? 26.469 23.125 4.016 1 98.31 451 SER B C 1
ATOM 8813 O O . SER B 1 451 ? 27.672 22.953 4.258 1 98.31 451 SER B O 1
ATOM 8815 N N . LYS B 1 452 ? 25.906 22.672 2.926 1 97.81 452 LYS B N 1
ATOM 8816 C CA . LYS B 1 452 ? 26.656 21.938 1.919 1 97.81 452 LYS B CA 1
ATOM 8817 C C . LYS B 1 452 ? 27.062 22.828 0.752 1 97.81 452 LYS B C 1
ATOM 8819 O O . LYS B 1 452 ? 27.438 22.344 -0.315 1 97.81 452 LYS B O 1
ATOM 8824 N N . GLY B 1 453 ? 26.922 24.094 0.895 1 98.12 453 GLY B N 1
ATOM 8825 C CA . GLY B 1 453 ? 27.438 25.047 -0.075 1 98.12 453 GLY B CA 1
ATOM 8826 C C . GLY B 1 453 ? 26.484 25.312 -1.216 1 98.12 453 GLY B C 1
ATOM 8827 O O . GLY B 1 453 ? 26.906 25.5 -2.359 1 98.12 453 GLY B O 1
ATOM 8828 N N . MET B 1 454 ? 25.203 25.344 -0.935 1 98.81 454 MET B N 1
ATOM 8829 C CA . MET B 1 454 ? 24.203 25.609 -1.979 1 98.81 454 MET B CA 1
ATOM 8830 C C . MET B 1 454 ? 23.266 26.734 -1.565 1 98.81 454 MET B C 1
ATOM 8832 O O . MET B 1 454 ? 22.906 26.844 -0.394 1 98.81 454 MET B O 1
ATOM 8836 N N . TYR B 1 455 ? 22.859 27.531 -2.521 1 98.81 455 TYR B N 1
ATOM 8837 C CA . TYR B 1 455 ? 21.75 28.438 -2.297 1 98.81 455 TYR B CA 1
ATOM 8838 C C . TYR B 1 455 ? 20.438 27.688 -2.15 1 98.81 455 TYR B C 1
ATOM 8840 O O . TYR B 1 455 ? 20.234 26.656 -2.793 1 98.81 455 TYR B O 1
ATOM 8848 N N . VAL B 1 456 ? 19.641 28.172 -1.285 1 98.88 456 VAL B N 1
ATOM 8849 C CA . VAL B 1 456 ? 18.234 27.75 -1.239 1 98.88 456 VAL B CA 1
ATOM 8850 C C . VAL B 1 456 ? 17.328 28.891 -1.688 1 98.88 456 VAL B C 1
ATOM 8852 O O . VAL B 1 456 ? 17.438 30 -1.178 1 98.88 456 VAL B O 1
ATOM 8855 N N . ILE B 1 457 ? 16.469 28.625 -2.666 1 98.88 457 ILE B N 1
ATOM 8856 C CA . ILE B 1 457 ? 15.5 29.625 -3.107 1 98.88 457 ILE B CA 1
ATOM 8857 C C . ILE B 1 457 ? 14.086 29.031 -3.041 1 98.88 457 ILE B C 1
ATOM 8859 O O . ILE B 1 457 ? 13.891 27.844 -3.303 1 98.88 457 ILE B O 1
ATOM 8863 N N . TYR B 1 458 ? 13.109 29.781 -2.572 1 98.62 458 TYR B N 1
ATOM 8864 C CA . TYR B 1 458 ? 11.719 29.359 -2.459 1 98.62 458 TYR B CA 1
ATOM 8865 C C . TYR B 1 458 ? 10.773 30.547 -2.494 1 98.62 458 TYR B C 1
ATOM 8867 O O . TYR B 1 458 ? 11.141 31.656 -2.086 1 98.62 458 TYR B O 1
ATOM 8875 N N . CYS B 1 459 ? 9.57 30.375 -3.018 1 98.44 459 CYS B N 1
ATOM 8876 C CA . CYS B 1 459 ? 8.594 31.453 -3.121 1 98.44 459 CYS B CA 1
ATOM 8877 C C . CYS B 1 459 ? 7.176 30.922 -2.984 1 98.44 459 CYS B C 1
ATOM 8879 O O . CYS B 1 459 ? 6.973 29.719 -2.801 1 98.44 459 CYS B O 1
ATOM 8881 N N . ASN B 1 460 ? 6.246 31.844 -2.9 1 97.81 460 ASN B N 1
ATOM 8882 C CA . ASN B 1 460 ? 4.82 31.531 -2.885 1 97.81 460 ASN B CA 1
ATOM 8883 C C . ASN B 1 460 ? 4.168 31.812 -4.234 1 97.81 460 ASN B C 1
ATOM 8885 O O . ASN B 1 460 ? 3.713 32.938 -4.48 1 97.81 460 ASN B O 1
ATOM 8889 N N . PRO B 1 461 ? 4.059 30.797 -5.062 1 98 461 PRO B N 1
ATOM 8890 C CA . PRO B 1 461 ? 3.469 31.016 -6.387 1 98 461 PRO B CA 1
ATOM 8891 C C . PRO B 1 461 ? 1.949 31.156 -6.336 1 98 461 PRO B C 1
ATOM 8893 O O . PRO B 1 461 ? 1.339 30.938 -5.285 1 98 461 PRO B O 1
ATOM 8896 N N . HIS B 1 462 ? 1.392 31.594 -7.543 1 96.56 462 HIS B N 1
ATOM 8897 C CA . HIS B 1 462 ? -0.061 31.609 -7.68 1 96.56 462 HIS B CA 1
ATOM 8898 C C . HIS B 1 462 ? -0.667 30.312 -7.152 1 96.56 462 HIS B C 1
ATOM 8900 O O . HIS B 1 462 ? -0.135 29.219 -7.398 1 96.56 462 HIS B O 1
ATOM 8906 N N . GLY B 1 463 ? -1.812 30.406 -6.457 1 93.25 463 GLY B N 1
ATOM 8907 C CA . GLY B 1 463 ? -2.395 29.281 -5.734 1 93.25 463 GLY B CA 1
ATOM 8908 C C . GLY B 1 463 ? -2.076 29.297 -4.254 1 93.25 463 GLY B C 1
ATOM 8909 O O . GLY B 1 463 ? -2.742 28.625 -3.463 1 93.25 463 GLY B O 1
ATOM 8910 N N . GLY B 1 464 ? -0.982 30.031 -3.881 1 93 464 GLY B N 1
ATOM 8911 C CA . GLY B 1 464 ? -0.622 30.203 -2.482 1 93 464 GLY B CA 1
ATOM 8912 C C . GLY B 1 464 ? -1.638 31.016 -1.7 1 93 464 GLY B C 1
ATOM 8913 O O . GLY B 1 464 ? -2.41 31.781 -2.281 1 93 464 GLY B O 1
ATOM 8914 N N . ASP B 1 465 ? -1.605 30.922 -0.425 1 92.62 465 ASP B N 1
ATOM 8915 C CA . ASP B 1 465 ? -2.576 31.609 0.431 1 92.62 465 ASP B CA 1
ATOM 8916 C C . ASP B 1 465 ? -2.051 32.969 0.897 1 92.62 465 ASP B C 1
ATOM 8918 O O . ASP B 1 465 ? -0.851 33.219 0.81 1 92.62 465 ASP B O 1
ATOM 8922 N N . GLY B 1 466 ? -3.006 33.875 1.301 1 91.81 466 GLY B N 1
ATOM 8923 C CA . GLY B 1 466 ? -2.654 35.156 1.914 1 91.81 466 GLY B CA 1
ATOM 8924 C C . GLY B 1 466 ? -2.521 36.281 0.91 1 91.81 466 GLY B C 1
ATOM 8925 O O . GLY B 1 466 ? -2.098 37.375 1.261 1 91.81 466 GLY B O 1
ATOM 8926 N N . TYR B 1 467 ? -2.863 36 -0.343 1 94 467 TYR B N 1
ATOM 8927 C CA . TYR B 1 467 ? -2.713 37 -1.392 1 94 467 TYR B CA 1
ATOM 8928 C C . TYR B 1 467 ? -4.066 37.438 -1.954 1 94 467 TYR B C 1
ATOM 8930 O O . TYR B 1 467 ? -4.141 38.219 -2.904 1 94 467 TYR B O 1
ATOM 8938 N N . GLY B 1 468 ? -5.098 36.812 -1.392 1 91.19 468 GLY B N 1
ATOM 8939 C CA . GLY B 1 468 ? -6.438 37.125 -1.862 1 91.19 468 GLY B CA 1
ATOM 8940 C C . GLY B 1 468 ? -7.051 36 -2.688 1 91.19 468 GLY B C 1
ATOM 8941 O O . GLY B 1 468 ? -6.344 35.094 -3.146 1 91.19 468 GLY B O 1
ATOM 8942 N N . GLU B 1 469 ? -8.352 36.094 -2.916 1 90.12 469 GLU B N 1
ATOM 8943 C CA . GLU B 1 469 ? -9.133 35.031 -3.549 1 90.12 469 GLU B CA 1
ATOM 8944 C C . GLU B 1 469 ? -8.727 34.844 -5.008 1 90.12 469 GLU B C 1
ATOM 8946 O O . GLU B 1 469 ? -8.711 33.719 -5.516 1 90.12 469 GLU B O 1
ATOM 8951 N N . LYS B 1 470 ? -8.438 35.938 -5.672 1 91.06 470 LYS B N 1
ATOM 8952 C CA . LYS B 1 470 ? -8.039 35.812 -7.074 1 91.06 470 LYS B CA 1
ATOM 8953 C C . LYS B 1 470 ? -6.73 35.062 -7.223 1 91.06 470 LYS B C 1
ATOM 8955 O O . LYS B 1 470 ? -6.555 34.281 -8.18 1 91.06 470 LYS B O 1
ATOM 8960 N N . PHE B 1 471 ? -5.816 35.281 -6.316 1 93.62 471 PHE B N 1
ATOM 8961 C CA . PHE B 1 471 ? -4.52 34.625 -6.32 1 93.62 471 PHE B CA 1
ATOM 8962 C C . PHE B 1 471 ? -4.672 33.125 -6.004 1 93.62 471 PHE B C 1
ATOM 8964 O O . PHE B 1 471 ? -3.809 32.312 -6.355 1 93.62 471 PHE B O 1
ATOM 8971 N N . LEU B 1 472 ? -5.832 32.75 -5.422 1 91 472 LEU B N 1
ATOM 8972 C CA . LEU B 1 472 ? -6.074 31.391 -4.98 1 91 472 LEU B CA 1
ATOM 8973 C C . LEU B 1 472 ? -6.703 30.562 -6.098 1 91 472 LEU B C 1
ATOM 8975 O O . LEU B 1 472 ? -6.727 29.328 -6.027 1 91 472 LEU B O 1
ATOM 8979 N N . GLU B 1 473 ? -7.176 31.156 -7.102 1 88.56 473 GLU B N 1
ATOM 8980 C CA . GLU B 1 473 ? -7.926 30.453 -8.141 1 88.56 473 GLU B CA 1
ATOM 8981 C C . GLU B 1 473 ? -7.02 29.531 -8.953 1 88.56 473 GLU B C 1
ATOM 8983 O O . GLU B 1 473 ? -6.121 30 -9.656 1 88.56 473 GLU B O 1
ATOM 8988 N N . MET B 1 474 ? -7.312 28.219 -8.922 1 88.81 474 MET B N 1
ATOM 8989 C CA . MET B 1 474 ? -6.418 27.25 -9.562 1 88.81 474 MET B CA 1
ATOM 8990 C C . MET B 1 474 ? -7.211 26.25 -10.398 1 88.81 474 MET B C 1
ATOM 8992 O O . MET B 1 474 ? -6.637 25.312 -10.953 1 88.81 474 MET B O 1
ATOM 8996 N N . VAL B 1 475 ? -8.484 26.406 -10.586 1 89.44 475 VAL B N 1
ATOM 8997 C CA . VAL B 1 475 ? -9.281 25.438 -11.32 1 89.44 475 VAL B CA 1
ATOM 8998 C C . VAL B 1 475 ? -8.789 25.328 -12.758 1 89.44 475 VAL B C 1
ATOM 9000 O O . VAL B 1 475 ? -8.742 26.344 -13.477 1 89.44 475 VAL B O 1
ATOM 9003 N N . GLU B 1 476 ? -8.359 24.109 -13.125 1 89.75 476 GLU B N 1
ATOM 9004 C CA . GLU B 1 476 ? -7.84 23.766 -14.445 1 89.75 476 GLU B CA 1
ATOM 9005 C C . GLU B 1 476 ? -6.602 24.594 -14.781 1 89.75 476 GLU B C 1
ATOM 9007 O O . GLU B 1 476 ? -6.363 24.906 -15.945 1 89.75 476 GLU B O 1
ATOM 9012 N N . ARG B 1 477 ? -5.867 24.938 -13.711 1 90.38 477 ARG B N 1
ATOM 9013 C CA . ARG B 1 477 ? -4.711 25.812 -13.938 1 90.38 477 ARG B CA 1
ATOM 9014 C C . ARG B 1 477 ? -3.461 25.234 -13.289 1 90.38 477 ARG B C 1
ATOM 9016 O O . ARG B 1 477 ? -2.375 25.797 -13.398 1 90.38 477 ARG B O 1
ATOM 9023 N N . TRP B 1 478 ? -3.617 24.125 -12.633 1 90.81 478 TRP B N 1
ATOM 9024 C CA . TRP B 1 478 ? -2.43 23.484 -12.062 1 90.81 478 TRP B CA 1
ATOM 9025 C C . TRP B 1 478 ? -1.367 23.266 -13.133 1 90.81 478 TRP B C 1
ATOM 9027 O O . TRP B 1 478 ? -1.663 22.734 -14.203 1 90.81 478 TRP B O 1
ATOM 9037 N N . GLY B 1 479 ? -0.168 23.656 -12.898 1 94.06 479 GLY B N 1
ATOM 9038 C CA . GLY B 1 479 ? 0.943 23.406 -13.797 1 94.06 479 GLY B CA 1
ATOM 9039 C C . GLY B 1 479 ? 1.159 24.516 -14.805 1 94.06 479 GLY B C 1
ATOM 9040 O O . GLY B 1 479 ? 2.104 24.469 -15.594 1 94.06 479 GLY B O 1
ATOM 9041 N N . TYR B 1 480 ? 0.361 25.516 -14.727 1 94.62 480 TYR B N 1
ATOM 9042 C CA . TYR B 1 480 ? 0.481 26.578 -15.711 1 94.62 480 TYR B CA 1
ATOM 9043 C C . TYR B 1 480 ? 0.985 27.875 -15.062 1 94.62 480 TYR B C 1
ATOM 9045 O O . TYR B 1 480 ? 2.193 28.062 -14.922 1 94.62 480 TYR B O 1
ATOM 9053 N N . VAL B 1 481 ? 0.028 28.594 -14.375 1 95.56 481 VAL B N 1
ATOM 9054 C CA . VAL B 1 481 ? 0.419 29.875 -13.797 1 95.56 481 VAL B CA 1
ATOM 9055 C C . VAL B 1 481 ? 1.397 29.641 -12.641 1 95.56 481 VAL B C 1
ATOM 9057 O O . VAL B 1 481 ? 2.354 30.406 -12.477 1 95.56 481 VAL B O 1
ATOM 9060 N N . ASP B 1 482 ? 1.124 28.719 -11.859 1 97.19 482 ASP B N 1
ATOM 9061 C CA . ASP B 1 482 ? 2.027 28.391 -10.766 1 97.19 482 ASP B CA 1
ATOM 9062 C C . ASP B 1 482 ? 3.406 28 -11.289 1 97.19 482 ASP B C 1
ATOM 9064 O O . ASP B 1 482 ? 4.426 28.469 -10.781 1 97.19 482 ASP B O 1
ATOM 9068 N N . TYR B 1 483 ? 3.441 27.172 -12.359 1 98.38 483 TYR B N 1
ATOM 9069 C CA . TYR B 1 483 ? 4.695 26.797 -13 1 98.38 483 TYR B CA 1
ATOM 9070 C C . TYR B 1 483 ? 5.434 28.031 -13.5 1 98.38 483 TYR B C 1
ATOM 9072 O O . TYR B 1 483 ? 6.641 28.172 -13.273 1 98.38 483 TYR B O 1
ATOM 9080 N N . GLU B 1 484 ? 4.766 28.922 -14.156 1 98.38 484 GLU B N 1
ATOM 9081 C CA . GLU B 1 484 ? 5.367 30.141 -14.688 1 98.38 484 GLU B CA 1
ATOM 9082 C C . GLU B 1 484 ? 5.945 31 -13.57 1 98.38 484 GLU B C 1
ATOM 9084 O O . GLU B 1 484 ? 7.051 31.531 -13.703 1 98.38 484 GLU B O 1
ATOM 9089 N N . HIS B 1 485 ? 5.191 31.141 -12.492 1 98.62 485 HIS B N 1
ATOM 9090 C CA . HIS B 1 485 ? 5.68 31.906 -11.352 1 98.62 485 HIS B CA 1
ATOM 9091 C C . HIS B 1 485 ? 6.996 31.344 -10.828 1 98.62 485 HIS B C 1
ATOM 9093 O O . HIS B 1 485 ? 7.922 32.094 -10.523 1 98.62 485 HIS B O 1
ATOM 9099 N N . LEU B 1 486 ? 7.059 30.047 -10.719 1 98.81 486 LEU B N 1
ATOM 9100 C CA . LEU B 1 486 ? 8.258 29.406 -10.195 1 98.81 486 LEU B CA 1
ATOM 9101 C C . LEU B 1 486 ? 9.445 29.625 -11.125 1 98.81 486 LEU B C 1
ATOM 9103 O O . LEU B 1 486 ? 10.547 29.922 -10.672 1 98.81 486 LEU B O 1
ATOM 9107 N N . MET B 1 487 ? 9.25 29.484 -12.453 1 98.81 487 MET B N 1
ATOM 9108 C CA . MET B 1 487 ? 10.32 29.703 -13.422 1 98.81 487 MET B CA 1
ATOM 9109 C C . MET B 1 487 ? 10.781 31.156 -13.406 1 98.81 487 MET B C 1
ATOM 9111 O O . MET B 1 487 ? 11.984 31.422 -13.438 1 98.81 487 MET B O 1
ATOM 9115 N N . GLU B 1 488 ? 9.82 32.031 -13.359 1 98.81 488 GLU B N 1
ATOM 9116 C CA . GLU B 1 488 ? 10.164 33.438 -13.328 1 98.81 488 GLU B CA 1
ATOM 9117 C C . GLU B 1 488 ? 10.922 33.812 -12.047 1 98.81 488 GLU B C 1
ATOM 9119 O O . GLU B 1 488 ? 11.812 34.656 -12.055 1 98.81 488 GLU B O 1
ATOM 9124 N N . PHE B 1 489 ? 10.523 33.188 -10.977 1 98.81 489 PHE B N 1
ATOM 9125 C CA . PHE B 1 489 ? 11.227 33.406 -9.719 1 98.81 489 PHE B CA 1
ATOM 9126 C C . PHE B 1 489 ? 12.68 32.969 -9.828 1 98.81 489 PHE B C 1
ATOM 9128 O O . PHE B 1 489 ? 13.586 33.688 -9.383 1 98.81 489 PHE B O 1
ATOM 9135 N N . VAL B 1 490 ? 12.891 31.781 -10.359 1 98.88 490 VAL B N 1
ATOM 9136 C CA . VAL B 1 490 ? 14.25 31.281 -10.555 1 98.88 490 VAL B CA 1
ATOM 9137 C C . VAL B 1 490 ? 15.055 32.281 -11.398 1 98.88 490 VAL B C 1
ATOM 9139 O O . VAL B 1 490 ? 16.188 32.625 -11.055 1 98.88 490 VAL B O 1
ATOM 9142 N N . ASP B 1 491 ? 14.477 32.781 -12.484 1 98.81 491 ASP B N 1
ATOM 9143 C CA . ASP B 1 491 ? 15.148 33.781 -13.336 1 98.81 491 ASP B CA 1
ATOM 9144 C C . ASP B 1 491 ? 15.5 35.031 -12.547 1 98.81 491 ASP B C 1
ATOM 9146 O O . ASP B 1 491 ? 16.609 35.562 -12.68 1 98.81 491 ASP B O 1
ATOM 9150 N N . THR B 1 492 ? 14.57 35.469 -11.766 1 98.81 492 THR B N 1
ATOM 9151 C CA . THR B 1 492 ? 14.781 36.656 -10.961 1 98.81 492 THR B CA 1
ATOM 9152 C C . THR B 1 492 ? 15.914 36.438 -9.961 1 98.81 492 THR B C 1
ATOM 9154 O O . THR B 1 492 ? 16.734 37.344 -9.742 1 98.81 492 THR B O 1
ATOM 9157 N N . CYS B 1 493 ? 15.961 35.312 -9.336 1 98.81 493 CYS B N 1
ATOM 9158 C CA . CYS B 1 493 ? 17.031 34.969 -8.391 1 98.81 493 CYS B CA 1
ATOM 9159 C C . CYS B 1 493 ? 18.375 35 -9.078 1 98.81 493 CYS B C 1
ATOM 9161 O O . CYS B 1 493 ? 19.344 35.562 -8.555 1 98.81 493 CYS B O 1
ATOM 9163 N N . ILE B 1 494 ? 18.453 34.344 -10.242 1 98.56 494 ILE B N 1
ATOM 9164 C CA . ILE B 1 494 ? 19.719 34.281 -10.984 1 98.56 494 ILE B CA 1
ATOM 9165 C C . ILE B 1 494 ? 20.188 35.688 -11.32 1 98.56 494 ILE B C 1
ATOM 9167 O O . ILE B 1 494 ? 21.391 36 -11.234 1 98.56 494 ILE B O 1
ATOM 9171 N N . GLU B 1 495 ? 19.312 36.531 -11.68 1 98.31 495 GLU B N 1
ATOM 9172 C CA . GLU B 1 495 ? 19.641 37.906 -12.055 1 98.31 495 GLU B CA 1
ATOM 9173 C C . GLU B 1 495 ? 20.109 38.719 -10.852 1 98.31 495 GLU B C 1
ATOM 9175 O O . GLU B 1 495 ? 21.109 39.438 -10.93 1 98.31 495 GLU B O 1
ATOM 9180 N N . LYS B 1 496 ? 19.484 38.594 -9.727 1 98 496 LYS B N 1
ATOM 9181 C CA . LYS B 1 496 ? 19.719 39.469 -8.562 1 98 496 LYS B CA 1
ATOM 9182 C C . LYS B 1 496 ? 20.859 38.938 -7.703 1 98 496 LYS B C 1
ATOM 9184 O O . LYS B 1 496 ? 21.484 39.688 -6.953 1 98 496 LYS B O 1
ATOM 9189 N N . TYR B 1 497 ? 21.141 37.656 -7.766 1 98 497 TYR B N 1
ATOM 9190 C CA . TYR B 1 497 ? 22.188 37.031 -6.965 1 98 497 TYR B CA 1
ATOM 9191 C C . TYR B 1 497 ? 23.234 36.375 -7.855 1 98 497 TYR B C 1
ATOM 9193 O O . TYR B 1 497 ? 23.172 35.156 -8.094 1 98 497 TYR B O 1
ATOM 9201 N N . PRO B 1 498 ? 24.266 37.125 -8.203 1 97 498 PRO B N 1
ATOM 9202 C CA . PRO B 1 498 ? 25.25 36.625 -9.148 1 97 498 PRO B CA 1
ATOM 9203 C C . PRO B 1 498 ? 26 35.406 -8.625 1 97 498 PRO B C 1
ATOM 9205 O O . PRO B 1 498 ? 26.672 34.719 -9.398 1 97 498 PRO B O 1
ATOM 9208 N N . GLY B 1 499 ? 25.891 35.125 -7.379 1 98 499 GLY B N 1
ATOM 9209 C CA . GLY B 1 499 ? 26.516 33.938 -6.801 1 98 499 GLY B CA 1
ATOM 9210 C C . GLY B 1 499 ? 25.828 32.656 -7.188 1 98 499 GLY B C 1
ATOM 9211 O O . GLY B 1 499 ? 26.391 31.562 -7.016 1 98 499 GLY B O 1
ATOM 9212 N N . ILE B 1 500 ? 24.672 32.719 -7.711 1 98.62 500 ILE B N 1
ATOM 9213 C CA . ILE B 1 500 ? 23.922 31.547 -8.133 1 98.62 500 ILE B CA 1
ATOM 9214 C C . ILE B 1 500 ? 24.422 31.078 -9.5 1 98.62 500 ILE B C 1
ATOM 9216 O O . ILE B 1 500 ? 24.484 31.875 -10.445 1 98.62 500 ILE B O 1
ATOM 9220 N N . ASP B 1 501 ? 24.844 29.828 -9.578 1 98.62 501 ASP B N 1
ATOM 9221 C CA . ASP B 1 501 ? 25.25 29.234 -10.836 1 98.62 501 ASP B CA 1
ATOM 9222 C C . ASP B 1 501 ? 24.047 28.703 -11.617 1 98.62 501 ASP B C 1
ATOM 9224 O O . ASP B 1 501 ? 23.469 27.672 -11.266 1 98.62 501 ASP B O 1
ATOM 9228 N N . ALA B 1 502 ? 23.688 29.344 -12.68 1 98.31 502 ALA B N 1
ATOM 9229 C CA . ALA B 1 502 ? 22.5 29.016 -13.461 1 98.31 502 ALA B CA 1
ATOM 9230 C C . ALA B 1 502 ? 22.609 27.641 -14.094 1 98.31 502 ALA B C 1
ATOM 9232 O O . ALA B 1 502 ? 21.609 27.047 -14.516 1 98.31 502 ALA B O 1
ATOM 9233 N N . ASP B 1 503 ? 23.828 27.078 -14.141 1 98.31 503 ASP B N 1
ATOM 9234 C CA . ASP B 1 503 ? 24.031 25.766 -14.766 1 98.31 503 ASP B CA 1
ATOM 9235 C C . ASP B 1 503 ? 24.016 24.656 -13.734 1 98.31 503 ASP B C 1
ATOM 9237 O O . ASP B 1 503 ? 24.156 23.469 -14.078 1 98.31 503 ASP B O 1
ATOM 9241 N N . ARG B 1 504 ? 23.922 24.969 -12.492 1 98.69 504 ARG B N 1
ATOM 9242 C CA . ARG B 1 504 ? 23.859 23.984 -11.406 1 98.69 504 ARG B CA 1
ATOM 9243 C C . ARG B 1 504 ? 22.641 24.219 -10.516 1 98.69 504 ARG B C 1
ATOM 9245 O O . ARG B 1 504 ? 22.781 24.5 -9.32 1 98.69 504 ARG B O 1
ATOM 9252 N N . LEU B 1 505 ? 21.438 24.016 -11.094 1 98.94 505 LEU B N 1
ATOM 9253 C CA . LEU B 1 505 ? 20.172 24.203 -10.398 1 98.94 505 LEU B CA 1
ATOM 9254 C C . LEU B 1 505 ? 19.516 22.875 -10.055 1 98.94 505 LEU B C 1
ATOM 9256 O O . LEU B 1 505 ? 19.562 21.922 -10.844 1 98.94 505 LEU B O 1
ATOM 9260 N N . GLY B 1 506 ? 19.016 22.75 -8.867 1 98.94 506 GLY B N 1
ATOM 9261 C CA . GLY B 1 506 ? 18.172 21.656 -8.438 1 98.94 506 GLY B CA 1
ATOM 9262 C C . GLY B 1 506 ? 16.75 22.094 -8.086 1 98.94 506 GLY B C 1
ATOM 9263 O O . GLY B 1 506 ? 16.5 23.281 -7.895 1 98.94 506 GLY B O 1
ATOM 9264 N N . VAL B 1 507 ? 15.844 21.156 -8.062 1 98.94 507 VAL B N 1
ATOM 9265 C CA . VAL B 1 507 ? 14.469 21.438 -7.664 1 98.94 507 VAL B CA 1
ATOM 9266 C C . VAL B 1 507 ? 13.961 20.328 -6.758 1 98.94 507 VAL B C 1
ATOM 9268 O O . VAL B 1 507 ? 14.273 19.156 -6.965 1 98.94 507 VAL B O 1
ATOM 9271 N N . ALA B 1 508 ? 13.242 20.688 -5.742 1 98.81 508 ALA B N 1
ATOM 9272 C CA . ALA B 1 508 ? 12.664 19.734 -4.809 1 98.81 508 ALA B CA 1
ATOM 9273 C C . ALA B 1 508 ? 11.336 20.234 -4.25 1 98.81 508 ALA B C 1
ATOM 9275 O O . ALA B 1 508 ? 11.141 21.438 -4.102 1 98.81 508 ALA B O 1
ATOM 9276 N N . GLY B 1 509 ? 10.492 19.328 -3.92 1 98.25 509 GLY B N 1
ATOM 9277 C CA . GLY B 1 509 ? 9.234 19.656 -3.271 1 98.25 509 GLY B CA 1
ATOM 9278 C C . GLY B 1 509 ? 8.461 18.438 -2.807 1 98.25 509 GLY B C 1
ATOM 9279 O O . GLY B 1 509 ? 8.742 17.328 -3.232 1 98.25 509 GLY B O 1
ATOM 9280 N N . GLY B 1 510 ? 7.531 18.656 -1.888 1 97.44 510 GLY B N 1
ATOM 9281 C CA . GLY B 1 510 ? 6.691 17.594 -1.357 1 97.44 510 GLY B CA 1
ATOM 9282 C C . GLY B 1 510 ? 5.207 17.875 -1.522 1 97.44 510 GLY B C 1
ATOM 9283 O O . GLY B 1 510 ? 4.785 19.031 -1.528 1 97.44 510 GLY B O 1
ATOM 9284 N N . SER B 1 511 ? 4.348 16.75 -1.624 1 96.44 511 SER B N 1
ATOM 9285 C CA . SER B 1 511 ? 2.908 16.891 -1.823 1 96.44 511 SER B CA 1
ATOM 9286 C C . SER B 1 511 ? 2.602 17.641 -3.115 1 96.44 511 SER B C 1
ATOM 9288 O O . SER B 1 511 ? 3.061 17.25 -4.191 1 96.44 511 SER B O 1
ATOM 9290 N N . TYR B 1 512 ? 1.956 18.812 -3.08 1 94.94 512 TYR B N 1
ATOM 9291 C CA . TYR B 1 512 ? 1.835 19.656 -4.254 1 94.94 512 TYR B CA 1
ATOM 9292 C C . TYR B 1 512 ? 3.207 20.016 -4.816 1 94.94 512 TYR B C 1
ATOM 9294 O O . TYR B 1 512 ? 3.398 20.047 -6.035 1 94.94 512 TYR B O 1
ATOM 9302 N N . GLY B 1 513 ? 4.164 20.266 -3.959 1 97.94 513 GLY B N 1
ATOM 9303 C CA . GLY B 1 513 ? 5.523 20.516 -4.41 1 97.94 513 GLY B CA 1
ATOM 9304 C C . GLY B 1 513 ? 6.117 19.344 -5.168 1 97.94 513 GLY B C 1
ATOM 9305 O O . GLY B 1 513 ? 6.918 19.531 -6.086 1 97.94 513 GLY B O 1
ATOM 9306 N N . GLY B 1 514 ? 5.789 18.125 -4.672 1 98.31 514 GLY B N 1
ATOM 9307 C CA . GLY B 1 514 ? 6.188 16.938 -5.41 1 98.31 514 GLY B CA 1
ATOM 9308 C C . GLY B 1 514 ? 5.527 16.828 -6.77 1 98.31 514 GLY B C 1
ATOM 9309 O O . GLY B 1 514 ? 6.172 16.469 -7.758 1 98.31 514 GLY B O 1
ATOM 9310 N N . TYR B 1 515 ? 4.223 17.125 -6.867 1 97.62 515 TYR B N 1
ATOM 9311 C CA . TYR B 1 515 ? 3.516 17.219 -8.141 1 97.62 515 TYR B CA 1
ATOM 9312 C C . TYR B 1 515 ? 4.211 18.203 -9.078 1 97.62 515 TYR B C 1
ATOM 9314 O O . TYR B 1 515 ? 4.465 17.891 -10.242 1 97.62 515 TYR B O 1
ATOM 9322 N N . MET B 1 516 ? 4.512 19.344 -8.531 1 98.56 516 MET B N 1
ATOM 9323 C CA . MET B 1 516 ? 5.129 20.406 -9.336 1 98.56 516 MET B CA 1
ATOM 9324 C C . MET B 1 516 ? 6.539 20 -9.766 1 98.56 516 MET B C 1
ATOM 9326 O O . MET B 1 516 ? 6.965 20.328 -10.875 1 98.56 516 MET B O 1
ATOM 9330 N N . THR B 1 517 ? 7.289 19.344 -8.898 1 98.88 517 THR B N 1
ATOM 9331 C CA . THR B 1 517 ? 8.602 18.844 -9.281 1 98.88 517 THR B CA 1
ATOM 9332 C C . THR B 1 517 ? 8.484 17.875 -10.453 1 98.88 517 THR B C 1
ATOM 9334 O O . THR B 1 517 ? 9.234 17.984 -11.43 1 98.88 517 THR B O 1
ATOM 9337 N N . ASN B 1 518 ? 7.516 16.938 -10.328 1 98.69 518 ASN B N 1
ATOM 9338 C CA . ASN B 1 518 ? 7.254 16.016 -11.43 1 98.69 518 ASN B CA 1
ATOM 9339 C C . ASN B 1 518 ? 6.875 16.75 -12.703 1 98.69 518 ASN B C 1
ATOM 9341 O O . ASN B 1 518 ? 7.281 16.359 -13.797 1 98.69 518 ASN B O 1
ATOM 9345 N N . TRP B 1 519 ? 6.07 17.812 -12.539 1 98.62 519 TRP B N 1
ATOM 9346 C CA . TRP B 1 519 ? 5.625 18.625 -13.664 1 98.62 519 TRP B CA 1
ATOM 9347 C C . TRP B 1 519 ? 6.801 19.359 -14.312 1 98.62 519 TRP B C 1
ATOM 9349 O O . TRP B 1 519 ? 6.965 19.312 -15.531 1 98.62 519 TRP B O 1
ATOM 9359 N N . ILE B 1 520 ? 7.637 19.938 -13.531 1 98.88 520 ILE B N 1
ATOM 9360 C CA . ILE B 1 520 ? 8.75 20.766 -13.977 1 98.88 520 ILE B CA 1
ATOM 9361 C C . ILE B 1 520 ? 9.711 19.922 -14.828 1 98.88 520 ILE B C 1
ATOM 9363 O O . ILE B 1 520 ? 10.109 20.344 -15.914 1 98.88 520 ILE B O 1
ATOM 9367 N N . ILE B 1 521 ? 10.055 18.734 -14.406 1 98.75 521 ILE B N 1
ATOM 9368 C CA . ILE B 1 521 ? 11.07 17.953 -15.102 1 98.75 521 ILE B CA 1
ATOM 9369 C C . ILE B 1 521 ? 10.5 17.438 -16.422 1 98.75 521 ILE B C 1
ATOM 9371 O O . ILE B 1 521 ? 11.25 17.031 -17.312 1 98.75 521 ILE B O 1
ATOM 9375 N N . GLY B 1 522 ? 9.203 17.438 -16.594 1 98.44 522 GLY B N 1
ATOM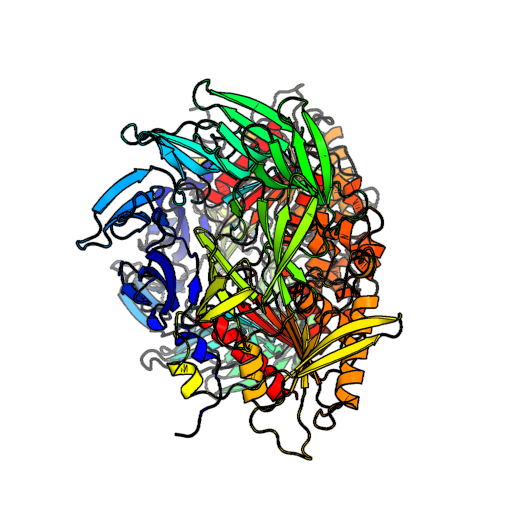 9376 C CA . GLY B 1 522 ? 8.586 17.094 -17.859 1 98.44 522 GLY B CA 1
ATOM 9377 C C . GLY B 1 522 ? 8.469 18.266 -18.812 1 98.44 522 GLY B C 1
ATOM 9378 O O . GLY B 1 522 ? 8.125 18.094 -19.984 1 98.44 522 GLY B O 1
ATOM 9379 N N . HIS B 1 523 ? 8.82 19.469 -18.344 1 98.62 523 HIS B N 1
ATOM 9380 C CA . HIS B 1 523 ? 8.531 20.641 -19.172 1 98.62 523 HIS B CA 1
ATOM 9381 C C . HIS B 1 523 ? 9.773 21.484 -19.375 1 98.62 523 HIS B C 1
ATOM 9383 O O . HIS B 1 523 ? 9.773 22.422 -20.172 1 98.62 523 HIS B O 1
ATOM 9389 N N . THR B 1 524 ? 10.828 21.234 -18.625 1 98.38 524 THR B N 1
ATOM 9390 C CA . THR B 1 524 ? 12.109 21.906 -18.812 1 98.38 524 THR B CA 1
ATOM 9391 C C . THR B 1 524 ? 13.266 21 -18.391 1 98.38 524 THR B C 1
ATOM 9393 O O . THR B 1 524 ? 13.078 20.062 -17.609 1 98.38 524 THR B O 1
ATOM 9396 N N . ASP B 1 525 ? 14.477 21.281 -18.875 1 97.38 525 ASP B N 1
ATOM 9397 C CA . ASP B 1 525 ? 15.688 20.562 -18.5 1 97.38 525 ASP B CA 1
ATOM 9398 C C . ASP B 1 525 ? 16.672 21.469 -17.781 1 97.38 525 ASP B C 1
ATOM 9400 O O . ASP B 1 525 ? 17.859 21.141 -17.656 1 97.38 525 ASP B O 1
ATOM 9404 N N . ARG B 1 526 ? 16.172 22.578 -17.375 1 98.25 526 ARG B N 1
ATOM 9405 C CA . ARG B 1 526 ? 17.078 23.562 -16.797 1 98.25 526 ARG B CA 1
ATOM 9406 C C . ARG B 1 526 ? 17.641 23.078 -15.461 1 98.25 526 ARG B C 1
ATOM 9408 O O . ARG B 1 526 ? 18.703 23.516 -15.031 1 98.25 526 ARG B O 1
ATOM 9415 N N . PHE B 1 527 ? 16.953 22.219 -14.828 1 98.88 527 PHE B N 1
ATOM 9416 C CA . PHE B 1 527 ? 17.406 21.672 -13.555 1 98.88 527 PHE B CA 1
ATOM 9417 C C . PHE B 1 527 ? 18.234 20.391 -13.773 1 98.88 527 PHE B C 1
ATOM 9419 O O . PHE B 1 527 ? 17.844 19.531 -14.562 1 98.88 527 PHE B O 1
ATOM 9426 N N . LYS B 1 528 ? 19.328 20.281 -13.078 1 98.75 528 LYS B N 1
ATOM 9427 C CA . LYS B 1 528 ? 20.25 19.156 -13.281 1 98.75 528 LYS B CA 1
ATOM 9428 C C . LYS B 1 528 ? 19.953 18.016 -12.312 1 98.75 528 LYS B C 1
ATOM 9430 O O . LYS B 1 528 ? 20.438 16.906 -12.5 1 98.75 528 LYS B O 1
ATOM 9435 N N . ALA B 1 529 ? 19.141 18.297 -11.305 1 98.81 529 ALA B N 1
ATOM 9436 C CA . ALA B 1 529 ? 18.719 17.297 -10.328 1 98.81 529 ALA B CA 1
ATOM 9437 C C . ALA B 1 529 ? 17.344 17.641 -9.75 1 98.81 529 ALA B C 1
ATOM 9439 O O . ALA B 1 529 ? 17.031 18.812 -9.523 1 98.81 529 ALA B O 1
ATOM 9440 N N . ALA B 1 530 ? 16.562 16.625 -9.508 1 98.94 530 ALA B N 1
ATOM 9441 C CA . ALA B 1 530 ? 15.234 16.828 -8.945 1 98.94 530 ALA B CA 1
ATOM 9442 C C . ALA B 1 530 ? 14.969 15.836 -7.809 1 98.94 530 ALA B C 1
ATOM 9444 O O . ALA B 1 530 ? 15.422 14.695 -7.855 1 98.94 530 ALA B O 1
ATOM 9445 N N . VAL B 1 531 ? 14.289 16.266 -6.766 1 98.94 531 VAL B N 1
ATOM 9446 C CA . VAL B 1 531 ? 13.805 15.422 -5.68 1 98.94 531 VAL B CA 1
ATOM 9447 C C . VAL B 1 531 ? 12.297 15.602 -5.527 1 98.94 531 VAL B C 1
ATOM 9449 O O . VAL B 1 531 ? 11.828 16.641 -5.062 1 98.94 531 VAL B O 1
ATOM 9452 N N . SER B 1 532 ? 11.562 14.633 -5.918 1 98.81 532 SER B N 1
ATOM 9453 C CA . SER B 1 532 ? 10.117 14.609 -5.762 1 98.81 532 SER B CA 1
ATOM 9454 C C . SER B 1 532 ? 9.703 13.82 -4.52 1 98.81 532 SER B C 1
ATOM 9456 O O . SER B 1 532 ? 9.961 12.617 -4.43 1 98.81 532 SER B O 1
ATOM 9458 N N . GLN B 1 533 ? 9.07 14.539 -3.586 1 98.44 533 GLN B N 1
ATOM 9459 C CA . GLN B 1 533 ? 8.703 13.906 -2.322 1 98.44 533 GLN B CA 1
ATOM 9460 C C . GLN B 1 533 ? 7.191 13.766 -2.193 1 98.44 533 GLN B C 1
ATOM 9462 O O . GLN B 1 533 ? 6.465 14.758 -2.283 1 98.44 533 GLN B O 1
ATOM 9467 N N . ARG B 1 534 ? 6.719 12.5 -1.923 1 97.56 534 ARG B N 1
ATOM 9468 C CA . ARG B 1 534 ? 5.301 12.234 -1.704 1 97.56 534 ARG B CA 1
ATOM 9469 C C . ARG B 1 534 ? 4.441 13.023 -2.689 1 97.56 534 ARG B C 1
ATOM 9471 O O . ARG B 1 534 ? 3.514 13.727 -2.287 1 97.56 534 ARG B O 1
ATOM 9478 N N . GLY B 1 535 ? 4.742 13 -3.918 1 96.38 535 GLY B N 1
ATOM 9479 C CA . GLY B 1 535 ? 4.09 13.797 -4.945 1 96.38 535 GLY B CA 1
ATOM 9480 C C . GLY B 1 535 ? 3.072 13.008 -5.754 1 96.38 535 GLY B C 1
ATOM 9481 O O . GLY B 1 535 ? 3.078 11.773 -5.734 1 96.38 535 GLY B O 1
ATOM 9482 N N . ILE B 1 536 ? 2.197 13.75 -6.469 1 96.19 536 ILE B N 1
ATOM 9483 C CA . ILE B 1 536 ? 1.22 13.18 -7.391 1 96.19 536 ILE B CA 1
ATOM 9484 C C . ILE B 1 536 ? 1.784 13.188 -8.812 1 96.19 536 ILE B C 1
ATOM 9486 O O . ILE B 1 536 ? 2.404 14.172 -9.227 1 96.19 536 ILE B O 1
ATOM 9490 N N . SER B 1 537 ? 1.654 12.078 -9.508 1 97.19 537 SER B N 1
ATOM 9491 C CA . SER B 1 537 ? 2.107 12.023 -10.898 1 97.19 537 SER B CA 1
ATOM 9492 C C . SER B 1 537 ? 0.938 11.805 -11.852 1 97.19 537 SER B C 1
ATOM 9494 O O . SER B 1 537 ? 1.058 12.055 -13.055 1 97.19 537 SER B O 1
ATOM 9496 N N . ASN B 1 538 ? -0.152 11.297 -11.383 1 96.31 538 ASN B N 1
ATOM 9497 C CA . ASN B 1 538 ? -1.329 10.898 -12.148 1 96.31 538 ASN B CA 1
ATOM 9498 C C . ASN B 1 538 ? -2.619 11.312 -11.445 1 96.31 538 ASN B C 1
ATOM 9500 O O . ASN B 1 538 ? -3.049 10.656 -10.5 1 96.31 538 ASN B O 1
ATOM 9504 N N . LEU B 1 539 ? -3.322 12.344 -11.992 1 94.94 539 LEU B N 1
ATOM 9505 C CA . LEU B 1 539 ? -4.488 12.914 -11.32 1 94.94 539 LEU B CA 1
ATOM 9506 C C . LEU B 1 539 ? -5.68 11.969 -11.398 1 94.94 539 LEU B C 1
ATOM 9508 O O . LEU B 1 539 ? -6.605 12.062 -10.594 1 94.94 539 LEU B O 1
ATOM 9512 N N . ILE B 1 540 ? -5.703 11.047 -12.367 1 93.44 540 ILE B N 1
ATOM 9513 C CA . ILE B 1 540 ? -6.762 10.047 -12.43 1 93.44 540 ILE B CA 1
ATOM 9514 C C . ILE B 1 540 ? -6.684 9.133 -11.203 1 93.44 540 ILE B C 1
ATOM 9516 O O . ILE B 1 540 ? -7.672 8.961 -10.492 1 93.44 540 ILE B O 1
ATOM 9520 N N . THR B 1 541 ? -5.488 8.633 -10.953 1 93.19 541 THR B N 1
ATOM 9521 C CA . THR B 1 541 ? -5.293 7.77 -9.789 1 93.19 541 THR B CA 1
ATOM 9522 C C . THR B 1 541 ? -5.488 8.547 -8.492 1 93.19 541 THR B C 1
ATOM 9524 O O . THR B 1 541 ? -6.16 8.078 -7.578 1 93.19 541 THR B O 1
ATOM 9527 N N . ALA B 1 542 ? -4.945 9.719 -8.414 1 93.38 542 ALA B N 1
ATOM 9528 C CA . ALA B 1 542 ? -5.039 10.523 -7.199 1 93.38 542 ALA B CA 1
ATOM 9529 C C . ALA B 1 542 ? -6.492 10.852 -6.867 1 93.38 542 ALA B C 1
ATOM 9531 O O . ALA B 1 542 ? -6.898 10.789 -5.703 1 93.38 542 ALA B O 1
ATOM 9532 N N . SER B 1 543 ? -7.285 11.172 -7.855 1 92.88 543 SER B N 1
ATOM 9533 C CA . SER B 1 543 ? -8.672 11.578 -7.637 1 92.88 543 SER B CA 1
ATOM 9534 C C . SER B 1 543 ? -9.516 10.414 -7.125 1 92.88 543 SER B C 1
ATOM 9536 O O . SER B 1 543 ? -10.547 10.625 -6.484 1 92.88 543 SER B O 1
ATOM 9538 N N . LEU B 1 544 ? -9.055 9.227 -7.297 1 93.88 544 LEU B N 1
ATOM 9539 C CA . LEU B 1 544 ? -9.891 8.07 -6.996 1 93.88 544 LEU B CA 1
ATOM 9540 C C . LEU B 1 544 ? -9.359 7.32 -5.777 1 93.88 544 LEU B C 1
ATOM 9542 O O . LEU B 1 544 ? -9.992 6.375 -5.297 1 93.88 544 LEU B O 1
ATOM 9546 N N . ILE B 1 545 ? -8.273 7.688 -5.273 1 91.19 545 ILE B N 1
ATOM 9547 C CA . ILE B 1 545 ? -7.695 6.871 -4.211 1 91.19 545 ILE B CA 1
ATOM 9548 C C . ILE B 1 545 ? -7.566 7.699 -2.934 1 91.19 545 ILE B C 1
ATOM 9550 O O . ILE B 1 545 ? -7.965 7.25 -1.856 1 91.19 545 ILE B O 1
ATOM 9554 N N . ILE B 1 546 ? -7.098 8.875 -3.016 1 84.19 546 ILE B N 1
ATOM 9555 C CA . ILE B 1 546 ? -6.652 9.586 -1.821 1 84.19 546 ILE B CA 1
ATOM 9556 C C . ILE B 1 546 ? -7.859 10.172 -1.093 1 84.19 546 ILE B C 1
ATOM 9558 O O . ILE B 1 546 ? -8.953 10.258 -1.656 1 84.19 546 ILE B O 1
ATOM 9562 N N . ASP B 1 547 ? -7.777 10.523 0.104 1 78.44 547 ASP B N 1
ATOM 9563 C CA . ASP B 1 547 ? -8.844 10.93 1.013 1 78.44 547 ASP B CA 1
ATOM 9564 C C . ASP B 1 547 ? -9.453 12.266 0.579 1 78.44 547 ASP B C 1
ATOM 9566 O O . ASP B 1 547 ? -10.578 12.594 0.964 1 78.44 547 ASP B O 1
ATOM 9570 N N . PHE B 1 548 ? -8.773 13.047 -0.273 1 79.5 548 PHE B N 1
ATOM 9571 C CA . PHE B 1 548 ? -9.352 14.305 -0.733 1 79.5 548 PHE B CA 1
ATOM 9572 C C . PHE B 1 548 ? -9.523 14.297 -2.246 1 79.5 548 PHE B C 1
ATOM 9574 O O . PHE B 1 548 ? -9.461 15.352 -2.889 1 79.5 548 PHE B O 1
ATOM 9581 N N . GLY B 1 549 ? -9.648 13.172 -2.754 1 80.25 549 GLY B N 1
ATOM 9582 C CA . GLY B 1 549 ? -9.773 12.992 -4.191 1 80.25 549 GLY B CA 1
ATOM 9583 C C . GLY B 1 549 ? -10.891 13.82 -4.801 1 80.25 549 GLY B C 1
ATOM 9584 O O . GLY B 1 549 ? -10.719 14.422 -5.863 1 80.25 549 GLY B O 1
ATOM 9585 N N . ASP B 1 550 ? -11.977 13.922 -4.102 1 80.31 550 ASP B N 1
ATOM 9586 C CA . ASP B 1 550 ? -13.109 14.711 -4.582 1 80.31 550 ASP B CA 1
ATOM 9587 C C . ASP B 1 550 ? -12.719 16.188 -4.762 1 80.31 550 ASP B C 1
ATOM 9589 O O . ASP B 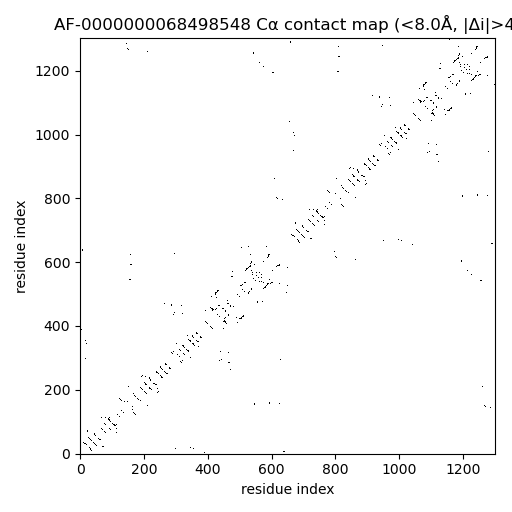1 550 ? -13.164 16.844 -5.703 1 80.31 550 ASP B O 1
ATOM 9593 N N . ARG B 1 551 ? -11.898 16.594 -3.861 1 77.62 551 ARG B N 1
ATOM 9594 C CA . ARG B 1 551 ? -11.445 17.969 -3.936 1 77.62 551 ARG B CA 1
ATOM 9595 C C . ARG B 1 551 ? -10.523 18.188 -5.137 1 77.62 551 ARG B C 1
ATOM 9597 O O . ARG B 1 551 ? -10.57 19.234 -5.781 1 77.62 551 ARG B O 1
ATOM 9604 N N . ILE B 1 552 ? -9.773 17.234 -5.426 1 77 552 ILE B N 1
ATOM 9605 C CA . ILE B 1 552 ? -8.906 17.328 -6.598 1 77 552 ILE B CA 1
ATOM 9606 C C . ILE B 1 552 ? -9.758 17.484 -7.855 1 77 552 ILE B C 1
ATOM 9608 O O . ILE B 1 552 ? -9.492 18.359 -8.688 1 77 552 ILE B O 1
ATOM 9612 N N . MET B 1 553 ? -10.695 16.688 -7.965 1 77.06 553 MET B N 1
ATOM 9613 C CA . MET B 1 553 ? -11.578 16.734 -9.125 1 77.06 553 MET B CA 1
ATOM 9614 C C . MET B 1 553 ? -12.227 18.109 -9.258 1 77.06 553 MET B C 1
ATOM 9616 O O . MET B 1 553 ? -12.297 18.672 -10.359 1 77.06 553 MET B O 1
ATOM 9620 N N . LYS B 1 554 ? -12.539 18.625 -8.18 1 78.19 554 LYS B N 1
ATOM 9621 C CA . LYS B 1 554 ? -13.219 19.922 -8.195 1 78.19 554 LYS B CA 1
ATOM 9622 C C . LYS B 1 554 ? -12.219 21.062 -8.32 1 78.19 554 LYS B C 1
ATOM 9624 O O . LYS B 1 554 ? -12.352 21.922 -9.203 1 78.19 554 LYS B O 1
ATOM 9629 N N . GLN B 1 555 ? -11.164 21.047 -7.516 1 77.38 555 GLN B N 1
ATOM 9630 C CA . GLN B 1 555 ? -10.242 22.172 -7.387 1 77.38 555 GLN B CA 1
ATOM 9631 C C . GLN B 1 555 ? -9.266 22.219 -8.562 1 77.38 555 GLN B C 1
ATOM 9633 O O . GLN B 1 555 ? -8.898 23.297 -9.031 1 77.38 555 GLN B O 1
ATOM 9638 N N . THR B 1 556 ? -8.891 21.094 -9 1 79.25 556 THR B N 1
ATOM 9639 C CA . THR B 1 556 ? -7.883 21.031 -10.055 1 79.25 556 THR B CA 1
ATOM 9640 C C . THR B 1 556 ? -8.539 20.859 -11.414 1 79.25 556 THR B C 1
ATOM 9642 O O . THR B 1 556 ? -8.141 21.5 -12.391 1 79.25 556 THR B O 1
ATOM 9645 N N . CYS B 1 557 ? -9.625 20.094 -11.438 1 85 557 CYS B N 1
ATOM 9646 C CA . CYS B 1 557 ? -10.109 19.672 -12.742 1 85 557 CYS B CA 1
ATOM 9647 C C . CYS B 1 557 ? -11.469 20.281 -13.047 1 85 557 CYS B C 1
ATOM 9649 O O . CYS B 1 557 ? -12.031 20.062 -14.125 1 85 557 CYS B O 1
ATOM 9651 N N . GLY B 1 558 ? -12.07 21.109 -12.203 1 86 558 GLY B N 1
ATOM 9652 C CA . GLY B 1 558 ? -13.32 21.797 -12.477 1 86 558 GLY B CA 1
ATOM 9653 C C . GLY B 1 558 ? -14.508 20.859 -12.586 1 86 558 GLY B C 1
ATOM 9654 O O . GLY B 1 558 ? -15.281 20.938 -13.547 1 86 558 GLY B O 1
ATOM 9655 N N . ASP B 1 559 ? -14.562 19.891 -11.734 1 84.94 559 ASP B N 1
ATOM 9656 C CA . ASP B 1 559 ? -15.648 18.922 -11.609 1 84.94 559 ASP B CA 1
ATOM 9657 C C . ASP B 1 559 ? -15.602 17.906 -12.742 1 84.94 559 ASP B C 1
ATOM 9659 O O . ASP B 1 559 ? -16.625 17.312 -13.102 1 84.94 559 ASP B O 1
ATOM 9663 N N . LYS B 1 560 ? -14.516 17.828 -13.359 1 90.62 560 LYS B N 1
ATOM 9664 C CA . LYS B 1 560 ? -14.305 16.75 -14.32 1 90.62 560 LYS B CA 1
ATOM 9665 C C . LYS B 1 560 ? -13.805 15.484 -13.625 1 90.62 560 LYS B C 1
ATOM 9667 O O . LYS B 1 560 ? -13.125 15.562 -12.602 1 90.62 560 LYS B O 1
ATOM 9672 N N . THR B 1 561 ? -14.281 14.367 -14.117 1 90.75 561 THR B N 1
ATOM 9673 C CA . THR B 1 561 ? -13.961 13.07 -13.523 1 90.75 561 THR B CA 1
ATOM 9674 C C . THR B 1 561 ? -13.305 12.148 -14.547 1 90.75 561 THR B C 1
ATOM 9676 O O . THR B 1 561 ? -13.289 12.453 -15.742 1 90.75 561 THR B O 1
ATOM 9679 N N . PRO B 1 562 ? -12.695 11 -14.117 1 90 562 PRO B N 1
ATOM 9680 C CA . PRO B 1 562 ? -12.094 10.047 -15.047 1 90 562 PRO B CA 1
ATOM 9681 C C . PRO B 1 562 ? -13.094 9.492 -16.062 1 90 562 PRO B C 1
ATOM 9683 O O . PRO B 1 562 ? -12.695 9.016 -17.125 1 90 562 PRO B O 1
ATOM 9686 N N . TRP B 1 563 ? -14.375 9.586 -15.75 1 88.5 563 TRP B N 1
ATOM 9687 C CA . TRP B 1 563 ? -15.375 9.047 -16.672 1 88.5 563 TRP B CA 1
ATOM 9688 C C . TRP B 1 563 ? -16.125 10.172 -17.375 1 88.5 563 TRP B C 1
ATOM 9690 O O . TRP B 1 563 ? -16.984 9.922 -18.219 1 88.5 563 TRP B O 1
ATOM 9700 N N . ASN B 1 564 ? -15.93 11.391 -16.984 1 90.38 564 ASN B N 1
ATOM 9701 C CA . ASN B 1 564 ? -16.469 12.594 -17.625 1 90.38 564 ASN B CA 1
ATOM 9702 C C . ASN B 1 564 ? -15.375 13.609 -17.922 1 90.38 564 ASN B C 1
ATOM 9704 O O . ASN B 1 564 ? -15.117 14.508 -17.125 1 90.38 564 ASN B O 1
ATOM 9708 N N . HIS B 1 565 ? -14.766 13.57 -19.078 1 91.75 565 HIS B N 1
ATOM 9709 C CA . HIS B 1 565 ? -13.695 14.453 -19.516 1 91.75 565 HIS B CA 1
ATOM 9710 C C . HIS B 1 565 ? -12.367 14.07 -18.875 1 91.75 565 HIS B C 1
ATOM 9712 O O . HIS B 1 565 ? -11.695 14.914 -18.281 1 91.75 565 HIS B O 1
ATOM 9718 N N . GLU B 1 566 ? -12.008 12.773 -19.062 1 91.62 566 GLU B N 1
ATOM 9719 C CA . GLU B 1 566 ? -10.773 12.25 -18.484 1 91.62 566 GLU B CA 1
ATOM 9720 C C . GLU B 1 566 ? -9.555 13.008 -19.016 1 91.62 566 GLU B C 1
ATOM 9722 O O . GLU B 1 566 ? -8.523 13.07 -18.344 1 91.62 566 GLU B O 1
ATOM 9727 N N . GLU B 1 567 ? -9.664 13.656 -20.188 1 92.88 567 GLU B N 1
ATOM 9728 C CA . GLU B 1 567 ? -8.547 14.336 -20.828 1 92.88 567 GLU B CA 1
ATOM 9729 C C . GLU B 1 567 ? -8.062 15.508 -19.969 1 92.88 567 GLU B C 1
ATOM 9731 O O . GLU B 1 567 ? -6.875 15.844 -19.984 1 92.88 567 GLU B O 1
ATOM 9736 N N . VAL B 1 568 ? -8.977 16.172 -19.266 1 93.75 568 VAL B N 1
ATOM 9737 C CA . VAL B 1 568 ? -8.594 17.297 -18.422 1 93.75 568 VAL B CA 1
ATOM 9738 C C . VAL B 1 568 ? -7.676 16.812 -17.297 1 93.75 568 VAL B C 1
ATOM 9740 O O . VAL B 1 568 ? -6.633 17.406 -17.031 1 93.75 568 VAL B O 1
ATOM 9743 N N . LEU B 1 569 ? -8.07 15.688 -16.656 1 94.12 569 LEU B N 1
ATOM 9744 C CA . LEU B 1 569 ? -7.227 15.109 -15.625 1 94.12 569 LEU B CA 1
ATOM 9745 C C . LEU B 1 569 ? -5.883 14.672 -16.203 1 94.12 569 LEU B C 1
ATOM 9747 O O . LEU B 1 569 ? -4.836 14.922 -15.594 1 94.12 569 LEU B O 1
ATOM 9751 N N . TRP B 1 570 ? -5.926 14.062 -17.375 1 94.31 570 TRP B N 1
ATOM 9752 C CA . TRP B 1 570 ? -4.707 13.562 -18 1 94.31 570 TRP B CA 1
ATOM 9753 C C . TRP B 1 570 ? -3.785 14.719 -18.391 1 94.31 570 TRP B C 1
ATOM 9755 O O . TRP B 1 570 ? -2.568 14.633 -18.203 1 94.31 570 TRP B O 1
ATOM 9765 N N . ASN B 1 571 ? -4.328 15.805 -18.844 1 94.62 571 ASN B N 1
ATOM 9766 C CA . ASN B 1 571 ? -3.545 16.953 -19.281 1 94.62 571 ASN B CA 1
ATOM 9767 C C . ASN B 1 571 ? -2.809 17.609 -18.109 1 94.62 571 ASN B C 1
ATOM 9769 O O . ASN B 1 571 ? -1.744 18.188 -18.281 1 94.62 571 ASN B O 1
ATOM 9773 N N . HIS B 1 572 ? -3.352 17.453 -16.938 1 95 572 HIS B N 1
ATOM 9774 C CA . HIS B 1 572 ? -2.725 18.047 -15.758 1 95 572 HIS B CA 1
ATOM 9775 C C . HIS B 1 572 ? -1.898 17 -15 1 95 572 HIS B C 1
ATOM 9777 O O . HIS B 1 572 ? -1.406 17.281 -13.906 1 95 572 HIS B O 1
ATOM 9783 N N . SER B 1 573 ? -1.721 15.836 -15.602 1 95.81 573 SER B N 1
ATOM 9784 C CA . SER B 1 573 ? -0.923 14.789 -14.969 1 95.81 573 SER B CA 1
ATOM 9785 C C . SER B 1 573 ? 0.521 14.828 -15.453 1 95.81 573 SER B C 1
ATOM 9787 O O . SER B 1 573 ? 0.783 14.68 -16.656 1 95.81 573 SER B O 1
ATOM 9789 N N . PRO B 1 574 ? 1.533 14.914 -14.508 1 97.44 574 PRO B N 1
ATOM 9790 C CA . PRO B 1 574 ? 2.945 14.906 -14.898 1 97.44 574 PRO B CA 1
ATOM 9791 C C . PRO B 1 574 ? 3.33 13.672 -15.719 1 97.44 574 PRO B C 1
ATOM 9793 O O . PRO B 1 574 ? 4.176 13.758 -16.609 1 97.44 574 PRO B O 1
ATOM 9796 N N . ILE B 1 575 ? 2.752 12.516 -15.461 1 96.94 575 ILE B N 1
ATOM 9797 C CA . ILE B 1 575 ? 3.111 11.25 -16.078 1 96.94 575 ILE B CA 1
ATOM 9798 C C . ILE B 1 575 ? 2.889 11.336 -17.594 1 96.94 575 ILE B C 1
ATOM 9800 O O . ILE B 1 575 ? 3.549 10.641 -18.375 1 96.94 575 ILE B O 1
ATOM 9804 N N . LYS B 1 576 ? 1.975 12.156 -18.016 1 96 576 LYS B N 1
ATOM 9805 C CA . LYS B 1 576 ? 1.712 12.352 -19.438 1 96 576 LYS B CA 1
ATOM 9806 C C . LYS B 1 576 ? 2.965 12.828 -20.156 1 96 576 LYS B C 1
ATOM 9808 O O . LYS B 1 576 ? 3.162 12.508 -21.344 1 96 576 LYS B O 1
ATOM 9813 N N . TYR B 1 577 ? 3.805 13.539 -19.516 1 97.56 577 TYR B N 1
ATOM 9814 C CA . TYR B 1 577 ? 4.922 14.234 -20.141 1 97.56 577 TYR B CA 1
ATOM 9815 C C . TYR B 1 577 ? 6.246 13.562 -19.797 1 97.56 577 TYR B C 1
ATOM 9817 O O . TYR B 1 577 ? 7.312 14.156 -19.969 1 97.56 577 TYR B O 1
ATOM 9825 N N . VAL B 1 578 ? 6.199 12.383 -19.375 1 97.31 578 VAL B N 1
ATOM 9826 C CA . VAL B 1 578 ? 7.352 11.695 -18.812 1 97.31 578 VAL B CA 1
ATOM 9827 C C . VAL B 1 578 ? 8.406 11.469 -19.891 1 97.31 578 VAL B C 1
ATOM 9829 O O . VAL B 1 578 ? 9.602 11.43 -19.594 1 97.31 578 VAL B O 1
ATOM 9832 N N . LYS B 1 579 ? 8.055 11.359 -21.141 1 96.56 579 LYS B N 1
ATOM 9833 C CA . LYS B 1 579 ? 8.984 11.102 -22.234 1 96.56 579 LYS B CA 1
ATOM 9834 C C . LYS B 1 579 ? 9.961 12.258 -22.422 1 96.56 579 LYS B C 1
ATOM 9836 O O . LYS B 1 579 ? 11.031 12.094 -23.016 1 96.56 579 LYS B O 1
ATOM 9841 N N . ASN B 1 580 ? 9.586 13.43 -21.875 1 97.94 580 ASN B N 1
ATOM 9842 C CA . ASN B 1 580 ? 10.414 14.617 -22.031 1 97.94 580 ASN B CA 1
ATOM 9843 C C . ASN B 1 580 ? 11.461 14.719 -20.938 1 97.94 580 ASN B C 1
ATOM 9845 O O . ASN B 1 580 ? 12.359 15.562 -21 1 97.94 580 ASN B O 1
ATOM 9849 N N . VAL B 1 581 ? 11.43 13.914 -19.953 1 98.56 581 VAL B N 1
ATOM 9850 C CA . VAL B 1 581 ? 12.242 14.07 -18.75 1 98.56 581 VAL B CA 1
ATOM 9851 C C . VAL B 1 581 ? 13.672 13.609 -19.031 1 98.56 581 VAL B C 1
ATOM 9853 O O . VAL B 1 581 ? 13.883 12.508 -19.516 1 98.56 581 VAL B O 1
ATOM 9856 N N . LYS B 1 582 ? 14.57 14.438 -18.719 1 98.44 582 LYS B N 1
ATOM 9857 C CA . LYS B 1 582 ? 16 14.117 -18.781 1 98.44 582 LYS B CA 1
ATOM 9858 C C . LYS B 1 582 ? 16.672 14.266 -17.422 1 98.44 582 LYS B C 1
ATOM 9860 O O . LYS B 1 582 ? 17.703 13.641 -17.172 1 98.44 582 LYS B O 1
ATOM 9865 N N . THR B 1 583 ? 16.125 15.016 -16.562 1 98.75 583 THR B N 1
ATOM 9866 C CA . THR B 1 583 ? 16.703 15.367 -15.266 1 98.75 583 THR B CA 1
ATOM 9867 C C . THR B 1 583 ? 16.734 14.164 -14.336 1 98.75 583 THR B C 1
ATOM 9869 O O . THR B 1 583 ? 15.695 13.562 -14.047 1 98.75 583 THR B O 1
ATOM 9872 N N . PRO B 1 584 ? 17.984 13.781 -13.805 1 98.69 584 PRO B N 1
ATOM 9873 C CA . PRO B 1 584 ? 18.016 12.758 -12.758 1 98.69 584 PRO B CA 1
ATOM 9874 C C . PRO B 1 584 ? 17.078 13.078 -11.594 1 98.69 584 PRO B C 1
ATOM 9876 O O . PRO B 1 584 ? 17.031 14.227 -11.133 1 98.69 584 PRO B O 1
ATOM 9879 N N . THR B 1 585 ? 16.328 12.062 -11.133 1 98.81 585 THR B N 1
ATOM 9880 C CA . THR B 1 585 ? 15.273 12.359 -10.172 1 98.81 585 THR B CA 1
ATOM 9881 C C . THR B 1 585 ? 15.297 11.352 -9.023 1 98.81 585 THR B C 1
ATOM 9883 O O . THR B 1 585 ? 15.352 10.141 -9.25 1 98.81 585 THR B O 1
ATOM 9886 N N . LEU B 1 586 ? 15.328 11.859 -7.781 1 98.75 586 LEU B N 1
ATOM 9887 C CA . LEU B 1 586 ? 15.156 11.078 -6.559 1 98.75 586 LEU B CA 1
ATOM 9888 C C . LEU B 1 586 ? 13.719 11.148 -6.066 1 98.75 586 LEU B C 1
ATOM 9890 O O . LEU B 1 586 ? 13.148 12.234 -5.941 1 98.75 586 LEU B O 1
ATOM 9894 N N . PHE B 1 587 ? 13.172 9.992 -5.844 1 98.44 587 PHE B N 1
ATOM 9895 C CA . PHE B 1 587 ? 11.828 9.93 -5.285 1 98.44 587 PHE B CA 1
ATOM 9896 C C . PHE B 1 587 ? 11.867 9.516 -3.82 1 98.44 587 PHE B C 1
ATOM 9898 O O . PHE B 1 587 ? 12.57 8.562 -3.457 1 98.44 587 PHE B O 1
ATOM 9905 N N . LEU B 1 588 ? 11.18 10.242 -2.945 1 98.31 588 LEU B N 1
ATOM 9906 C CA . LEU B 1 588 ? 11.016 9.922 -1.531 1 98.31 588 LEU B CA 1
ATOM 9907 C C . LEU B 1 588 ? 9.539 9.789 -1.17 1 98.31 588 LEU B C 1
ATOM 9909 O O . LEU B 1 588 ? 8.75 10.703 -1.406 1 98.31 588 LEU B O 1
ATOM 9913 N N . HIS B 1 589 ? 9.148 8.688 -0.65 1 97.81 589 HIS B N 1
ATOM 9914 C CA . HIS B 1 589 ? 7.754 8.461 -0.306 1 97.81 589 HIS B CA 1
ATOM 9915 C C . HIS B 1 589 ? 7.629 7.566 0.923 1 97.81 589 HIS B C 1
ATOM 9917 O O . HIS B 1 589 ? 8.586 6.887 1.303 1 97.81 589 HIS B O 1
ATOM 9923 N N . SER B 1 590 ? 6.477 7.645 1.66 1 96.25 590 SER B N 1
ATOM 9924 C CA . SER B 1 590 ? 6.176 6.781 2.797 1 96.25 590 SER B CA 1
ATOM 9925 C C . SER B 1 590 ? 5.086 5.773 2.453 1 96.25 590 SER B C 1
ATOM 9927 O O . SER B 1 590 ? 4.129 6.102 1.747 1 96.25 590 SER B O 1
ATOM 9929 N N . ASP B 1 591 ? 5.168 4.578 3 1 91.06 591 ASP B N 1
ATOM 9930 C CA . ASP B 1 591 ? 4.258 3.51 2.596 1 91.06 591 ASP B CA 1
ATOM 9931 C C . ASP B 1 591 ? 2.9 3.654 3.277 1 91.06 591 ASP B C 1
ATOM 9933 O O . ASP B 1 591 ? 1.923 3.027 2.865 1 91.06 591 ASP B O 1
ATOM 9937 N N . ARG B 1 592 ? 2.771 4.531 4.281 1 91.19 592 ARG B N 1
ATOM 9938 C CA . ARG B 1 592 ? 1.483 4.766 4.926 1 91.19 592 ARG B CA 1
ATOM 9939 C C . ARG B 1 592 ? 0.988 6.184 4.656 1 91.19 592 ARG B C 1
ATOM 9941 O O . ARG B 1 592 ? 0.215 6.734 5.441 1 91.19 592 ARG B O 1
ATOM 9948 N N . ASP B 1 593 ? 1.494 6.773 3.625 1 94.5 593 ASP B N 1
ATOM 9949 C CA . ASP B 1 593 ? 0.977 8.055 3.16 1 94.5 593 ASP B CA 1
ATOM 9950 C C . ASP B 1 593 ? -0.323 7.875 2.381 1 94.5 593 ASP B C 1
ATOM 9952 O O . ASP B 1 593 ? -0.315 7.363 1.261 1 94.5 593 ASP B O 1
ATOM 9956 N N . TYR B 1 594 ? -1.438 8.43 2.93 1 90.88 594 TYR B N 1
ATOM 9957 C CA . TYR B 1 594 ? -2.729 8.266 2.273 1 90.88 594 TYR B CA 1
ATOM 9958 C C . TYR B 1 594 ? -3.293 9.609 1.837 1 90.88 594 TYR B C 1
ATOM 9960 O O . TYR B 1 594 ? -4.43 9.688 1.363 1 90.88 594 TYR B O 1
ATOM 9968 N N . ARG B 1 595 ? -2.488 10.633 2.021 1 92.5 595 ARG B N 1
ATOM 9969 C CA . ARG B 1 595 ? -2.775 11.938 1.432 1 92.5 595 ARG B CA 1
ATOM 9970 C C . ARG B 1 595 ? -2.305 11.992 -0.018 1 92.5 595 ARG B C 1
ATOM 9972 O O . ARG B 1 595 ? -2.973 12.586 -0.869 1 92.5 595 ARG B O 1
ATOM 9979 N N . CYS B 1 596 ? -1.208 11.508 -0.235 1 94.75 596 CYS B N 1
ATOM 9980 C CA . CYS B 1 596 ? -0.686 11.141 -1.547 1 94.75 596 CYS B CA 1
ATOM 9981 C C . CYS B 1 596 ? -0.294 9.664 -1.587 1 94.75 596 CYS B C 1
ATOM 9983 O O . CYS B 1 596 ? 0.552 9.227 -0.808 1 94.75 596 CYS B O 1
ATOM 9985 N N . PHE B 1 597 ? -0.873 8.969 -2.479 1 94.25 597 PHE B N 1
ATOM 9986 C CA . PHE B 1 597 ? -0.717 7.516 -2.504 1 94.25 597 PHE B CA 1
ATOM 9987 C C . PHE B 1 597 ? 0.593 7.125 -3.178 1 94.25 597 PHE B C 1
ATOM 9989 O O . PHE B 1 597 ? 0.972 7.707 -4.195 1 94.25 597 PHE B O 1
ATOM 9996 N N . MET B 1 598 ? 1.318 6.145 -2.639 1 95.12 598 MET B N 1
ATOM 9997 C CA . MET B 1 598 ? 2.635 5.734 -3.119 1 95.12 598 MET B CA 1
ATOM 9998 C C . MET B 1 598 ? 2.568 5.285 -4.574 1 95.12 598 MET B C 1
ATOM 10000 O O . MET B 1 598 ? 3.562 5.363 -5.301 1 95.12 598 MET B O 1
ATOM 10004 N N . GLY B 1 599 ? 1.432 4.809 -5.016 1 95.38 599 GLY B N 1
ATOM 10005 C CA . GLY B 1 599 ? 1.272 4.387 -6.398 1 95.38 599 GLY B CA 1
ATOM 10006 C C . GLY B 1 599 ? 1.687 5.453 -7.398 1 95.38 599 GLY B C 1
ATOM 10007 O O . GLY B 1 599 ? 2.168 5.133 -8.484 1 95.38 599 GLY B O 1
ATOM 10008 N N . ASP B 1 600 ? 1.486 6.707 -7.09 1 96.44 600 ASP B N 1
ATOM 10009 C CA . ASP B 1 600 ? 1.876 7.801 -7.977 1 96.44 600 ASP B CA 1
ATOM 10010 C C . ASP B 1 600 ? 3.395 7.871 -8.125 1 96.44 600 ASP B C 1
ATOM 10012 O O . ASP B 1 600 ? 3.904 8.133 -9.219 1 96.44 600 ASP B O 1
ATOM 10016 N N . THR B 1 601 ? 4.086 7.68 -7.059 1 97.25 601 THR B N 1
ATOM 10017 C CA . THR B 1 601 ? 5.543 7.66 -7.094 1 97.25 601 THR B CA 1
ATOM 10018 C C . THR B 1 601 ? 6.051 6.453 -7.875 1 97.25 601 THR B C 1
ATOM 10020 O O . THR B 1 601 ? 6.977 6.574 -8.68 1 97.25 601 THR B O 1
ATOM 10023 N N . PHE B 1 602 ? 5.398 5.277 -7.711 1 96 602 PHE B N 1
ATOM 10024 C CA . PHE B 1 602 ? 5.789 4.07 -8.43 1 96 602 PHE B CA 1
ATOM 10025 C C . PHE B 1 602 ? 5.68 4.277 -9.938 1 96 602 PHE B C 1
ATOM 10027 O O . PHE B 1 602 ? 6.578 3.889 -10.688 1 96 602 PHE B O 1
ATOM 10034 N N . GLN B 1 603 ? 4.621 4.895 -10.359 1 96.44 603 GLN B N 1
ATOM 10035 C CA . GLN B 1 603 ? 4.395 5.133 -11.781 1 96.44 603 GLN B CA 1
ATOM 10036 C C . GLN B 1 603 ? 5.52 5.965 -12.383 1 96.44 603 GLN B C 1
ATOM 10038 O O . GLN B 1 603 ? 6.086 5.598 -13.414 1 96.44 603 GLN B O 1
ATOM 10043 N N . MET B 1 604 ? 5.84 7.031 -11.734 1 97.06 604 MET B N 1
ATOM 10044 C CA . MET B 1 604 ? 6.875 7.93 -12.242 1 97.06 604 MET B CA 1
ATOM 10045 C C . MET B 1 604 ? 8.242 7.25 -12.227 1 97.06 604 MET B C 1
ATOM 10047 O O . MET B 1 604 ? 9 7.359 -13.195 1 97.06 604 MET B O 1
ATOM 10051 N N . PHE B 1 605 ? 8.578 6.562 -11.148 1 96.62 605 PHE B N 1
ATOM 10052 C CA . PHE B 1 605 ? 9.852 5.863 -11.023 1 96.62 605 PHE B CA 1
ATOM 10053 C C . PHE B 1 605 ? 10.039 4.863 -12.156 1 96.62 605 PHE B C 1
ATOM 10055 O O . PHE B 1 605 ? 11.062 4.875 -12.836 1 96.62 605 PHE B O 1
ATOM 10062 N N . THR B 1 606 ? 9.047 4.059 -12.352 1 95.12 606 THR B N 1
ATOM 10063 C CA . THR B 1 606 ? 9.109 3.018 -13.367 1 95.12 606 THR B CA 1
ATOM 10064 C C . THR B 1 606 ? 9.25 3.627 -14.758 1 95.12 606 THR B C 1
ATOM 10066 O O . THR B 1 606 ? 10.078 3.178 -15.562 1 95.12 606 THR B O 1
ATOM 10069 N N . ALA B 1 607 ? 8.453 4.637 -15.055 1 95.88 607 ALA B N 1
ATOM 10070 C CA . ALA B 1 607 ? 8.508 5.277 -16.359 1 95.88 607 ALA B CA 1
ATOM 10071 C C . ALA B 1 607 ? 9.891 5.867 -16.625 1 95.88 607 ALA B C 1
ATOM 10073 O O . ALA B 1 607 ? 10.469 5.656 -17.703 1 95.88 607 ALA B O 1
ATOM 10074 N N . LEU B 1 608 ? 10.422 6.59 -15.625 1 97.12 608 LEU B N 1
ATOM 10075 C CA . LEU B 1 608 ? 11.727 7.215 -15.805 1 97.12 608 LEU B CA 1
ATOM 10076 C C . LEU B 1 608 ? 12.82 6.16 -15.977 1 97.12 608 LEU B C 1
ATOM 10078 O O . LEU B 1 608 ? 13.703 6.305 -16.828 1 97.12 608 LEU B O 1
ATOM 10082 N N . LYS B 1 609 ? 12.742 5.109 -15.195 1 93.56 609 LYS B N 1
ATOM 10083 C CA . LYS B 1 609 ? 13.711 4.023 -15.32 1 93.56 609 LYS B CA 1
ATOM 10084 C C . LYS B 1 609 ? 13.664 3.402 -16.719 1 93.56 609 LYS B C 1
ATOM 10086 O O . LYS B 1 609 ? 14.703 3.148 -17.328 1 93.56 609 LYS B O 1
ATOM 10091 N N . GLN B 1 610 ? 12.531 3.182 -17.203 1 91.88 610 GLN B N 1
ATOM 10092 C CA . GLN B 1 610 ? 12.359 2.578 -18.516 1 91.88 610 GLN B CA 1
ATOM 10093 C C . GLN B 1 610 ? 12.875 3.5 -19.609 1 91.88 610 GLN B C 1
ATOM 10095 O O . GLN B 1 610 ? 13.336 3.031 -20.656 1 91.88 610 GLN B O 1
ATOM 10100 N N . LEU B 1 611 ? 12.797 4.781 -19.391 1 94.81 611 LEU B N 1
ATOM 10101 C CA . LEU B 1 611 ? 13.211 5.762 -20.375 1 94.81 611 LEU B CA 1
ATOM 10102 C C . LEU B 1 611 ? 14.688 6.102 -20.219 1 94.81 611 LEU B C 1
ATOM 10104 O O . LEU B 1 611 ? 15.195 6.988 -20.906 1 94.81 611 LEU B O 1
ATOM 10108 N N . GLY B 1 612 ? 15.375 5.457 -19.328 1 95.31 612 GLY B N 1
ATOM 10109 C CA . GLY B 1 612 ? 16.828 5.559 -19.203 1 95.31 612 GLY B CA 1
ATOM 10110 C C . GLY B 1 612 ? 17.266 6.762 -18.391 1 95.31 612 GLY B C 1
ATOM 10111 O O . GLY B 1 612 ? 18.422 7.184 -18.5 1 95.31 612 GLY B O 1
ATOM 10112 N N . VAL B 1 613 ? 16.344 7.352 -17.625 1 97.44 613 VAL B N 1
ATOM 10113 C CA . VAL B 1 613 ? 16.688 8.477 -16.766 1 97.44 613 VAL B CA 1
ATOM 10114 C C . VAL B 1 613 ? 17.234 7.969 -15.445 1 97.44 613 VAL B C 1
ATOM 10116 O O . VAL B 1 613 ? 16.688 7.023 -14.859 1 97.44 613 VAL B O 1
ATOM 10119 N N . ASP B 1 614 ? 18.359 8.539 -14.969 1 96.88 614 ASP B N 1
ATOM 10120 C CA . ASP B 1 614 ? 18.891 8.164 -13.664 1 96.88 614 ASP B CA 1
ATOM 10121 C C . ASP B 1 614 ? 17.906 8.492 -12.547 1 96.88 614 ASP B C 1
ATOM 10123 O O . ASP B 1 614 ? 17.562 9.656 -12.344 1 96.88 614 ASP B O 1
ATOM 10127 N N . THR B 1 615 ? 17.438 7.504 -11.922 1 96.25 615 THR B N 1
ATOM 10128 C CA . THR B 1 615 ? 16.391 7.695 -10.914 1 96.25 615 THR B CA 1
ATOM 10129 C C . THR B 1 615 ? 16.594 6.73 -9.75 1 96.25 615 THR B C 1
ATOM 10131 O O . THR B 1 615 ? 17.016 5.59 -9.945 1 96.25 615 THR B O 1
ATOM 10134 N N . GLU B 1 616 ? 16.344 7.18 -8.523 1 95.38 616 GLU B N 1
ATOM 10135 C CA . GLU B 1 616 ? 16.344 6.414 -7.281 1 95.38 616 GLU B CA 1
ATOM 10136 C C . GLU B 1 616 ? 15.086 6.684 -6.469 1 95.38 616 GLU B C 1
ATOM 10138 O O . GLU B 1 616 ? 14.453 7.73 -6.613 1 95.38 616 GLU B O 1
ATOM 10143 N N . MET B 1 617 ? 14.711 5.691 -5.688 1 95.44 617 MET B N 1
ATOM 10144 C CA . MET B 1 617 ? 13.531 5.859 -4.848 1 95.44 617 MET B CA 1
ATOM 10145 C C . MET B 1 617 ? 13.789 5.344 -3.438 1 95.44 617 MET B C 1
ATOM 10147 O O . MET B 1 617 ? 14.398 4.289 -3.26 1 95.44 617 MET B O 1
ATOM 10151 N N . TYR B 1 618 ? 13.43 6.129 -2.453 1 94.81 618 TYR B N 1
ATOM 10152 C CA . TYR B 1 618 ? 13.328 5.707 -1.06 1 94.81 618 TYR B CA 1
ATOM 10153 C C . TYR B 1 618 ? 11.875 5.5 -0.654 1 94.81 618 TYR B C 1
ATOM 10155 O O . TYR B 1 618 ? 11.016 6.336 -0.946 1 94.81 618 TYR B O 1
ATOM 10163 N N . LEU B 1 619 ? 11.57 4.371 -0.073 1 94.06 619 LEU B N 1
ATOM 10164 C CA . LEU B 1 619 ? 10.266 4.113 0.523 1 94.06 619 LEU B CA 1
ATOM 10165 C C . LEU B 1 619 ? 10.383 3.914 2.031 1 94.06 619 LEU B C 1
ATOM 10167 O O . LEU B 1 619 ? 10.93 2.904 2.486 1 94.06 619 LEU B O 1
ATOM 10171 N N . PHE B 1 620 ? 9.852 4.844 2.793 1 94.81 620 PHE B N 1
ATOM 10172 C CA . PHE B 1 620 ? 9.969 4.84 4.246 1 94.81 620 PHE B CA 1
ATOM 10173 C C . PHE B 1 620 ? 8.828 4.059 4.879 1 94.81 620 PHE B C 1
ATOM 10175 O O . PHE B 1 620 ? 7.656 4.324 4.594 1 94.81 620 PHE B O 1
ATOM 10182 N N . HIS B 1 621 ? 9.172 3.182 5.809 1 90 621 HIS B N 1
ATOM 10183 C CA . HIS B 1 621 ? 8.188 2.277 6.391 1 90 621 HIS B CA 1
ATOM 10184 C C . HIS B 1 621 ? 7.535 2.889 7.629 1 90 621 HIS B C 1
ATOM 10186 O O . HIS B 1 621 ? 8.234 3.393 8.516 1 90 621 HIS B O 1
ATOM 10192 N N . GLY B 1 622 ? 6.234 2.807 7.613 1 88.88 622 GLY B N 1
ATOM 10193 C CA . GLY B 1 622 ? 5.492 3.162 8.812 1 88.88 622 GLY B CA 1
ATOM 10194 C C . GLY B 1 622 ? 5.176 4.645 8.906 1 88.88 622 GLY B C 1
ATOM 10195 O O . GLY B 1 622 ? 4.328 5.055 9.703 1 88.88 622 GLY B O 1
ATOM 10196 N N . ASP B 1 623 ? 5.793 5.48 8.117 1 93.81 623 ASP B N 1
ATOM 10197 C CA . ASP B 1 623 ? 5.562 6.922 8.18 1 93.81 623 ASP B CA 1
ATOM 10198 C C . ASP B 1 623 ? 4.379 7.324 7.301 1 93.81 623 ASP B C 1
ATOM 10200 O O . ASP B 1 623 ? 3.971 6.566 6.418 1 93.81 623 ASP B O 1
ATOM 10204 N N . THR B 1 624 ? 3.84 8.453 7.59 1 94.06 624 THR B N 1
ATOM 10205 C CA . THR B 1 624 ? 2.686 9.008 6.891 1 94.06 624 THR B CA 1
ATOM 10206 C C . THR B 1 624 ? 3.1 10.18 6.008 1 94.06 624 THR B C 1
ATOM 10208 O O . THR B 1 624 ? 4.273 10.32 5.66 1 94.06 624 THR B O 1
ATOM 10211 N N . HIS B 1 625 ? 2.119 10.969 5.59 1 95.12 625 HIS B N 1
ATOM 10212 C CA . HIS B 1 625 ? 2.352 12.164 4.781 1 95.12 625 HIS B CA 1
ATOM 10213 C C . HIS B 1 625 ? 3.238 13.164 5.516 1 95.12 625 HIS B C 1
ATOM 10215 O O . HIS B 1 625 ? 3.881 14.008 4.887 1 95.12 625 HIS B O 1
ATOM 10221 N N . GLY B 1 626 ? 3.33 13.031 6.844 1 94.88 626 GLY B N 1
ATOM 10222 C CA . GLY B 1 626 ? 4.02 14 7.68 1 94.88 626 GLY B CA 1
ATOM 10223 C C . GLY B 1 626 ? 5.465 13.641 7.953 1 94.88 626 GLY B C 1
ATOM 10224 O O . GLY B 1 626 ? 6.094 14.195 8.852 1 94.88 626 GLY B O 1
ATOM 10225 N N . LEU B 1 627 ? 6.051 12.742 7.133 1 95.56 627 LEU B N 1
ATOM 10226 C CA . LEU B 1 627 ? 7.41 12.266 7.355 1 95.56 627 LEU B CA 1
ATOM 10227 C C . LEU B 1 627 ? 8.359 13.43 7.613 1 95.56 627 LEU B C 1
ATOM 10229 O O . LEU B 1 627 ? 9.164 13.391 8.555 1 95.56 627 LEU B O 1
ATOM 10233 N N . SER B 1 628 ? 8.273 14.469 6.867 1 94.88 628 SER B N 1
ATOM 10234 C CA . SER B 1 628 ? 9.219 15.586 6.949 1 94.88 628 SER B CA 1
ATOM 10235 C C . SER B 1 628 ? 9.055 16.359 8.258 1 94.88 628 SER B C 1
ATOM 10237 O O . SER B 1 628 ? 9.953 17.094 8.672 1 94.88 628 SER B O 1
ATOM 10239 N N . ARG B 1 629 ? 7.957 16.188 8.938 1 93.19 629 ARG B N 1
ATOM 10240 C CA . ARG B 1 629 ? 7.652 17.031 10.086 1 93.19 629 ARG B CA 1
ATOM 10241 C C . ARG B 1 629 ? 7.621 16.219 11.375 1 93.19 629 ARG B C 1
ATOM 10243 O O . ARG B 1 629 ? 8.141 16.656 12.406 1 93.19 629 ARG B O 1
ATOM 10250 N N . ASN B 1 630 ? 6.988 15.102 11.297 1 92.69 630 ASN B N 1
ATOM 10251 C CA . ASN B 1 630 ? 6.793 14.352 12.531 1 92.69 630 ASN B CA 1
ATOM 10252 C C . ASN B 1 630 ? 7.031 12.859 12.32 1 92.69 630 ASN B C 1
ATOM 10254 O O . ASN B 1 630 ? 6.531 12.031 13.086 1 92.69 630 ASN B O 1
ATOM 10258 N N . GLY B 1 631 ? 7.684 12.516 11.297 1 94.38 631 GLY B N 1
ATOM 10259 C CA . GLY B 1 631 ? 8.016 11.117 11.078 1 94.38 631 GLY B CA 1
ATOM 10260 C C . GLY B 1 631 ? 9.008 10.578 12.086 1 94.38 631 GLY B C 1
ATOM 10261 O O . GLY B 1 631 ? 9.516 11.32 12.93 1 94.38 631 GLY B O 1
ATOM 10262 N N . ARG B 1 632 ? 9.227 9.297 11.992 1 95.06 632 ARG B N 1
ATOM 10263 C CA . ARG B 1 632 ? 10.281 8.703 12.805 1 95.06 632 ARG B CA 1
ATOM 10264 C C . ARG B 1 632 ? 11.594 9.453 12.633 1 95.06 632 ARG B C 1
ATOM 10266 O O . ARG B 1 632 ? 12.023 9.727 11.508 1 95.06 632 ARG B O 1
ATOM 10273 N N . PRO B 1 633 ? 12.273 9.805 13.727 1 95.25 633 PRO B N 1
ATOM 10274 C CA . PRO B 1 633 ? 13.453 10.664 13.656 1 95.25 633 PRO B CA 1
ATOM 10275 C C . PRO B 1 633 ? 14.531 10.109 12.719 1 95.25 633 PRO B C 1
ATOM 10277 O O . PRO B 1 633 ? 15.078 10.852 11.898 1 95.25 633 PRO B O 1
ATOM 10280 N N . SER B 1 634 ? 14.812 8.883 12.789 1 94.69 634 SER B N 1
ATOM 10281 C CA . SER B 1 634 ? 15.82 8.297 11.906 1 94.69 634 SER B CA 1
ATOM 10282 C C . SER B 1 634 ? 15.43 8.445 10.438 1 94.69 634 SER B C 1
ATOM 10284 O O . SER B 1 634 ? 16.281 8.688 9.586 1 94.69 634 SER B O 1
ATOM 10286 N N . ASN B 1 635 ? 14.133 8.227 10.172 1 95.88 635 ASN B N 1
ATOM 10287 C CA . ASN B 1 635 ? 13.648 8.406 8.812 1 95.88 635 ASN B CA 1
ATOM 10288 C C . ASN B 1 635 ? 13.781 9.859 8.359 1 95.88 635 ASN B C 1
ATOM 10290 O O . ASN B 1 635 ? 14.094 10.125 7.195 1 95.88 635 ASN B O 1
ATOM 10294 N N . ARG B 1 636 ? 13.516 10.797 9.227 1 96.31 636 ARG B N 1
ATOM 10295 C CA . ARG B 1 636 ? 13.688 12.203 8.898 1 96.31 636 ARG B CA 1
ATOM 10296 C C . ARG B 1 636 ? 15.141 12.508 8.523 1 96.31 636 ARG B C 1
ATOM 10298 O O . ARG B 1 636 ? 15.398 13.258 7.578 1 96.31 636 ARG B O 1
ATOM 10305 N N . ILE B 1 637 ? 16.047 11.938 9.289 1 96.38 637 ILE B N 1
ATOM 10306 C CA . ILE B 1 637 ? 17.469 12.156 9.039 1 96.38 637 ILE B CA 1
ATOM 10307 C C . ILE B 1 637 ? 17.859 11.523 7.703 1 96.38 637 ILE B C 1
ATOM 10309 O O . ILE B 1 637 ? 18.531 12.148 6.887 1 96.38 637 ILE B O 1
ATOM 10313 N N . ALA B 1 638 ? 17.375 10.289 7.488 1 95.5 638 ALA B N 1
ATOM 10314 C CA . ALA B 1 638 ? 17.656 9.602 6.23 1 95.5 638 ALA B CA 1
ATOM 10315 C C . ALA B 1 638 ? 17.125 10.391 5.039 1 95.5 638 ALA B C 1
ATOM 10317 O O . ALA B 1 638 ? 17.797 10.492 4.008 1 95.5 638 ALA B O 1
ATOM 10318 N N . ARG B 1 639 ? 15.984 10.906 5.184 1 97 639 ARG B N 1
ATOM 10319 C CA . ARG B 1 639 ? 15.375 11.734 4.145 1 97 639 ARG B CA 1
ATOM 10320 C C . ARG B 1 639 ? 16.234 12.953 3.848 1 97 639 ARG B C 1
ATOM 10322 O O . ARG B 1 639 ? 16.531 13.242 2.686 1 97 639 ARG B O 1
ATOM 10329 N N . ALA B 1 640 ? 16.609 13.656 4.867 1 97.56 640 ALA B N 1
ATOM 10330 C CA . ALA B 1 640 ? 17.422 14.859 4.688 1 97.56 640 ALA B CA 1
ATOM 10331 C C . ALA B 1 640 ? 18.75 14.523 4.043 1 97.56 640 ALA B C 1
ATOM 10333 O O . ALA B 1 640 ? 19.203 15.219 3.123 1 97.56 640 ALA B O 1
ATOM 10334 N N . ASN B 1 641 ? 19.359 13.477 4.512 1 97.31 641 ASN B N 1
ATOM 10335 C CA . ASN B 1 641 ? 20.625 13.039 3.93 1 97.31 641 ASN B CA 1
ATOM 10336 C C . ASN B 1 641 ? 20.469 12.68 2.455 1 97.31 641 ASN B C 1
ATOM 10338 O O . ASN B 1 641 ? 21.312 13.039 1.63 1 97.31 641 ASN B O 1
ATOM 10342 N N . ALA B 1 642 ? 19.422 11.961 2.15 1 97.06 642 ALA B N 1
ATOM 10343 C CA . ALA B 1 642 ? 19.188 11.547 0.768 1 97.06 642 ALA B CA 1
ATOM 10344 C C . ALA B 1 642 ? 19.062 12.758 -0.153 1 97.06 642 ALA B C 1
ATOM 10346 O O . ALA B 1 642 ? 19.625 12.773 -1.253 1 97.06 642 ALA B O 1
ATOM 10347 N N . ILE B 1 643 ? 18.391 13.758 0.282 1 98.56 643 ILE B N 1
ATOM 10348 C CA . ILE B 1 643 ? 18.172 14.969 -0.504 1 98.56 643 ILE B CA 1
ATOM 10349 C C . ILE B 1 643 ? 19.5 15.688 -0.722 1 98.56 643 ILE B C 1
ATOM 10351 O O . ILE B 1 643 ? 19.859 16 -1.857 1 98.56 643 ILE B O 1
ATOM 10355 N N . VAL B 1 644 ? 20.219 15.898 0.326 1 98.38 644 VAL B N 1
ATOM 10356 C CA . VAL B 1 644 ? 21.469 16.641 0.269 1 98.38 644 VAL B CA 1
ATOM 10357 C C . VAL B 1 644 ? 22.484 15.883 -0.572 1 98.38 644 VAL B C 1
ATOM 10359 O O . VAL B 1 644 ? 23.141 16.453 -1.437 1 98.38 644 VAL B O 1
ATOM 10362 N N . ASP B 1 645 ? 22.562 14.594 -0.357 1 97.88 645 ASP B N 1
ATOM 10363 C CA . ASP B 1 645 ? 23.5 13.766 -1.095 1 97.88 645 ASP B CA 1
ATOM 10364 C C . ASP B 1 645 ? 23.188 13.766 -2.59 1 97.88 645 ASP B C 1
ATOM 10366 O O . ASP B 1 645 ? 24.094 13.773 -3.42 1 97.88 645 ASP B O 1
ATOM 10370 N N . TRP B 1 646 ? 21.906 13.695 -2.887 1 98.5 646 TRP B N 1
ATOM 10371 C CA . TRP B 1 646 ? 21.5 13.703 -4.285 1 98.5 646 TRP B CA 1
ATOM 10372 C C . TRP B 1 646 ? 21.938 14.984 -4.977 1 98.5 646 TRP B C 1
ATOM 10374 O O . TRP B 1 646 ? 22.516 14.945 -6.07 1 98.5 646 TRP B O 1
ATOM 10384 N N . PHE B 1 647 ? 21.734 16.094 -4.371 1 98.81 647 PHE B N 1
ATOM 10385 C CA . PHE B 1 647 ? 22.109 17.375 -4.961 1 98.81 647 PHE B CA 1
ATOM 10386 C C . PHE B 1 647 ? 23.625 17.516 -5.012 1 98.81 647 PHE B C 1
ATOM 10388 O O . PHE B 1 647 ? 24.172 18.078 -5.969 1 98.81 647 PHE B O 1
ATOM 10395 N N . GLU B 1 648 ? 24.328 17.016 -4.031 1 98.25 648 GLU B N 1
ATOM 10396 C CA . GLU B 1 648 ? 25.797 17.047 -4.082 1 98.25 648 GLU B CA 1
ATOM 10397 C C . GLU B 1 648 ? 26.312 16.219 -5.258 1 98.25 648 GLU B C 1
ATOM 10399 O O . GLU B 1 648 ? 27.297 16.609 -5.902 1 98.25 648 GLU B O 1
ATOM 10404 N N . ARG B 1 649 ? 25.672 15.164 -5.488 1 97.69 649 ARG B N 1
ATOM 10405 C CA . ARG B 1 649 ? 26.094 14.25 -6.543 1 97.69 649 ARG B CA 1
ATOM 10406 C C . ARG B 1 649 ? 25.906 14.875 -7.918 1 97.69 649 ARG B C 1
ATOM 10408 O O . ARG B 1 649 ? 26.75 14.703 -8.797 1 97.69 649 ARG B O 1
ATOM 10415 N N . TYR B 1 650 ? 24.875 15.703 -8.125 1 98.31 650 TYR B N 1
ATOM 10416 C CA . TYR B 1 650 ? 24.516 16.062 -9.484 1 98.31 650 TYR B CA 1
ATOM 10417 C C . TYR B 1 650 ? 24.766 17.531 -9.75 1 98.31 650 TYR B C 1
ATOM 10419 O O . TYR B 1 650 ? 24.781 17.984 -10.898 1 98.31 650 TYR B O 1
ATOM 10427 N N . LEU B 1 651 ? 24.891 18.266 -8.625 1 98.19 651 LEU B N 1
ATOM 10428 C CA . LEU B 1 651 ? 25.078 19.703 -8.812 1 98.19 651 LEU B CA 1
ATOM 10429 C C . LEU B 1 651 ? 26.531 20.109 -8.555 1 98.19 651 LEU B C 1
ATOM 10431 O O . LEU B 1 651 ? 27.047 21 -9.211 1 98.19 651 LEU B O 1
#

Secondary structure (DSSP, 8-state):
-PPBPP-GGGGGG--EEEEEEE-TTSSEEEEEEEEEETTTTEEEEEEEEEETTT--EEE---SSB---EEESSSSEEEEE--TT-PPTT-EEEEEEETTS---EEEEEESS---PPEE-STTEEEEEEEEESSGGG---SS--TT--EEEE-SB--EETTTEE-TTEEEEEEEEETTT--EEE-S-TTEEEEEEEE-TTS-EEEEEEEE-SSB--S-EEEEEEETTTTEEEEEEEEEEEEEEEEEEETTTEEEEEEE--SS-TTPPPEEEEEETTT--EEEEE--SS-BS---S-SS--------EEETTEEEEEEEETTEEEEEEEETTT--EEEEEEESEEEEEEEETTEEEEEEE-TTPPPEEEEEETTT--EEE---TTHHHHTTB--PPPEEEEEE-TTS-EEEEEEEPPTT--TT--EEEEEEE-S-SS----S---HHHHHHHHTT-EEEEE--TT-SSS-HHHH--TTTTTTHHHHHHHHHHHHHHHH-TTEEEEEEEEEEETHHHHHHHHHHTT----SEEEEES--S-HHHHHHHSTTHHHHHHHTTSS-BTTB-HHHHHHT-GGGGGGG--S-EEEEEETT--SS-HHHHHHHHHHHHHTT--EEEEEESS--TTHHHHS-HHHHHHHHHHHHHHHHHH-/-PPBPP-GGGGGG--EEEEEEE-TTSSEEEEEEEEEETTTTEEEEEEEEEETTT--EEE---SSB---EEESSSSEEEEE--TT-PPTT-EEEEEEETTS---EEEEEESS---PPEE-STTEEEEEEEEESSGGG---SS--TT--EEEE-SB--EETTTEE-TTEEEEEEEEETTT--EEE-S-TTEEEEEEEE-TTS-EEEEEEEE-SSB--S-EEEEEEETTTTEEEEEEEEEEEEEEEEEEETTTEEEEEEE--SS-TTPPPEEEEEETTT--EEEEE--SS-BS---S-SS--------EEETTEEEEEEEETTEEEEEEEETTT--EEEEEEESEEEEEEEETTEEEEEEE-TTPPPEEEEEETTT--EEE---TTHHHHTTB--PPPEEEEEE-TTS-EEEEEEEPPTT--TT--EEEEEEE-S-SS----S---HHHHHHHHTT-EEEEE--TT-SSS-HHHH--TTTTTTHHHHHHHHHHHHHHHH-TTEEEEEEEEEEETHHHHHHHHHHTT----SEEEEES--S-HHHHHHHSTTHHHHHHHTTSS-BTTB-HHHHHHT-GGGGGGG--S-EEEEEETT--SS-HHHHHHHHHHHHHTT--EEEEEESS--TTHHHHS-HHHHHHHHHHHHHHHHHH-

pLDDT: mean 92.45, std 9.31, range [35.38, 98.94]

Solvent-accessible surface area (backbone atoms only — not comparable to full-atom values): 66240 Å² total; per-residue (Å²): 128,85,54,38,72,48,52,59,70,51,63,55,74,47,63,26,59,23,40,38,41,63,30,83,76,56,52,33,36,35,30,34,42,35,38,48,39,76,89,76,44,40,75,30,19,24,42,32,35,29,34,63,88,78,53,48,71,41,80,72,48,85,77,41,50,43,81,40,69,45,72,78,42,74,51,33,34,38,32,38,48,61,86,78,64,61,58,91,51,39,30,43,32,31,34,37,40,78,86,55,75,73,71,39,81,69,52,67,40,87,40,60,55,67,76,54,46,78,45,55,94,61,27,31,42,34,57,34,71,44,44,55,56,70,93,72,33,68,60,85,49,47,46,91,85,40,56,59,45,56,41,64,40,40,68,44,41,35,54,81,63,54,66,42,48,58,46,28,38,35,41,28,38,34,43,72,90,68,84,54,70,46,74,76,54,62,74,47,30,33,56,69,38,67,33,68,40,94,84,42,47,37,37,38,39,30,27,32,75,43,79,44,58,68,64,82,32,19,28,33,37,37,34,31,64,87,79,68,47,72,44,80,72,38,72,59,76,54,32,30,62,72,40,56,39,70,35,71,92,53,30,32,38,32,36,27,28,66,56,77,88,35,84,76,55,58,49,26,35,30,42,31,33,67,86,77,64,46,72,44,79,54,43,74,56,66,27,50,64,70,58,64,56,73,62,44,62,55,47,81,45,46,39,51,62,50,72,58,70,60,30,42,36,38,34,24,32,46,45,49,28,27,35,36,32,38,33,33,72,85,77,42,47,74,43,78,36,44,74,44,39,36,57,46,14,34,31,73,51,93,62,34,35,39,31,32,29,30,53,92,53,34,64,49,35,40,31,39,28,34,53,86,77,37,50,72,45,80,65,54,66,76,48,47,74,58,59,69,45,33,54,76,64,65,68,41,80,44,74,48,70,44,96,87,68,46,78,35,51,30,36,40,23,53,24,57,85,66,55,91,92,44,68,27,30,30,32,40,45,37,64,43,60,50,70,29,32,52,50,62,56,45,39,56,64,60,42,34,40,12,52,71,47,18,29,38,33,38,52,38,38,60,20,18,41,27,69,38,70,77,38,37,64,34,60,67,33,66,74,43,62,32,44,51,40,50,54,52,46,53,52,50,48,44,70,75,36,74,40,43,30,78,84,21,24,30,37,31,16,34,40,41,10,4,23,48,36,45,36,45,35,30,73,48,69,69,37,48,27,36,35,29,23,42,20,53,23,41,46,59,60,45,37,30,56,24,50,56,10,68,50,42,23,39,40,40,38,62,68,32,40,65,66,48,59,36,63,58,34,49,72,62,14,28,49,54,34,49,84,60,43,65,42,31,36,38,36,40,38,26,75,44,14,29,66,39,45,53,66,30,48,39,34,48,52,43,50,36,48,73,72,70,26,59,49,39,35,39,41,29,56,84,23,31,71,48,29,74,44,72,28,48,51,52,55,39,31,51,50,46,47,52,53,47,50,52,45,65,73,56,80,130,85,53,39,73,48,52,59,71,52,62,56,74,48,63,26,60,24,38,38,40,64,28,82,78,58,53,33,36,36,30,34,42,34,37,48,39,75,90,77,44,40,75,32,20,25,42,33,37,29,33,62,88,79,53,49,72,41,83,71,48,86,78,42,53,45,80,40,66,46,73,79,41,76,50,32,35,37,33,38,50,62,86,78,64,59,57,92,52,38,31,44,32,31,35,36,40,80,87,55,75,73,72,38,82,69,52,69,40,88,40,62,53,68,74,56,48,79,46,53,93,60,28,30,43,36,57,34,72,42,43,57,56,70,92,71,32,70,64,84,51,49,46,88,82,41,54,59,46,57,41,62,40,40,68,44,41,37,52,80,63,55,65,43,52,56,47,27,38,36,41,28,39,34,45,74,90,68,88,52,71,44,75,75,54,62,73,48,30,31,56,67,39,67,32,68,42,96,84,42,48,36,38,38,39,30,25,32,75,43,80,46,59,67,63,82,31,18,27,33,34,38,35,30,63,89,79,68,44,70,45,80,71,38,71,60,74,53,32,30,63,71,40,56,40,70,35,72,90,52,31,32,39,31,36,27,30,66,57,78,88,34,84,75,54,55,49,26,34,30,41,34,32,66,85,77,65,48,72,44,78,55,43,72,56,67,27,52,63,69,59,64,56,74,60,45,62,57,46,81,45,47,39,53,62,48,71,59,72,63,30,42,34,39,33,23,30,47,43,47,29,27,33,34,32,38,32,33,72,86,77,41,47,74,44,77,38,43,75,45,38,36,55,46,14,35,31,73,49,92,63,33,35,40,30,31,28,30,51,92,53,36,64,47,32,39,30,39,28,34,53,87,78,35,51,72,44,81,65,54,68,77,49,48,73,59,57,69,44,35,54,78,62,66,67,41,81,44,73,47,72,44,94,88,68,45,79,34,50,29,35,39,24,52,25,56,87,66,54,91,93,45,68,28,32,31,32,39,46,35,62,43,60,50,71,29,34,52,49,62,56,46,40,57,64,60,42,35,39,12,52,69,49,19,29,38,35,38,53,38,37,60,21,18,39,27,68,37,71,77,38,37,64,35,60,67,32,66,75,42,61,32,44,50,40,51,54,50,47,54,53,52,47,45,68,75,36,74,41,44,30,78,83,21,24,31,38,30,15,33,38,40,9,5,23,48,37,45,36,46,34,30,73,48,67,68,37,48,28,36,36,29,24,42,19,54,22,40,46,58,59,44,37,30,56,25,51,56,10,69,51,42,25,40,40,40,39,62,68,30,39,66,66,48,59,36,63,59,34,47,71,61,13,28,50,55,34,48,84,60,43,66,41,31,35,38,36,40,36,26,75,46,14,30,68,40,46,52,66,29,48,38,33,49,52,43,50,37,49,75,72,70,27,58,50,40,36,39,42,28,57,85,23,30,71,48,30,75,44,73,28,49,50,53,55,38,32,50,50,46,47,51,53,48,52,50,44,64,73,56,80

Foldseek 3Di:
DAFAFFALLCLQQAKFWAAWDAAPVRQKIKIKIWGADPVVLAIFIFIKMAGPVVLDIDGFDDQRDWDDWDHPHNFKIKTWHCSVVDPPAKTWIWMTGNVDDHIGTDAMASHDFGDFDDLDPQKTKTKHKWALDVVQTDPPDCPPVHPDADDQAPPQQDFPPGGSSRIATFMWMDHPPPSDIHTLDDSQWHWQEWEADPNSQKIKTKTFRDDHYTDQWIWIWMAGNVVSDIDTLGDTDFWRWNDWYDAPDFKIKTFTDRCPVHLQAGTFIWIAGNVVSDIDTLGRDFFHWPDWADAQSHDDAHAAWDDDHQKIWGWGDAAQWIWIWIAGNVRSDIGTQDIARGFRYWDDDDQKIWTFTFHPQFHTFIWIAGRVNRDIDTSDDSCVVVPVRHDDFFWDKDWDQAPVRDIKIKTKTFADPDDPPAAFEEEEEEEAQLQHFHHRYHHSLLSNQSPLGYMYMYINFQCYGNRDDVSNQAALNQLHRRLRRSVVRLVVCVVVPVNYDQQQYEYEYEASSLQNQLSNLLPDDSHQEYERELYAQALLVLLPFANCSCSCCCRHHVVAHCVRPVVSRLVSGSLVSLLRGAHEYEYEYECSERNRHCVRVVSSQVSCVVSVHHYYYDYHYPFYSCCSHRNRSVSNSVVSCVVSVRSVVRD/DAFAFFALLCLQQAKFWAAWDAAPVRQKIKIKIWGADPVVLAIFIFIKMAGPVVLDIDGFDDQRDWDAWDHPHNFKMKTWHCSVVDPPAKTWIWMTGNVDDHIDTDAMASHDFGDFDDLPPQKTKTWHKWALDVVQTDPPDCPPVHPDADDQAPPQQDFPPGGSSRIATFIWMDHPPPSDIHTLDDSQWHWQEWEADPNSQKIKTKTFRDDHYTDQWIWIWIAGNVVSDIDTLGDTDFWRWNDWYDAPDFKIKTFTDRCPVHLQAGTFIWIAGNVVSDIGTLGRDFFHWPDWADAQSHDDAHAAWDDDHQKIWGWGDAAQWIWIWIARNVRSDIGTQDIARGFRHWDDDDQKIWTFTFHPQFHTFIWIAGSVNRDIDTSDDSCVVVPVRHDDFFWDKDWDQAPVRDIKIKTKTFADPDDPPAAFEEEEEEEAQLQHFHHRYHHSLLSNQSPLGYMYMYINFQCYGNRDDVSNQAALNQLHRRLRRSVVRLVVCVVVPVNYDQQQYEYEYEASSLQNQLSNLLPDDSHQEYERELYAQALLVLLPFANCSCSCCCRHHVVAHCVRPVVSRLVSGSLVSLLRGAHEYEYEYECSERNRHCVRVVSSQVSCVVSVHHYYYDYHYPFYSCCSHRNRSVSNSVVSCVVSVRSVVRD

InterPro domains:
  IPR001375 Peptidase S9, prolyl oligopeptidase, catalytic domain [PF00326] (442-651)
  IPR011042 Six-bladed beta-propeller, TolB-like [G3DSA:2.120.10.30] (12-145)
  IPR029058 Alpha/Beta hydrolase fold [G3DSA:3.40.50.1820] (397-651)
  IPR029058 Alpha/Beta hydrolase fold [SSF53474] (395-651)

Organism: Clostridioides difficile (strain 630) (NCBI:txid272563)